Protein AF-0000000080632697 (afdb_homodimer)

Foldseek 3Di:
DQDPVLQDDQDDDDPPDDDDPVNVVNVVSNVQSVVLVVVCVVDPLPWWWPDWDWDFVVQFQFKIWTAWTFIAFPSGDTDTDHPPVDDTAIDGGNVVADAVWPWKKWKKKKFFDDPRPDDDDDPGDDQWDWDWADWDADPVGDDTDTDIDTHGDIYMDIDGDPPDDPDPRIGMATPWMWIHYPSTIDTDLFDFQDFWAACPRPLNVLLVVLLVLLVVLLVVLCVQQCLVVPPCPDPSNVVSVLQSCLSCVLNVVLCVRSVVGGHGLVSNLVSLVVSLVSLCCLDPVRGDDDQDDQDSRGNCVSSVRSSVSSVVSSVSVLLPFDWAWFDDDPQKGKDFAAPSQLVDWWKKWFAWDPPDDPVVSVVQQQQKAKAFPVCRVVCVVVSHSAWDKDWDDCPCVVSHNDPPRITMITTHRDCVGYPHRTMIIIHHPCVVPDPIDTPIMIIGRRD/DQDPVLQDDQDPDDPPDDDDPVNVVNVVSNVQSVVLVVVCVVDPPPWWWPDWDWDFVVQQQFKIWTAWTFIAFPSGDTDTDHPPVDDTAIDGGNVVADAVWPWKKWKKKKFFDDPRPDDDDDPDDDQWDWDWADWDADPVGDDTDIDIDTHGDIYMDIDGDPPDDPDPRIGMATPFMWIHYPSTIDTDLFDFQDFWAACPRPLNVLLVVLLVLLVVLLVVLCVVQCLVVPPCPDPSNVVSVLQSCLSCVLNPVLVVRSVVGGHGLVVNLVSLVVSLVSLCCLPPVRDDDDQDDQDSRGNCVSSVRSSVSSVVSSVSVLLQFPWAWFDDDPQKGKDFAAPVQLVDWKKKWFAWDPPDDPVVRVVQQVQKAKAFPVCRVVCVVVSHSAWDKDWDDCPCPVSHNDPPRITMITTHRDCVGYPHRTMIIIHHPCVVPDPIDTPIMIIGGRD

Organism: NCBI:txid1064539

Structure (mmCIF, N/CA/C/O backbone):
data_AF-0000000080632697-model_v1
#
loop_
_entity.id
_entity.type
_entity.pdbx_description
1 polymer 'Type VI secretion system baseplate subunit TssK'
#
loop_
_atom_site.group_PDB
_atom_site.id
_atom_site.type_symbol
_atom_site.label_atom_id
_atom_site.label_alt_id
_atom_site.label_comp_id
_atom_site.label_asym_id
_atom_site.label_entity_id
_atom_site.label_seq_id
_atom_site.pdbx_PDB_ins_code
_atom_site.Cartn_x
_atom_site.Cartn_y
_atom_site.Cartn_z
_atom_site.occupancy
_atom_site.B_iso_or_equiv
_atom_site.auth_seq_id
_atom_site.auth_comp_id
_atom_site.auth_asym_id
_atom_site.auth_atom_id
_atom_site.pdbx_PDB_model_num
ATOM 1 N N . MET A 1 1 ? -1.874 -20.188 1.188 1 64.38 1 MET A N 1
ATOM 2 C CA . MET A 1 1 ? -1.575 -19.359 0.027 1 64.38 1 MET A CA 1
ATOM 3 C C . MET A 1 1 ? -0.723 -20.109 -0.984 1 64.38 1 MET A C 1
ATOM 5 O O . MET A 1 1 ? 0.104 -20.953 -0.605 1 64.38 1 MET A O 1
ATOM 9 N N . THR A 1 2 ? -1.058 -20.062 -2.221 1 72.94 2 THR A N 1
ATOM 10 C CA . THR A 1 2 ? -0.385 -20.797 -3.285 1 72.94 2 THR A CA 1
ATOM 11 C C . THR A 1 2 ? 1.059 -20.328 -3.439 1 72.94 2 THR A C 1
ATOM 13 O O . THR A 1 2 ? 1.315 -19.125 -3.584 1 72.94 2 THR A O 1
ATOM 16 N N . GLU A 1 3 ? 1.978 -21.266 -3.223 1 80.19 3 GLU A N 1
ATOM 17 C CA . GLU A 1 3 ? 3.402 -21.031 -3.424 1 80.19 3 GLU A CA 1
ATOM 18 C C . GLU A 1 3 ? 3.869 -21.562 -4.773 1 80.19 3 GLU A C 1
ATOM 20 O O . GLU A 1 3 ? 3.17 -22.359 -5.41 1 80.19 3 GLU A O 1
ATOM 25 N N . ALA A 1 4 ? 4.973 -21.062 -5.215 1 82.69 4 ALA A N 1
ATOM 26 C CA . ALA A 1 4 ? 5.508 -21.5 -6.504 1 82.69 4 ALA A CA 1
ATOM 27 C C . ALA A 1 4 ? 5.684 -23.016 -6.555 1 82.69 4 ALA A C 1
ATOM 29 O O . ALA A 1 4 ? 5.508 -23.625 -7.605 1 82.69 4 ALA A O 1
ATOM 30 N N . ARG A 1 5 ? 5.992 -23.594 -5.402 1 81.56 5 ARG A N 1
ATOM 31 C CA . ARG A 1 5 ? 6.227 -25.031 -5.324 1 81.56 5 ARG A CA 1
ATOM 32 C C . ARG A 1 5 ? 4.945 -25.812 -5.598 1 81.56 5 ARG A C 1
ATOM 34 O O . ARG A 1 5 ? 4.992 -27.016 -5.906 1 81.56 5 ARG A O 1
ATOM 41 N N . ASP A 1 6 ? 3.787 -25.125 -5.457 1 81.88 6 ASP A N 1
ATOM 42 C CA . ASP A 1 6 ? 2.492 -25.766 -5.648 1 81.88 6 ASP A CA 1
ATOM 43 C C . ASP A 1 6 ? 2.117 -25.828 -7.129 1 81.88 6 ASP A C 1
ATOM 45 O O . ASP A 1 6 ? 1.123 -26.453 -7.5 1 81.88 6 ASP A O 1
ATOM 49 N N . ILE A 1 7 ? 2.947 -25.219 -8.016 1 86.5 7 ILE A N 1
ATOM 50 C CA . ILE A 1 7 ? 2.719 -25.25 -9.453 1 86.5 7 ILE A CA 1
ATOM 51 C C . ILE A 1 7 ? 3.445 -26.438 -10.07 1 86.5 7 ILE A C 1
ATOM 53 O O . ILE A 1 7 ? 4.676 -26.469 -10.109 1 86.5 7 ILE A O 1
ATOM 57 N N . PRO A 1 8 ? 2.674 -27.375 -10.539 1 86 8 PRO A N 1
ATOM 58 C CA . PRO A 1 8 ? 3.357 -28.516 -11.164 1 86 8 PRO A CA 1
ATOM 59 C C . PRO A 1 8 ? 4.188 -28.094 -12.375 1 86 8 PRO A C 1
ATOM 61 O O . PRO A 1 8 ? 3.84 -27.141 -13.07 1 86 8 PRO A O 1
ATOM 64 N N . ASP A 1 9 ? 5.195 -28.828 -12.594 1 87 9 ASP A N 1
ATOM 65 C CA . ASP A 1 9 ? 5.98 -28.609 -13.805 1 87 9 ASP A CA 1
ATOM 66 C C . ASP A 1 9 ? 5.168 -28.938 -15.055 1 87 9 ASP A C 1
ATOM 68 O O . ASP A 1 9 ? 4.219 -29.719 -15 1 87 9 ASP A O 1
ATOM 72 N N . ALA A 1 10 ? 5.594 -28.281 -16.141 1 88.5 10 ALA A N 1
ATOM 73 C CA . ALA A 1 10 ? 4.93 -28.547 -17.406 1 88.5 10 ALA A CA 1
ATOM 74 C C . ALA A 1 10 ? 5.129 -30 -17.844 1 88.5 10 ALA A C 1
ATOM 76 O O . ALA A 1 10 ? 6.164 -30.594 -17.547 1 88.5 10 ALA A O 1
ATOM 77 N N . ILE A 1 11 ? 4.105 -30.516 -18.531 1 90.06 11 ILE A N 1
ATOM 78 C CA . ILE A 1 11 ? 4.168 -31.891 -19.016 1 90.06 11 ILE A CA 1
ATOM 79 C C . ILE A 1 11 ? 5.043 -31.953 -20.266 1 90.06 11 ILE A C 1
ATOM 81 O O . ILE A 1 11 ? 4.953 -31.094 -21.141 1 90.06 11 ILE A O 1
ATOM 85 N N . ASP A 1 12 ? 5.891 -32.938 -20.344 1 89.62 12 ASP A N 1
ATOM 86 C CA . ASP A 1 12 ? 6.695 -33.188 -21.531 1 89.62 12 ASP A CA 1
ATOM 87 C C . ASP A 1 12 ? 5.93 -34.062 -22.531 1 89.62 12 ASP A C 1
ATOM 89 O O . ASP A 1 12 ? 6.148 -35.25 -22.625 1 89.62 12 ASP A O 1
ATOM 93 N N . TRP A 1 13 ? 5.086 -33.406 -23.359 1 88.25 13 TRP A N 1
ATOM 94 C CA . TRP A 1 13 ? 4.32 -34.094 -24.391 1 88.25 13 TRP A CA 1
ATOM 95 C C . TRP A 1 13 ? 5.242 -34.656 -25.469 1 88.25 13 TRP A C 1
ATOM 97 O O . TRP A 1 13 ? 6.074 -33.906 -26.016 1 88.25 13 TRP A O 1
ATOM 107 N N . HIS A 1 14 ? 5.176 -35.844 -25.734 1 84.44 14 HIS A N 1
ATOM 108 C CA . HIS A 1 14 ? 6.035 -36.438 -26.766 1 84.44 14 HIS A CA 1
ATOM 109 C C . HIS A 1 14 ? 5.285 -37.469 -27.578 1 84.44 14 HIS A C 1
ATOM 111 O O . HIS A 1 14 ? 4.234 -37.969 -27.156 1 84.44 14 HIS A O 1
ATOM 117 N N . ASP A 1 15 ? 5.859 -37.781 -28.734 1 84.25 15 ASP A N 1
ATOM 118 C CA . ASP A 1 15 ? 5.25 -38.719 -29.641 1 84.25 15 ASP A CA 1
ATOM 119 C C . ASP A 1 15 ? 5.223 -40.125 -29.031 1 84.25 15 ASP A C 1
ATOM 121 O O . ASP A 1 15 ? 6.191 -40.562 -28.406 1 84.25 15 ASP A O 1
ATOM 125 N N . GLY A 1 16 ? 4.082 -40.781 -29.156 1 82.44 16 GLY A N 1
ATOM 126 C CA . GLY A 1 16 ? 3.93 -42.125 -28.656 1 82.44 16 GLY A CA 1
ATOM 127 C C . GLY A 1 16 ? 3.426 -42.188 -27.219 1 82.44 16 GLY A C 1
ATOM 128 O O . GLY A 1 16 ? 3.184 -43.25 -26.672 1 82.44 16 GLY A O 1
ATOM 129 N N . MET A 1 17 ? 3.15 -41.094 -26.641 1 83.62 17 MET A N 1
ATOM 130 C CA . MET A 1 17 ? 2.682 -41 -25.266 1 83.62 17 MET A CA 1
ATOM 131 C C . MET A 1 17 ? 1.244 -41.5 -25.141 1 83.62 17 MET A C 1
ATOM 133 O O . MET A 1 17 ? 0.391 -41.156 -25.953 1 83.62 17 MET A O 1
ATOM 137 N N . LEU A 1 18 ? 1.023 -42.406 -24.172 1 85.31 18 LEU A N 1
ATOM 138 C CA . LEU A 1 18 ? -0.349 -42.781 -23.859 1 85.31 18 LEU A CA 1
ATOM 139 C C . LEU A 1 18 ? -1.04 -41.719 -23.031 1 85.31 18 LEU A C 1
ATOM 141 O O . LEU A 1 18 ? -0.555 -41.344 -21.953 1 85.31 18 LEU A O 1
ATOM 145 N N . LEU A 1 19 ? -2.117 -41.25 -23.562 1 86.31 19 LEU A N 1
ATOM 146 C CA . LEU A 1 19 ? -2.844 -40.219 -22.859 1 86.31 19 LEU A CA 1
ATOM 147 C C . LEU A 1 19 ? -3.715 -40.781 -21.766 1 86.31 19 LEU A C 1
ATOM 149 O O . LEU A 1 19 ? -4.469 -41.75 -21.984 1 86.31 19 LEU A O 1
ATOM 153 N N . ALA A 1 20 ? -3.441 -40.312 -20.516 1 86.62 20 ALA A N 1
ATOM 154 C CA . ALA A 1 20 ? -4.227 -40.688 -19.344 1 86.62 20 ALA A CA 1
ATOM 155 C C . ALA A 1 20 ? -4.914 -39.469 -18.719 1 86.62 20 ALA A C 1
ATOM 157 O O . ALA A 1 20 ? -4.508 -38.344 -18.969 1 86.62 20 ALA A O 1
ATOM 158 N N . PRO A 1 21 ? -6.035 -39.719 -18.016 1 85.06 21 PRO A N 1
ATOM 159 C CA . PRO A 1 21 ? -6.719 -38.625 -17.344 1 85.06 21 PRO A CA 1
ATOM 160 C C . PRO A 1 21 ? -5.777 -37.781 -16.5 1 85.06 21 PRO A C 1
ATOM 162 O O . PRO A 1 21 ? -5.961 -36.562 -16.391 1 85.06 21 PRO A O 1
ATOM 165 N N . GLN A 1 22 ? -4.785 -38.344 -15.969 1 85.5 22 GLN A N 1
ATOM 166 C CA . GLN A 1 22 ? -3.834 -37.656 -15.109 1 85.5 22 GLN A CA 1
ATOM 167 C C . GLN A 1 22 ? -3.115 -36.531 -15.867 1 85.5 22 GLN A C 1
ATOM 169 O O . GLN A 1 22 ? -2.773 -35.5 -15.281 1 85.5 22 GLN A O 1
ATOM 174 N N . HIS A 1 23 ? -2.855 -36.688 -17.109 1 89 23 HIS A N 1
ATOM 175 C CA . HIS A 1 23 ? -2.209 -35.656 -17.906 1 89 23 HIS A CA 1
ATOM 176 C C . HIS A 1 23 ? -3.07 -34.406 -18 1 89 23 HIS A C 1
ATOM 178 O O . HIS A 1 23 ? -2.572 -33.281 -17.797 1 89 23 HIS A O 1
ATOM 184 N N . PHE A 1 24 ? -4.34 -34.625 -18.188 1 87.69 24 PHE A N 1
ATOM 185 C CA . PHE A 1 24 ? -5.262 -33.5 -18.312 1 87.69 24 PHE A CA 1
ATOM 186 C C . PHE A 1 24 ? -5.504 -32.844 -16.969 1 87.69 24 PHE A C 1
ATOM 188 O O . PHE A 1 24 ? -5.609 -31.609 -16.875 1 87.69 24 PHE A O 1
ATOM 195 N N . GLN A 1 25 ? -5.539 -33.688 -15.992 1 83.75 25 GLN A N 1
ATOM 196 C CA . GLN A 1 25 ? -5.703 -33.156 -14.641 1 83.75 25 GLN A CA 1
ATOM 197 C C . GLN A 1 25 ? -4.523 -32.281 -14.242 1 83.75 25 GLN A C 1
ATOM 199 O O . GLN A 1 25 ? -4.715 -31.172 -13.734 1 83.75 25 GLN A O 1
ATOM 204 N N . GLN A 1 26 ? -3.354 -32.719 -14.508 1 86.25 26 GLN A N 1
ATOM 205 C CA . GLN A 1 26 ? -2.141 -32 -14.148 1 86.25 26 GLN A CA 1
ATOM 206 C C . GLN A 1 26 ? -1.99 -30.734 -14.977 1 86.25 26 GLN A C 1
ATOM 208 O O . GLN A 1 26 ? -1.54 -29.703 -14.469 1 86.25 26 GLN A O 1
ATOM 213 N N . GLN A 1 27 ? -2.35 -30.797 -16.172 1 88.69 27 GLN A N 1
ATOM 214 C CA . GLN A 1 27 ? -2.309 -29.609 -17.016 1 88.69 27 GLN A CA 1
ATOM 215 C C . GLN A 1 27 ? -3.277 -28.547 -16.516 1 88.69 27 GLN A C 1
ATOM 217 O O . GLN A 1 27 ? -2.926 -27.375 -16.438 1 88.69 27 GLN A O 1
ATOM 222 N N . ALA A 1 28 ? -4.441 -28.984 -16.234 1 87.81 28 ALA A N 1
ATOM 223 C CA . ALA A 1 28 ? -5.438 -28.062 -15.695 1 87.81 28 ALA A CA 1
ATOM 224 C C . ALA A 1 28 ? -4.965 -27.438 -14.383 1 87.81 28 ALA A C 1
ATOM 226 O O . ALA A 1 28 ? -5.086 -26.234 -14.18 1 87.81 28 ALA A O 1
ATOM 227 N N . LEU A 1 29 ? -4.434 -28.266 -13.57 1 86.31 29 LEU A N 1
ATOM 228 C CA . LEU A 1 29 ? -3.938 -27.812 -12.273 1 86.31 29 LEU A CA 1
ATOM 229 C C . LEU A 1 29 ? -2.828 -26.781 -12.445 1 86.31 29 LEU A C 1
ATOM 231 O O . LEU A 1 29 ? -2.814 -25.766 -11.75 1 86.31 29 LEU A O 1
ATOM 235 N N . ARG A 1 30 ? -1.898 -27.047 -13.289 1 88.75 30 ARG A N 1
ATOM 236 C CA . ARG A 1 30 ? -0.803 -26.125 -13.539 1 88.75 30 ARG A CA 1
ATOM 237 C C . ARG A 1 30 ? -1.33 -24.766 -13.977 1 88.75 30 ARG A C 1
ATOM 239 O O . ARG A 1 30 ? -0.904 -23.734 -13.453 1 88.75 30 ARG A O 1
ATOM 246 N N . HIS A 1 31 ? -2.279 -24.797 -14.891 1 90.5 31 HIS A N 1
ATOM 247 C CA . HIS A 1 31 ? -2.836 -23.547 -15.391 1 90.5 31 HIS A CA 1
ATOM 248 C C . HIS A 1 31 ? -3.516 -22.75 -14.281 1 90.5 31 HIS A C 1
ATOM 250 O O . HIS A 1 31 ? -3.299 -21.547 -14.141 1 90.5 31 HIS A O 1
ATOM 256 N N . GLU A 1 32 ? -4.262 -23.406 -13.523 1 88.81 32 GLU A N 1
ATOM 257 C CA . GLU A 1 32 ? -4.992 -22.766 -12.438 1 88.81 32 GLU A CA 1
ATOM 258 C C . GLU A 1 32 ? -4.039 -22.188 -11.398 1 88.81 32 GLU A C 1
ATOM 260 O O . GLU A 1 32 ? -4.227 -21.047 -10.938 1 88.81 32 GLU A O 1
ATOM 265 N N . ARG A 1 33 ? -3.055 -22.953 -11.07 1 89.19 33 ARG A N 1
ATOM 266 C CA . ARG A 1 33 ? -2.113 -22.516 -10.047 1 89.19 33 ARG A CA 1
ATOM 267 C C . ARG A 1 33 ? -1.261 -21.359 -10.539 1 89.19 33 ARG A C 1
ATOM 269 O O . ARG A 1 33 ? -0.938 -20.453 -9.773 1 89.19 33 ARG A O 1
ATOM 276 N N . GLN A 1 34 ? -0.893 -21.406 -11.758 1 92.12 34 GLN A N 1
ATOM 277 C CA . GLN A 1 34 ? -0.149 -20.281 -12.328 1 92.12 34 GLN A CA 1
ATOM 278 C C . GLN A 1 34 ? -0.968 -19 -12.281 1 92.12 34 GLN A C 1
ATOM 280 O O . GLN A 1 34 ? -0.458 -17.938 -11.891 1 92.12 34 GLN A O 1
ATOM 285 N N . LEU A 1 35 ? -2.182 -19.125 -12.68 1 91.06 35 LEU A N 1
ATOM 286 C CA . LEU A 1 35 ? -3.072 -17.969 -12.672 1 91.06 35 LEU A CA 1
ATOM 287 C C . LEU A 1 35 ? -3.18 -17.375 -11.273 1 91.06 35 LEU A C 1
ATOM 289 O O . LEU A 1 35 ? -2.953 -16.172 -11.078 1 91.06 35 LEU A O 1
ATOM 293 N N . THR A 1 36 ? -3.445 -18.219 -10.344 1 89.38 36 THR A N 1
ATOM 294 C CA . THR A 1 36 ? -3.631 -17.766 -8.961 1 89.38 36 THR A CA 1
ATOM 295 C C . THR A 1 36 ? -2.35 -17.156 -8.414 1 89.38 36 THR A C 1
ATOM 297 O O . THR A 1 36 ? -2.393 -16.109 -7.75 1 89.38 36 THR A O 1
ATOM 300 N N . TYR A 1 37 ? -1.26 -17.734 -8.711 1 91.25 37 TYR A N 1
ATOM 301 C CA . TYR A 1 37 ? 0.029 -17.25 -8.234 1 91.25 37 TYR A CA 1
ATOM 302 C C . TYR A 1 37 ? 0.326 -15.859 -8.781 1 91.25 37 TYR A C 1
ATOM 304 O O . TYR A 1 37 ? 0.646 -14.938 -8.023 1 91.25 37 TYR A O 1
ATOM 312 N N . HIS A 1 38 ? 0.144 -15.672 -10.047 1 91.75 38 HIS A N 1
ATOM 313 C CA . HIS A 1 38 ? 0.437 -14.391 -10.688 1 91.75 38 HIS A CA 1
ATOM 314 C C . HIS A 1 38 ? -0.5 -13.297 -10.18 1 91.75 38 HIS A C 1
ATOM 316 O O . HIS A 1 38 ? -0.061 -12.188 -9.891 1 91.75 38 HIS A O 1
ATOM 322 N N . VAL A 1 39 ? -1.722 -13.594 -10.086 1 90.19 39 VAL A N 1
ATOM 323 C CA . VAL A 1 39 ? -2.697 -12.586 -9.688 1 90.19 39 VAL A CA 1
ATOM 324 C C . VAL A 1 39 ? -2.432 -12.148 -8.25 1 90.19 39 VAL A C 1
ATOM 326 O O . VAL A 1 39 ? -2.49 -10.961 -7.93 1 90.19 39 VAL A O 1
ATOM 329 N N . ARG A 1 40 ? -2.082 -13.07 -7.449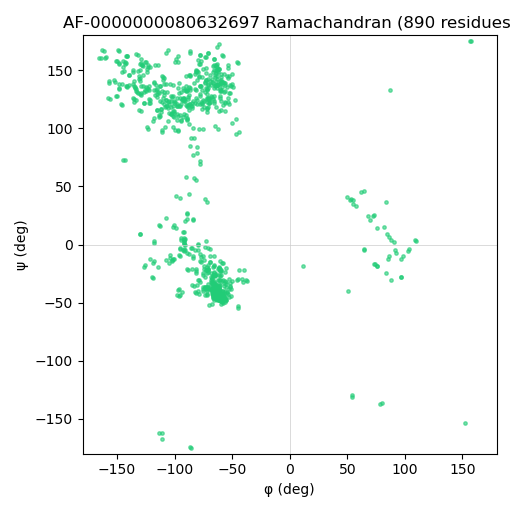 1 88.75 40 ARG A N 1
ATOM 330 C CA . ARG A 1 40 ? -1.792 -12.766 -6.051 1 88.75 40 ARG A CA 1
ATOM 331 C C . ARG A 1 40 ? -0.566 -11.867 -5.93 1 88.75 40 ARG A C 1
ATOM 333 O O . ARG A 1 40 ? -0.52 -10.984 -5.066 1 88.75 40 ARG A O 1
ATOM 340 N N . GLN A 1 41 ? 0.396 -12.156 -6.746 1 88.44 41 GLN A N 1
ATOM 341 C CA . GLN A 1 41 ? 1.608 -11.344 -6.715 1 88.44 41 GLN A CA 1
ATOM 342 C C . GLN A 1 41 ? 1.361 -9.961 -7.312 1 88.44 41 GLN A C 1
ATOM 344 O O . GLN A 1 41 ? 2.027 -8.992 -6.945 1 88.44 41 GLN A O 1
ATOM 349 N N . ALA A 1 42 ? 0.38 -9.891 -8.148 1 89.38 42 ALA A N 1
ATOM 350 C CA . ALA A 1 42 ? 0.118 -8.648 -8.875 1 89.38 42 ALA A CA 1
ATOM 351 C C . ALA A 1 42 ? -0.712 -7.688 -8.023 1 89.38 42 ALA A C 1
ATOM 353 O O . ALA A 1 42 ? -0.54 -6.469 -8.109 1 89.38 42 ALA A O 1
ATOM 354 N N . ARG A 1 43 ? -1.604 -8.234 -7.266 1 89.69 43 ARG A N 1
ATOM 355 C CA . ARG A 1 43 ? -2.51 -7.383 -6.504 1 89.69 43 ARG A CA 1
ATOM 356 C C . ARG A 1 43 ? -2.654 -7.875 -5.07 1 89.69 43 ARG A C 1
ATOM 358 O O . ARG A 1 43 ? -3.119 -8.992 -4.836 1 89.69 43 ARG A O 1
ATOM 365 N N . PRO A 1 44 ? -2.326 -6.961 -4.152 1 91.25 44 PRO A N 1
ATOM 366 C CA . PRO A 1 44 ? -2.602 -7.34 -2.766 1 91.25 44 PRO A CA 1
ATOM 367 C C . PRO A 1 44 ? -4.09 -7.535 -2.492 1 91.25 44 PRO A C 1
ATOM 369 O O . PRO A 1 44 ? -4.926 -6.832 -3.066 1 91.25 44 PRO A O 1
ATOM 372 N N . PHE A 1 45 ? -4.473 -8.531 -1.703 1 95.5 45 PHE A N 1
ATOM 373 C CA . PHE A 1 45 ? -5.828 -8.758 -1.215 1 95.5 45 PHE A CA 1
ATOM 374 C C . PHE A 1 45 ? -6.773 -9.062 -2.369 1 95.5 45 PHE A C 1
ATOM 376 O O . PHE A 1 45 ? -7.875 -8.508 -2.441 1 95.5 45 PHE A O 1
ATOM 383 N N . HIS A 1 46 ? -6.328 -9.93 -3.238 1 94.38 46 HIS A N 1
ATOM 384 C CA . HIS A 1 46 ? -7.156 -10.305 -4.379 1 94.38 46 HIS A CA 1
ATOM 385 C C . HIS A 1 46 ? -8.156 -11.391 -3.998 1 94.38 46 HIS A C 1
ATOM 387 O O . HIS A 1 46 ? -8.188 -12.453 -4.621 1 94.38 46 HIS A O 1
ATOM 393 N N . TRP A 1 47 ? -8.992 -11.172 -3.016 1 96.94 47 TRP A N 1
ATOM 394 C CA . TRP A 1 47 ? -10.109 -12.031 -2.645 1 96.94 47 TRP A CA 1
ATOM 395 C C . TRP A 1 47 ? -11.258 -11.211 -2.074 1 96.94 47 TRP A C 1
ATOM 397 O O . TRP A 1 47 ? -11.07 -10.062 -1.669 1 96.94 47 TRP A O 1
ATOM 407 N N . GLY A 1 48 ? -12.484 -11.82 -2.207 1 97.62 48 GLY A N 1
ATOM 408 C CA . GLY A 1 48 ? -13.625 -11.109 -1.649 1 97.62 48 GLY A CA 1
ATOM 409 C C . GLY A 1 48 ? -14.945 -11.523 -2.268 1 97.62 48 GLY A C 1
ATOM 410 O O . GLY A 1 48 ? -14.977 -12.328 -3.199 1 97.62 48 GLY A O 1
ATOM 411 N N . VAL A 1 49 ? -15.969 -10.969 -1.695 1 97.88 49 VAL A N 1
ATOM 412 C CA . VAL A 1 49 ? -17.344 -11.219 -2.139 1 97.88 49 VAL A CA 1
ATOM 413 C C . VAL A 1 49 ? -17.703 -10.242 -3.25 1 97.88 49 VAL A C 1
ATOM 415 O O . VAL A 1 49 ? -17.484 -9.039 -3.123 1 97.88 49 VAL A O 1
ATOM 418 N N . VAL A 1 50 ? -18.172 -10.766 -4.273 1 95.44 50 VAL A N 1
ATOM 419 C CA . VAL A 1 50 ? -18.656 -9.961 -5.387 1 95.44 50 VAL A CA 1
ATOM 420 C C . VAL A 1 50 ? -20.172 -9.758 -5.262 1 95.44 50 VAL A C 1
ATOM 422 O O . VAL A 1 50 ? -20.672 -8.648 -5.449 1 95.44 50 VAL A O 1
ATOM 425 N N . HIS A 1 51 ? -20.828 -10.867 -4.922 1 95.56 51 HIS A N 1
ATOM 426 C CA . HIS A 1 51 ? -22.281 -10.875 -4.738 1 95.56 51 HIS A CA 1
ATOM 427 C C . HIS A 1 51 ? -22.688 -11.844 -3.639 1 95.56 51 HIS A C 1
ATOM 429 O O . HIS A 1 51 ? -22.156 -12.953 -3.555 1 95.56 51 HIS A O 1
ATOM 435 N N . LEU A 1 52 ? -23.641 -11.422 -2.787 1 97 52 LEU A N 1
ATOM 436 C CA . LEU A 1 52 ? -24.094 -12.266 -1.688 1 97 52 LEU A CA 1
ATOM 437 C C . LEU A 1 52 ? -25.547 -11.977 -1.34 1 97 52 LEU A C 1
ATOM 439 O O . LEU A 1 52 ? -25.938 -10.812 -1.188 1 97 52 LEU A O 1
ATOM 443 N N . GLN A 1 53 ? -26.281 -12.977 -1.308 1 96.56 53 GLN A N 1
ATOM 444 C CA . GLN A 1 53 ? -27.656 -12.898 -0.811 1 96.56 53 GLN A CA 1
ATOM 445 C C . GLN A 1 53 ? -27.906 -13.93 0.283 1 96.56 53 GLN A C 1
ATOM 447 O O . GLN A 1 53 ? -27.719 -15.133 0.066 1 96.56 53 GLN A O 1
ATOM 452 N N . VAL A 1 54 ? -28.297 -13.492 1.424 1 96.62 54 VAL A N 1
ATOM 453 C CA . VAL A 1 54 ? -28.578 -14.359 2.566 1 96.62 54 VAL A CA 1
ATOM 454 C C . VAL A 1 54 ? -30.094 -14.367 2.838 1 96.62 54 VAL A C 1
ATOM 456 O O . VAL A 1 54 ? -30.75 -13.328 2.742 1 96.62 54 VAL A O 1
ATOM 459 N N . ASP A 1 55 ? -30.609 -15.531 3.193 1 95.19 55 ASP A N 1
ATOM 460 C CA . ASP A 1 55 ? -32.031 -15.648 3.557 1 95.19 55 ASP A CA 1
ATOM 461 C C . ASP A 1 55 ? -32.281 -15.062 4.941 1 95.19 55 ASP A C 1
ATOM 463 O O . ASP A 1 55 ? -31.875 -15.641 5.953 1 95.19 55 ASP A O 1
ATOM 467 N N . ARG A 1 56 ? -33.062 -14.086 5.059 1 93.31 56 ARG A N 1
ATOM 468 C CA . ARG A 1 56 ? -33.281 -13.375 6.316 1 93.31 56 ARG A CA 1
ATOM 469 C C . ARG A 1 56 ? -34.406 -14.008 7.113 1 93.31 56 ARG A C 1
ATOM 471 O O . ARG A 1 56 ? -34.5 -13.82 8.328 1 93.31 56 ARG A O 1
ATOM 478 N N . VAL A 1 57 ? -35.188 -14.719 6.395 1 94.12 57 VAL A N 1
ATOM 479 C CA . VAL A 1 57 ? -36.375 -15.297 7.043 1 94.12 57 VAL A CA 1
ATOM 480 C C . VAL A 1 57 ? -35.938 -16.391 8.008 1 94.12 57 VAL A C 1
ATOM 482 O O . VAL A 1 57 ? -36.312 -16.391 9.18 1 94.12 57 VAL A O 1
ATOM 485 N N . GLN A 1 58 ? -35.156 -17.297 7.5 1 94.06 58 GLN A N 1
ATOM 486 C CA . GLN A 1 58 ? -34.719 -18.422 8.32 1 94.06 58 GLN A CA 1
ATOM 487 C C . GLN A 1 58 ? -33.688 -17.984 9.359 1 94.06 58 GLN A C 1
ATOM 489 O O . GLN A 1 58 ? -33.5 -18.672 10.367 1 94.06 58 GLN A O 1
ATOM 494 N N . LEU A 1 59 ? -33.031 -16.906 9.125 1 96.19 59 LEU A N 1
ATOM 495 C CA . LEU A 1 59 ? -31.984 -16.406 10.016 1 96.19 59 LEU A CA 1
ATOM 496 C C . LEU A 1 59 ? -32.562 -16.094 11.391 1 96.19 59 LEU A C 1
ATOM 498 O O . LEU A 1 59 ? -31.891 -16.281 12.406 1 96.19 59 LEU A O 1
ATOM 502 N N . VAL A 1 60 ? -33.781 -15.594 11.461 1 95.12 60 VAL A N 1
ATOM 503 C CA . VAL A 1 60 ? -34.438 -15.18 12.695 1 95.12 60 VAL A CA 1
ATOM 504 C C . VAL A 1 60 ? -34.375 -16.312 13.719 1 95.12 60 VAL A C 1
ATOM 506 O O . VAL A 1 60 ? -34.188 -16.062 14.914 1 95.12 60 VAL A O 1
ATOM 509 N N . SER A 1 61 ? -34.5 -17.531 13.195 1 95.25 61 SER A N 1
ATOM 510 C CA . SER A 1 61 ? -34.531 -18.703 14.07 1 95.25 61 SER A CA 1
ATOM 511 C C . SER A 1 61 ? -33.125 -19.281 14.258 1 95.25 61 SER A C 1
ATOM 513 O O . SER A 1 61 ? -32.938 -20.266 14.977 1 95.25 61 SER A O 1
ATOM 515 N N . GLY A 1 62 ? -32.156 -18.703 13.547 1 96 62 GLY A N 1
ATOM 516 C CA . GLY A 1 62 ? -30.797 -19.109 13.789 1 96 62 GLY A CA 1
ATOM 517 C C . GLY A 1 62 ? -30.219 -19.922 12.641 1 96 62 GLY A C 1
ATOM 518 O O . GLY A 1 62 ? -29.078 -20.406 12.734 1 96 62 GLY A O 1
ATOM 519 N N . LEU A 1 63 ? -30.938 -20.094 11.594 1 97.31 63 LEU A N 1
ATOM 520 C CA . LEU A 1 63 ? -30.406 -20.797 10.43 1 97.31 63 LEU A CA 1
ATOM 521 C C . LEU A 1 63 ? -29.906 -19.797 9.375 1 97.31 63 LEU A C 1
ATOM 523 O O . LEU A 1 63 ? -30.703 -19.109 8.75 1 97.31 63 LEU A O 1
ATOM 527 N N . VAL A 1 64 ? -28.641 -19.781 9.195 1 97.69 64 VAL A N 1
ATOM 528 C CA . VAL A 1 64 ? -28.062 -18.953 8.141 1 97.69 64 VAL A CA 1
ATOM 529 C C . VAL A 1 64 ? -28.031 -19.734 6.828 1 97.69 64 VAL A C 1
ATOM 531 O O . VAL A 1 64 ? -27.406 -20.797 6.742 1 97.69 64 VAL A O 1
ATOM 534 N N . GLN A 1 65 ? -28.688 -19.188 5.836 1 97.38 65 GLN A N 1
ATOM 535 C CA . GLN A 1 65 ? -28.719 -19.812 4.523 1 97.38 65 GLN A CA 1
ATOM 536 C C . GLN A 1 65 ? -28.344 -18.828 3.424 1 97.38 65 GLN A C 1
ATOM 538 O O . GLN A 1 65 ? -28.922 -17.734 3.34 1 97.38 65 GLN A O 1
ATOM 543 N N . VAL A 1 66 ? -27.438 -19.234 2.576 1 97.75 66 VAL A N 1
ATOM 544 C CA . VAL A 1 66 ? -27.031 -18.422 1.431 1 97.75 66 VAL A CA 1
ATOM 545 C C . VAL A 1 66 ? -27.891 -18.781 0.218 1 97.75 66 VAL A C 1
ATOM 547 O O . VAL A 1 66 ? -28.078 -19.969 -0.083 1 97.75 66 VAL A O 1
ATOM 550 N N . ARG A 1 67 ? -28.359 -17.766 -0.422 1 96.88 67 ARG A N 1
ATOM 551 C CA . ARG A 1 67 ? -29.172 -18 -1.617 1 96.88 67 ARG A CA 1
ATOM 552 C C . ARG A 1 67 ? -28.328 -17.859 -2.881 1 96.88 67 ARG A C 1
ATOM 554 O O . ARG A 1 67 ? -28.484 -18.625 -3.832 1 96.88 67 ARG A O 1
ATOM 561 N N . GLU A 1 68 ? -27.547 -16.891 -2.908 1 96.75 68 GLU A N 1
ATOM 562 C CA . GLU A 1 68 ? -26.625 -16.609 -4.012 1 96.75 68 GLU A CA 1
ATOM 563 C C . GLU A 1 68 ? -25.266 -16.141 -3.494 1 96.75 68 GLU A C 1
ATOM 565 O O . GLU A 1 68 ? -25.203 -15.438 -2.486 1 96.75 68 GLU A O 1
ATOM 570 N N . LEU A 1 69 ? -24.281 -16.531 -4.246 1 97.06 69 LEU A N 1
ATOM 571 C CA . LEU A 1 69 ? -22.938 -16.125 -3.846 1 97.06 69 LEU A CA 1
ATOM 572 C C . LEU A 1 69 ? -21.984 -16.156 -5.039 1 97.06 69 LEU A C 1
ATOM 574 O O . LEU A 1 69 ? -21.969 -17.109 -5.809 1 97.06 69 LEU A O 1
ATOM 578 N N . GLU A 1 70 ? -21.328 -15.133 -5.301 1 97 70 GLU A N 1
ATOM 579 C CA . GLU A 1 70 ? -20.156 -15.016 -6.168 1 97 70 GLU A CA 1
ATOM 580 C C . GLU A 1 70 ? -18.969 -14.453 -5.414 1 97 70 GLU A C 1
ATOM 582 O O . GLU A 1 70 ? -19.062 -13.383 -4.801 1 97 70 GLU A O 1
ATOM 587 N N . ALA A 1 71 ? -17.844 -15.148 -5.43 1 97.56 71 ALA A N 1
ATOM 588 C CA . ALA A 1 71 ? -16.703 -14.703 -4.629 1 97.56 71 ALA A CA 1
ATOM 589 C C . ALA A 1 71 ? -15.398 -15.312 -5.133 1 97.56 71 ALA A C 1
ATOM 591 O O . ALA A 1 71 ? -15.414 -16.234 -5.949 1 97.56 71 ALA A O 1
ATOM 592 N N . ILE A 1 72 ? -14.32 -14.727 -4.781 1 97.06 72 ILE A N 1
ATOM 593 C CA . ILE A 1 72 ? -12.977 -15.289 -4.875 1 97.06 72 ILE A CA 1
ATOM 594 C C . ILE A 1 72 ? -12.43 -15.555 -3.477 1 97.06 72 ILE A C 1
ATOM 596 O O . ILE A 1 72 ? -12.375 -14.648 -2.643 1 97.06 72 ILE A O 1
ATOM 600 N N . LEU A 1 73 ? -12.07 -16.766 -3.193 1 96.06 73 LEU A N 1
ATOM 601 C CA . LEU A 1 73 ? -11.5 -17.125 -1.901 1 96.06 73 LEU A CA 1
ATOM 602 C C . LEU A 1 73 ? -10.031 -16.719 -1.825 1 96.06 73 LEU A C 1
ATOM 604 O O . LEU A 1 73 ? -9.406 -16.438 -2.852 1 96.06 73 LEU A O 1
ATOM 608 N N . PRO A 1 74 ? -9.5 -16.672 -0.588 1 94.06 74 PRO A N 1
ATOM 609 C CA . PRO A 1 74 ? -8.117 -16.203 -0.417 1 94.06 74 PRO A CA 1
ATOM 610 C C . PRO A 1 74 ? -7.109 -17.062 -1.175 1 94.06 74 PRO A C 1
ATOM 612 O O . PRO A 1 74 ? -6.02 -16.594 -1.513 1 94.06 74 PRO A O 1
ATOM 615 N N . ASP A 1 75 ? -7.445 -18.281 -1.49 1 90.88 75 ASP A N 1
ATOM 616 C CA . ASP A 1 75 ? -6.52 -19.156 -2.219 1 90.88 75 ASP A CA 1
ATOM 617 C C . ASP A 1 75 ? -6.734 -19.031 -3.725 1 90.88 75 ASP A C 1
ATOM 619 O O . ASP A 1 75 ? -6.16 -19.812 -4.496 1 90.88 75 ASP A O 1
ATOM 623 N N . GLY A 1 76 ? -7.691 -18.188 -4.113 1 91.94 76 GLY A N 1
ATOM 624 C CA . GLY A 1 76 ? -7.863 -17.891 -5.523 1 91.94 76 GLY A CA 1
ATOM 625 C C . GLY A 1 76 ? -9.039 -18.609 -6.152 1 91.94 76 GLY A C 1
ATOM 626 O O . GLY A 1 76 ? -9.383 -18.359 -7.309 1 91.94 76 GLY A O 1
ATOM 627 N N . LEU A 1 77 ? -9.688 -19.469 -5.434 1 92.94 77 LEU A N 1
ATOM 628 C CA . LEU A 1 77 ? -10.82 -20.219 -5.973 1 92.94 77 LEU A CA 1
ATOM 629 C C . LEU A 1 77 ? -12 -19.281 -6.258 1 92.94 77 LEU A C 1
ATOM 631 O O . LEU A 1 77 ? -12.43 -18.531 -5.383 1 92.94 77 LEU A O 1
ATOM 635 N N . VAL A 1 78 ? -12.461 -19.375 -7.496 1 95.12 78 VAL A N 1
ATOM 636 C CA . VAL A 1 78 ? -13.656 -18.641 -7.891 1 95.12 78 VAL A CA 1
ATOM 637 C C . VAL A 1 78 ? -14.898 -19.484 -7.637 1 95.12 78 VAL A C 1
ATOM 639 O O . VAL A 1 78 ? -14.938 -20.672 -8.008 1 95.12 78 VAL A O 1
ATOM 642 N N . VAL A 1 79 ? -15.898 -18.938 -7.02 1 95.12 79 VAL A N 1
ATOM 643 C CA . VAL A 1 79 ? -17.078 -19.734 -6.699 1 95.12 79 VAL A CA 1
ATOM 644 C C . VAL A 1 79 ? -18.328 -18.984 -7.137 1 95.12 79 VAL A C 1
ATOM 646 O O . VAL A 1 79 ? -18.391 -17.75 -7.07 1 95.12 79 VAL A O 1
ATOM 649 N N . ASP A 1 80 ? -19.234 -19.719 -7.609 1 94.38 80 ASP A N 1
ATOM 650 C CA . ASP A 1 80 ? -20.594 -19.297 -7.953 1 94.38 80 ASP A CA 1
ATOM 651 C C . ASP A 1 80 ? -21.625 -20.25 -7.363 1 94.38 80 ASP A C 1
ATOM 653 O O . ASP A 1 80 ? -21.641 -21.438 -7.688 1 94.38 80 ASP A O 1
ATOM 657 N N . TYR A 1 81 ? -22.422 -19.766 -6.48 1 95.06 81 TYR A N 1
ATOM 658 C CA . TYR A 1 81 ? -23.406 -20.594 -5.801 1 95.06 81 TYR A CA 1
ATOM 659 C C . TYR A 1 81 ? -24.812 -20.031 -5.996 1 95.06 81 TYR A C 1
ATOM 661 O O . TYR A 1 81 ? -25.031 -18.828 -5.855 1 95.06 81 TYR A O 1
ATOM 669 N N . ARG A 1 82 ? -25.672 -20.859 -6.312 1 92.56 82 ARG A N 1
ATOM 670 C CA . ARG A 1 82 ? -27.094 -20.547 -6.414 1 92.56 82 ARG A CA 1
ATOM 671 C C . ARG A 1 82 ? -27.938 -21.609 -5.707 1 92.56 82 ARG A C 1
ATOM 673 O O . ARG A 1 82 ? -27.828 -22.797 -6.023 1 92.56 82 ARG A O 1
ATOM 680 N N . ALA A 1 83 ? -28.688 -21.141 -4.836 1 92.19 83 ALA A N 1
ATOM 681 C CA . ALA A 1 83 ? -29.578 -22.047 -4.125 1 92.19 83 ALA A CA 1
ATOM 682 C C . ALA A 1 83 ? -30.484 -22.797 -5.098 1 92.19 83 ALA A C 1
ATOM 684 O O . ALA A 1 83 ? -31 -22.219 -6.055 1 92.19 83 ALA A O 1
ATOM 685 N N . GLY A 1 84 ? -30.734 -24.156 -4.871 1 86.75 84 GLY A N 1
ATOM 686 C CA . GLY A 1 84 ? -31.578 -24.969 -5.738 1 86.75 84 GLY A CA 1
ATOM 687 C C . GLY A 1 84 ? -30.797 -25.766 -6.77 1 86.75 84 GLY A C 1
ATOM 688 O O . GLY A 1 84 ? -31.25 -26.797 -7.262 1 86.75 84 GLY A O 1
ATOM 689 N N . ILE A 1 85 ? -29.641 -25.234 -7.137 1 81.5 85 ILE A N 1
ATOM 690 C CA . ILE A 1 85 ? -28.781 -25.922 -8.094 1 81.5 85 ILE A CA 1
ATOM 691 C C . ILE A 1 85 ? -27.703 -26.703 -7.34 1 81.5 85 ILE A C 1
ATOM 693 O O . ILE A 1 85 ? -27.5 -27.891 -7.602 1 81.5 85 ILE A O 1
ATOM 697 N N . ASP A 1 86 ? -27.188 -26.141 -6.309 1 82.31 86 ASP A N 1
ATOM 698 C CA . ASP A 1 86 ? -26.109 -26.703 -5.504 1 82.31 86 ASP A CA 1
ATOM 699 C C . ASP A 1 86 ? -26.641 -27.234 -4.172 1 82.31 86 ASP A C 1
ATOM 701 O O . ASP A 1 86 ? -27.812 -27.016 -3.832 1 82.31 86 ASP A O 1
ATOM 705 N N . GLU A 1 87 ? -25.734 -28 -3.523 1 87.75 87 GLU A N 1
ATOM 706 C CA . GLU A 1 87 ? -26.078 -28.391 -2.158 1 87.75 87 GLU A CA 1
ATOM 707 C C . GLU A 1 87 ? -26.25 -27.156 -1.266 1 87.75 87 GLU A C 1
ATOM 709 O O . GLU A 1 87 ? -25.5 -26.188 -1.39 1 87.75 87 GLU A O 1
ATOM 714 N N . PRO A 1 88 ? -27.25 -27.234 -0.385 1 93.56 88 PRO A N 1
ATOM 715 C CA . PRO A 1 88 ? -27.531 -26.062 0.44 1 93.56 88 PRO A CA 1
ATOM 716 C C . PRO A 1 88 ? -26.312 -25.609 1.245 1 93.56 88 PRO A C 1
ATOM 718 O O . PRO A 1 88 ? -25.609 -26.422 1.833 1 93.56 88 PRO A O 1
ATOM 721 N N . LEU A 1 89 ? -26.062 -24.375 1.171 1 96.31 89 LEU A N 1
ATOM 722 C CA . LEU A 1 89 ? -25.031 -23.703 1.962 1 96.31 89 LEU A CA 1
ATOM 723 C C . LEU A 1 89 ? -25.641 -23.047 3.201 1 96.31 89 LEU A C 1
ATOM 725 O O . LEU A 1 89 ? -26.203 -21.953 3.119 1 96.31 89 LEU A O 1
ATOM 729 N N . GLU A 1 90 ? -25.531 -23.734 4.336 1 97.19 90 GLU A N 1
ATOM 730 C CA . GLU A 1 90 ? -26.219 -23.25 5.531 1 97.19 90 GLU A CA 1
ATOM 731 C C . GLU A 1 90 ? -25.484 -23.656 6.801 1 97.19 90 GLU A C 1
ATOM 733 O O . GLU A 1 90 ? -24.672 -24.578 6.773 1 97.19 90 GLU A O 1
ATOM 738 N N . VAL A 1 91 ? -25.688 -22.984 7.844 1 97.75 91 VAL A N 1
ATOM 739 C CA . VAL A 1 91 ? -25.141 -23.281 9.156 1 97.75 91 VAL A CA 1
ATOM 740 C C . VAL A 1 91 ? -26.109 -22.844 10.25 1 97.75 91 VAL A C 1
ATOM 742 O O . VAL A 1 91 ? -26.75 -21.797 10.141 1 97.75 91 VAL A O 1
ATOM 745 N N . ASP A 1 92 ? -26.266 -23.719 11.188 1 97.81 92 ASP A N 1
ATOM 746 C CA . ASP A 1 92 ? -27.141 -23.438 12.32 1 97.81 92 ASP A CA 1
ATOM 747 C C . ASP A 1 92 ? -26.375 -22.75 13.445 1 97.81 92 ASP A C 1
ATOM 749 O O . ASP A 1 92 ? -25.438 -23.312 14.008 1 97.81 92 ASP A O 1
ATOM 753 N N . ILE A 1 93 ? -26.812 -21.5 13.789 1 96.62 93 ILE A N 1
ATOM 754 C CA . ILE A 1 93 ? -26.094 -20.75 14.82 1 96.62 93 ILE A CA 1
ATOM 755 C C . ILE A 1 93 ? -26.984 -20.578 16.047 1 96.62 93 ILE A C 1
ATOM 757 O O . ILE A 1 93 ? -26.703 -19.766 16.922 1 96.62 93 ILE A O 1
ATOM 761 N N . SER A 1 94 ? -28.047 -21.344 16.188 1 95 94 SER A N 1
ATOM 762 C CA . SER A 1 94 ? -29.016 -21.203 17.25 1 95 94 SER A CA 1
ATOM 763 C C . SER A 1 94 ? -28.391 -21.469 18.625 1 95 94 SER A C 1
ATOM 765 O O . SER A 1 94 ? -28.828 -20.906 19.625 1 95 94 SER A O 1
ATOM 767 N N . ALA A 1 95 ? -27.359 -22.234 18.609 1 93 95 ALA A N 1
ATOM 768 C CA . ALA A 1 95 ? -26.688 -22.594 19.859 1 93 95 ALA A CA 1
ATOM 769 C C . ALA A 1 95 ? -25.984 -21.375 20.469 1 93 95 ALA A C 1
ATOM 771 O O . ALA A 1 95 ? -25.625 -21.375 21.641 1 93 95 ALA A O 1
ATOM 772 N N . TYR A 1 96 ? -25.828 -20.312 19.656 1 92.31 96 TYR A N 1
ATOM 773 C CA . TYR A 1 96 ? -25.062 -19.156 20.125 1 92.31 96 TYR A CA 1
ATOM 774 C C . TYR A 1 96 ? -26 -18.047 20.578 1 92.31 96 TYR A C 1
ATOM 776 O O . TYR A 1 96 ? -25.578 -16.906 20.75 1 92.31 96 TYR A O 1
ATOM 784 N N . ALA A 1 97 ? -27.188 -18.359 20.797 1 89.75 97 ALA A N 1
ATOM 785 C CA . ALA A 1 97 ? -28.141 -17.359 21.266 1 89.75 97 ALA A CA 1
ATOM 786 C C . ALA A 1 97 ? -27.703 -16.781 22.625 1 89.75 97 ALA A C 1
ATOM 788 O O . ALA A 1 97 ? -27.453 -17.531 23.562 1 89.75 97 ALA A O 1
ATOM 789 N N . ASP A 1 98 ? -27.406 -15.492 22.562 1 83.69 98 ASP A N 1
ATOM 790 C CA . ASP A 1 98 ? -26.984 -14.75 23.75 1 83.69 98 ASP A CA 1
ATOM 791 C C . ASP A 1 98 ? -27.906 -13.539 24 1 83.69 98 ASP A C 1
ATOM 793 O O . ASP A 1 98 ? -27.688 -12.477 23.406 1 83.69 98 ASP A O 1
ATOM 797 N N . PRO A 1 99 ? -28.812 -13.68 24.875 1 76.12 99 PRO A N 1
ATOM 798 C CA . PRO A 1 99 ? -29.797 -12.625 25.094 1 76.12 99 PRO A CA 1
ATOM 799 C C . PRO A 1 99 ? -29.172 -11.312 25.562 1 76.12 99 PRO A C 1
ATOM 801 O O . PRO A 1 99 ? -29.75 -10.242 25.375 1 76.12 99 PRO A O 1
ATOM 804 N N . VAL A 1 100 ? -28.047 -11.305 26.062 1 76.12 100 VAL A N 1
ATOM 805 C CA . VAL A 1 100 ? -27.406 -10.07 26.5 1 76.12 100 VAL A CA 1
ATOM 806 C C . VAL A 1 100 ? -26.859 -9.305 25.297 1 76.12 100 VAL A C 1
ATOM 808 O O . VAL A 1 100 ? -26.734 -8.078 25.344 1 76.12 100 VAL A O 1
ATOM 811 N N . GLY A 1 101 ? -26.891 -9.93 24.125 1 64.19 101 GLY A N 1
ATOM 812 C CA . GLY A 1 101 ? -26.672 -9.305 22.844 1 64.19 101 GLY A CA 1
ATOM 813 C C . GLY A 1 101 ? -25.219 -8.922 22.594 1 64.19 101 GLY A C 1
ATOM 814 O O . GLY A 1 101 ? -24.938 -8.086 21.734 1 64.19 101 GLY A O 1
ATOM 815 N N . GLN A 1 102 ? -24.281 -9.617 23.266 1 75.56 102 GLN A N 1
ATOM 816 C CA . GLN A 1 102 ? -22.922 -9.133 23.141 1 75.56 102 GLN A CA 1
ATOM 817 C C . GLN A 1 102 ? -22.094 -10.016 22.203 1 75.56 102 GLN A C 1
ATOM 819 O O . GLN A 1 102 ? -21.062 -9.586 21.688 1 75.56 102 GLN A O 1
ATOM 824 N N . THR A 1 103 ? -22.703 -11.055 21.891 1 87.06 103 THR A N 1
ATOM 825 C CA . THR A 1 103 ? -21.859 -11.992 21.156 1 87.06 103 THR A CA 1
ATOM 826 C C . THR A 1 103 ? -21.984 -11.758 19.656 1 87.06 103 THR A C 1
ATOM 828 O O . THR A 1 103 ? -23.094 -11.711 19.109 1 87.06 103 THR A O 1
ATOM 831 N N . GLN A 1 104 ? -20.938 -11.555 18.984 1 91.69 104 GLN A N 1
ATOM 832 C CA . GLN A 1 104 ? -20.875 -11.445 17.531 1 91.69 104 GLN A CA 1
ATOM 833 C C . GLN A 1 104 ? -20.516 -12.781 16.891 1 91.69 104 GLN A C 1
ATOM 835 O O . GLN A 1 104 ? -19.469 -13.367 17.234 1 91.69 104 GLN A O 1
ATOM 840 N N . ILE A 1 105 ? -21.375 -13.258 16.094 1 95.75 105 ILE A N 1
ATOM 841 C CA . ILE A 1 105 ? -21.156 -14.531 15.422 1 95.75 105 ILE A CA 1
ATOM 842 C C . ILE A 1 105 ? -20.688 -14.289 13.984 1 95.75 105 ILE A C 1
ATOM 844 O O . ILE A 1 105 ? -21.453 -13.781 13.164 1 95.75 105 ILE A O 1
ATOM 848 N N . THR A 1 106 ? -19.5 -14.664 13.688 1 97.25 106 THR A N 1
ATOM 849 C CA . THR A 1 106 ? -18.969 -14.484 12.344 1 97.25 106 THR A CA 1
ATOM 850 C C . THR A 1 106 ? -19.188 -15.734 11.5 1 97.25 106 THR A C 1
ATOM 852 O O . THR A 1 106 ? -18.875 -16.844 11.938 1 97.25 106 THR A O 1
ATOM 855 N N . ILE A 1 107 ? -19.828 -15.586 10.383 1 97.88 107 ILE A N 1
ATOM 856 C CA . ILE A 1 107 ? -20.078 -16.672 9.438 1 97.88 107 ILE A CA 1
ATOM 857 C C . ILE A 1 107 ? -19 -16.672 8.367 1 97.88 107 ILE A C 1
ATOM 859 O O . ILE A 1 107 ? -18.766 -15.672 7.691 1 97.88 107 ILE A O 1
ATOM 863 N N . HIS A 1 108 ? -18.344 -17.828 8.195 1 98.38 108 HIS A N 1
ATOM 864 C CA . HIS A 1 108 ? -17.266 -17.969 7.223 1 98.38 108 HIS A CA 1
ATOM 865 C C . HIS A 1 108 ? -17.672 -18.906 6.082 1 98.38 108 HIS A C 1
ATOM 867 O O . HIS A 1 108 ? -18.312 -19.938 6.312 1 98.38 108 HIS A O 1
ATOM 873 N N . LEU A 1 109 ? -17.344 -18.484 4.902 1 98.25 109 LEU A N 1
ATOM 874 C CA . LEU A 1 109 ? -17.312 -19.422 3.787 1 98.25 109 LEU A CA 1
ATOM 875 C C . LEU A 1 109 ? -16.047 -20.266 3.834 1 98.25 109 LEU A C 1
ATOM 877 O O . LEU A 1 109 ? -14.938 -19.734 3.979 1 98.25 109 LEU A O 1
ATOM 881 N N . ILE A 1 110 ? -16.219 -21.562 3.768 1 97.44 110 ILE A N 1
ATOM 882 C CA . ILE A 1 110 ? -15.039 -22.406 3.869 1 97.44 110 ILE A CA 1
ATOM 883 C C . ILE A 1 110 ? -15.039 -23.422 2.727 1 97.44 110 ILE A C 1
ATO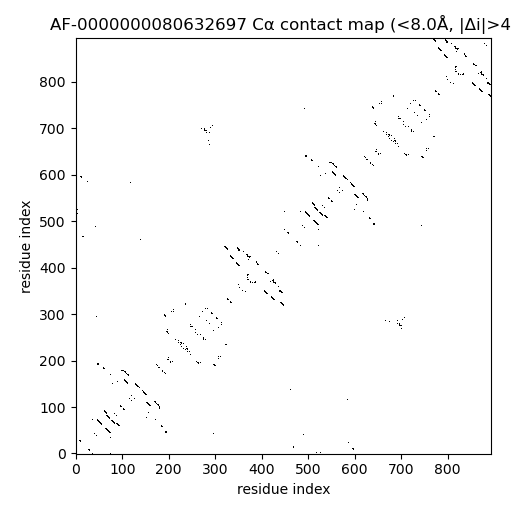M 885 O O . ILE A 1 110 ? -16.094 -23.781 2.207 1 97.44 110 ILE A O 1
ATOM 889 N N . VAL A 1 111 ? -13.922 -23.828 2.305 1 95.69 111 VAL A N 1
ATOM 890 C CA . VAL A 1 111 ? -13.672 -24.906 1.36 1 95.69 111 VAL A CA 1
ATOM 891 C C . VAL A 1 111 ? -12.43 -25.672 1.779 1 95.69 111 VAL A C 1
ATOM 893 O O . VAL A 1 111 ? -11.453 -25.094 2.248 1 95.69 111 VAL A O 1
ATOM 896 N N . PRO A 1 112 ? -12.484 -27 1.725 1 92.31 112 PRO A N 1
ATOM 897 C CA . PRO A 1 112 ? -11.258 -27.719 2.078 1 92.31 112 PRO A CA 1
ATOM 898 C C . PRO A 1 112 ? -10.031 -27.188 1.339 1 92.31 112 PRO A C 1
ATOM 900 O O . PRO A 1 112 ? -10.109 -26.875 0.149 1 92.31 112 PRO A O 1
ATOM 903 N N . ALA A 1 113 ? -8.961 -27.078 2.049 1 88.31 113 ALA A N 1
ATOM 904 C CA . ALA A 1 113 ? -7.738 -26.5 1.488 1 88.31 113 ALA A CA 1
ATOM 905 C C . ALA A 1 113 ? -7.18 -27.391 0.377 1 88.31 113 ALA A C 1
ATOM 907 O O . ALA A 1 113 ? -7.371 -28.609 0.388 1 88.31 113 ALA A O 1
ATOM 908 N N . ALA A 1 114 ? -6.5 -26.672 -0.576 1 80.38 114 ALA A N 1
ATOM 909 C CA . ALA A 1 114 ? -5.887 -27.406 -1.688 1 80.38 114 ALA A CA 1
ATOM 910 C C . ALA A 1 114 ? -4.668 -28.188 -1.221 1 80.38 114 ALA A C 1
ATOM 912 O O . ALA A 1 114 ? -3.863 -27.688 -0.43 1 80.38 114 ALA A O 1
ATOM 913 N N . ARG A 1 115 ? -4.664 -29.516 -1.301 1 69.81 115 ARG A N 1
ATOM 914 C CA . ARG A 1 115 ? -3.562 -30.359 -0.835 1 69.81 115 ARG A CA 1
ATOM 915 C C . ARG A 1 115 ? -2.613 -30.703 -1.979 1 69.81 115 ARG A C 1
ATOM 917 O O . ARG A 1 115 ? -1.874 -31.688 -1.904 1 69.81 115 ARG A O 1
ATOM 924 N N . GLY A 1 116 ? -2.348 -29.781 -2.818 1 60.66 116 GLY A N 1
ATOM 925 C CA . GLY A 1 116 ? -1.416 -30.094 -3.893 1 60.66 116 GLY A CA 1
ATOM 926 C C . GLY A 1 116 ? -1.805 -31.328 -4.688 1 60.66 116 GLY A C 1
ATOM 927 O O . GLY A 1 116 ? -2.943 -31.438 -5.145 1 60.66 116 GLY A O 1
ATOM 928 N N . ASP A 1 117 ? -0.844 -32.406 -4.941 1 57.09 117 ASP A N 1
ATOM 929 C CA . ASP A 1 117 ? -0.994 -33.562 -5.809 1 57.09 117 ASP A CA 1
ATOM 930 C C . ASP A 1 117 ? -1.533 -34.75 -5.031 1 57.09 117 ASP A C 1
ATOM 932 O O . ASP A 1 117 ? -1.601 -35.875 -5.562 1 57.09 117 ASP A O 1
ATOM 936 N N . ARG A 1 118 ? -1.998 -34.438 -3.73 1 60.06 118 ARG A N 1
ATOM 937 C CA . ARG A 1 118 ? -2.328 -35.625 -2.959 1 60.06 118 ARG A CA 1
ATOM 938 C C . ARG A 1 118 ? -3.836 -35.844 -2.902 1 60.06 118 ARG A C 1
ATOM 940 O O . ARG A 1 118 ? -4.605 -34.875 -2.83 1 60.06 118 ARG A O 1
ATOM 947 N N . ALA A 1 119 ? -4.195 -37 -3.266 1 62.97 119 ALA A N 1
ATOM 948 C CA . ALA A 1 119 ? -5.59 -37.375 -3.064 1 62.97 119 ALA A CA 1
ATOM 949 C C . ALA A 1 119 ? -5.977 -37.312 -1.591 1 62.97 119 ALA A C 1
ATOM 951 O O . ALA A 1 119 ? -5.125 -37.469 -0.71 1 62.97 119 ALA A O 1
ATOM 952 N N . PRO A 1 120 ? -7.184 -36.844 -1.404 1 64.44 120 PRO A N 1
ATOM 953 C CA . PRO A 1 120 ? -7.625 -36.812 -0.008 1 64.44 120 PRO A CA 1
ATOM 954 C C . PRO A 1 120 ? -7.473 -38.156 0.685 1 64.44 120 PRO A C 1
ATOM 956 O O . PRO A 1 120 ? -7.758 -39.188 0.084 1 64.44 120 PRO A O 1
ATOM 959 N N . GLY A 1 121 ? -6.668 -38.125 1.78 1 63.44 121 GLY A N 1
ATOM 960 C CA . GLY A 1 121 ? -6.531 -39.344 2.561 1 63.44 121 GLY A CA 1
ATOM 961 C C . GLY A 1 121 ? -7.844 -39.812 3.154 1 63.44 121 GLY A C 1
ATOM 962 O O . GLY A 1 121 ? -8.875 -39.188 2.994 1 63.44 121 GLY A O 1
ATOM 963 N N . PRO A 1 122 ? -7.703 -41.062 3.756 1 65.94 122 PRO A N 1
ATOM 964 C CA . PRO A 1 122 ? -8.898 -41.594 4.43 1 65.94 122 PRO A CA 1
ATOM 965 C C . PRO A 1 122 ? -9.422 -40.625 5.504 1 65.94 122 PRO A C 1
ATOM 967 O O . PRO A 1 122 ? -8.648 -40.156 6.332 1 65.94 122 PRO A O 1
ATOM 970 N N . GLY A 1 123 ? -10.75 -40.094 5.48 1 69.25 123 GLY A N 1
ATOM 971 C CA . GLY A 1 123 ? -11.383 -39.25 6.469 1 69.25 123 GLY A CA 1
ATOM 972 C C . GLY A 1 123 ? -11.344 -37.781 6.09 1 69.25 123 GLY A C 1
ATOM 973 O O . GLY A 1 123 ? -11.969 -36.938 6.746 1 69.25 123 GLY A O 1
ATOM 974 N N . GLU A 1 124 ? -10.531 -37.594 5.016 1 76.25 124 GLU A N 1
ATOM 975 C CA . GLU A 1 124 ? -10.445 -36.188 4.621 1 76.25 124 GLU A CA 1
ATOM 976 C C . GLU A 1 124 ? -11.57 -35.812 3.654 1 76.25 124 GLU A C 1
ATOM 978 O O . GLU A 1 124 ? -11.938 -36.625 2.789 1 76.25 124 GLU A O 1
ATOM 983 N N . THR A 1 125 ? -12.195 -34.688 3.951 1 79.62 125 THR A N 1
ATOM 984 C CA . THR A 1 125 ? -13.242 -34.188 3.072 1 79.62 125 THR A CA 1
ATOM 985 C C . THR A 1 125 ? -12.656 -33.688 1.753 1 79.62 125 THR A C 1
ATOM 987 O O . THR A 1 125 ? -11.75 -32.844 1.744 1 79.62 125 THR A O 1
ATOM 990 N N . PRO A 1 126 ? -13.133 -34.281 0.736 1 84.75 126 PRO A N 1
ATOM 991 C CA . PRO A 1 126 ? -12.633 -33.812 -0.56 1 84.75 126 PRO A CA 1
ATOM 992 C C . PRO A 1 126 ? -13 -32.375 -0.853 1 84.75 126 PRO A C 1
ATOM 994 O O . PRO A 1 126 ? -14.078 -31.922 -0.449 1 84.75 126 PRO A O 1
ATOM 997 N N . ARG A 1 127 ? -12.188 -31.719 -1.585 1 89.06 127 ARG A N 1
ATOM 998 C CA . ARG A 1 127 ? -12.383 -30.312 -1.932 1 89.06 127 ARG A CA 1
ATOM 999 C C . ARG A 1 127 ? -13.461 -30.156 -2.998 1 89.06 127 ARG A C 1
ATOM 1001 O O . ARG A 1 127 ? -14.141 -29.125 -3.055 1 89.06 127 ARG A O 1
ATOM 1008 N N . TYR A 1 128 ? -13.648 -31.188 -3.785 1 88.62 128 TYR A N 1
ATOM 1009 C CA . TYR A 1 128 ? -14.594 -31.125 -4.891 1 88.62 128 TYR A CA 1
ATOM 1010 C C . TYR A 1 128 ? -15.562 -32.312 -4.84 1 88.62 128 TYR A C 1
ATOM 1012 O O . TYR A 1 128 ? -15.242 -33.344 -4.27 1 88.62 128 TYR A O 1
ATOM 1020 N N . VAL A 1 129 ? -16.719 -32.062 -5.43 1 85.69 129 VAL A N 1
ATOM 1021 C CA . VAL A 1 129 ? -17.703 -33.125 -5.641 1 85.69 129 VAL A CA 1
ATOM 1022 C C . VAL A 1 129 ? -17.938 -33.312 -7.133 1 85.69 129 VAL A C 1
ATOM 1024 O O . VAL A 1 129 ? -18.062 -32.344 -7.879 1 85.69 129 VAL A O 1
ATOM 1027 N N . SER A 1 130 ? -17.906 -34.594 -7.555 1 87.94 130 SER A N 1
ATOM 1028 C CA . SER A 1 130 ? -18.188 -34.906 -8.953 1 87.94 130 SER A CA 1
ATOM 1029 C C . SER A 1 130 ? -19.688 -34.781 -9.242 1 87.94 130 SER A C 1
ATOM 1031 O O . SER A 1 130 ? -20.5 -35.375 -8.547 1 87.94 130 SER A O 1
ATOM 1033 N N . VAL A 1 131 ? -20.047 -33.969 -10.188 1 86.31 131 VAL A N 1
ATOM 1034 C CA . VAL A 1 131 ? -21.438 -33.781 -10.562 1 86.31 131 VAL A CA 1
ATOM 1035 C C . VAL A 1 131 ? -21.594 -33.969 -12.07 1 86.31 131 VAL A C 1
ATOM 1037 O O . VAL A 1 131 ? -20.641 -33.75 -12.828 1 86.31 131 VAL A O 1
ATOM 1040 N N . GLU A 1 132 ? -22.766 -34.344 -12.461 1 87.19 132 GLU A N 1
ATOM 1041 C CA . GLU A 1 132 ? -23.047 -34.438 -13.891 1 87.19 132 GLU A CA 1
ATOM 1042 C C . GLU A 1 132 ? -23.266 -33.062 -14.508 1 87.19 132 GLU A C 1
ATOM 1044 O O . GLU A 1 132 ? -24.094 -32.281 -14.039 1 87.19 132 GLU A O 1
ATOM 1049 N N . GLY A 1 133 ? -22.484 -32.75 -15.461 1 87.06 133 GLY A N 1
ATOM 1050 C CA . GLY A 1 133 ? -22.594 -31.438 -16.109 1 87.06 133 GLY A CA 1
ATOM 1051 C C . GLY A 1 133 ? -23.719 -31.375 -17.125 1 87.06 133 GLY A C 1
ATOM 1052 O O . GLY A 1 133 ? -24.219 -32.406 -17.562 1 87.06 133 GLY A O 1
ATOM 1053 N N . ALA A 1 134 ? -24.125 -30.125 -17.375 1 85.56 134 ALA A N 1
ATOM 1054 C CA . ALA A 1 134 ? -25.078 -29.906 -18.453 1 85.56 134 ALA A CA 1
ATOM 1055 C C . ALA A 1 134 ? -24.5 -30.328 -19.797 1 85.56 134 ALA A C 1
ATOM 1057 O O . ALA A 1 134 ? -23.281 -30.234 -20 1 85.56 134 ALA A O 1
ATOM 1058 N N . PRO A 1 135 ? -25.344 -30.797 -20.703 1 88.62 135 PRO A N 1
ATOM 1059 C CA . PRO A 1 135 ? -24.828 -31.172 -22.031 1 88.62 135 PRO A CA 1
ATOM 1060 C C . PRO A 1 135 ? -24.156 -30 -22.75 1 88.62 135 PRO A C 1
ATOM 1062 O O . PRO A 1 135 ? -24.641 -28.859 -22.672 1 88.62 135 PRO A O 1
ATOM 1065 N N . VAL A 1 136 ? -23.031 -30.297 -23.312 1 87.12 136 VAL A N 1
ATOM 1066 C CA . VAL A 1 136 ? -22.266 -29.281 -24.047 1 87.12 136 VAL A CA 1
ATOM 1067 C C . VAL A 1 136 ? -22.203 -29.656 -25.516 1 87.12 136 VAL A C 1
ATOM 1069 O O . VAL A 1 136 ? -21.922 -30.797 -25.875 1 87.12 136 VAL A O 1
ATOM 1072 N N . ALA A 1 137 ? -22.547 -28.688 -26.312 1 82.06 137 ALA A N 1
ATOM 1073 C CA . ALA A 1 137 ? -22.484 -28.922 -27.766 1 82.06 137 ALA A CA 1
ATOM 1074 C C . ALA A 1 137 ? -21.062 -28.734 -28.281 1 82.06 137 ALA A C 1
ATOM 1076 O O . ALA A 1 137 ? -20.266 -28 -27.688 1 82.06 137 ALA A O 1
ATOM 1077 N N . ASP A 1 138 ? -20.766 -29.5 -29.25 1 78.06 138 ASP A N 1
ATOM 1078 C CA . ASP A 1 138 ? -19.516 -29.219 -29.953 1 78.06 138 ASP A CA 1
ATOM 1079 C C . ASP A 1 138 ? -19.516 -27.812 -30.562 1 78.06 138 ASP A C 1
ATOM 1081 O O . ASP A 1 138 ? -20.547 -27.328 -31.016 1 78.06 138 ASP A O 1
ATOM 1085 N N . GLN A 1 139 ? -18.391 -27.094 -30.469 1 77.44 139 GLN A N 1
ATOM 1086 C CA . GLN A 1 139 ? -18.312 -25.719 -30.953 1 77.44 139 GLN A CA 1
ATOM 1087 C C . GLN A 1 139 ? -18.562 -25.641 -32.438 1 77.44 139 GLN A C 1
ATOM 1089 O O . GLN A 1 139 ? -18.844 -24.562 -33 1 77.44 139 GLN A O 1
ATOM 1094 N N . HIS A 1 140 ? -18.453 -26.625 -33.219 1 75.25 140 HIS A N 1
ATOM 1095 C CA . HIS A 1 140 ? -18.688 -26.656 -34.656 1 75.25 140 HIS A CA 1
ATOM 1096 C C . HIS A 1 140 ? -20.047 -27.266 -35 1 75.25 140 HIS A C 1
ATOM 1098 O O . HIS A 1 140 ? -20.328 -27.594 -36.156 1 75.25 140 HIS A O 1
ATOM 1104 N N . GLY A 1 141 ? -20.859 -27.375 -34.062 1 69.69 141 GLY A N 1
ATOM 1105 C CA . GLY A 1 141 ? -22.156 -27.984 -34.344 1 69.69 141 GLY A CA 1
ATOM 1106 C C . GLY A 1 141 ? -22.141 -29.5 -34.219 1 69.69 141 GLY A C 1
ATOM 1107 O O . GLY A 1 141 ? -21.078 -30.109 -34.156 1 69.69 141 GLY A O 1
ATOM 1108 N N . GLY A 1 142 ? -23.109 -30.172 -33.531 1 71.38 142 GLY A N 1
ATOM 1109 C CA . GLY A 1 142 ? -23.172 -31.609 -33.406 1 71.38 142 GLY A CA 1
ATOM 1110 C C . GLY A 1 142 ? -23.844 -32.094 -32.156 1 71.38 142 GLY A C 1
ATOM 1111 O O . GLY A 1 142 ? -24.625 -31.359 -31.531 1 71.38 142 GLY A O 1
ATOM 1112 N N . GLU A 1 143 ? -23.375 -33.344 -31.797 1 79.94 143 GLU A N 1
ATOM 1113 C CA . GLU A 1 143 ? -24.047 -34 -30.672 1 79.94 143 GLU A CA 1
ATOM 1114 C C . GLU A 1 143 ? -23.578 -33.438 -29.344 1 79.94 143 GLU A C 1
ATOM 1116 O O . GLU A 1 143 ? -22.438 -33 -29.203 1 79.94 143 GLU A O 1
ATOM 1121 N N . GLU A 1 144 ? -24.469 -33.375 -28.469 1 85.69 144 GLU A N 1
ATOM 1122 C CA . GLU A 1 144 ? -24.188 -32.906 -27.125 1 85.69 144 GLU A CA 1
ATOM 1123 C C . GLU A 1 144 ? -23.625 -34.031 -26.25 1 85.69 144 GLU A C 1
ATOM 1125 O O . GLU A 1 144 ? -23.938 -35.188 -26.453 1 85.69 144 GLU A O 1
ATOM 1130 N N . LEU A 1 145 ? -22.625 -33.656 -25.453 1 85.69 145 LEU A N 1
ATOM 1131 C CA . LEU A 1 145 ? -22.062 -34.594 -24.484 1 85.69 145 LEU A CA 1
ATOM 1132 C C . LEU A 1 145 ? -22.172 -34.031 -23.062 1 85.69 145 LEU A C 1
ATOM 1134 O O . LEU A 1 145 ? -21.922 -32.844 -22.828 1 85.69 145 LEU A O 1
ATOM 1138 N N . SER A 1 146 ? -22.656 -34.969 -22.25 1 88.12 146 SER A N 1
ATOM 1139 C CA . SER A 1 146 ? -22.625 -34.594 -20.828 1 88.12 146 SER A CA 1
ATOM 1140 C C . SER A 1 146 ? -21.266 -34.906 -20.203 1 88.12 146 SER A C 1
ATOM 1142 O O . SER A 1 146 ? -20.828 -36.062 -20.219 1 88.12 146 SER A O 1
ATOM 1144 N N . ILE A 1 147 ? -20.656 -33.875 -19.781 1 88 147 ILE A N 1
ATOM 1145 C CA . ILE A 1 147 ? -19.328 -34.031 -19.188 1 88 147 ILE A CA 1
ATOM 1146 C C . ILE A 1 147 ? -19.422 -33.938 -17.672 1 88 147 ILE A C 1
ATOM 1148 O O . ILE A 1 147 ? -19.969 -32.969 -17.141 1 88 147 ILE A O 1
ATOM 1152 N N . ALA A 1 148 ? -18.859 -34.938 -16.984 1 88.75 148 ALA A N 1
ATOM 1153 C CA . ALA A 1 148 ? -18.781 -34.875 -15.531 1 88.75 148 ALA A CA 1
ATOM 1154 C C . ALA A 1 148 ? -17.922 -33.688 -15.086 1 88.75 148 ALA A C 1
ATOM 1156 O O . ALA A 1 148 ? -16.891 -33.406 -15.688 1 88.75 148 ALA A O 1
ATOM 1157 N N . ARG A 1 149 ? -18.422 -33 -14.047 1 89.19 149 ARG A N 1
ATOM 1158 C CA . ARG A 1 149 ? -17.75 -31.781 -13.586 1 89.19 149 ARG A CA 1
ATOM 1159 C C . ARG A 1 149 ? -17.406 -31.891 -12.109 1 89.19 149 ARG A C 1
ATOM 1161 O O . ARG A 1 149 ? -18.031 -32.656 -11.367 1 89.19 149 ARG A O 1
ATOM 1168 N N . LEU A 1 150 ? -16.312 -31.172 -11.758 1 86.88 150 LEU A N 1
ATOM 1169 C CA . LEU A 1 150 ? -15.93 -31.031 -10.359 1 86.88 150 LEU A CA 1
ATOM 1170 C C . LEU A 1 150 ? -16.438 -29.703 -9.789 1 86.88 150 LEU A C 1
ATOM 1172 O O . LEU A 1 150 ? -16.062 -28.625 -10.281 1 86.88 150 LEU A O 1
ATOM 1176 N N . ARG A 1 151 ? -17.281 -29.828 -8.766 1 89.19 151 ARG A N 1
ATOM 1177 C CA . ARG A 1 151 ? -17.828 -28.656 -8.086 1 89.19 151 ARG A CA 1
ATOM 1178 C C . ARG A 1 151 ? -17.234 -28.516 -6.691 1 89.19 151 ARG A C 1
ATOM 1180 O O . ARG A 1 151 ? -17.156 -29.484 -5.941 1 89.19 151 ARG A O 1
ATOM 1187 N N . PRO A 1 152 ? -16.766 -27.281 -6.375 1 91.81 152 PRO A N 1
ATOM 1188 C CA . PRO A 1 152 ? -16.203 -27.109 -5.035 1 91.81 152 PRO A CA 1
ATOM 1189 C C . PRO A 1 152 ? -17.203 -27.422 -3.926 1 91.81 152 PRO A C 1
ATOM 1191 O O . PRO A 1 152 ? -18.391 -27.078 -4.043 1 91.81 152 PRO A O 1
ATOM 1194 N N . ARG A 1 153 ? -16.672 -28.078 -2.889 1 92.44 153 ARG A N 1
ATOM 1195 C CA . ARG A 1 153 ? -17.5 -28.375 -1.72 1 92.44 153 ARG A CA 1
ATOM 1196 C C . ARG A 1 153 ? -17.5 -27.203 -0.741 1 92.44 153 ARG A C 1
ATOM 1198 O O . ARG A 1 153 ? -16.703 -27.172 0.2 1 92.44 153 ARG A O 1
ATOM 1205 N N . LEU A 1 154 ? -18.422 -26.391 -0.93 1 96 154 LEU A N 1
ATOM 1206 C CA . LEU A 1 154 ? -18.531 -25.203 -0.092 1 96 154 LEU A CA 1
ATOM 1207 C C . LEU A 1 154 ? -19.328 -25.5 1.175 1 96 154 LEU A C 1
ATOM 1209 O O . LEU A 1 154 ? -20.234 -26.344 1.158 1 96 154 LEU A O 1
ATOM 1213 N N . ALA A 1 155 ? -18.938 -24.859 2.197 1 96.62 155 ALA A N 1
ATOM 1214 C CA . ALA A 1 155 ? -19.672 -24.953 3.457 1 96.62 155 ALA A CA 1
ATOM 1215 C C . ALA A 1 155 ? -19.562 -23.656 4.246 1 96.62 155 ALA A C 1
ATOM 1217 O O . ALA A 1 155 ? -18.812 -22.75 3.873 1 96.62 155 ALA A O 1
ATOM 1218 N N . LEU A 1 156 ? -20.375 -23.562 5.242 1 97.88 156 LEU A N 1
ATOM 1219 C CA . LEU A 1 156 ? -20.328 -22.438 6.152 1 97.88 156 LEU A CA 1
ATOM 1220 C C . LEU A 1 156 ? -19.828 -22.859 7.531 1 97.88 156 LEU A C 1
ATOM 1222 O O . LEU A 1 156 ? -20.094 -23.984 7.969 1 97.88 156 LEU A O 1
ATOM 1226 N N . PHE A 1 157 ? -19.109 -21.969 8.117 1 97.44 157 PHE A N 1
ATOM 1227 C CA . PHE A 1 157 ? -18.578 -22.172 9.461 1 97.44 157 PHE A CA 1
ATOM 1228 C C . PHE A 1 157 ? -18.781 -20.938 10.32 1 97.44 157 PHE A C 1
ATOM 1230 O O . PHE A 1 157 ? -18.531 -19.812 9.867 1 97.44 157 PHE A O 1
ATOM 1237 N N . ALA A 1 158 ? -19.234 -21.125 11.562 1 97.12 158 ALA A N 1
ATOM 1238 C CA . ALA A 1 158 ? -19.5 -20 12.445 1 97.12 158 ALA A CA 1
ATOM 1239 C C . ALA A 1 158 ? -18.469 -19.938 13.57 1 97.12 158 ALA A C 1
ATOM 1241 O O . ALA A 1 158 ? -18.062 -20.969 14.109 1 97.12 158 ALA A O 1
ATOM 1242 N N . THR A 1 159 ? -18.016 -18.703 13.867 1 96.06 159 THR A N 1
ATOM 1243 C CA . THR A 1 159 ? -17.125 -18.453 15 1 96.06 159 THR A CA 1
ATOM 1244 C C . THR A 1 159 ? -17.672 -17.312 15.859 1 96.06 159 THR A C 1
ATOM 1246 O O . THR A 1 159 ? -18.484 -16.5 15.391 1 96.06 159 THR A O 1
ATOM 1249 N N . THR A 1 160 ? -17.2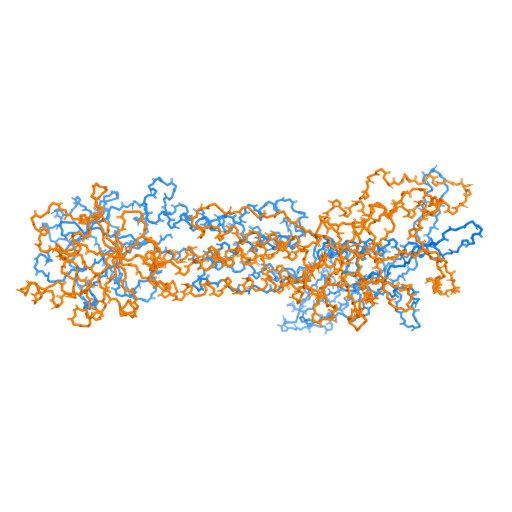81 -17.156 17.141 1 91.81 160 THR A N 1
ATOM 1250 C CA . THR A 1 160 ? -17.797 -16.125 18.031 1 91.81 160 THR A CA 1
ATOM 1251 C C . THR A 1 160 ? -16.672 -15.242 18.547 1 91.81 160 THR A C 1
ATOM 1253 O O . THR A 1 160 ? -16.906 -14.141 19.031 1 91.81 160 THR A O 1
ATOM 1256 N N . GLY A 1 161 ? -15.469 -15.586 18.391 1 81.5 161 GLY A N 1
ATOM 1257 C CA . GLY A 1 161 ? -14.367 -14.75 18.844 1 81.5 161 GLY A CA 1
ATOM 1258 C C . GLY A 1 161 ? -13.891 -13.773 17.781 1 81.5 161 GLY A C 1
ATOM 1259 O O . GLY A 1 161 ? -13.977 -14.047 16.594 1 81.5 161 GLY A O 1
ATOM 1260 N N . PRO A 1 162 ? -13.484 -12.578 18.219 1 75.06 162 PRO A N 1
ATOM 1261 C CA . PRO A 1 162 ? -13.062 -11.562 17.266 1 75.06 162 PRO A CA 1
ATOM 1262 C C . PRO A 1 162 ? -11.875 -12.016 16.406 1 75.06 162 PRO A C 1
ATOM 1264 O O . PRO A 1 162 ? -11.758 -11.609 15.25 1 75.06 162 PRO A O 1
ATOM 1267 N N . THR A 1 163 ? -11.094 -12.906 16.906 1 81.94 163 THR A N 1
ATOM 1268 C CA . THR A 1 163 ? -9.898 -13.312 16.156 1 81.94 163 THR A CA 1
ATOM 1269 C C . THR A 1 163 ? -9.977 -14.797 15.797 1 81.94 163 THR A C 1
ATOM 1271 O O . THR A 1 163 ? -9.016 -15.352 15.258 1 81.94 163 THR A O 1
ATOM 1274 N N . GLN A 1 164 ? -11.102 -15.367 16.172 1 89.31 164 GLN A N 1
ATOM 1275 C CA . GLN A 1 164 ? -11.234 -16.797 15.898 1 89.31 164 GLN A CA 1
ATOM 1276 C C . GLN A 1 164 ? -11.438 -17.062 14.406 1 89.31 164 GLN A C 1
ATOM 1278 O O . GLN A 1 164 ? -12.227 -16.375 13.75 1 89.31 164 GLN A O 1
ATOM 1283 N N . LYS A 1 165 ? -10.695 -18.062 13.891 1 92 165 LYS A N 1
ATOM 1284 C CA . LYS A 1 165 ? -10.781 -18.469 12.492 1 92 165 LYS A CA 1
ATOM 1285 C C . LYS A 1 165 ? -11.141 -19.953 12.367 1 92 165 LYS A C 1
ATOM 1287 O O . LYS A 1 165 ? -10.961 -20.719 13.312 1 92 165 LYS A O 1
ATOM 1292 N N . PRO A 1 166 ? -11.773 -20.281 11.242 1 95.62 166 PRO A N 1
ATOM 1293 C CA . PRO A 1 166 ? -11.977 -21.703 11 1 95.62 166 PRO A CA 1
ATOM 1294 C C . PRO A 1 166 ? -10.672 -22.5 10.977 1 95.62 166 PRO A C 1
ATOM 1296 O O . PRO A 1 166 ? -9.594 -21.906 10.906 1 95.62 166 PRO A O 1
ATOM 1299 N N . PRO A 1 167 ? -10.789 -23.797 11.125 1 92.62 167 PRO A N 1
ATOM 1300 C CA . PRO A 1 167 ? -9.586 -24.625 11.102 1 92.62 167 PRO A CA 1
ATOM 1301 C C . PRO A 1 167 ? -8.727 -24.391 9.859 1 92.62 167 PRO A C 1
ATOM 1303 O O . PRO A 1 167 ? -9.258 -24.109 8.781 1 92.62 167 PRO A O 1
ATOM 1306 N N . GLN A 1 168 ? -7.504 -24.656 10 1 90.44 168 GLN A N 1
ATOM 1307 C CA . GLN A 1 168 ? -6.52 -24.344 8.969 1 90.44 168 GLN A CA 1
ATOM 1308 C C . GLN A 1 168 ? -6.668 -25.281 7.773 1 90.44 168 GLN A C 1
ATOM 1310 O O . GLN A 1 168 ? -6.168 -24.984 6.684 1 90.44 168 GLN A O 1
ATOM 1315 N N . LYS A 1 169 ? -7.285 -26.375 7.93 1 90.38 169 LYS A N 1
ATOM 1316 C CA . LYS A 1 169 ? -7.469 -27.328 6.836 1 90.38 169 LYS A CA 1
ATOM 1317 C C . LYS A 1 169 ? -8.438 -26.781 5.789 1 90.38 169 LYS A C 1
ATOM 1319 O O . LYS A 1 169 ? -8.586 -27.359 4.711 1 90.38 169 LYS A O 1
ATOM 1324 N N . PHE A 1 170 ? -8.992 -25.578 6.133 1 93.38 170 PHE A N 1
ATOM 1325 C CA . PHE A 1 170 ? -9.898 -24.938 5.195 1 93.38 170 PHE A CA 1
ATOM 1326 C C . PHE A 1 170 ? -9.344 -23.594 4.734 1 93.38 170 PHE A C 1
ATOM 1328 O O . PHE A 1 170 ? -8.688 -22.891 5.504 1 93.38 170 PHE A O 1
ATOM 1335 N N . ALA A 1 171 ? -9.523 -23.344 3.486 1 94.38 171 ALA A N 1
ATOM 1336 C CA . ALA A 1 171 ? -9.5 -21.938 3.078 1 94.38 171 ALA A CA 1
ATOM 1337 C C . ALA A 1 171 ? -10.805 -21.234 3.473 1 94.38 171 ALA A C 1
ATOM 1339 O O . ALA A 1 171 ? -11.891 -21.781 3.285 1 94.38 171 ALA A O 1
ATOM 1340 N N . SER A 1 172 ? -10.633 -20.062 4.062 1 96.69 172 SER A N 1
ATOM 1341 C CA . SER A 1 172 ? -11.844 -19.453 4.586 1 96.69 172 SER A CA 1
ATOM 1342 C C . SER A 1 172 ? -11.805 -17.922 4.445 1 96.69 172 SER A C 1
ATOM 1344 O O . SER A 1 172 ? -10.734 -17.344 4.285 1 96.69 172 SER A O 1
ATOM 1346 N N . MET A 1 173 ? -12.984 -17.375 4.457 1 96.38 173 MET A N 1
ATOM 1347 C CA . MET A 1 173 ? -13.164 -15.922 4.531 1 96.38 173 MET A CA 1
ATOM 1348 C C . MET A 1 173 ? -14.492 -15.57 5.188 1 96.38 173 MET A C 1
ATOM 1350 O O . MET A 1 173 ? -15.5 -16.25 4.973 1 96.38 173 MET A O 1
ATOM 1354 N N . PRO A 1 174 ? -14.477 -14.562 5.969 1 97.88 174 PRO A N 1
ATOM 1355 C CA . PRO A 1 174 ? -15.758 -14.141 6.543 1 97.88 174 PRO A CA 1
ATOM 1356 C C . PRO A 1 174 ? -16.703 -13.547 5.5 1 97.88 174 PRO A C 1
ATOM 1358 O O . PRO A 1 174 ? -16.266 -12.812 4.609 1 97.88 174 PRO A O 1
ATOM 1361 N N . ILE A 1 175 ? -18 -13.875 5.641 1 97.69 175 ILE A N 1
ATOM 1362 C CA . ILE A 1 175 ? -18.906 -13.375 4.613 1 97.69 175 ILE A CA 1
ATOM 1363 C C . ILE A 1 175 ? -20.062 -12.625 5.27 1 97.69 175 ILE A C 1
ATOM 1365 O O . ILE A 1 175 ? -20.781 -11.867 4.605 1 97.69 175 ILE A O 1
ATOM 1369 N N . ALA A 1 176 ? -20.266 -12.883 6.539 1 96.81 176 ALA A N 1
ATOM 1370 C CA . ALA A 1 176 ? -21.328 -12.211 7.262 1 96.81 176 ALA A CA 1
ATOM 1371 C C . ALA A 1 176 ? -21.125 -12.297 8.766 1 96.81 176 ALA A C 1
ATOM 1373 O O . ALA A 1 176 ? -20.25 -13.039 9.242 1 96.81 176 ALA A O 1
ATOM 1374 N N . GLN A 1 177 ? -21.859 -11.508 9.43 1 96.19 177 GLN A N 1
ATOM 1375 C CA . GLN A 1 177 ? -21.859 -11.539 10.891 1 96.19 177 GLN A CA 1
ATOM 1376 C C . GLN A 1 177 ? -23.266 -11.375 11.453 1 96.19 177 GLN A C 1
ATOM 1378 O O . GLN A 1 177 ? -24.062 -10.57 10.945 1 96.19 177 GLN A O 1
ATOM 1383 N N . ALA A 1 178 ? -23.594 -12.133 12.438 1 95.31 178 ALA A N 1
ATOM 1384 C CA . ALA A 1 178 ? -24.922 -12.094 13.062 1 95.31 178 ALA A CA 1
ATOM 1385 C C . ALA A 1 178 ? -24.797 -11.883 14.57 1 95.31 178 ALA A C 1
ATOM 1387 O O . ALA A 1 178 ? -23.734 -12.102 15.148 1 95.31 178 ALA A O 1
ATOM 1388 N N . THR A 1 179 ? -25.812 -11.398 15.117 1 94.12 179 THR A N 1
ATOM 1389 C CA . THR A 1 179 ? -25.953 -11.242 16.562 1 94.12 179 THR A CA 1
ATOM 1390 C C . THR A 1 179 ? -27.375 -11.555 17.016 1 94.12 179 THR A C 1
ATOM 1392 O O . THR A 1 179 ? -28.281 -11.695 16.188 1 94.12 179 THR A O 1
ATOM 1395 N N . PHE A 1 180 ? -27.5 -11.805 18.328 1 93.38 180 PHE A N 1
ATOM 1396 C CA . PHE A 1 180 ? -28.812 -12.094 18.891 1 93.38 180 PHE A CA 1
ATOM 1397 C C . PHE A 1 180 ? -29.375 -10.859 19.594 1 93.38 180 PHE A C 1
ATOM 1399 O O . PHE A 1 180 ? -28.797 -10.375 20.562 1 93.38 180 PHE A O 1
ATOM 1406 N N . ARG A 1 181 ? -30.375 -10.359 18.953 1 90.12 181 ARG A N 1
ATOM 1407 C CA . ARG A 1 181 ? -31.031 -9.172 19.5 1 90.12 181 ARG A CA 1
ATOM 1408 C C . ARG A 1 181 ? -32.562 -9.305 19.453 1 90.12 181 ARG A C 1
ATOM 1410 O O . ARG A 1 181 ? -33.094 -9.789 18.453 1 90.12 181 ARG A O 1
ATOM 1417 N N . ASN A 1 182 ? -33.219 -8.844 20.5 1 88.88 182 ASN A N 1
ATOM 1418 C CA . ASN A 1 182 ? -34.656 -8.875 20.594 1 88.88 182 ASN A CA 1
ATOM 1419 C C . ASN A 1 182 ? -35.219 -10.258 20.266 1 88.88 182 ASN A C 1
ATOM 1421 O O . ASN A 1 182 ? -36.125 -10.391 19.453 1 88.88 182 ASN A O 1
ATOM 1425 N N . ASP A 1 183 ? -34.562 -11.266 20.75 1 89.5 183 ASP A N 1
ATOM 1426 C CA . ASP A 1 183 ? -35 -12.664 20.688 1 89.5 183 ASP A CA 1
ATOM 1427 C C . ASP A 1 183 ? -34.938 -13.18 19.25 1 89.5 183 ASP A C 1
ATOM 1429 O O . ASP A 1 183 ? -35.781 -14.023 18.875 1 89.5 183 ASP A O 1
ATOM 1433 N N . ALA A 1 184 ? -34.188 -12.547 18.5 1 93.38 184 ALA A N 1
ATOM 1434 C CA . ALA A 1 184 ? -34.031 -12.984 17.125 1 93.38 184 ALA A CA 1
ATOM 1435 C C . ALA A 1 184 ? -32.594 -12.766 16.641 1 93.38 184 ALA A C 1
ATOM 1437 O O . ALA A 1 184 ? -31.906 -11.859 17.125 1 93.38 184 ALA A O 1
ATOM 1438 N N . PHE A 1 185 ? -32.188 -13.609 15.773 1 95 185 PHE A N 1
ATOM 1439 C CA . PHE A 1 185 ? -30.875 -13.398 15.133 1 95 185 PHE A CA 1
ATOM 1440 C C . PHE A 1 185 ? -31 -12.398 13.984 1 95 185 PHE A C 1
ATOM 1442 O O . PHE A 1 185 ? -31.922 -12.484 13.172 1 95 185 PHE A O 1
ATOM 1449 N N . VAL A 1 186 ? -30.109 -11.484 13.953 1 94 186 VAL A N 1
ATOM 1450 C CA . VAL A 1 186 ? -30.094 -10.477 12.891 1 94 186 VAL A CA 1
ATOM 1451 C C . VAL A 1 186 ? -28.656 -10.273 12.383 1 94 186 VAL A C 1
ATOM 1453 O O . VAL A 1 186 ? -27.703 -10.523 13.117 1 94 186 VAL A O 1
ATOM 1456 N N . LEU A 1 187 ? -28.562 -9.906 11.102 1 94.69 187 LEU A N 1
ATOM 1457 C CA . LEU A 1 187 ? -27.266 -9.57 10.547 1 94.69 187 LEU A CA 1
ATOM 1458 C C . LEU A 1 187 ? -26.781 -8.219 11.078 1 94.69 187 LEU A C 1
ATOM 1460 O O . LEU A 1 187 ? -27.578 -7.289 11.227 1 94.69 187 LEU A O 1
ATOM 1464 N N . THR A 1 188 ? -25.484 -8.164 11.328 1 93.31 188 THR A N 1
ATOM 1465 C CA . THR A 1 188 ? -24.875 -6.895 11.711 1 93.31 188 THR A CA 1
ATOM 1466 C C . THR A 1 188 ? -24.484 -6.086 10.484 1 93.31 188 THR A C 1
ATOM 1468 O O . THR A 1 188 ? -24.781 -6.48 9.352 1 93.31 188 THR A O 1
ATOM 1471 N N . ASP A 1 189 ? -23.828 -4.949 10.695 1 93.06 189 ASP A N 1
ATOM 1472 C CA . ASP A 1 189 ? -23.375 -4.098 9.594 1 93.06 189 ASP A CA 1
ATOM 1473 C C . ASP A 1 189 ? -21.984 -4.504 9.133 1 93.06 189 ASP A C 1
ATOM 1475 O O . ASP A 1 189 ? -21.25 -3.693 8.547 1 93.06 189 ASP A O 1
ATOM 1479 N N . PHE A 1 190 ? -21.719 -5.68 9.328 1 95.06 190 PHE A N 1
ATOM 1480 C CA . PHE A 1 190 ? -20.422 -6.219 8.922 1 95.06 190 PHE A CA 1
ATOM 1481 C C . PHE A 1 190 ? -20.266 -6.176 7.41 1 95.06 190 PHE A C 1
ATOM 1483 O O . PHE A 1 190 ? -21.203 -6.488 6.676 1 95.06 190 PHE A O 1
ATOM 1490 N N . VAL A 1 191 ? -19.094 -5.766 6.969 1 97 191 VAL A N 1
ATOM 1491 C CA . VAL A 1 191 ? -18.781 -5.75 5.543 1 97 191 VAL A CA 1
ATOM 1492 C C . VAL A 1 191 ? -17.703 -6.797 5.242 1 97 191 VAL A C 1
ATOM 1494 O O . VAL A 1 191 ? -16.594 -6.711 5.75 1 97 191 VAL A O 1
ATOM 1497 N N . PRO A 1 192 ? -18.016 -7.754 4.484 1 97.5 192 PRO A N 1
ATOM 1498 C CA . PRO A 1 192 ? -17.016 -8.773 4.133 1 97.5 192 PRO A CA 1
ATOM 1499 C C . PRO A 1 192 ? -15.938 -8.242 3.199 1 97.5 192 PRO A C 1
ATOM 1501 O O . PRO A 1 192 ? -16.062 -7.141 2.66 1 97.5 192 PRO A O 1
ATOM 1504 N N . PRO A 1 193 ? -14.789 -9.039 3.092 1 97.69 193 PRO A N 1
ATOM 1505 C CA . PRO A 1 193 ? -13.812 -8.648 2.074 1 97.69 193 PRO A CA 1
ATOM 1506 C C . PRO A 1 193 ? -14.438 -8.469 0.693 1 97.69 193 PRO A C 1
ATOM 1508 O O . PRO A 1 193 ? -15.328 -9.227 0.308 1 97.69 193 PRO A O 1
ATOM 1511 N N . ALA A 1 194 ? -14.047 -7.441 0 1 97.19 194 ALA A N 1
ATOM 1512 C CA . ALA A 1 194 ? -14.602 -7.113 -1.311 1 97.19 194 ALA A CA 1
ATOM 1513 C C . ALA A 1 194 ? -13.492 -6.789 -2.309 1 97.19 194 ALA A C 1
ATOM 1515 O O . ALA A 1 194 ? -12.352 -6.543 -1.919 1 97.19 194 ALA A O 1
ATOM 1516 N N . LEU A 1 195 ? -13.852 -6.805 -3.584 1 95.56 195 LEU A N 1
ATOM 1517 C CA . LEU A 1 195 ? -12.875 -6.531 -4.633 1 95.56 195 LEU A CA 1
ATOM 1518 C C . LEU A 1 195 ? -13.109 -5.152 -5.246 1 95.56 195 LEU A C 1
ATOM 1520 O O . LEU A 1 195 ? -12.234 -4.625 -5.945 1 95.56 195 LEU A O 1
ATOM 1524 N N . THR A 1 196 ? -14.281 -4.609 -4.93 1 96.12 196 THR A N 1
ATOM 1525 C CA . THR A 1 196 ? -14.609 -3.287 -5.449 1 96.12 196 THR A CA 1
ATOM 1526 C C . THR A 1 196 ? -15.391 -2.482 -4.414 1 96.12 196 THR A C 1
ATOM 1528 O O . THR A 1 196 ? -16 -3.053 -3.504 1 96.12 196 THR A O 1
ATOM 1531 N N . VAL A 1 197 ? -15.297 -1.25 -4.555 1 96.62 197 VAL A N 1
ATOM 1532 C CA . VAL A 1 197 ? -16.094 -0.34 -3.74 1 96.62 197 VAL A CA 1
ATOM 1533 C C . VAL A 1 197 ? -17.141 0.35 -4.609 1 96.62 197 VAL A C 1
ATOM 1535 O O . VAL A 1 197 ? -16.859 1.376 -5.234 1 96.62 197 VAL A O 1
ATOM 1538 N N . ALA A 1 198 ? -18.281 -0.194 -4.566 1 94.38 198 ALA A N 1
ATOM 1539 C CA . ALA A 1 198 ? -19.391 0.418 -5.309 1 94.38 198 ALA A CA 1
ATOM 1540 C C . ALA A 1 198 ? -19.938 1.631 -4.566 1 94.38 198 ALA A C 1
ATOM 1542 O O . ALA A 1 198 ? -19.875 1.698 -3.338 1 94.38 198 ALA A O 1
ATOM 1543 N N . ALA A 1 199 ? -20.547 2.529 -5.27 1 90.31 199 ALA A N 1
ATOM 1544 C CA . ALA A 1 199 ? -21.016 3.791 -4.707 1 90.31 199 ALA A CA 1
ATOM 1545 C C . ALA A 1 199 ? -22.078 3.551 -3.623 1 90.31 199 ALA A C 1
ATOM 1547 O O . ALA A 1 199 ? -22.047 4.203 -2.576 1 90.31 199 ALA A O 1
ATOM 1548 N N . ASN A 1 200 ? -22.906 2.578 -3.873 1 91.5 200 ASN A N 1
ATOM 1549 C CA . ASN A 1 200 ? -24.016 2.371 -2.959 1 91.5 200 ASN A CA 1
ATOM 1550 C C . ASN A 1 200 ? -23.703 1.312 -1.909 1 91.5 200 ASN A C 1
ATOM 1552 O O . ASN A 1 200 ? -24.516 1.039 -1.026 1 91.5 200 ASN A O 1
ATOM 1556 N N . ALA A 1 201 ? -22.594 0.731 -2.016 1 94.94 201 ALA A N 1
ATOM 1557 C CA . ALA A 1 201 ? -22.156 -0.219 -0.996 1 94.94 201 ALA A CA 1
ATOM 1558 C C . ALA A 1 201 ? -21.75 0.5 0.289 1 94.94 201 ALA A C 1
ATOM 1560 O O . ALA A 1 201 ? -21.484 1.705 0.277 1 94.94 201 ALA A O 1
ATOM 1561 N N . PRO A 1 202 ? -21.703 -0.2 1.377 1 96.19 202 PRO A N 1
ATOM 1562 C CA . PRO A 1 202 ? -21.406 0.43 2.666 1 96.19 202 PRO A CA 1
ATOM 1563 C C . PRO A 1 202 ? -20.094 1.194 2.662 1 96.19 202 PRO A C 1
ATOM 1565 O O . PRO A 1 202 ? -20.016 2.322 3.156 1 96.19 202 PRO A O 1
ATOM 1568 N N . LEU A 1 203 ? -19.047 0.615 2.109 1 97.56 203 LEU A N 1
ATOM 1569 C CA . LEU A 1 203 ? -17.75 1.289 2.062 1 97.56 203 LEU A CA 1
ATOM 1570 C C . LEU A 1 203 ? -17.828 2.545 1.201 1 97.56 203 LEU A C 1
ATOM 1572 O O . LEU A 1 203 ? -17.203 3.562 1.526 1 97.56 203 LEU A O 1
ATOM 1576 N N . GLY A 1 204 ? -18.562 2.391 0.101 1 97.25 204 GLY A N 1
ATOM 1577 C CA . GLY A 1 204 ? -18.75 3.549 -0.756 1 97.25 204 GLY A CA 1
ATOM 1578 C C . GLY A 1 204 ? -19.5 4.68 -0.068 1 97.25 204 GLY A C 1
ATOM 1579 O O . GLY A 1 204 ? -19.109 5.848 -0.195 1 97.25 204 GLY A O 1
ATOM 1580 N N . ARG A 1 205 ? -20.469 4.371 0.652 1 96.75 205 ARG A N 1
ATOM 1581 C CA . ARG A 1 205 ? -21.266 5.359 1.384 1 96.75 205 ARG A CA 1
ATOM 1582 C C . ARG A 1 205 ? -20.422 6.051 2.449 1 96.75 205 ARG A C 1
ATOM 1584 O O . ARG A 1 205 ? -20.531 7.258 2.664 1 96.75 205 ARG A O 1
ATOM 1591 N N . LEU A 1 206 ? -19.641 5.254 3.088 1 97.44 206 LEU A N 1
ATOM 1592 C CA . LEU A 1 206 ? -18.75 5.836 4.078 1 97.44 206 LEU A CA 1
ATOM 1593 C C . LEU A 1 206 ? -17.812 6.855 3.432 1 97.44 206 LEU A C 1
ATOM 1595 O O . LEU A 1 206 ? -17.625 7.953 3.955 1 97.44 206 LEU A O 1
ATOM 1599 N N . GLY A 1 207 ? -17.219 6.43 2.344 1 97.25 207 GLY A N 1
ATOM 1600 C CA . GLY A 1 207 ? -16.359 7.359 1.624 1 97.25 207 GLY A CA 1
ATOM 1601 C C . GLY A 1 207 ? -17.094 8.625 1.199 1 97.25 207 GLY A C 1
ATOM 1602 O O . GLY A 1 207 ? -16.547 9.727 1.338 1 97.25 207 GLY A O 1
ATOM 1603 N N . ALA A 1 208 ? -18.25 8.5 0.711 1 95.5 208 ALA A N 1
ATOM 1604 C CA . ALA A 1 208 ? -19.062 9.633 0.269 1 95.5 208 ALA A CA 1
ATOM 1605 C C . ALA A 1 208 ? -19.391 10.562 1.437 1 95.5 208 ALA A C 1
ATOM 1607 O O . ALA A 1 208 ? -19.406 11.781 1.281 1 95.5 208 ALA A O 1
ATOM 1608 N N . GLU A 1 209 ? -19.672 9.961 2.52 1 96.25 209 GLU A N 1
ATOM 1609 C CA . GLU A 1 209 ? -19.938 10.742 3.723 1 96.25 209 GLU A CA 1
ATOM 1610 C C . GLU A 1 209 ? -18.734 11.609 4.09 1 96.25 209 GLU A C 1
ATOM 1612 O O . GLU A 1 209 ? -18.875 12.789 4.395 1 96.25 209 GLU A O 1
ATOM 1617 N N . VAL A 1 210 ? -17.578 10.992 4.059 1 97 210 VAL A N 1
ATOM 1618 C CA . VAL A 1 210 ? -16.359 11.711 4.371 1 97 210 VAL A CA 1
ATOM 1619 C C . VAL A 1 210 ? -16.188 12.891 3.412 1 97 210 VAL A C 1
ATOM 1621 O O . VAL A 1 210 ? -15.93 14.016 3.842 1 97 210 VAL A O 1
ATOM 1624 N N . VAL A 1 211 ? -16.344 12.594 2.139 1 96.25 211 VAL A N 1
ATOM 1625 C CA . VAL A 1 211 ? -16.203 13.617 1.108 1 96.25 211 VAL A CA 1
ATOM 1626 C C . VAL A 1 211 ? -17.188 14.75 1.365 1 96.25 211 VAL A C 1
ATOM 1628 O O . VAL A 1 211 ? -16.812 15.93 1.339 1 96.25 211 VAL A O 1
ATOM 1631 N N . ARG A 1 212 ? -18.391 14.391 1.606 1 96.06 212 ARG A N 1
ATOM 1632 C CA . ARG A 1 212 ? -19.438 15.375 1.838 1 96.06 212 ARG A CA 1
ATOM 1633 C C . ARG A 1 212 ? -19.109 16.25 3.045 1 96.06 212 ARG A C 1
ATOM 1635 O O . ARG A 1 212 ? -19.203 17.484 2.971 1 96.06 212 ARG A O 1
ATOM 1642 N N . ARG A 1 213 ? -18.734 15.664 4.109 1 94.75 213 ARG A N 1
ATOM 1643 C CA . ARG A 1 213 ? -18.453 16.391 5.344 1 94.75 213 ARG A CA 1
ATOM 1644 C C . ARG A 1 213 ? -17.25 17.312 5.164 1 94.75 213 ARG A C 1
ATOM 1646 O O . ARG A 1 213 ? -17.266 18.453 5.648 1 94.75 213 ARG A O 1
ATOM 1653 N N . VAL A 1 214 ? -16.25 16.828 4.508 1 94.88 214 VAL A N 1
ATOM 1654 C CA . VAL A 1 214 ? -15.062 17.625 4.281 1 94.88 214 VAL A CA 1
ATOM 1655 C C . VAL A 1 214 ? -15.398 18.828 3.391 1 94.88 214 VAL A C 1
ATOM 1657 O O . VAL A 1 214 ? -14.984 19.953 3.666 1 94.88 214 VAL A O 1
ATOM 1660 N N . ARG A 1 215 ? -16.172 18.625 2.352 1 92.06 215 ARG A N 1
ATOM 1661 C CA . ARG A 1 215 ? -16.578 19.703 1.45 1 92.06 215 ARG A CA 1
ATOM 1662 C C . ARG A 1 215 ? -17.438 20.734 2.176 1 92.06 215 ARG A C 1
ATOM 1664 O O . ARG A 1 215 ? -17.281 21.938 1.978 1 92.06 215 ARG A O 1
ATOM 1671 N N . GLU A 1 216 ? -18.344 20.25 2.953 1 90.88 216 GLU A N 1
ATOM 1672 C CA . GLU A 1 216 ? -19.188 21.141 3.729 1 90.88 216 GLU A CA 1
ATOM 1673 C C . GLU A 1 216 ? -18.359 22.031 4.645 1 90.88 216 GLU A C 1
ATOM 1675 O O . GLU A 1 216 ? -18.625 23.234 4.738 1 90.88 216 GLU A O 1
ATOM 1680 N N . LYS A 1 217 ? -17.453 21.422 5.262 1 88.94 217 LYS A N 1
ATOM 1681 C CA . LYS A 1 217 ? -16.594 22.188 6.164 1 88.94 217 LYS A CA 1
ATOM 1682 C C . LYS A 1 217 ? -15.773 23.219 5.402 1 88.94 217 LYS A C 1
ATOM 1684 O O . LYS A 1 217 ? -15.602 24.344 5.859 1 88.94 217 LYS A O 1
ATOM 1689 N N . ALA A 1 218 ? -15.25 22.828 4.281 1 88.88 218 ALA A N 1
ATOM 1690 C CA . ALA A 1 218 ? -14.477 23.75 3.451 1 88.88 218 ALA A CA 1
ATOM 1691 C C . ALA A 1 218 ? -15.328 24.922 2.998 1 88.88 218 ALA A C 1
ATOM 1693 O O . ALA A 1 218 ? -14.883 26.078 3.043 1 88.88 218 ALA A O 1
ATOM 1694 N N . LEU A 1 219 ? -16.516 24.688 2.617 1 83.06 219 LEU A N 1
ATOM 1695 C CA . LEU A 1 219 ? -17.438 25.719 2.178 1 83.06 219 LEU A CA 1
ATOM 1696 C C . LEU A 1 219 ? -17.812 26.641 3.33 1 83.06 219 LEU A C 1
ATOM 1698 O O . LEU A 1 219 ? -17.875 27.859 3.152 1 83.06 219 LEU A O 1
ATOM 1702 N N . PHE A 1 220 ? -18.016 26.047 4.453 1 81 220 PHE A N 1
ATOM 1703 C CA . PHE A 1 220 ? -18.312 26.812 5.652 1 81 220 PHE A CA 1
ATOM 1704 C C . PHE A 1 220 ? -17.188 27.781 5.973 1 81 220 PHE A C 1
ATOM 1706 O O . PHE A 1 220 ? -17.422 28.969 6.215 1 81 220 PHE A O 1
ATOM 1713 N N . LEU A 1 221 ? -15.961 27.281 5.891 1 78.44 221 LEU A N 1
ATOM 1714 C CA . LEU A 1 221 ? -14.789 28.094 6.184 1 78.44 221 LEU A CA 1
ATOM 1715 C C . LEU A 1 221 ? -14.617 29.203 5.141 1 78.44 221 LEU A C 1
ATOM 1717 O O . LEU A 1 221 ? -14.219 30.312 5.469 1 78.44 221 LEU A O 1
ATOM 1721 N N . ALA A 1 222 ? -14.883 28.859 3.916 1 78.25 222 ALA A N 1
ATOM 1722 C CA . ALA A 1 222 ? -14.758 29.844 2.836 1 78.25 222 ALA A CA 1
ATOM 1723 C C . ALA A 1 222 ? -15.758 30.984 3.012 1 78.25 222 ALA A C 1
ATOM 1725 O O . ALA A 1 222 ? -15.422 32.156 2.781 1 78.25 222 ALA A O 1
ATOM 1726 N N . GLU A 1 223 ? -16.906 30.703 3.406 1 72.88 223 GLU A N 1
ATOM 1727 C CA . GLU A 1 223 ? -17.953 31.688 3.602 1 72.88 223 GLU A CA 1
ATOM 1728 C C . GLU A 1 223 ? -17.672 32.562 4.816 1 72.88 223 GLU A C 1
ATOM 1730 O O . GLU A 1 223 ? -17.875 33.781 4.777 1 72.88 223 GLU A O 1
ATOM 1735 N N . ARG A 1 224 ? -17.109 32 5.73 1 67.25 224 ARG A N 1
ATOM 1736 C CA . ARG A 1 224 ? -16.891 32.688 6.996 1 67.25 224 ARG A CA 1
ATOM 1737 C C . ARG A 1 224 ? -15.664 33.594 6.922 1 67.25 224 ARG A C 1
ATOM 1739 O O . ARG A 1 224 ? -15.617 34.656 7.555 1 67.25 224 ARG A O 1
ATOM 1746 N N . SER A 1 225 ? -14.641 33.156 6.344 1 64 225 SER A N 1
ATOM 1747 C CA . SER A 1 225 ? -13.367 33.875 6.344 1 64 225 SER A CA 1
ATOM 1748 C C . SER A 1 225 ? -13.367 35 5.297 1 64 225 SER A C 1
ATOM 1750 O O . SER A 1 225 ? -12.484 35.844 5.301 1 64 225 SER A O 1
ATOM 1752 N N . GLY A 1 226 ? -14.391 35.188 4.562 1 56.03 226 GLY A N 1
ATOM 1753 C CA . GLY A 1 226 ? -14.398 36.188 3.5 1 56.03 226 GLY A CA 1
ATOM 1754 C C . GLY A 1 226 ? -13.398 35.875 2.398 1 56.03 226 GLY A C 1
ATOM 1755 O O . GLY A 1 226 ? -13.094 36.75 1.573 1 56.03 226 GLY A O 1
ATOM 1756 N N . VAL A 1 227 ? -12.562 34.812 2.52 1 52.78 227 VAL A N 1
ATOM 1757 C CA . VAL A 1 227 ? -11.609 34.406 1.483 1 52.78 227 VAL A CA 1
ATOM 1758 C C . VAL A 1 227 ? -12.242 34.625 0.105 1 52.78 227 VAL A C 1
ATOM 1760 O O . VAL A 1 227 ? -11.562 35 -0.845 1 52.78 227 VAL A O 1
ATOM 1763 N N . GLY A 1 228 ? -13.531 34.5 -0.067 1 48.69 228 GLY A N 1
ATOM 1764 C CA . GLY A 1 228 ? -14.172 34.75 -1.343 1 48.69 228 GLY A CA 1
ATOM 1765 C C . GLY A 1 228 ? -14.492 36.219 -1.555 1 48.69 228 GLY A C 1
ATOM 1766 O O . GLY A 1 228 ? -14.789 36.656 -2.674 1 48.69 228 GLY A O 1
ATOM 1767 N N . ASN A 1 229 ? -14.562 36.938 -0.48 1 46.25 229 ASN A N 1
ATOM 1768 C CA . ASN A 1 229 ? -15.07 38.281 -0.64 1 46.25 229 ASN A CA 1
ATOM 1769 C C . ASN A 1 229 ? -13.945 39.281 -0.906 1 46.25 229 ASN A C 1
ATOM 1771 O O . ASN A 1 229 ? -14.148 40.5 -0.848 1 46.25 229 ASN A O 1
ATOM 1775 N N . GLY A 1 230 ? -12.758 38.875 -1.365 1 43.91 230 GLY A N 1
ATOM 1776 C CA . GLY A 1 230 ? -11.789 39.781 -1.956 1 43.91 230 GLY A CA 1
ATOM 1777 C C . GLY A 1 230 ? -10.867 40.406 -0.932 1 43.91 230 GLY A C 1
ATOM 1778 O O . GLY A 1 230 ? -9.969 41.188 -1.288 1 43.91 230 GLY A O 1
ATOM 1779 N N . ASN A 1 231 ? -11.305 40.625 0.319 1 39.91 231 ASN A N 1
ATOM 1780 C CA . ASN A 1 231 ? -10.312 41.312 1.129 1 39.91 231 ASN A CA 1
ATOM 1781 C C . ASN A 1 231 ? -9.219 40.375 1.604 1 39.91 231 ASN A C 1
ATOM 1783 O O . ASN A 1 231 ? -9.359 39.719 2.641 1 39.91 231 ASN A O 1
ATOM 1787 N N . PRO A 1 232 ? -8.344 39.906 0.822 1 47.69 232 PRO A N 1
ATOM 1788 C CA . PRO A 1 232 ? -7.332 38.844 0.848 1 47.69 232 PRO A CA 1
ATOM 1789 C C . PRO A 1 232 ? -6.32 39.031 1.979 1 47.69 232 PRO A C 1
ATOM 1791 O O . PRO A 1 232 ? -5.617 38.062 2.34 1 47.69 232 PRO A O 1
ATOM 1794 N N . ALA A 1 233 ? -6.293 40.281 2.559 1 51.94 233 ALA A N 1
ATOM 1795 C CA . ALA A 1 233 ? -5.082 40.75 3.229 1 51.94 233 ALA A CA 1
ATOM 1796 C C . ALA A 1 233 ? -5.145 40.469 4.727 1 51.94 233 ALA A C 1
ATOM 1798 O O . ALA A 1 233 ? -4.254 40.875 5.477 1 51.94 233 ALA A O 1
ATOM 1799 N N . THR A 1 234 ? -6.273 39.719 5.066 1 54.88 234 THR A N 1
ATOM 1800 C CA . THR A 1 234 ? -6.234 39.625 6.523 1 54.88 234 THR A CA 1
ATOM 1801 C C . THR A 1 234 ? -5.582 38.312 6.957 1 54.88 234 THR A C 1
ATOM 1803 O O . THR A 1 234 ? -5.602 37.344 6.211 1 54.88 234 THR A O 1
ATOM 1806 N N . GLU A 1 235 ? -4.781 38.312 7.934 1 56.41 235 GLU A N 1
ATOM 1807 C CA . GLU A 1 235 ? -4.164 37.156 8.57 1 56.41 235 GLU A CA 1
ATOM 1808 C C . GLU A 1 235 ? -5.168 36.031 8.727 1 56.41 235 GLU A C 1
ATOM 1810 O O . GLU A 1 235 ? -4.816 34.844 8.539 1 56.41 235 GLU A O 1
ATOM 1815 N N . LEU A 1 236 ? -6.379 36.5 8.867 1 57.12 236 LEU A N 1
ATOM 1816 C CA . LEU A 1 236 ? -7.438 35.531 9.039 1 57.12 236 LEU A CA 1
ATOM 1817 C C . LEU A 1 236 ? -7.746 34.812 7.715 1 57.12 236 LEU A C 1
ATOM 1819 O O . LEU A 1 236 ? -7.949 33.625 7.688 1 57.12 236 LEU A O 1
ATOM 1823 N N . ALA A 1 237 ? -7.781 35.562 6.762 1 63.28 237 ALA A N 1
ATOM 1824 C CA . ALA A 1 237 ? -8.062 35.031 5.441 1 63.28 237 ALA A CA 1
ATOM 1825 C C . ALA A 1 237 ? -6.957 34.062 4.996 1 63.28 237 ALA A C 1
ATOM 1827 O O . ALA A 1 237 ? -7.227 33.031 4.387 1 63.28 237 ALA A O 1
ATOM 1828 N N . GLU A 1 238 ? -5.797 34.375 5.395 1 69.19 238 GLU A N 1
ATOM 1829 C CA . GLU A 1 238 ? -4.668 33.531 5.027 1 69.19 238 GLU A CA 1
ATOM 1830 C C . GLU A 1 238 ? -4.703 32.219 5.785 1 69.19 238 GLU A C 1
ATOM 1832 O O . GLU A 1 238 ? -4.453 31.141 5.207 1 69.19 238 GLU A O 1
ATOM 1837 N N . ALA A 1 239 ? -5.02 32.344 7.051 1 68.69 239 ALA A N 1
ATOM 1838 C CA . ALA A 1 239 ? -5.137 31.141 7.855 1 68.69 239 ALA A CA 1
ATOM 1839 C C . ALA A 1 239 ? -6.262 30.25 7.344 1 68.69 239 ALA A C 1
ATOM 1841 O O . ALA A 1 239 ? -6.102 29.031 7.25 1 68.69 239 ALA A O 1
ATOM 1842 N N . ALA A 1 240 ? -7.281 30.906 7.004 1 73.31 240 ALA A N 1
ATOM 1843 C CA . ALA A 1 240 ? -8.43 30.156 6.488 1 73.31 240 ALA A CA 1
ATOM 1844 C C . ALA A 1 240 ? -8.086 29.469 5.164 1 73.31 240 ALA A C 1
ATOM 1846 O O . ALA A 1 240 ? -8.492 28.328 4.926 1 73.31 240 ALA A O 1
ATOM 1847 N N . ARG A 1 241 ? -7.379 30.141 4.367 1 78.06 241 ARG A N 1
ATOM 1848 C CA . ARG A 1 241 ? -6.973 29.578 3.088 1 78.06 241 ARG A CA 1
ATOM 1849 C C . ARG A 1 241 ? -6.113 28.328 3.291 1 78.06 241 ARG A C 1
ATOM 1851 O O . ARG A 1 241 ? -6.262 27.344 2.57 1 78.06 241 ARG A O 1
ATOM 1858 N N . ALA A 1 242 ? -5.293 28.422 4.273 1 77.69 242 ALA A N 1
ATOM 1859 C CA . ALA A 1 242 ? -4.438 27.266 4.566 1 77.69 242 ALA A CA 1
ATOM 1860 C C . ALA A 1 242 ? -5.258 26.078 5.043 1 77.69 242 ALA A C 1
ATOM 1862 O O . ALA A 1 242 ? -5 24.938 4.645 1 77.69 242 ALA A O 1
ATOM 1863 N N . GLU A 1 243 ? -6.184 26.422 5.816 1 82.25 243 GLU A N 1
ATOM 1864 C CA . GLU A 1 243 ? -7.047 25.375 6.336 1 82.25 243 GLU A CA 1
ATOM 1865 C C . GLU A 1 243 ? -7.887 24.75 5.227 1 82.25 243 GLU A C 1
ATOM 1867 O O . GLU A 1 243 ? -8.023 23.531 5.152 1 82.25 243 GLU A O 1
ATOM 1872 N N . ILE A 1 244 ? -8.398 25.578 4.383 1 85.56 244 ILE A N 1
ATOM 1873 C CA . ILE A 1 244 ? -9.203 25.109 3.264 1 85.56 244 ILE A CA 1
ATOM 1874 C C . ILE A 1 244 ? -8.344 24.234 2.344 1 85.56 244 ILE A C 1
ATOM 1876 O O . ILE A 1 244 ? -8.797 23.188 1.879 1 85.56 244 ILE A O 1
ATOM 1880 N N . ARG A 1 245 ? -7.172 24.625 2.164 1 85.31 245 ARG A N 1
ATOM 1881 C CA . ARG A 1 245 ? -6.258 23.859 1.332 1 85.31 245 ARG A CA 1
ATOM 1882 C C . ARG A 1 245 ? -6.047 22.453 1.908 1 85.31 245 ARG A C 1
ATOM 1884 O O . ARG A 1 245 ? -6.066 21.469 1.173 1 85.31 245 ARG A O 1
ATOM 1891 N N . SER A 1 246 ? -5.852 22.391 3.158 1 87.81 246 SER A N 1
ATOM 1892 C CA . SER A 1 246 ? -5.652 21.109 3.816 1 87.81 246 SER A CA 1
ATOM 1893 C C . SER A 1 246 ? -6.879 20.203 3.666 1 87.81 246 SER A C 1
ATOM 1895 O O . SER A 1 246 ? -6.75 19 3.498 1 87.81 246 SER A O 1
ATOM 1897 N N . LEU A 1 247 ? -7.98 20.828 3.695 1 89.25 247 LEU A N 1
ATOM 1898 C CA . LEU A 1 247 ? -9.234 20.078 3.609 1 89.25 247 LEU A CA 1
ATOM 1899 C C . LEU A 1 247 ? -9.438 19.516 2.207 1 89.25 247 LEU A C 1
ATOM 1901 O O . LEU A 1 247 ? -9.797 18.344 2.053 1 89.25 247 LEU A O 1
ATOM 1905 N N . VAL A 1 248 ? -9.07 20.281 1.17 1 91.06 248 VAL A N 1
ATOM 1906 C CA . VAL A 1 248 ? -9.602 19.938 -0.145 1 91.06 248 VAL A CA 1
ATOM 1907 C C . VAL A 1 248 ? -8.539 19.219 -0.968 1 91.06 248 VAL A C 1
ATOM 1909 O O . VAL A 1 248 ? -8.852 18.578 -1.978 1 91.06 248 VAL A O 1
ATOM 1912 N N . THR A 1 249 ? -7.328 19.25 -0.552 1 89.81 249 THR A N 1
ATOM 1913 C CA . THR A 1 249 ? -6.227 18.75 -1.37 1 89.81 249 THR A CA 1
ATOM 1914 C C . THR A 1 249 ? -6.367 17.25 -1.613 1 89.81 249 THR A C 1
ATOM 1916 O O . THR A 1 249 ? -6.078 16.766 -2.709 1 89.81 249 THR A O 1
ATOM 1919 N N . GLY A 1 250 ? -6.812 16.562 -0.681 1 93 250 GLY A N 1
ATOM 1920 C CA . GLY A 1 250 ? -6.883 15.117 -0.805 1 93 250 GLY A CA 1
ATOM 1921 C C . GLY A 1 250 ? -8.211 14.633 -1.364 1 93 250 GLY A C 1
ATOM 1922 O O . GLY A 1 250 ? -8.406 13.43 -1.557 1 93 250 GLY A O 1
ATOM 1923 N N . LEU A 1 251 ? -9.109 15.523 -1.766 1 93.5 251 LEU A N 1
ATOM 1924 C CA . LEU A 1 251 ? -10.461 15.148 -2.152 1 93.5 251 LEU A CA 1
ATOM 1925 C C . LEU A 1 251 ? -10.492 14.602 -3.574 1 93.5 251 LEU A C 1
ATOM 1927 O O . LEU A 1 251 ? -11.125 13.578 -3.836 1 93.5 251 LEU A O 1
ATOM 1931 N N . PRO A 1 252 ? -9.734 15.188 -4.527 1 93.25 252 PRO A N 1
ATOM 1932 C CA . PRO A 1 252 ? -9.93 14.797 -5.926 1 93.25 252 PRO A CA 1
ATOM 1933 C C . PRO A 1 252 ? -9.609 13.32 -6.172 1 93.25 252 PRO A C 1
ATOM 1935 O O . PRO A 1 252 ? -10.398 12.617 -6.805 1 93.25 252 PRO A O 1
ATOM 1938 N N . PRO A 1 253 ? -8.469 12.812 -5.641 1 93.81 253 PRO A N 1
ATOM 1939 C CA . PRO A 1 253 ? -8.227 11.383 -5.883 1 93.81 253 PRO A CA 1
ATOM 1940 C C . PRO A 1 253 ? -9.297 10.492 -5.258 1 93.81 253 PRO A C 1
ATOM 1942 O O . PRO A 1 253 ? -9.711 9.5 -5.867 1 93.81 253 PRO A O 1
ATOM 1945 N N . LEU A 1 254 ? -9.703 10.797 -4.082 1 95.94 254 LEU A N 1
ATOM 1946 C CA . LEU A 1 254 ? -10.734 10.016 -3.4 1 95.94 254 LEU A CA 1
ATOM 1947 C C . LEU A 1 254 ? -12.047 10.07 -4.168 1 95.94 254 LEU A C 1
ATOM 1949 O O . LEU A 1 254 ? -12.68 9.031 -4.395 1 95.94 254 LEU A O 1
ATOM 1953 N N . GLU A 1 255 ? -12.414 11.211 -4.645 1 95.44 255 GLU A N 1
ATOM 1954 C CA . GLU A 1 255 ? -13.648 11.391 -5.402 1 95.44 255 GLU A CA 1
ATOM 1955 C C . GLU A 1 255 ? -13.594 10.648 -6.734 1 95.44 255 GLU A C 1
ATOM 1957 O O . GLU A 1 255 ? -14.586 10.062 -7.168 1 95.44 255 GLU A O 1
ATOM 1962 N N . ALA A 1 256 ? -12.508 10.719 -7.402 1 93.81 256 ALA A N 1
ATOM 1963 C CA . ALA A 1 256 ? -12.336 10.016 -8.664 1 93.81 256 ALA A CA 1
ATOM 1964 C C . ALA A 1 256 ? -12.547 8.516 -8.492 1 93.81 256 ALA A C 1
ATOM 1966 O O . ALA A 1 256 ? -13.25 7.879 -9.281 1 93.81 256 ALA A O 1
ATOM 1967 N N . GLN A 1 257 ? -11.969 7.926 -7.453 1 95.38 257 GLN A N 1
ATOM 1968 C CA . GLN A 1 257 ? -12.086 6.492 -7.195 1 95.38 257 GLN A CA 1
ATOM 1969 C C . GLN A 1 257 ? -13.516 6.109 -6.848 1 95.38 257 GLN A C 1
ATOM 1971 O O . GLN A 1 257 ? -14.039 5.113 -7.355 1 95.38 257 GLN A O 1
ATOM 1976 N N . LEU A 1 258 ? -14.102 6.863 -5.996 1 95 258 LEU A N 1
ATOM 1977 C CA . LEU A 1 258 ? -15.477 6.586 -5.605 1 95 258 LEU A CA 1
ATOM 1978 C C . LEU A 1 258 ? -16.422 6.758 -6.785 1 95 258 LEU A C 1
ATOM 1980 O O . LEU A 1 258 ? -17.422 6.047 -6.895 1 95 258 LEU A O 1
ATOM 1984 N N . GLY A 1 259 ? -16.141 7.695 -7.695 1 94.19 259 GLY A N 1
ATOM 1985 C CA . GLY A 1 259 ? -16.984 8.008 -8.836 1 94.19 259 GLY A CA 1
ATOM 1986 C C . GLY A 1 259 ? -17.078 6.867 -9.828 1 94.19 259 GLY A C 1
ATOM 1987 O O . GLY A 1 259 ? -18.141 6.629 -10.406 1 94.19 259 GLY A O 1
ATOM 1988 N N . VAL A 1 260 ? -15.992 6.133 -10.039 1 94.06 260 VAL A N 1
ATOM 1989 C CA . VAL A 1 260 ? -16 5.062 -11.023 1 94.06 260 VAL A CA 1
ATOM 1990 C C . VAL A 1 260 ? -16.656 3.812 -10.43 1 94.06 260 VAL A C 1
ATOM 1992 O O . VAL A 1 260 ? -17.219 2.998 -11.156 1 94.06 260 VAL A O 1
ATOM 1995 N N . GLY A 1 261 ? -16.453 3.582 -9.141 1 92.81 261 GLY A N 1
ATOM 1996 C CA . GLY A 1 261 ? -17.203 2.541 -8.445 1 92.81 261 GLY A CA 1
ATOM 1997 C C . GLY A 1 261 ? -16.625 1.155 -8.656 1 92.81 261 GLY A C 1
ATOM 1998 O O . GLY A 1 261 ? -17.281 0.151 -8.406 1 92.81 261 GLY A O 1
ATOM 1999 N N . VAL A 1 262 ? -15.359 1.083 -9.164 1 94.19 262 VAL A N 1
ATOM 2000 C CA . VAL A 1 262 ? -14.828 -0.241 -9.469 1 94.19 262 VAL A CA 1
ATOM 2001 C C . VAL A 1 262 ? -13.445 -0.403 -8.852 1 94.19 262 VAL A C 1
ATOM 2003 O O . VAL A 1 262 ? -12.758 -1.398 -9.094 1 94.19 262 VAL A O 1
ATOM 2006 N N . CYS A 1 263 ? -13.047 0.547 -8.023 1 95.19 263 CYS A N 1
ATOM 2007 C CA . CYS A 1 263 ? -11.719 0.466 -7.426 1 95.19 263 CYS A CA 1
ATOM 2008 C C . CYS A 1 263 ? -11.703 -0.504 -6.25 1 95.19 263 CYS A C 1
ATOM 2010 O O . CYS A 1 263 ? -12.719 -0.672 -5.57 1 95.19 263 CYS A O 1
ATOM 2012 N N . HIS A 1 264 ? -10.555 -1.129 -6.07 1 96.62 264 HIS A N 1
ATOM 2013 C CA . HIS A 1 264 ? -10.359 -2.027 -4.938 1 96.62 264 HIS A CA 1
ATOM 2014 C C . HIS A 1 264 ? -10.43 -1.27 -3.617 1 96.62 264 HIS A C 1
ATOM 2016 O O . HIS A 1 264 ? -9.953 -0.136 -3.52 1 96.62 264 HIS A O 1
ATOM 2022 N N . PRO A 1 265 ? -10.977 -1.86 -2.549 1 97.5 265 PRO A N 1
ATOM 2023 C CA . PRO A 1 265 ? -11.094 -1.183 -1.255 1 97.5 265 PRO A CA 1
ATOM 2024 C C . PRO A 1 265 ? -9.758 -0.667 -0.735 1 97.5 265 PRO A C 1
ATOM 2026 O O . PRO A 1 265 ? -9.695 0.399 -0.117 1 97.5 265 PRO A O 1
ATOM 2029 N N . PHE A 1 266 ? -8.68 -1.361 -0.947 1 97.31 266 PHE A N 1
ATOM 2030 C CA . PHE A 1 266 ? -7.375 -0.931 -0.454 1 97.31 266 PHE A CA 1
ATOM 2031 C C . PHE A 1 266 ? -6.945 0.371 -1.122 1 97.31 266 PHE A C 1
ATOM 2033 O O . PHE A 1 266 ? -6.34 1.233 -0.482 1 97.31 266 PHE A O 1
ATOM 2040 N N . ASP A 1 267 ? -7.203 0.547 -2.371 1 96.19 267 ASP A N 1
ATOM 2041 C CA . ASP A 1 267 ? -6.887 1.781 -3.084 1 96.19 267 ASP A CA 1
ATOM 2042 C C . ASP A 1 267 ? -7.66 2.963 -2.506 1 96.19 267 ASP A C 1
ATOM 2044 O O . ASP A 1 267 ? -7.102 4.047 -2.314 1 96.19 267 ASP A O 1
ATOM 2048 N N . VAL A 1 268 ? -8.938 2.721 -2.275 1 97.44 268 VAL A N 1
ATOM 2049 C CA . VAL A 1 268 ? -9.773 3.77 -1.699 1 97.44 268 VAL A CA 1
ATOM 2050 C C . VAL A 1 268 ? -9.289 4.098 -0.288 1 97.44 268 VAL A C 1
ATOM 2052 O O . VAL A 1 268 ? -9.219 5.266 0.096 1 97.44 268 VAL A O 1
ATOM 2055 N N . TYR A 1 269 ? -9.031 3.041 0.44 1 97.94 269 TYR A N 1
ATOM 2056 C CA . TYR A 1 269 ? -8.469 3.203 1.776 1 97.94 269 TYR A CA 1
ATOM 2057 C C . TYR A 1 269 ? -7.211 4.07 1.738 1 97.94 269 TYR A C 1
ATOM 2059 O O . TYR A 1 269 ? -7.035 4.957 2.574 1 97.94 269 TYR A O 1
ATOM 2067 N N . MET A 1 270 ? -6.301 3.846 0.81 1 96.56 270 MET A N 1
ATOM 2068 C CA . MET A 1 270 ? -5.078 4.625 0.66 1 96.56 270 MET A CA 1
ATOM 2069 C C . MET A 1 270 ? -5.395 6.098 0.428 1 96.56 270 MET A C 1
ATOM 2071 O O . MET A 1 270 ? -4.715 6.977 0.968 1 96.56 270 MET A O 1
ATOM 2075 N N . SER A 1 271 ? -6.367 6.379 -0.387 1 96.94 271 SER A N 1
ATOM 2076 C CA . SER A 1 271 ? -6.773 7.762 -0.625 1 96.94 271 SER A CA 1
ATOM 2077 C C . SER A 1 271 ? -7.34 8.398 0.641 1 96.94 271 SER A C 1
ATOM 2079 O O . SER A 1 271 ? -7.125 9.586 0.894 1 96.94 271 SER A O 1
ATOM 2081 N N . LEU A 1 272 ? -8.117 7.629 1.397 1 97.25 272 LEU A N 1
ATOM 2082 C CA . LEU A 1 272 ? -8.586 8.109 2.689 1 97.25 272 LEU A CA 1
ATOM 2083 C C . LEU A 1 272 ? -7.422 8.453 3.605 1 97.25 272 LEU A C 1
ATOM 2085 O O . LEU A 1 272 ? -7.445 9.484 4.289 1 97.25 272 LEU A O 1
ATOM 2089 N N . CYS A 1 273 ? -6.434 7.605 3.596 1 95.94 273 CYS A N 1
ATOM 2090 C CA . CYS A 1 273 ? -5.238 7.859 4.395 1 95.94 273 CYS A CA 1
ATOM 2091 C C . CYS A 1 273 ? -4.543 9.133 3.945 1 95.94 273 CYS A C 1
ATOM 2093 O O . CYS A 1 273 ? -4.051 9.906 4.773 1 95.94 273 CYS A O 1
ATOM 2095 N N . THR A 1 274 ? -4.453 9.32 2.652 1 94.62 274 THR A N 1
ATOM 2096 C CA . THR A 1 274 ? -3.865 10.539 2.105 1 94.62 274 THR A CA 1
ATOM 2097 C C . THR A 1 274 ? -4.613 11.766 2.607 1 94.62 274 THR A C 1
ATOM 2099 O O . THR A 1 274 ? -3.994 12.75 3.029 1 94.62 274 THR A O 1
ATOM 2102 N N . LEU A 1 275 ? -5.926 11.688 2.543 1 95.19 275 LEU A N 1
ATOM 2103 C CA . LEU A 1 275 ? -6.746 12.781 3.055 1 95.19 275 LEU A CA 1
ATOM 2104 C C . LEU A 1 275 ? -6.484 13 4.539 1 95.19 275 LEU A C 1
ATOM 2106 O O . LEU A 1 275 ? -6.34 14.141 4.984 1 95.19 275 LEU A O 1
ATOM 2110 N N . ALA A 1 276 ? -6.469 11.914 5.289 1 94.06 276 ALA A N 1
ATOM 2111 C CA . ALA A 1 276 ? -6.156 12 6.711 1 94.06 276 ALA A CA 1
ATOM 2112 C C . ALA A 1 276 ? -4.816 12.703 6.938 1 94.06 276 ALA A C 1
ATOM 2114 O O . ALA A 1 276 ? -4.664 13.469 7.891 1 94.06 276 ALA A O 1
ATOM 2115 N N . GLY A 1 277 ? -3.842 12.422 6.137 1 91.75 277 GLY A N 1
ATOM 2116 C CA . GLY A 1 277 ? -2.549 13.086 6.223 1 91.75 277 GLY A CA 1
ATOM 2117 C C . GLY A 1 277 ? -2.641 14.594 6.086 1 91.75 277 GLY A C 1
ATOM 2118 O O . GLY A 1 277 ? -2.027 15.328 6.859 1 91.75 277 GLY A O 1
ATOM 2119 N N . HIS A 1 278 ? -3.416 15.047 5.148 1 90.62 278 HIS A N 1
ATOM 2120 C CA . HIS A 1 278 ? -3.602 16.484 4.93 1 90.62 278 HIS A CA 1
ATOM 2121 C C . HIS A 1 278 ? -4.293 17.141 6.121 1 90.62 278 HIS A C 1
ATOM 2123 O O . HIS A 1 278 ? -4.066 18.312 6.398 1 90.62 278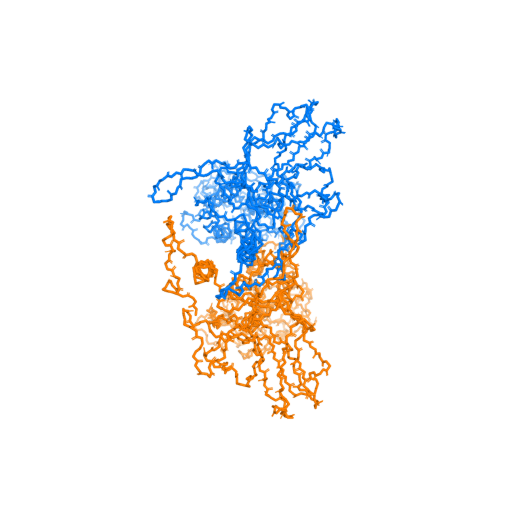 HIS A O 1
ATOM 2129 N N . LEU A 1 279 ? -5.055 16.375 6.832 1 90.06 279 LEU A N 1
ATOM 2130 C CA . LEU A 1 279 ? -5.844 16.938 7.922 1 90.06 279 LEU A CA 1
ATOM 2131 C C . LEU A 1 279 ? -5.117 16.781 9.258 1 90.06 279 LEU A C 1
ATOM 2133 O O . LEU A 1 279 ? -5.559 17.328 10.273 1 90.06 279 LEU A O 1
ATOM 2137 N N . SER A 1 280 ? -4.078 16.047 9.234 1 85.62 280 SER A N 1
ATOM 2138 C CA . SER A 1 280 ? -3.346 15.766 10.461 1 85.62 280 SER A CA 1
ATOM 2139 C C . SER A 1 280 ? -2.834 17.047 11.109 1 85.62 280 SER A C 1
ATOM 2141 O O . SER A 1 280 ? -2.592 17.094 12.32 1 85.62 280 SER A O 1
ATOM 2143 N N . ALA A 1 281 ? -2.686 18.062 10.383 1 72.12 281 ALA A N 1
ATOM 2144 C CA . ALA A 1 281 ? -2.162 19.328 10.867 1 72.12 281 ALA A CA 1
ATOM 2145 C C . ALA A 1 281 ? -3.115 19.969 11.875 1 72.12 281 ALA A C 1
ATOM 2147 O O . ALA A 1 281 ? -2.719 20.828 12.656 1 72.12 281 ALA A O 1
ATOM 2148 N N . PHE A 1 282 ? -4.359 19.547 11.875 1 74.06 282 PHE A N 1
ATOM 2149 C CA . PHE A 1 282 ? -5.355 20.125 12.773 1 74.06 282 PHE A CA 1
ATOM 2150 C C . PHE A 1 282 ? -5.293 19.453 14.141 1 74.06 282 PHE A C 1
ATOM 2152 O O . PHE A 1 282 ? -5.949 19.906 15.086 1 74.06 282 PHE A O 1
ATOM 2159 N N . ALA A 1 283 ? -4.543 18.406 14.164 1 68.19 283 ALA A N 1
ATOM 2160 C CA . ALA A 1 283 ? -4.438 17.703 15.438 1 68.19 283 ALA A CA 1
ATOM 2161 C C . ALA A 1 283 ? -3.674 18.531 16.469 1 68.19 283 ALA A C 1
ATOM 2163 O O . ALA A 1 283 ? -2.758 19.281 16.109 1 68.19 283 ALA A O 1
ATOM 2164 N N . SER A 1 284 ? -4.25 18.734 17.688 1 58.12 284 SER A N 1
ATOM 2165 C CA . SER A 1 284 ? -3.631 19.5 18.766 1 58.12 284 SER A CA 1
ATOM 2166 C C . SER A 1 284 ? -2.164 19.125 18.938 1 58.12 284 SER A C 1
ATOM 2168 O O . SER A 1 284 ? -1.313 19.984 19.141 1 58.12 284 SER A O 1
ATOM 2170 N N . GLY A 1 285 ? -1.857 17.844 19.094 1 54.97 285 GLY A N 1
ATOM 2171 C CA . GLY A 1 285 ? -0.512 17.328 19.281 1 54.97 285 GLY A CA 1
ATOM 2172 C C . GLY A 1 285 ? 0.181 16.969 17.984 1 54.97 285 GLY A C 1
ATOM 2173 O O . GLY A 1 285 ? 1.229 16.312 17.984 1 54.97 285 GLY A O 1
ATOM 2174 N N . ALA A 1 286 ? 0.37 17.938 16.953 1 57.12 286 ALA A N 1
ATOM 2175 C CA . ALA A 1 286 ? 0.879 18.172 15.609 1 57.12 286 ALA A CA 1
ATOM 2176 C C . ALA A 1 286 ? 1.188 16.859 14.898 1 57.12 286 ALA A C 1
ATOM 2178 O O . ALA A 1 286 ? 1.256 16.812 13.672 1 57.12 286 ALA A O 1
ATOM 2179 N N . VAL A 1 287 ? 1.334 15.734 15.703 1 64.81 287 VAL A N 1
ATOM 2180 C CA . VAL A 1 287 ? 1.694 14.523 14.969 1 64.81 287 VAL A CA 1
ATOM 2181 C C . VAL A 1 287 ? 0.515 13.555 14.953 1 64.81 287 VAL A C 1
ATOM 2183 O O . VAL A 1 287 ? -0.038 13.227 16 1 64.81 287 VAL A O 1
ATOM 2186 N N . PRO A 1 288 ? 0.026 13.188 13.836 1 70.75 288 PRO A N 1
ATOM 2187 C CA . PRO A 1 288 ? -1.119 12.273 13.734 1 70.75 288 PRO A CA 1
ATOM 2188 C C . PRO A 1 288 ? -0.848 10.906 14.359 1 70.75 288 PRO A C 1
ATOM 2190 O O . PRO A 1 288 ? 0.29 10.43 14.336 1 70.75 288 PRO A O 1
ATOM 2193 N N . ALA A 1 289 ? -1.865 10.406 15.078 1 74.69 289 ALA A N 1
ATOM 2194 C CA . ALA A 1 289 ? -1.792 9.039 15.594 1 74.69 289 ALA A CA 1
ATOM 2195 C C . ALA A 1 289 ? -1.571 8.039 14.461 1 74.69 289 ALA A C 1
ATOM 2197 O O . ALA A 1 289 ? -2.016 8.258 13.336 1 74.69 289 ALA A O 1
ATOM 2198 N N . LYS A 1 290 ? -0.852 7.02 14.82 1 85.69 290 LYS A N 1
ATOM 2199 C CA . LYS A 1 290 ? -0.655 5.93 13.867 1 85.69 290 LYS A CA 1
ATOM 2200 C C . LYS A 1 290 ? -1.936 5.117 13.688 1 85.69 290 LYS A C 1
ATOM 2202 O O . LYS A 1 290 ? -2.57 4.727 14.672 1 85.69 290 LYS A O 1
ATOM 2207 N N . LEU A 1 291 ? -2.357 4.984 12.5 1 90.25 291 LEU A N 1
ATOM 2208 C CA . LEU A 1 291 ? -3.531 4.184 12.172 1 90.25 291 LEU A CA 1
ATOM 2209 C C . LEU A 1 291 ? -3.225 2.695 12.297 1 90.25 291 LEU A C 1
ATOM 2211 O O . LEU A 1 291 ? -2.076 2.277 12.125 1 90.25 291 LEU A O 1
ATOM 2215 N N . SER A 1 292 ? -4.242 1.908 12.602 1 93.06 292 SER A N 1
ATOM 2216 C CA . SER A 1 292 ? -4.105 0.456 12.648 1 93.06 292 SER A CA 1
ATOM 2217 C C . SER A 1 292 ? -3.814 -0.113 11.266 1 93.06 292 SER A C 1
ATOM 2219 O O . SER A 1 292 ? -4.086 0.536 10.25 1 93.06 292 SER A O 1
ATOM 2221 N N . ARG A 1 293 ? -3.279 -1.307 11.344 1 94.88 293 ARG A N 1
ATOM 2222 C CA . ARG A 1 293 ? -3.008 -2.016 10.102 1 94.88 293 ARG A CA 1
ATOM 2223 C C . ARG A 1 293 ? -4.301 -2.328 9.359 1 94.88 293 ARG A C 1
ATOM 2225 O O . ARG A 1 293 ? -5.305 -2.695 9.969 1 94.88 293 ARG A O 1
ATOM 2232 N N . TYR A 1 294 ? -4.285 -2.131 8.047 1 96.94 294 TYR A N 1
ATOM 2233 C CA . TYR A 1 294 ? -5.441 -2.463 7.223 1 96.94 294 TYR A CA 1
ATOM 2234 C C . TYR A 1 294 ? -5.781 -3.943 7.332 1 96.94 294 TYR A C 1
ATOM 2236 O O . TYR A 1 294 ? -4.902 -4.801 7.211 1 96.94 294 TYR A O 1
ATOM 2244 N N . ASP A 1 295 ? -7.055 -4.242 7.543 1 96.38 295 ASP A N 1
ATOM 2245 C CA . ASP A 1 295 ? -7.559 -5.609 7.586 1 96.38 295 ASP A CA 1
ATOM 2246 C C . ASP A 1 295 ? -8.578 -5.855 6.477 1 96.38 295 ASP A C 1
ATOM 2248 O O . ASP A 1 295 ? -9.719 -5.379 6.555 1 96.38 295 ASP A O 1
ATOM 2252 N N . HIS A 1 296 ? -8.188 -6.641 5.477 1 97.06 296 HIS A N 1
ATOM 2253 C CA . HIS A 1 296 ? -9.047 -6.871 4.316 1 97.06 296 HIS A CA 1
ATOM 2254 C C . HIS A 1 296 ? -10.242 -7.742 4.684 1 97.06 296 HIS A C 1
ATOM 2256 O O . HIS A 1 296 ? -11.273 -7.707 4.004 1 97.06 296 HIS A O 1
ATOM 2262 N N . ASP A 1 297 ? -10.125 -8.531 5.734 1 96.38 297 ASP A N 1
ATOM 2263 C CA . ASP A 1 297 ? -11.211 -9.398 6.168 1 96.38 297 ASP A CA 1
ATOM 2264 C C . ASP A 1 297 ? -12.281 -8.609 6.918 1 96.38 297 ASP A C 1
ATOM 2266 O O . ASP A 1 297 ? -13.367 -9.125 7.184 1 96.38 297 ASP A O 1
ATOM 2270 N N . ASP A 1 298 ? -11.953 -7.422 7.289 1 95.44 298 ASP A N 1
ATOM 2271 C CA . ASP A 1 298 ? -12.883 -6.48 7.906 1 95.44 298 ASP A CA 1
ATOM 2272 C C . ASP A 1 298 ? -12.578 -5.047 7.473 1 95.44 298 ASP A C 1
ATOM 2274 O O . ASP A 1 298 ? -12.188 -4.215 8.297 1 95.44 298 ASP A O 1
ATOM 2278 N N . PRO A 1 299 ? -12.898 -4.754 6.242 1 97.38 299 PRO A N 1
ATOM 2279 C CA . PRO A 1 299 ? -12.508 -3.447 5.703 1 97.38 299 PRO A CA 1
ATOM 2280 C C . PRO A 1 299 ? -13.25 -2.289 6.367 1 97.38 299 PRO A C 1
ATOM 2282 O O . PRO A 1 299 ? -12.719 -1.18 6.453 1 97.38 299 PRO A O 1
ATOM 2285 N N . MET A 1 300 ? -14.422 -2.562 6.82 1 96.94 300 MET A N 1
ATOM 2286 C CA . MET A 1 300 ? -15.203 -1.491 7.434 1 96.94 300 MET A CA 1
ATOM 2287 C C . MET A 1 300 ? -14.516 -0.968 8.688 1 96.94 300 MET A C 1
ATOM 2289 O O . MET A 1 300 ? -14.516 0.238 8.945 1 96.94 300 MET A O 1
ATOM 2293 N N . ALA A 1 301 ? -14.031 -1.832 9.461 1 95.25 301 ALA A N 1
ATOM 2294 C CA . ALA A 1 301 ? -13.312 -1.415 10.664 1 95.25 301 ALA A CA 1
ATOM 2295 C C . ALA A 1 301 ? -12.133 -0.512 10.312 1 95.25 301 ALA A C 1
ATOM 2297 O O . ALA A 1 301 ? -11.906 0.505 10.969 1 95.25 301 ALA A O 1
ATOM 2298 N N . SER A 1 302 ? -11.383 -0.827 9.32 1 97 302 SER A N 1
ATOM 2299 C CA . SER A 1 302 ? -10.242 -0.035 8.875 1 97 302 SER A CA 1
ATOM 2300 C C . SER A 1 302 ? -10.688 1.318 8.328 1 97 302 SER A C 1
ATOM 2302 O O . SER A 1 302 ? -10.117 2.354 8.68 1 97 302 SER A O 1
ATOM 2304 N N . PHE A 1 303 ? -11.703 1.281 7.465 1 97.81 303 PHE A N 1
ATOM 2305 C CA . PHE A 1 303 ? -12.266 2.516 6.93 1 97.81 303 PHE A CA 1
ATOM 2306 C C . PHE A 1 303 ? -12.789 3.406 8.047 1 97.81 303 PHE A C 1
ATOM 2308 O O . PHE A 1 303 ? -12.562 4.617 8.039 1 97.81 303 PHE A O 1
ATOM 2315 N N . GLY A 1 304 ? -13.5 2.74 8.938 1 97.56 304 GLY A N 1
ATOM 2316 C CA . GLY A 1 304 ? -14.109 3.469 10.039 1 97.56 304 GLY A CA 1
ATOM 2317 C C . GLY A 1 304 ? -13.109 4.223 10.891 1 97.56 304 GLY A C 1
ATOM 2318 O O . GLY A 1 304 ? -13.352 5.363 11.281 1 97.56 304 GLY A O 1
ATOM 2319 N N . GLU A 1 305 ? -12.023 3.619 11.172 1 96.75 305 GLU A N 1
ATOM 2320 C CA . GLU A 1 305 ? -10.977 4.258 11.961 1 96.75 305 GLU A CA 1
ATOM 2321 C C . GLU A 1 305 ? -10.484 5.539 11.297 1 96.75 305 GLU A C 1
ATOM 2323 O O . GLU A 1 305 ? -10.336 6.57 11.953 1 96.75 305 GLU A O 1
ATOM 2328 N N . VAL A 1 306 ? -10.211 5.477 10.016 1 96.69 306 VAL A N 1
ATOM 2329 C CA . VAL A 1 306 ? -9.711 6.633 9.273 1 96.69 306 VAL A CA 1
ATOM 2330 C C . VAL A 1 306 ? -10.797 7.707 9.211 1 96.69 306 VAL A C 1
ATOM 2332 O O . VAL A 1 306 ? -10.523 8.891 9.414 1 96.69 306 VAL A O 1
ATOM 2335 N N . ARG A 1 307 ? -12.039 7.246 8.906 1 96.81 307 ARG A N 1
ATOM 2336 C CA . ARG A 1 307 ? -13.172 8.164 8.875 1 96.81 307 ARG A CA 1
ATOM 2337 C C . ARG A 1 307 ? -13.305 8.914 10.195 1 96.81 307 ARG A C 1
ATOM 2339 O O . ARG A 1 307 ? -13.445 10.141 10.211 1 96.81 307 ARG A O 1
ATOM 2346 N N . ASP A 1 308 ? -13.242 8.211 11.266 1 95.69 308 ASP A N 1
ATOM 2347 C CA . ASP A 1 308 ? -13.383 8.828 12.578 1 95.69 308 ASP A CA 1
ATOM 2348 C C . ASP A 1 308 ? -12.273 9.844 12.828 1 95.69 308 ASP A C 1
ATOM 2350 O O . ASP A 1 308 ? -12.516 10.914 13.391 1 95.69 308 ASP A O 1
ATOM 2354 N N . PHE A 1 309 ? -11.094 9.5 12.453 1 93.75 309 PHE A N 1
ATOM 2355 C CA . PHE A 1 309 ? -9.977 10.438 12.578 1 93.75 309 PHE A CA 1
ATOM 2356 C C . PHE A 1 309 ? -10.258 11.711 11.781 1 93.75 309 PHE A C 1
ATOM 2358 O O . PHE A 1 309 ? -10.109 12.82 12.305 1 93.75 309 PHE A O 1
ATOM 2365 N N . ILE A 1 310 ? -10.656 11.531 10.539 1 94.31 310 ILE A N 1
ATOM 2366 C CA . ILE A 1 310 ? -10.914 12.656 9.641 1 94.31 310 ILE A CA 1
ATOM 2367 C C . ILE A 1 310 ? -12.008 13.547 10.234 1 94.31 310 ILE A C 1
ATOM 2369 O O . ILE A 1 310 ? -11.852 14.773 10.289 1 94.31 310 ILE A O 1
ATOM 2373 N N . LEU A 1 311 ? -13.062 12.961 10.711 1 92.88 311 LEU A N 1
ATOM 2374 C CA . LEU A 1 311 ? -14.172 13.734 11.266 1 92.88 311 LEU A CA 1
ATOM 2375 C C . LEU A 1 311 ? -13.75 14.469 12.531 1 92.88 311 LEU A C 1
ATOM 2377 O O . LEU A 1 311 ? -14.148 15.617 12.75 1 92.88 311 LEU A O 1
ATOM 2381 N N . ARG A 1 312 ? -12.969 13.844 13.305 1 89.81 312 ARG A N 1
ATOM 2382 C CA . ARG A 1 312 ? -12.445 14.508 14.492 1 89.81 312 ARG A CA 1
ATOM 2383 C C . ARG A 1 312 ? -11.602 15.719 14.109 1 89.81 312 ARG A C 1
ATOM 2385 O O . ARG A 1 312 ? -11.672 16.766 14.766 1 89.81 312 ARG A O 1
ATOM 2392 N N . MET A 1 313 ? -10.82 15.57 13.094 1 87.88 313 MET A N 1
ATOM 2393 C CA . MET A 1 313 ? -9.977 16.672 12.641 1 87.88 313 MET A CA 1
ATOM 2394 C C . MET A 1 313 ? -10.82 17.828 12.117 1 87.88 313 MET A C 1
ATOM 2396 O O . MET A 1 313 ? -10.539 18.984 12.406 1 87.88 313 MET A O 1
ATOM 2400 N N . ILE A 1 314 ? -11.82 17.531 11.352 1 87.44 314 ILE A N 1
ATOM 2401 C CA . ILE A 1 314 ? -12.641 18.578 10.758 1 87.44 314 ILE A CA 1
ATOM 2402 C C . ILE A 1 314 ? -13.406 19.312 11.852 1 87.44 314 ILE A C 1
ATOM 2404 O O . ILE A 1 314 ? -13.617 20.516 11.758 1 87.44 314 ILE A O 1
ATOM 2408 N N . ASP A 1 315 ? -13.773 18.625 12.844 1 83.56 315 ASP A N 1
ATOM 2409 C CA . ASP A 1 315 ? -14.484 19.25 13.961 1 83.56 315 ASP A CA 1
ATOM 2410 C C . ASP A 1 315 ? -13.594 20.234 14.703 1 83.56 315 ASP A C 1
ATOM 2412 O O . ASP A 1 315 ? -14.086 21.188 15.32 1 83.56 315 ASP A O 1
ATOM 2416 N N . ARG A 1 316 ? -12.328 20.078 14.641 1 76.5 316 ARG A N 1
ATOM 2417 C CA . ARG A 1 316 ? -11.375 20.953 15.312 1 76.5 316 ARG A CA 1
ATOM 2418 C C . ARG A 1 316 ? -11.18 22.266 14.547 1 76.5 316 ARG A C 1
ATOM 2420 O O . ARG A 1 316 ? -10.742 23.266 15.109 1 76.5 316 ARG A O 1
ATOM 2427 N N . VAL A 1 317 ? -11.281 22.281 13.227 1 69.75 317 VAL A N 1
ATOM 2428 C CA . VAL A 1 317 ? -11.125 23.484 12.406 1 69.75 317 VAL A CA 1
ATOM 2429 C C . VAL A 1 317 ? -12.016 24.594 12.945 1 69.75 317 VAL A C 1
ATOM 2431 O O . VAL A 1 317 ? -11.641 25.781 12.891 1 69.75 317 VAL A O 1
ATOM 2434 N N . LYS A 1 318 ? -13.336 24.547 13.367 1 57.56 318 LYS A N 1
ATOM 2435 C CA . LYS A 1 318 ? -14.234 25.594 13.844 1 57.56 318 LYS A CA 1
ATOM 2436 C C . LYS A 1 318 ? -13.633 26.328 15.039 1 57.56 318 LYS A C 1
ATOM 2438 O O . LYS A 1 318 ? -13.984 27.469 15.312 1 57.56 318 LYS A O 1
ATOM 2443 N N . GLU A 1 319 ? -12.906 25.625 15.758 1 50.72 319 GLU A N 1
ATOM 2444 C CA . GLU A 1 319 ? -12.492 26.188 17.047 1 50.72 319 GLU A CA 1
ATOM 2445 C C . GLU A 1 319 ? -11.438 27.266 16.859 1 50.72 319 GLU A C 1
ATOM 2447 O O . GLU A 1 319 ? -11.062 27.938 17.828 1 50.72 319 GLU A O 1
ATOM 2452 N N . GLY A 1 320 ? -11.078 27.438 15.609 1 49.44 320 GLY A N 1
ATOM 2453 C CA . GLY A 1 320 ? -10.023 28.438 15.492 1 49.44 320 GLY A CA 1
ATOM 2454 C C . GLY A 1 320 ? -10.539 29.859 15.453 1 49.44 320 GLY A C 1
ATOM 2455 O O . GLY A 1 320 ? -11.398 30.188 14.633 1 49.44 320 GLY A O 1
ATOM 2456 N N . VAL A 1 321 ? -10.945 30.484 16.516 1 49.41 321 VAL A N 1
ATOM 2457 C CA . VAL A 1 321 ? -11.266 31.875 16.766 1 49.41 321 VAL A CA 1
ATOM 2458 C C . VAL A 1 321 ? -10.203 32.781 16.125 1 49.41 321 VAL A C 1
ATOM 2460 O O . VAL A 1 321 ? -9.016 32.656 16.422 1 49.41 321 VAL A O 1
ATOM 2463 N N . ALA A 1 322 ? -10.656 33.219 14.883 1 55.25 322 ALA A N 1
ATOM 2464 C CA . ALA A 1 322 ? -9.758 34.219 14.344 1 55.25 322 ALA A CA 1
ATOM 2465 C C . ALA A 1 322 ? -9.539 35.344 15.344 1 55.25 322 ALA A C 1
ATOM 2467 O O . ALA A 1 322 ? -10.477 35.781 16.031 1 55.25 322 ALA A O 1
ATOM 2468 N N . ARG A 1 323 ? -8.289 35.656 15.664 1 60.88 323 ARG A N 1
ATOM 2469 C CA . ARG A 1 323 ? -7.949 36.781 16.516 1 60.88 323 ARG A CA 1
ATOM 2470 C C . ARG A 1 323 ? -7.555 38 15.688 1 60.88 323 ARG A C 1
ATOM 2472 O O . ARG A 1 323 ? -6.551 37.969 14.977 1 60.88 323 ARG A O 1
ATOM 2479 N N . ILE A 1 324 ? -8.477 39 15.656 1 70.38 324 ILE A N 1
ATOM 2480 C CA . ILE A 1 324 ? -8.203 40.219 14.945 1 70.38 324 ILE A CA 1
ATOM 2481 C C . ILE A 1 324 ? -7.84 41.344 15.938 1 70.38 324 ILE A C 1
ATOM 2483 O O . ILE A 1 324 ? -8.68 41.75 16.734 1 70.38 324 ILE A O 1
ATOM 2487 N N . PRO A 1 325 ? -6.562 41.75 15.867 1 76 325 PRO A N 1
ATOM 2488 C CA . PRO A 1 325 ? -6.164 42.781 16.844 1 76 325 PRO A CA 1
ATOM 2489 C C . PRO A 1 325 ? -6.727 44.156 16.5 1 76 325 PRO A C 1
ATOM 2491 O O . PRO A 1 325 ? -6.816 44.531 15.32 1 76 325 PRO A O 1
ATOM 2494 N N . PHE A 1 326 ? -7.188 44.875 17.531 1 84.38 326 PHE A N 1
ATOM 2495 C CA . PHE A 1 326 ? -7.5 46.312 17.422 1 84.38 326 PHE A CA 1
ATOM 2496 C C . PHE A 1 326 ? -6.23 47.125 17.25 1 84.38 326 PHE A C 1
ATOM 2498 O O . PHE A 1 326 ? -5.172 46.75 17.766 1 84.38 326 PHE A O 1
ATOM 2505 N N . THR A 1 327 ? -6.352 48.188 16.484 1 81.12 327 THR A N 1
ATOM 2506 C CA . THR A 1 327 ? -5.246 49.125 16.375 1 81.12 327 THR A CA 1
ATOM 2507 C C . THR A 1 327 ? -5.406 50.281 17.359 1 81.12 327 THR A C 1
ATOM 2509 O O . THR A 1 327 ? -6.504 50.812 17.516 1 81.12 327 THR A O 1
ATOM 2512 N N . PHE A 1 328 ? -4.242 50.531 18.094 1 81.56 328 PHE A N 1
ATOM 2513 C CA . PHE A 1 328 ? -4.277 51.656 19.016 1 81.56 328 PHE A CA 1
ATOM 2514 C C . PHE A 1 328 ? -3.834 52.938 18.328 1 81.56 328 PHE A C 1
ATOM 2516 O O . PHE A 1 328 ? -2.686 53.062 17.891 1 81.56 328 PHE A O 1
ATOM 2523 N N . GLU A 1 329 ? -4.762 53.781 18.078 1 80.06 329 GLU A N 1
ATOM 2524 C CA . GLU A 1 329 ? -4.504 55.094 17.469 1 80.06 329 GLU A CA 1
ATOM 2525 C C . GLU A 1 329 ? -5.254 56.188 18.203 1 80.06 329 GLU A C 1
ATOM 2527 O O . GLU A 1 329 ? -6.434 56.031 18.531 1 80.06 329 GLU A O 1
ATOM 2532 N N . ASP A 1 330 ? -4.562 57.344 18.5 1 78.06 330 ASP A N 1
ATOM 2533 C CA . ASP A 1 330 ? -5.145 58.562 19.094 1 78.06 330 ASP A CA 1
ATOM 2534 C C . ASP A 1 330 ? -5.816 58.25 20.422 1 78.06 330 ASP A C 1
ATOM 2536 O O . ASP A 1 330 ? -6.918 58.719 20.703 1 78.06 330 ASP A O 1
ATOM 2540 N N . GLY A 1 331 ? -5.219 57.281 21.094 1 79.44 331 GLY A N 1
ATOM 2541 C CA . GLY A 1 331 ? -5.695 57 22.438 1 79.44 331 GLY A CA 1
ATOM 2542 C C . GLY A 1 331 ? -6.863 56.031 22.453 1 79.44 331 GLY A C 1
ATOM 2543 O O . GLY A 1 331 ? -7.48 55.781 23.5 1 79.44 331 GLY A O 1
ATOM 2544 N N . MET A 1 332 ? -7.234 55.469 21.359 1 86.69 332 MET A N 1
ATOM 2545 C CA . MET A 1 332 ? -8.367 54.562 21.25 1 86.69 332 MET A CA 1
ATOM 2546 C C . MET A 1 332 ? -7.965 53.281 20.516 1 86.69 332 MET A C 1
ATOM 2548 O O . MET A 1 332 ? -7.074 53.312 19.672 1 86.69 332 MET A O 1
ATOM 2552 N N . PHE A 1 333 ? -8.57 52.188 21.016 1 90.56 333 PHE A N 1
ATOM 2553 C CA . PHE A 1 333 ? -8.469 50.938 20.25 1 90.56 333 PHE A CA 1
ATOM 2554 C C . PHE A 1 333 ? -9.57 50.875 19.203 1 90.56 333 PHE A C 1
ATOM 2556 O O . PHE A 1 333 ? -10.758 50.906 19.531 1 90.56 333 PHE A O 1
ATOM 2563 N N . GLY A 1 334 ? -9.164 50.812 18 1 90.38 334 GLY A N 1
ATOM 2564 C CA . GLY A 1 334 ? -10.148 50.812 16.938 1 90.38 334 GLY A CA 1
ATOM 2565 C C . GLY A 1 334 ? -9.961 49.656 15.969 1 90.38 334 GLY A C 1
ATOM 2566 O O . GLY A 1 334 ? -8.844 49.188 15.773 1 90.38 334 GLY A O 1
ATOM 2567 N N . LEU A 1 335 ? -11.07 49.125 15.422 1 87.5 335 LEU A N 1
ATOM 2568 C CA . LEU A 1 335 ? -11.086 48.062 14.438 1 87.5 335 LEU A CA 1
ATOM 2569 C C . LEU A 1 335 ? -12.242 48.25 13.453 1 87.5 335 LEU A C 1
ATOM 2571 O O . LEU A 1 335 ? -13.398 48.375 13.859 1 87.5 335 LEU A O 1
ATOM 2575 N N . PRO A 1 336 ? -11.844 48.375 12.211 1 83.75 336 PRO A N 1
ATOM 2576 C CA . PRO A 1 336 ? -12.945 48.375 11.242 1 83.75 336 PRO A CA 1
ATOM 2577 C C . PRO A 1 336 ? -13.797 47.125 11.297 1 83.75 336 PRO A C 1
ATOM 2579 O O . PRO A 1 336 ? -13.273 46 11.18 1 83.75 336 PRO A O 1
ATOM 2582 N N . MET A 1 337 ? -15.031 47.281 11.555 1 82.31 337 MET A N 1
ATOM 2583 C CA . MET A 1 337 ? -15.922 46.156 11.773 1 82.31 337 MET A CA 1
ATOM 2584 C C . MET A 1 337 ? -16.578 45.719 10.469 1 82.31 337 MET A C 1
ATOM 2586 O O . MET A 1 337 ? -17.219 46.531 9.797 1 82.31 337 MET A O 1
ATOM 2590 N N . ASP A 1 338 ? -16.344 44.469 10.211 1 77.25 338 ASP A N 1
ATOM 2591 C CA . ASP A 1 338 ? -17.047 43.844 9.102 1 77.25 338 ASP A CA 1
ATOM 2592 C C . ASP A 1 338 ? -18.469 43.469 9.5 1 77.25 338 ASP A C 1
ATOM 2594 O O . ASP A 1 338 ? -18.719 43.031 10.641 1 77.25 338 ASP A O 1
ATOM 2598 N N . GLU A 1 339 ? -19.344 43.594 8.555 1 77.19 339 GLU A N 1
ATOM 2599 C CA . GLU A 1 339 ? -20.75 43.312 8.812 1 77.19 339 GLU A CA 1
ATOM 2600 C C . GLU A 1 339 ? -20.938 41.844 9.219 1 77.19 339 GLU A C 1
ATOM 2602 O O . GLU A 1 339 ? -21.781 41.531 10.062 1 77.19 339 GLU A O 1
ATOM 2607 N N . ALA A 1 340 ? -20.109 41.062 8.711 1 72.88 340 ALA A N 1
ATOM 2608 C CA . ALA A 1 340 ? -20.234 39.625 8.969 1 72.88 340 ALA A CA 1
ATOM 2609 C C . ALA A 1 340 ? -19.938 39.312 10.43 1 72.88 340 ALA A C 1
ATOM 2611 O O . ALA A 1 340 ? -20.5 38.375 10.992 1 72.88 340 ALA A O 1
ATOM 2612 N N . TRP A 1 341 ? -19.078 40.125 10.977 1 75.56 341 TRP A N 1
ATOM 2613 C CA . TRP A 1 341 ? -18.688 39.875 12.359 1 75.56 341 TRP A CA 1
ATOM 2614 C C . TRP A 1 341 ? -19.812 40.281 13.32 1 75.56 341 TRP A C 1
ATOM 2616 O O . TRP A 1 341 ? -19.859 39.812 14.453 1 75.56 341 TRP A O 1
ATOM 2626 N N . LEU A 1 342 ? -20.719 41.125 12.766 1 80.06 342 LEU A N 1
ATOM 2627 C CA . LEU A 1 342 ? -21.734 41.719 13.641 1 80.06 342 LEU A CA 1
ATOM 2628 C C . LEU A 1 342 ? -22.969 40.844 13.719 1 80.06 342 LEU A C 1
ATOM 2630 O O . LEU A 1 342 ? -23.875 41.094 14.508 1 80.06 342 LEU A O 1
ATOM 2634 N N . LYS A 1 343 ? -22.938 39.844 12.883 1 73 343 LYS A N 1
ATOM 2635 C CA . LYS A 1 343 ? -24.109 38.938 12.836 1 73 343 LYS A CA 1
ATOM 2636 C C . LYS A 1 343 ? -24.047 37.906 13.961 1 73 343 LYS A C 1
ATOM 2638 O O . LYS A 1 343 ? -25.078 37.344 14.344 1 73 343 LYS A O 1
ATOM 2643 N N . GLY A 1 344 ? -22.938 37.625 14.484 1 69.81 344 GLY A N 1
ATOM 2644 C CA . GLY A 1 344 ? -22.797 36.656 15.578 1 69.81 344 GLY A CA 1
ATOM 2645 C C . GLY A 1 344 ? -22.406 37.312 16.891 1 69.81 344 GLY A C 1
ATOM 2646 O O . GLY A 1 344 ? -22.641 38.5 17.094 1 69.81 344 GLY A O 1
ATOM 2647 N N . ARG A 1 345 ? -21.906 36.438 17.812 1 74.56 345 ARG A N 1
ATOM 2648 C CA . ARG A 1 345 ? -21.406 36.906 19.109 1 74.56 345 ARG A CA 1
ATOM 2649 C C . ARG A 1 345 ? -20.078 37.656 18.938 1 74.56 345 ARG A C 1
ATOM 2651 O O . ARG A 1 345 ? -19.141 37.125 18.359 1 74.56 345 ARG A O 1
ATOM 2658 N N . LEU A 1 346 ? -20.188 38.938 19.25 1 83.69 346 LEU A N 1
ATOM 2659 C CA . LEU A 1 346 ? -18.969 39.75 19.188 1 83.69 346 LEU A CA 1
ATOM 2660 C C . LEU A 1 346 ? -18.156 39.625 20.484 1 83.69 346 LEU A C 1
ATOM 2662 O O . LEU A 1 346 ? -18.531 40.188 21.516 1 83.69 346 LEU A O 1
ATOM 2666 N N . VAL A 1 347 ? -17.125 38.781 20.406 1 83.31 347 VAL A N 1
ATOM 2667 C CA . VAL A 1 347 ? -16.297 38.562 21.578 1 83.31 347 VAL A CA 1
ATOM 2668 C C . VAL A 1 347 ? -14.938 39.25 21.391 1 83.31 347 VAL A C 1
ATOM 2670 O O . VAL A 1 347 ? -14.273 39.031 20.375 1 83.31 347 VAL A O 1
ATOM 2673 N N . VAL A 1 348 ? -14.578 40.125 22.344 1 87.31 348 VAL A N 1
ATOM 2674 C CA . VAL A 1 348 ? -13.273 40.781 22.312 1 87.31 348 VAL A CA 1
ATOM 2675 C C . VAL A 1 348 ? -12.453 40.344 23.531 1 87.31 348 VAL A C 1
ATOM 2677 O O . VAL A 1 348 ? -13 40.156 24.625 1 87.31 348 VAL A O 1
ATOM 2680 N N . GLY A 1 349 ? -11.227 40 23.297 1 83.81 349 GLY A N 1
ATOM 2681 C CA . GLY A 1 349 ? -10.289 39.75 24.375 1 83.81 349 GLY A CA 1
ATOM 2682 C C . GLY A 1 349 ? -9.398 40.906 24.703 1 83.81 349 GLY A C 1
ATOM 2683 O O . GLY A 1 349 ? -8.828 41.531 23.812 1 83.81 349 GLY A O 1
ATOM 2684 N N . VAL A 1 350 ? -9.359 41.344 26.016 1 86.31 350 VAL A N 1
ATOM 2685 C CA . VAL A 1 350 ? -8.508 42.438 26.484 1 86.31 350 VAL A CA 1
ATOM 2686 C C . VAL A 1 350 ? -7.344 41.875 27.281 1 86.31 350 VAL A C 1
ATOM 2688 O O . VAL A 1 350 ? -7.547 41.156 28.266 1 86.31 350 VAL A O 1
ATOM 2691 N N . ARG A 1 351 ? -6.219 42.125 26.75 1 81.38 351 ARG A N 1
ATOM 2692 C CA . ARG A 1 351 ? -5.012 41.688 27.438 1 81.38 351 ARG A CA 1
ATOM 2693 C C . ARG A 1 351 ? -4.352 42.875 28.172 1 81.38 351 ARG A C 1
ATOM 2695 O O . ARG A 1 351 ? -4.012 43.875 27.562 1 81.38 351 ARG A O 1
ATOM 2702 N N . GLY A 1 352 ? -4.242 42.781 29.453 1 77.88 352 GLY A N 1
ATOM 2703 C CA . GLY A 1 352 ? -3.529 43.75 30.25 1 77.88 352 GLY A CA 1
ATOM 2704 C C . GLY A 1 352 ? -2.045 43.469 30.359 1 77.88 352 GLY A C 1
ATOM 2705 O O . GLY A 1 352 ? -1.571 42.438 29.906 1 77.88 352 GLY A O 1
ATOM 2706 N N . PRO A 1 353 ? -1.301 44.5 30.844 1 72.81 353 PRO A N 1
ATOM 2707 C CA . PRO A 1 353 ? 0.099 44.219 31.172 1 72.81 353 PRO A CA 1
ATOM 2708 C C . PRO A 1 353 ? 0.257 43.031 32.156 1 72.81 353 PRO A C 1
ATOM 2710 O O . PRO A 1 353 ? -0.685 42.688 32.875 1 72.81 353 PRO A O 1
ATOM 2713 N N . ALA A 1 354 ? 1.313 42.25 32 1 65.56 354 ALA A N 1
ATOM 2714 C CA . ALA A 1 354 ? 1.57 41.031 32.781 1 65.56 354 ALA A CA 1
ATOM 2715 C C . ALA A 1 354 ? 1.315 41.281 34.281 1 65.56 354 ALA A C 1
ATOM 2717 O O . ALA A 1 354 ? 0.87 40.375 35 1 65.56 354 ALA A O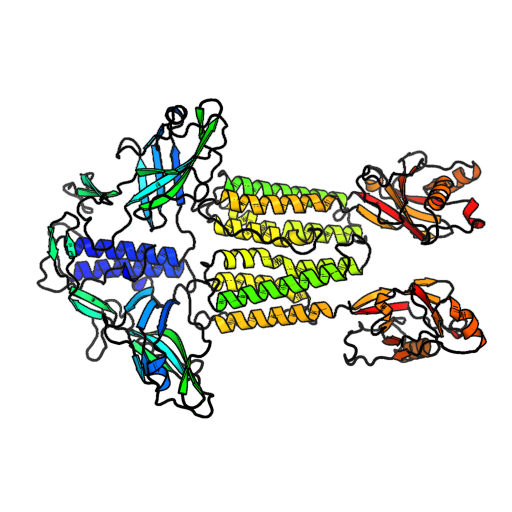 1
ATOM 2718 N N . SER A 1 355 ? 1.497 42.438 34.75 1 68.5 355 SER A N 1
ATOM 2719 C CA . SER A 1 355 ? 1.399 42.75 36.188 1 68.5 355 SER A CA 1
ATOM 2720 C C . SER A 1 355 ? -0.013 43.188 36.562 1 68.5 355 SER A C 1
ATOM 2722 O O . SER A 1 355 ? -0.355 43.25 37.75 1 68.5 355 SER A O 1
ATOM 2724 N N . ALA A 1 356 ? -0.907 43.312 35.688 1 75.44 356 ALA A N 1
ATOM 2725 C CA . ALA A 1 356 ? -2.227 43.844 36 1 75.44 356 ALA A CA 1
ATOM 2726 C C . ALA A 1 356 ? -3.211 42.75 36.344 1 75.44 356 ALA A C 1
ATOM 2728 O O . ALA A 1 356 ? -3.301 41.75 35.656 1 75.44 356 ALA A O 1
ATOM 2729 N N . PRO A 1 357 ? -3.811 42.875 37.438 1 78.88 357 PRO A N 1
ATOM 2730 C CA . PRO A 1 357 ? -4.848 41.906 37.781 1 78.88 357 PRO A CA 1
ATOM 2731 C C . PRO A 1 357 ? -6.035 41.938 36.844 1 78.88 357 PRO A C 1
ATOM 2733 O O . PRO A 1 357 ? -6.301 42.969 36.219 1 78.88 357 PRO A O 1
ATOM 2736 N N . VAL A 1 358 ? -6.676 40.875 36.75 1 81.12 358 VAL A N 1
ATOM 2737 C CA . VAL A 1 358 ? -7.836 40.688 35.906 1 81.12 358 VAL A CA 1
ATOM 2738 C C . VAL A 1 358 ? -8.898 41.719 36.219 1 81.12 358 VAL A C 1
ATOM 2740 O O . VAL A 1 358 ? -9.578 42.25 35.344 1 81.12 358 VAL A O 1
ATOM 2743 N N . SER A 1 359 ? -8.953 42.062 37.469 1 85.25 359 SER A N 1
ATOM 2744 C CA . SER A 1 359 ? -9.969 43.031 37.938 1 85.25 359 SER A CA 1
ATOM 2745 C C . SER A 1 359 ? -9.734 44.406 37.344 1 85.25 359 SER A C 1
ATOM 2747 O O . SER A 1 359 ? -10.688 45.125 37.031 1 85.25 359 SER A O 1
ATOM 2749 N N . GLU A 1 360 ? -8.531 44.75 37.156 1 86.12 360 GLU A N 1
ATOM 2750 C CA . GLU A 1 360 ? -8.211 46.062 36.625 1 86.12 360 GLU A CA 1
ATOM 2751 C C . GLU A 1 360 ? -8.539 46.125 35.125 1 86.12 360 GLU A C 1
ATOM 2753 O O . GLU A 1 360 ? -9.023 47.156 34.625 1 86.12 360 GLU A O 1
ATOM 2758 N N . VAL A 1 361 ? -8.281 45.031 34.531 1 87.31 361 VAL A N 1
ATOM 2759 C CA . VAL A 1 361 ? -8.602 44.938 33.094 1 87.31 361 VAL A CA 1
ATOM 2760 C C . VAL A 1 361 ? -10.117 45.031 32.906 1 87.31 361 VAL A C 1
ATOM 2762 O O . VAL A 1 361 ? -10.594 45.719 32.031 1 87.31 361 VAL A O 1
ATOM 2765 N N . ALA A 1 362 ? -10.773 44.344 33.719 1 87.19 362 ALA A N 1
ATOM 2766 C CA . ALA A 1 362 ? -12.227 44.375 33.656 1 87.19 362 ALA A CA 1
ATOM 2767 C C . ALA A 1 362 ? -12.781 45.75 33.938 1 87.19 362 ALA A C 1
ATOM 2769 O O . ALA A 1 362 ? -13.695 46.219 33.25 1 87.19 362 ALA A O 1
ATOM 2770 N N . ALA A 1 363 ? -12.227 46.406 34.969 1 87.06 363 ALA A N 1
ATOM 2771 C CA . ALA A 1 363 ? -12.664 47.781 35.312 1 87.06 363 ALA A CA 1
ATOM 2772 C C . ALA A 1 363 ? -12.398 48.75 34.156 1 87.06 363 ALA A C 1
ATOM 2774 O O . ALA A 1 363 ? -13.219 49.625 33.875 1 87.06 363 ALA A O 1
ATOM 2775 N N . TRP A 1 364 ? -11.328 48.562 33.594 1 90.12 364 TRP A N 1
ATOM 2776 C CA . TRP A 1 364 ? -10.969 49.438 32.438 1 90.12 364 TRP A CA 1
ATOM 2777 C C . TRP A 1 364 ? -11.992 49.312 31.328 1 90.12 364 TRP A C 1
ATOM 2779 O O . TRP A 1 364 ? -12.484 50.312 30.797 1 90.12 364 TRP A O 1
ATOM 2789 N N . MET A 1 365 ? -12.305 48.125 30.984 1 91.38 365 MET A N 1
ATOM 2790 C CA . MET A 1 365 ? -13.242 47.875 29.891 1 91.38 365 MET A CA 1
ATOM 2791 C C . MET A 1 365 ? -14.641 48.344 30.266 1 91.38 365 MET A C 1
ATOM 2793 O O . MET A 1 365 ? -15.367 48.875 29.406 1 91.38 365 MET A O 1
ATOM 2797 N N . GLU A 1 366 ? -14.977 48.094 31.453 1 88.62 366 GLU A N 1
ATOM 2798 C CA . GLU A 1 366 ? -16.297 48.531 31.906 1 88.62 366 GLU A CA 1
ATOM 2799 C C . GLU A 1 366 ? -16.453 50.031 31.781 1 88.62 366 GLU A C 1
ATOM 2801 O O . GLU A 1 366 ? -17.562 50.531 31.547 1 88.62 366 GLU A O 1
ATOM 2806 N N . ASN A 1 367 ? -15.352 50.75 31.938 1 89.12 367 ASN A N 1
ATOM 2807 C CA . ASN A 1 367 ? -15.406 52.219 31.922 1 89.12 367 ASN A CA 1
ATOM 2808 C C . ASN A 1 367 ? -15.164 52.75 30.516 1 89.12 367 ASN A C 1
ATOM 2810 O O . ASN A 1 367 ? -15.141 53.969 30.312 1 89.12 367 ASN A O 1
ATOM 2814 N N . CYS A 1 368 ? -15.039 51.844 29.609 1 92.31 368 CYS A N 1
ATOM 2815 C CA . CYS A 1 368 ? -14.789 52.281 28.234 1 92.31 368 CYS A CA 1
ATOM 2816 C C . CYS A 1 368 ? -16.094 52.688 27.531 1 92.31 368 CYS A C 1
ATOM 2818 O O . CYS A 1 368 ? -17.156 52.188 27.891 1 92.31 368 CYS A O 1
ATOM 2820 N N . ILE A 1 369 ? -15.938 53.594 26.672 1 92.81 369 ILE A N 1
ATOM 2821 C CA . ILE A 1 369 ? -16.984 53.875 25.672 1 92.81 369 ILE A CA 1
ATOM 2822 C C . ILE A 1 369 ? -16.766 53 24.453 1 92.81 369 ILE A C 1
ATOM 2824 O O . ILE A 1 369 ? -15.68 53 23.859 1 92.81 369 ILE A O 1
ATOM 2828 N N . VAL A 1 370 ? -17.75 52.156 24.109 1 94.31 370 VAL A N 1
ATOM 2829 C CA . VAL A 1 370 ? -17.672 51.25 22.969 1 94.31 370 VAL A CA 1
ATOM 2830 C C . VAL A 1 370 ? -18.703 51.688 21.922 1 94.31 370 VAL A C 1
ATOM 2832 O O . VAL A 1 370 ? -19.906 51.562 22.141 1 94.31 370 VAL A O 1
ATOM 2835 N N . ALA A 1 371 ? -18.203 52.188 20.859 1 94.5 371 ALA A N 1
ATOM 2836 C CA . ALA A 1 371 ? -19.094 52.656 19.797 1 94.5 371 ALA A CA 1
ATOM 2837 C C . ALA A 1 371 ? -18.328 52.875 18.5 1 94.5 371 ALA A C 1
ATOM 2839 O O . ALA A 1 371 ? -17.094 52.875 18.484 1 94.5 371 ALA A O 1
ATOM 2840 N N . SER A 1 372 ? -19.109 52.906 17.406 1 93.5 372 SER A N 1
ATOM 2841 C CA . SER A 1 372 ? -18.516 53.281 16.125 1 93.5 372 SER A CA 1
ATOM 2842 C C . SER A 1 372 ? -18 54.719 16.156 1 93.5 372 SER A C 1
ATOM 2844 O O . SER A 1 372 ? -18.469 55.531 16.938 1 93.5 372 SER A O 1
ATOM 2846 N N . ARG A 1 373 ? -17.078 54.938 15.328 1 90.38 373 ARG A N 1
ATOM 2847 C CA . ARG A 1 373 ? -16.391 56.219 15.297 1 90.38 373 ARG A CA 1
ATOM 2848 C C . ARG A 1 373 ? -17.375 57.375 15.18 1 90.38 373 ARG A C 1
ATOM 2850 O O . ARG A 1 373 ? -17.234 58.406 15.852 1 90.38 373 ARG A O 1
ATOM 2857 N N . SER A 1 374 ? -18.406 57.25 14.43 1 90.56 374 SER A N 1
ATOM 2858 C CA . SER A 1 374 ? -19.375 58.312 14.164 1 90.56 374 SER A CA 1
ATOM 2859 C C . SER A 1 374 ? -20.219 58.594 15.406 1 90.56 374 SER A C 1
ATOM 2861 O O . SER A 1 374 ? -20.797 59.688 15.523 1 90.56 374 SER A O 1
ATOM 2863 N N . ARG A 1 375 ? -20.266 57.688 16.234 1 90.56 375 ARG A N 1
ATOM 2864 C CA . ARG A 1 375 ? -21.141 57.844 17.406 1 90.56 375 ARG A CA 1
ATOM 2865 C C . ARG A 1 375 ? -20.344 58.25 18.641 1 90.56 375 ARG A C 1
ATOM 2867 O O . ARG A 1 375 ? -20.922 58.656 19.656 1 90.56 375 ARG A O 1
ATOM 2874 N N . LEU A 1 376 ? -19.078 58.156 18.547 1 88.88 376 LEU A N 1
ATOM 2875 C CA . LEU A 1 376 ? -18.203 58.312 19.719 1 88.88 376 LEU A CA 1
ATOM 2876 C C . LEU A 1 376 ? -18.328 59.719 20.297 1 88.88 376 LEU A C 1
ATOM 2878 O O . LEU A 1 376 ? -18.375 59.875 21.516 1 88.88 376 LEU A O 1
ATOM 2882 N N . GLU A 1 377 ? -18.281 60.781 19.469 1 83.44 377 GLU A N 1
ATOM 2883 C CA . GLU A 1 377 ? -18.328 62.156 19.938 1 83.44 377 GLU A CA 1
ATOM 2884 C C . GLU A 1 377 ? -19.625 62.438 20.703 1 83.44 377 GLU A C 1
ATOM 2886 O O . GLU A 1 377 ? -19.609 63.062 21.766 1 83.44 377 GLU A O 1
ATOM 2891 N N . THR A 1 378 ? -20.656 62 20.141 1 87.06 378 THR A N 1
ATOM 2892 C CA . THR A 1 378 ? -21.969 62.219 20.75 1 87.06 378 THR A CA 1
ATOM 2893 C C . THR A 1 378 ? -22.062 61.5 22.094 1 87.06 378 THR A C 1
ATOM 2895 O O . THR A 1 378 ? -22.547 62.094 23.078 1 87.06 378 THR A O 1
ATOM 2898 N N . LEU A 1 379 ? -21.547 60.375 22.125 1 88.75 379 LEU A N 1
ATOM 2899 C CA . LEU A 1 379 ? -21.672 59.562 23.344 1 88.75 379 LEU A CA 1
ATOM 2900 C C . LEU A 1 379 ? -20.734 60.094 24.438 1 88.75 379 LEU A C 1
ATOM 2902 O O . LEU A 1 379 ? -21.094 60.062 25.609 1 88.75 379 LEU A O 1
ATOM 2906 N N . SER A 1 380 ? -19.625 60.469 24.078 1 85.31 380 SER A N 1
ATOM 2907 C CA . SER A 1 380 ? -18.672 61.031 25.031 1 85.31 380 SER A CA 1
ATOM 2908 C C . SER A 1 380 ? -19.25 62.25 25.75 1 85.31 380 SER A C 1
ATOM 2910 O O . SER A 1 380 ? -19.062 62.406 26.953 1 85.31 380 SER A O 1
ATOM 2912 N N . GLY A 1 381 ? -19.922 63.031 25.078 1 80.12 381 GLY A N 1
ATOM 2913 C CA . GLY A 1 381 ? -20.562 64.25 25.656 1 80.12 381 GLY A CA 1
ATOM 2914 C C . GLY A 1 381 ? -21.672 63.875 26.625 1 80.12 381 GLY A C 1
ATOM 2915 O O . GLY A 1 381 ? -21.906 64.625 27.594 1 80.12 381 GLY A O 1
ATOM 2916 N N . LEU A 1 382 ? -22.328 62.781 26.312 1 81.81 382 LEU A N 1
ATOM 2917 C CA . LEU A 1 382 ? -23.484 62.406 27.109 1 81.81 382 LEU A CA 1
ATOM 2918 C C . LEU A 1 382 ? -23.078 61.469 28.266 1 81.81 382 LEU A C 1
ATOM 2920 O O . LEU A 1 382 ? -23.922 61.125 29.094 1 81.81 382 LEU A O 1
ATOM 2924 N N . ARG A 1 383 ? -21.875 61.188 28.375 1 81.44 383 ARG A N 1
ATOM 2925 C CA . ARG A 1 383 ? -21.344 60.281 29.391 1 81.44 383 ARG A CA 1
ATOM 2926 C C . ARG A 1 383 ? -22.047 58.938 29.328 1 81.44 383 ARG A C 1
ATOM 2928 O O . ARG A 1 383 ? -22.438 58.406 30.359 1 81.44 383 ARG A O 1
ATOM 2935 N N . VAL A 1 384 ? -22.344 58.469 28.062 1 88.5 384 VAL A N 1
ATOM 2936 C CA . VAL A 1 384 ? -22.938 57.156 27.797 1 88.5 384 VAL A CA 1
ATOM 2937 C C . VAL A 1 384 ? -21.844 56.219 27.328 1 88.5 384 VAL A C 1
ATOM 2939 O O . VAL A 1 384 ? -21 56.562 26.5 1 88.5 384 VAL A O 1
ATOM 2942 N N . LYS A 1 385 ? -21.812 54.969 27.812 1 91.75 385 LYS A N 1
ATOM 2943 C CA . LYS A 1 385 ? -20.734 54.031 27.594 1 91.75 385 LYS A CA 1
ATOM 2944 C C . LYS A 1 385 ? -20.922 53.281 26.266 1 91.75 385 LYS A C 1
ATOM 2946 O O . LYS A 1 385 ? -20.047 52.562 25.828 1 91.75 385 LYS A O 1
ATOM 2951 N N . GLY A 1 386 ? -22.016 53.531 25.562 1 93.25 386 GLY A N 1
ATOM 2952 C CA . GLY A 1 386 ? -22.234 52.906 24.266 1 93.25 386 GLY A CA 1
ATOM 2953 C C . GLY A 1 386 ? -22.75 51.5 24.359 1 93.25 386 GLY A C 1
ATOM 2954 O O . GLY A 1 386 ? -23.609 51.188 25.188 1 93.25 386 GLY A O 1
ATOM 2955 N N . ALA A 1 387 ? -22.156 50.562 23.5 1 93.38 387 ALA A N 1
ATOM 2956 C CA . ALA A 1 387 ? -22.609 49.188 23.438 1 93.38 387 ALA A CA 1
ATOM 2957 C C . ALA A 1 387 ? -22.328 48.438 24.766 1 93.38 387 ALA A C 1
ATOM 2959 O O . ALA A 1 387 ? -21.266 48.625 25.359 1 93.38 387 ALA A O 1
ATOM 2960 N N . GLU A 1 388 ? -23.312 47.656 25.125 1 93.19 388 GLU A N 1
ATOM 2961 C CA . GLU A 1 388 ? -23.172 46.906 26.359 1 93.19 388 GLU A CA 1
ATOM 2962 C C . GLU A 1 388 ? -22.125 45.781 26.188 1 93.19 388 GLU A C 1
ATOM 2964 O O . GLU A 1 388 ? -21.969 45.219 25.109 1 93.19 388 GLU A O 1
ATOM 2969 N N . ARG A 1 389 ? -21.297 45.594 27.188 1 91.25 389 ARG A N 1
ATOM 2970 C CA . ARG A 1 389 ? -20.297 44.531 27.203 1 91.25 389 ARG A CA 1
ATOM 2971 C C . ARG A 1 389 ? -20.375 43.75 28.484 1 91.25 389 ARG A C 1
ATOM 2973 O O . ARG A 1 389 ? -20.641 44.281 29.562 1 91.25 389 ARG A O 1
ATOM 2980 N N . VAL A 1 390 ? -20.297 42.438 28.359 1 87.56 390 VAL A N 1
ATOM 2981 C CA . VAL A 1 390 ? -20.344 41.531 29.516 1 87.56 390 VAL A CA 1
ATOM 2982 C C . VAL A 1 390 ? -19.078 40.688 29.562 1 87.56 390 VAL A C 1
ATOM 2984 O O . VAL A 1 390 ? -18.656 40.125 28.547 1 87.56 390 VAL A O 1
ATOM 2987 N N . ALA A 1 391 ? -18.359 40.812 30.719 1 85.56 391 ALA A N 1
ATOM 2988 C CA . ALA A 1 391 ? -17.203 39.938 30.906 1 85.56 391 ALA A CA 1
ATOM 2989 C C . ALA A 1 391 ? -17.609 38.469 30.906 1 85.56 391 ALA A C 1
ATOM 2991 O O . ALA A 1 391 ? -18.594 38.094 31.531 1 85.56 391 ALA A O 1
ATOM 2992 N N . LEU A 1 392 ? -16.906 37.719 30.047 1 76.69 392 LEU A N 1
ATOM 2993 C CA . LEU A 1 392 ? -17.203 36.312 29.969 1 76.69 392 LEU A CA 1
ATOM 2994 C C . LEU A 1 392 ? -16.344 35.531 30.969 1 76.69 392 LEU A C 1
ATOM 2996 O O . LEU A 1 392 ? -15.211 35.906 31.266 1 76.69 392 LEU A O 1
ATOM 3000 N N . ASP A 1 393 ? -16.938 34.531 31.719 1 61.62 393 ASP A N 1
ATOM 3001 C CA . ASP A 1 393 ? -16.203 33.688 32.656 1 61.62 393 ASP A CA 1
ATOM 3002 C C . ASP A 1 393 ? -15.32 32.688 31.906 1 61.62 393 ASP A C 1
ATOM 3004 O O . ASP A 1 393 ? -15.594 32.344 30.75 1 61.62 393 ASP A O 1
ATOM 3008 N N . ASP A 1 394 ? -14.039 32.406 32.438 1 49.19 394 ASP A N 1
ATOM 3009 C CA . ASP A 1 394 ? -13.078 31.438 31.906 1 49.19 394 ASP A CA 1
ATOM 3010 C C . ASP A 1 394 ? -13.766 30.141 31.531 1 49.19 394 ASP A C 1
ATOM 3012 O O . ASP A 1 394 ? -13.125 29.219 31.016 1 49.19 394 ASP A O 1
ATOM 3016 N N . SER A 1 395 ? -14.828 29.859 32.031 1 43.03 395 SER A N 1
ATOM 3017 C CA . SER A 1 395 ? -15.406 28.531 32.094 1 43.03 395 SER A CA 1
ATOM 3018 C C . SER A 1 395 ? -15.891 28.062 30.734 1 43.03 395 SER A C 1
ATOM 3020 O O . SER A 1 395 ? -16.422 26.953 30.594 1 43.03 395 SER A O 1
ATOM 3022 N N . GLY A 1 396 ? -15.312 28.312 29.562 1 42.09 396 GLY A N 1
ATOM 3023 C CA . GLY A 1 396 ? -15.594 27.625 28.312 1 42.09 396 GLY A CA 1
ATOM 3024 C C . GLY A 1 396 ? -16.906 28.047 27.672 1 42.09 396 GLY A C 1
ATOM 3025 O O . GLY A 1 396 ? -17.328 27.469 26.656 1 42.09 396 GLY A O 1
ATOM 3026 N N . GLU A 1 397 ? -17.641 28.547 28.312 1 39.75 397 GLU A N 1
ATOM 3027 C CA . GLU A 1 397 ? -19.016 28.656 27.828 1 39.75 397 GLU A CA 1
ATOM 3028 C C . GLU A 1 397 ? -19.062 29.359 26.469 1 39.75 397 GLU A C 1
ATOM 3030 O O . GLU A 1 397 ? -19.984 29.141 25.688 1 39.75 397 GLU A O 1
ATOM 3035 N N . GLY A 1 398 ? -18.406 30.422 26.297 1 44.75 398 GLY A N 1
ATOM 3036 C CA . GLY A 1 398 ? -18.656 31.062 25 1 44.75 398 GLY A CA 1
ATOM 3037 C C . GLY A 1 398 ? -17.812 30.484 23.891 1 44.75 398 GLY A C 1
ATOM 3038 O O . GLY A 1 398 ? -17.766 31.031 22.781 1 44.75 398 GLY A O 1
ATOM 3039 N N . GLY A 1 399 ? -17.344 29.328 24.047 1 45.28 399 GLY A N 1
ATOM 3040 C CA . GLY A 1 399 ? -16.656 28.562 23.031 1 45.28 399 GLY A CA 1
ATOM 3041 C C . GLY A 1 399 ? -15.25 29.062 22.75 1 45.28 399 GLY A C 1
ATOM 3042 O O . GLY A 1 399 ? -14.555 28.516 21.891 1 45.28 399 GLY A O 1
ATOM 3043 N N . VAL A 1 400 ? -14.969 30.234 23.156 1 46.16 400 VAL A N 1
ATOM 3044 C CA . VAL A 1 400 ? -13.648 30.734 22.812 1 46.16 400 VAL A CA 1
ATOM 3045 C C . VAL A 1 400 ? -12.703 30.594 24 1 46.16 400 VAL A C 1
ATOM 3047 O O . VAL A 1 400 ? -12.961 31.156 25.078 1 46.16 400 VAL A O 1
ATOM 3050 N N . ALA A 1 401 ? -11.922 29.656 24.078 1 48.66 401 ALA A N 1
ATOM 3051 C CA . ALA A 1 401 ? -10.875 29.562 25.094 1 48.66 401 ALA A CA 1
ATOM 3052 C C . ALA A 1 401 ? -9.883 30.719 24.953 1 48.66 401 ALA A C 1
ATOM 3054 O O . ALA A 1 401 ? -9.117 30.781 23.984 1 48.66 401 ALA A O 1
ATOM 3055 N N . ALA A 1 402 ? -10.062 31.844 25.844 1 54.88 402 ALA A N 1
ATOM 3056 C CA . ALA A 1 402 ? -9.133 32.969 25.828 1 54.88 402 ALA A CA 1
ATOM 3057 C C . ALA A 1 402 ? -7.773 32.594 26.391 1 54.88 402 ALA A C 1
ATOM 3059 O O . ALA A 1 402 ? -7.691 31.797 27.344 1 54.88 402 ALA A O 1
ATOM 3060 N N . PRO A 1 403 ? -6.746 32.812 25.625 1 52.88 403 PRO A N 1
ATOM 3061 C CA . PRO A 1 403 ? -5.402 32.562 26.156 1 52.88 403 PRO A CA 1
ATOM 3062 C C . PRO A 1 403 ? -5.211 33.125 27.562 1 52.88 403 PRO A C 1
ATOM 3064 O O . PRO A 1 403 ? -5.988 33.969 28.016 1 52.88 403 PRO A O 1
ATOM 3067 N N . ARG A 1 404 ? -4.336 32.625 28.297 1 55.16 404 ARG A N 1
ATOM 3068 C CA . ARG A 1 404 ? -4.023 33.094 29.625 1 55.16 404 ARG A CA 1
ATOM 3069 C C . ARG A 1 404 ? -3.746 34.594 29.609 1 55.16 404 ARG A C 1
ATOM 3071 O O . ARG A 1 404 ? -3.051 35.094 28.719 1 55.16 404 ARG A O 1
ATOM 3078 N N . GLY A 1 405 ? -4.422 35.438 30.562 1 63.75 405 GLY A N 1
ATOM 3079 C CA . GLY A 1 405 ? -4.219 36.875 30.703 1 63.75 405 GLY A CA 1
ATOM 3080 C C . GLY A 1 405 ? -5.184 37.719 29.875 1 63.75 405 GLY A C 1
ATOM 3081 O O . GLY A 1 405 ? -5.188 38.938 29.953 1 63.75 405 GLY A O 1
ATOM 3082 N N . VAL A 1 406 ? -5.895 37.031 29.109 1 75.19 406 VAL A N 1
ATOM 3083 C CA . VAL A 1 406 ? -6.875 37.719 28.297 1 75.19 406 VAL A CA 1
ATOM 3084 C C . VAL A 1 406 ? -8.258 37.594 28.922 1 75.19 406 VAL A C 1
ATOM 3086 O O . VAL A 1 406 ? -8.695 36.5 29.281 1 75.19 406 VAL A O 1
ATOM 3089 N N . VAL A 1 407 ? -8.852 38.781 29.172 1 81.56 407 VAL A N 1
ATOM 3090 C CA . VAL A 1 407 ? -10.211 38.781 29.703 1 81.56 407 VAL A CA 1
ATOM 3091 C C . VAL A 1 407 ? -11.203 38.938 28.547 1 81.56 407 VAL A C 1
ATOM 3093 O O . VAL A 1 407 ? -11.242 39.969 27.875 1 81.56 407 VAL A O 1
ATOM 3096 N N . PRO A 1 408 ? -11.938 37.906 28.281 1 84.12 408 PRO A N 1
ATOM 3097 C CA . PRO A 1 408 ? -12.906 37.969 27.188 1 84.12 408 PRO A CA 1
ATOM 3098 C C . PRO A 1 408 ? -14.172 38.75 27.562 1 84.12 408 PRO A C 1
ATOM 3100 O O . PRO A 1 408 ? -14.656 38.625 28.688 1 84.12 408 PRO A O 1
ATOM 3103 N N . PHE A 1 409 ? -14.68 39.625 26.688 1 88.69 409 PHE A N 1
ATOM 3104 C CA . PHE A 1 409 ? -15.922 40.375 26.812 1 88.69 409 PHE A CA 1
ATOM 3105 C C . PHE A 1 409 ? -16.828 40.125 25.609 1 88.69 409 PHE A C 1
ATOM 3107 O O . PHE A 1 409 ? -16.344 40.062 24.484 1 88.69 409 PHE A O 1
ATOM 3114 N N . GLU A 1 410 ? -18.016 39.906 25.875 1 88.81 410 GLU A N 1
ATOM 3115 C CA . GLU A 1 410 ? -19 39.938 24.797 1 88.81 410 GLU A CA 1
ATOM 3116 C C . GLU A 1 410 ? -19.625 41.312 24.641 1 88.81 410 GLU A C 1
ATOM 3118 O O . GLU A 1 410 ? -20.125 41.906 25.609 1 88.81 410 GLU A O 1
ATOM 3123 N N . ILE A 1 411 ? -19.531 41.812 23.438 1 91.44 411 ILE A N 1
ATOM 3124 C CA . ILE A 1 411 ? -20.125 43.094 23.125 1 91.44 411 ILE A CA 1
ATOM 3125 C C . ILE A 1 411 ? -21.484 42.875 22.453 1 91.44 411 ILE A C 1
ATOM 3127 O O . ILE A 1 411 ? -21.594 42.156 21.453 1 91.44 411 ILE A O 1
ATOM 3131 N N . LYS A 1 412 ? -22.5 43.375 23.016 1 90.94 412 LYS A N 1
ATOM 3132 C CA . LYS A 1 412 ? -23.828 43.344 22.406 1 90.94 412 LYS A CA 1
ATOM 3133 C C . LYS A 1 412 ? -23.922 44.25 21.203 1 90.94 412 LYS A C 1
ATOM 3135 O O . LYS A 1 412 ? -23.688 45.469 21.312 1 90.94 412 LYS A O 1
ATOM 3140 N N . VAL A 1 413 ? -24.25 43.594 20.156 1 89.38 413 VAL A N 1
ATOM 3141 C CA . VAL A 1 413 ? -24.375 44.375 18.922 1 89.38 413 VAL A CA 1
ATOM 3142 C C . VAL A 1 413 ? -25.672 45.188 18.922 1 89.38 413 VAL A C 1
ATOM 3144 O O . VAL A 1 413 ? -26.75 44.625 18.688 1 89.38 413 VAL A O 1
ATOM 3147 N N . ASP A 1 414 ? -25.641 46.438 19.234 1 89.69 414 ASP A N 1
ATOM 3148 C CA . ASP A 1 414 ? -26.734 47.406 19.25 1 89.69 414 ASP A CA 1
ATOM 3149 C C . ASP A 1 414 ? -26.594 48.406 18.109 1 89.69 414 ASP A C 1
ATOM 3151 O O . ASP A 1 414 ? -25.609 49.156 18.062 1 89.69 414 ASP A O 1
ATOM 3155 N N . PRO A 1 415 ? -27.562 48.438 17.203 1 88.38 415 PRO A N 1
ATOM 3156 C CA . PRO A 1 415 ? -27.469 49.344 16.062 1 88.38 415 PRO A CA 1
ATOM 3157 C C . PRO A 1 415 ? -27.422 50.812 16.469 1 88.38 415 PRO A C 1
ATOM 3159 O O . PRO A 1 415 ? -27.016 51.656 15.672 1 88.38 415 PRO A O 1
ATOM 3162 N N . ARG A 1 416 ? -27.844 51.125 17.625 1 91.38 416 ARG A N 1
ATOM 3163 C CA . ARG A 1 416 ? -27.781 52.5 18.109 1 91.38 416 ARG A CA 1
ATOM 3164 C C . ARG A 1 416 ? -26.344 52.969 18.297 1 91.38 416 ARG A C 1
ATOM 3166 O O . ARG A 1 416 ? -26.047 54.156 18.219 1 91.38 416 ARG A O 1
ATOM 3173 N N . TYR A 1 417 ? -25.422 52 18.562 1 93.12 417 TYR A N 1
ATOM 3174 C CA . TYR A 1 417 ? -24.047 52.344 18.922 1 93.12 417 TYR A CA 1
ATOM 3175 C C . TYR A 1 417 ? -23.062 51.781 17.906 1 93.12 417 TYR A C 1
ATOM 3177 O O . TYR A 1 417 ? -21.938 52.312 17.781 1 93.12 417 TYR A O 1
ATOM 3185 N N . ILE A 1 418 ? -23.438 50.688 17.297 1 93 418 ILE A N 1
ATOM 3186 C CA . ILE A 1 418 ? -22.531 50.031 16.359 1 93 418 ILE A CA 1
ATOM 3187 C C . ILE A 1 418 ? -23.109 50.062 14.945 1 93 418 ILE A C 1
ATOM 3189 O O . ILE A 1 418 ? -24.172 49.5 14.68 1 93 418 ILE A O 1
ATOM 3193 N N . VAL A 1 419 ? -22.359 50.781 14.141 1 89.38 419 VAL A N 1
ATOM 3194 C CA . VAL A 1 419 ? -22.75 50.906 12.742 1 89.38 419 VAL A CA 1
ATOM 3195 C C . VAL A 1 419 ? -21.938 49.938 11.875 1 89.38 419 VAL A C 1
ATOM 3197 O O . VAL A 1 419 ? -20.703 50 11.875 1 89.38 419 VAL A O 1
ATOM 3200 N N . PRO A 1 420 ? -22.672 49.062 11.156 1 84.12 420 PRO A N 1
ATOM 3201 C CA . PRO A 1 420 ? -21.953 48.125 10.289 1 84.12 420 PRO A CA 1
ATOM 3202 C C . PRO A 1 420 ? -21.047 48.844 9.289 1 84.12 420 PRO A C 1
ATOM 3204 O O . PRO A 1 420 ? -21.406 49.875 8.734 1 84.12 420 PRO A O 1
ATOM 3207 N N . GLY A 1 421 ? -19.875 48.25 9.133 1 81.38 421 GLY A N 1
ATOM 3208 C CA . GLY A 1 421 ? -18.922 48.812 8.172 1 81.38 421 GLY A CA 1
ATOM 3209 C C . GLY A 1 421 ? -18.062 49.906 8.734 1 81.38 421 GLY A C 1
ATOM 3210 O O . GLY A 1 421 ? -17.109 50.344 8.086 1 81.38 421 GLY A O 1
ATOM 3211 N N . GLU A 1 422 ? -18.391 50.438 9.906 1 87.5 422 GLU A N 1
ATOM 3212 C CA . GLU A 1 422 ? -17.625 51.531 10.523 1 87.5 422 GLU A CA 1
ATOM 3213 C C . GLU A 1 422 ? -16.641 50.969 11.555 1 87.5 422 GLU A C 1
ATOM 3215 O O . GLU A 1 422 ? -16.844 49.875 12.086 1 87.5 422 GLU A O 1
ATOM 3220 N N . ARG A 1 423 ? -15.641 51.781 11.766 1 91.31 423 ARG A N 1
ATOM 3221 C CA . ARG A 1 423 ? -14.641 51.438 12.766 1 91.31 423 ARG A CA 1
ATOM 3222 C C . ARG A 1 423 ? -15.242 51.438 14.172 1 91.31 423 ARG A C 1
ATOM 3224 O O . ARG A 1 423 ? -15.891 52.406 14.57 1 91.31 423 ARG A O 1
ATOM 3231 N N . LEU A 1 424 ? -15.141 50.281 14.852 1 92.69 424 LEU A N 1
ATOM 3232 C CA . LEU A 1 424 ? -15.508 50.188 16.266 1 92.69 424 LEU A CA 1
ATOM 3233 C C . LEU A 1 424 ? -14.383 50.719 17.141 1 92.69 424 LEU A C 1
ATOM 3235 O O . LEU A 1 424 ? -13.227 50.312 16.984 1 92.69 424 LEU A O 1
ATOM 3239 N N . GLU A 1 425 ? -14.727 51.656 17.953 1 93.69 425 GLU A N 1
ATOM 3240 C CA . GLU A 1 425 ? -13.734 52.281 18.828 1 93.69 425 GLU A CA 1
ATOM 3241 C C . GLU A 1 425 ? -14 51.906 20.281 1 93.69 425 GLU A C 1
ATOM 3243 O O . GLU A 1 425 ? -15.156 51.906 20.734 1 93.69 425 GLU A O 1
ATOM 3248 N N . ILE A 1 426 ? -12.945 51.5 20.953 1 92.75 426 ILE A N 1
ATOM 3249 C CA . ILE A 1 426 ? -12.961 51.281 22.391 1 92.75 426 ILE A CA 1
ATOM 3250 C C . ILE A 1 426 ? -12.062 52.312 23.062 1 92.75 426 ILE A C 1
ATOM 3252 O O . ILE A 1 426 ? -10.844 52.312 22.875 1 92.75 426 ILE A O 1
ATOM 3256 N N . TRP A 1 427 ? -12.742 53.219 23.797 1 89.38 427 TRP A N 1
ATOM 3257 C CA . TRP A 1 427 ? -12.031 54.344 24.375 1 89.38 427 TRP A CA 1
ATOM 3258 C C . TRP A 1 427 ? -12.344 54.5 25.859 1 89.38 427 TRP A C 1
ATOM 3260 O O . TRP A 1 427 ? -13.508 54.438 26.266 1 89.38 427 TRP A O 1
ATOM 3270 N N . ASN A 1 428 ? -11.32 54.594 26.578 1 87.56 428 ASN A N 1
ATOM 3271 C CA . ASN A 1 428 ? -11.492 54.906 28 1 87.56 428 ASN A CA 1
ATOM 3272 C C . ASN A 1 428 ? -11.18 56.375 28.281 1 87.56 428 ASN A C 1
ATOM 3274 O O . ASN A 1 428 ? -10.023 56.812 28.188 1 87.56 428 ASN A O 1
ATOM 3278 N N . PRO A 1 429 ? -12.195 57.188 28.672 1 80.12 429 PRO A N 1
ATOM 3279 C CA . PRO A 1 429 ? -11.984 58.625 28.906 1 80.12 429 PRO A CA 1
ATOM 3280 C C . PRO A 1 429 ? -11.062 58.906 30.109 1 80.12 429 PRO A C 1
ATOM 3282 O O . PRO A 1 429 ? -10.453 59.969 30.188 1 80.12 429 PRO A O 1
ATOM 3285 N N . ASP A 1 430 ? -11.172 58 31.047 1 74.38 430 ASP A N 1
ATOM 3286 C CA . ASP A 1 430 ? -10.352 58.219 32.219 1 74.38 430 ASP A CA 1
ATOM 3287 C C . ASP A 1 430 ? -8.891 57.844 31.969 1 74.38 430 ASP A C 1
ATOM 3289 O O . ASP A 1 430 ? -8.047 57.969 32.844 1 74.38 430 ASP A O 1
ATOM 3293 N N . SER A 1 431 ? -8.617 57.188 30.859 1 63.22 431 SER A N 1
ATOM 3294 C CA . SER A 1 431 ? -7.277 56.688 30.547 1 63.22 431 SER A CA 1
ATOM 3295 C C . SER A 1 431 ? -6.301 57.844 30.359 1 63.22 431 SER A C 1
ATOM 3297 O O . SER A 1 431 ? -5.086 57.656 30.344 1 63.22 431 SER A O 1
ATOM 3299 N N . LEU A 1 432 ? -6.645 59.062 29.953 1 56.81 432 LEU A N 1
ATOM 3300 C CA . LEU A 1 432 ? -5.727 60.219 29.828 1 56.81 432 LEU A CA 1
ATOM 3301 C C . LEU A 1 432 ? -5.004 60.469 31.156 1 56.81 432 LEU A C 1
ATOM 3303 O O . LEU A 1 432 ? -3.883 60.969 31.156 1 56.81 432 LEU A O 1
ATOM 3307 N N . GLY A 1 433 ? -5.555 59.969 32.25 1 52.44 433 GLY A N 1
ATOM 3308 C CA . GLY A 1 433 ? -4.953 60.125 33.562 1 52.44 433 GLY A CA 1
ATOM 3309 C C . GLY A 1 433 ? -4.598 58.812 34.219 1 52.44 433 GLY A C 1
ATOM 3310 O O . GLY A 1 433 ? -3.93 58.781 35.25 1 52.44 433 GLY A O 1
ATOM 3311 N N . SER A 1 434 ? -5.117 57.75 33.75 1 57 434 SER A N 1
ATOM 3312 C CA . SER A 1 434 ? -4.973 56.469 34.438 1 57 434 SER A CA 1
ATOM 3313 C C . SER A 1 434 ? -3.758 55.688 33.906 1 57 434 SER A C 1
ATOM 3315 O O . SER A 1 434 ? -3.365 55.844 32.75 1 57 434 SER A O 1
ATOM 3317 N N . ARG A 1 435 ? -3.041 55.188 34.781 1 64.88 435 ARG A N 1
ATOM 3318 C CA . ARG A 1 435 ? -1.787 54.469 34.562 1 64.88 435 ARG A CA 1
ATOM 3319 C C . ARG A 1 435 ? -2.027 53.125 33.875 1 64.88 435 ARG A C 1
ATOM 3321 O O . ARG A 1 435 ? -1.093 52.531 33.344 1 64.88 435 ARG A O 1
ATOM 3328 N N . PHE A 1 436 ? -3.35 52.75 33.781 1 77.5 436 PHE A N 1
ATOM 3329 C CA . PHE A 1 436 ? -3.52 51.406 33.25 1 77.5 436 PHE A CA 1
ATOM 3330 C C . PHE A 1 436 ? -4.031 51.438 31.797 1 77.5 436 PHE A C 1
ATOM 3332 O O . PHE A 1 436 ? -4.988 52.156 31.5 1 77.5 436 PHE A O 1
ATOM 3339 N N . ARG A 1 437 ? -3.32 50.844 30.859 1 80.06 437 ARG A N 1
ATOM 3340 C CA . ARG A 1 437 ? -3.787 50.625 29.5 1 80.06 437 ARG A CA 1
ATOM 3341 C C . ARG A 1 437 ? -3.535 49.188 29.062 1 80.06 437 ARG A C 1
ATOM 3343 O O . ARG A 1 437 ? -2.432 48.656 29.25 1 80.06 437 ARG A O 1
ATOM 3350 N N . PRO A 1 438 ? -4.629 48.594 28.516 1 85.5 438 PRO A N 1
ATOM 3351 C CA . PRO A 1 438 ? -4.398 47.25 28 1 85.5 438 PRO A CA 1
ATOM 3352 C C . PRO A 1 438 ? -3.338 47.219 26.906 1 85.5 438 PRO A C 1
ATOM 3354 O O . PRO A 1 438 ? -3.176 48.188 26.156 1 85.5 438 PRO A O 1
ATOM 3357 N N . VAL A 1 439 ? -2.629 46.094 26.922 1 78.94 439 VAL A N 1
ATOM 3358 C CA . VAL A 1 439 ? -1.565 45.906 25.938 1 78.94 439 VAL A CA 1
ATOM 3359 C C . VAL A 1 439 ? -2.172 45.625 24.562 1 78.94 439 VAL A C 1
ATOM 3361 O O . VAL A 1 439 ? -1.645 46.062 23.547 1 78.94 439 VAL A O 1
ATOM 3364 N N . GLU A 1 440 ? -3.262 44.906 24.578 1 82.5 440 GLU A N 1
ATOM 3365 C CA . GLU A 1 440 ? -3.873 44.5 23.328 1 82.5 440 GLU A CA 1
ATOM 3366 C C . GLU A 1 440 ? -5.359 44.188 23.5 1 82.5 440 GLU A C 1
ATOM 3368 O O . GLU A 1 440 ? -5.781 43.75 24.562 1 82.5 440 GLU A O 1
ATOM 3373 N N . ILE A 1 441 ? -6.145 44.625 22.531 1 87 441 ILE A N 1
ATOM 3374 C CA . ILE A 1 441 ? -7.531 44.188 22.391 1 87 441 ILE A CA 1
ATOM 3375 C C . ILE A 1 441 ? -7.707 43.406 21.094 1 87 441 ILE A C 1
ATOM 3377 O O . ILE A 1 441 ? -7.223 43.812 20.047 1 87 441 ILE A O 1
ATOM 3381 N N . THR A 1 442 ? -8.266 42.188 21.25 1 82.81 442 THR A N 1
ATOM 3382 C CA . THR A 1 442 ? -8.414 41.312 20.109 1 82.81 442 THR A CA 1
ATOM 3383 C C . THR A 1 442 ? -9.875 40.875 19.938 1 82.81 442 THR A C 1
ATOM 3385 O O . THR A 1 442 ? -10.562 40.594 20.922 1 82.81 442 THR A O 1
ATOM 3388 N N . LEU A 1 443 ? -10.367 40.969 18.734 1 84.25 443 LEU A N 1
ATOM 3389 C CA . LEU A 1 443 ? -11.688 40.438 18.406 1 84.25 443 LEU A CA 1
ATOM 3390 C C . LEU A 1 443 ? -11.609 38.969 18.078 1 84.25 443 LEU A C 1
ATOM 3392 O O . LEU A 1 443 ? -10.75 38.531 17.297 1 84.25 443 LEU A O 1
ATOM 3396 N N . PHE A 1 444 ? -12.305 38.219 18.859 1 72.62 444 PHE A N 1
ATOM 3397 C CA . PHE A 1 444 ? -12.422 36.781 18.578 1 72.62 444 PHE A CA 1
ATOM 3398 C C . PHE A 1 444 ? -13.617 36.5 17.672 1 72.62 444 PHE A C 1
ATOM 3400 O O . PHE A 1 444 ? -14.758 36.844 18.016 1 72.62 444 PHE A O 1
ATOM 3407 N N . VAL A 1 445 ? -13.312 36.219 16.641 1 63.91 445 VAL A N 1
ATOM 3408 C CA . VAL A 1 445 ? -14.398 35.906 15.711 1 63.91 445 VAL A CA 1
ATOM 3409 C C . VAL A 1 445 ? -14.445 34.406 15.422 1 63.91 445 VAL A C 1
ATOM 3411 O O . VAL A 1 445 ? -13.414 33.812 15.156 1 63.91 445 VAL A O 1
ATOM 3414 N N . SER A 1 446 ? -15.375 33.781 16.094 1 57.12 446 SER A N 1
ATOM 3415 C CA . SER A 1 446 ? -15.562 32.375 15.719 1 57.12 446 SER A CA 1
ATOM 3416 C C . SER A 1 446 ? -15.617 32.219 14.203 1 57.12 446 SER A C 1
ATOM 3418 O O . SER A 1 446 ? -16.297 33 13.516 1 57.12 446 SER A O 1
ATOM 3420 N N . ALA A 1 447 ? -14.531 31.672 13.82 1 49.62 447 ALA A N 1
ATOM 3421 C CA . ALA A 1 447 ? -14.594 31.391 12.391 1 49.62 447 ALA A CA 1
ATOM 3422 C C . ALA A 1 447 ? -15.812 30.547 12.047 1 49.62 447 ALA A C 1
ATOM 3424 O O . ALA A 1 447 ? -16.234 29.688 12.836 1 49.62 447 ALA A O 1
ATOM 3425 N N . MET B 1 1 ? 10.359 -9.727 -23.719 1 64.69 1 MET B N 1
ATOM 3426 C CA . MET B 1 1 ? 9.047 -9.523 -23.125 1 64.69 1 MET B CA 1
ATOM 3427 C C . MET B 1 1 ? 7.949 -10.102 -24 1 64.69 1 MET B C 1
ATOM 3429 O O . MET B 1 1 ? 8.062 -10.102 -25.219 1 64.69 1 MET B O 1
ATOM 3433 N N . THR B 1 2 ? 7.125 -10.898 -23.438 1 71.94 2 THR B N 1
ATOM 3434 C CA . THR B 1 2 ? 6.062 -11.555 -24.188 1 71.94 2 THR B CA 1
ATOM 3435 C C . THR B 1 2 ? 5.191 -10.531 -24.906 1 71.94 2 THR B C 1
ATOM 3437 O O . THR B 1 2 ? 4.676 -9.602 -24.281 1 71.94 2 THR B O 1
ATOM 3440 N N . GLU B 1 3 ? 5.176 -10.523 -26.297 1 75.06 3 GLU B N 1
ATOM 3441 C CA . GLU B 1 3 ? 4.328 -9.68 -27.125 1 75.06 3 GLU B CA 1
ATOM 3442 C C . GLU B 1 3 ? 3.074 -10.43 -27.578 1 75.06 3 GLU B C 1
ATOM 3444 O O . GLU B 1 3 ? 3.016 -11.656 -27.5 1 75.06 3 GLU B O 1
ATOM 3449 N N . ALA B 1 4 ? 2.025 -9.672 -28.031 1 81.5 4 ALA B N 1
ATOM 3450 C CA . ALA B 1 4 ? 0.764 -10.273 -28.453 1 81.5 4 ALA B CA 1
ATOM 3451 C C . ALA B 1 4 ? 0.984 -11.273 -29.578 1 81.5 4 ALA B C 1
ATOM 3453 O O . ALA B 1 4 ? 0.299 -12.297 -29.656 1 81.5 4 ALA B O 1
ATOM 3454 N N . ARG B 1 5 ? 1.974 -11.039 -30.375 1 79.94 5 ARG B N 1
ATOM 3455 C CA . ARG B 1 5 ? 2.262 -11.898 -31.516 1 79.94 5 ARG B CA 1
ATOM 3456 C C . ARG B 1 5 ? 2.82 -13.242 -31.062 1 79.94 5 ARG B C 1
ATOM 3458 O O . ARG B 1 5 ? 2.82 -14.211 -31.828 1 79.94 5 ARG B O 1
ATOM 3465 N N . ASP B 1 6 ? 3.369 -13.289 -29.812 1 81.38 6 ASP B N 1
ATOM 3466 C CA . ASP B 1 6 ? 3.951 -14.516 -29.281 1 81.38 6 ASP B CA 1
ATOM 3467 C C . ASP B 1 6 ? 2.867 -15.461 -28.766 1 81.38 6 ASP B C 1
ATOM 3469 O O . ASP B 1 6 ? 3.156 -16.594 -28.391 1 81.38 6 ASP B O 1
ATOM 3473 N N . ILE B 1 7 ? 1.542 -15.047 -28.766 1 85.62 7 ILE B N 1
ATOM 3474 C CA . ILE B 1 7 ? 0.423 -15.875 -28.328 1 85.62 7 ILE B CA 1
ATOM 3475 C C . ILE B 1 7 ? -0.131 -16.656 -29.516 1 85.62 7 ILE B C 1
ATOM 3477 O O . ILE B 1 7 ? -0.705 -16.078 -30.438 1 85.62 7 ILE B O 1
ATOM 3481 N N . PRO B 1 8 ? 0.055 -17.922 -29.484 1 87.81 8 PRO B N 1
ATOM 3482 C CA . PRO B 1 8 ? -0.503 -18.688 -30.609 1 87.81 8 PRO B CA 1
ATOM 3483 C C . PRO B 1 8 ? -2.02 -18.562 -30.719 1 87.81 8 PRO B C 1
ATOM 3485 O O . PRO B 1 8 ? -2.701 -18.391 -29.703 1 87.81 8 PRO B O 1
ATOM 3488 N N . ASP B 1 9 ? -2.52 -18.672 -31.906 1 85.69 9 ASP B N 1
ATOM 3489 C CA . ASP B 1 9 ? -3.967 -18.703 -32.094 1 85.69 9 ASP B CA 1
ATOM 3490 C C . ASP B 1 9 ? -4.574 -19.969 -31.484 1 85.69 9 ASP B C 1
ATOM 3492 O O . ASP B 1 9 ? -3.883 -20.969 -31.312 1 85.69 9 ASP B O 1
ATOM 3496 N N . ALA B 1 10 ? -5.848 -19.875 -31.109 1 89.25 10 ALA B N 1
ATOM 3497 C CA . ALA B 1 10 ? -6.535 -21.016 -30.531 1 89.25 10 ALA B CA 1
ATOM 3498 C C . ALA B 1 10 ? -6.629 -22.172 -31.516 1 89.25 10 ALA B C 1
ATOM 3500 O O . ALA B 1 10 ? -6.75 -21.938 -32.719 1 89.25 10 ALA B O 1
ATOM 3501 N N . ILE B 1 11 ? -6.484 -23.422 -31 1 89.06 11 ILE B N 1
ATOM 3502 C CA . ILE B 1 11 ? -6.594 -24.609 -31.844 1 89.06 11 ILE B CA 1
ATOM 3503 C C . ILE B 1 11 ? -8.047 -24.828 -32.25 1 89.06 11 ILE B C 1
ATOM 3505 O O . ILE B 1 11 ? -8.961 -24.688 -31.438 1 89.06 11 ILE B O 1
ATOM 3509 N N . ASP B 1 12 ? -8.242 -25.078 -33.531 1 86.62 12 ASP B N 1
ATOM 3510 C CA . ASP B 1 12 ? -9.57 -25.422 -34.062 1 86.62 12 ASP B CA 1
ATOM 3511 C C . ASP B 1 12 ? -9.875 -26.906 -33.812 1 86.62 12 ASP B C 1
ATOM 3513 O O . ASP B 1 12 ? -9.75 -27.719 -34.719 1 86.62 12 ASP B O 1
ATOM 3517 N N . TRP B 1 13 ? -10.297 -27.234 -32.5 1 85.44 13 TRP B N 1
ATOM 3518 C CA . TRP B 1 13 ? -10.664 -28.609 -32.156 1 85.44 13 TRP B CA 1
ATOM 3519 C C . TRP B 1 13 ? -11.922 -29.047 -32.906 1 85.44 13 TRP B C 1
ATOM 3521 O O . TRP B 1 13 ? -12.938 -28.344 -32.875 1 85.44 13 TRP B O 1
ATOM 3531 N N . HIS B 1 14 ? -11.852 -30.141 -33.562 1 81.88 14 HIS B N 1
ATOM 3532 C CA . HIS B 1 14 ? -13.031 -30.609 -34.281 1 81.88 14 HIS B CA 1
ATOM 3533 C C . HIS B 1 14 ? -13.133 -32.125 -34.25 1 81.88 14 HIS B C 1
ATOM 3535 O O . HIS B 1 14 ? -12.141 -32.812 -33.969 1 81.88 14 HIS B O 1
ATOM 3541 N N . ASP B 1 15 ? -14.312 -32.594 -34.344 1 81.62 15 ASP B N 1
ATOM 3542 C CA . ASP B 1 15 ? -14.586 -34.031 -34.312 1 81.62 15 ASP B CA 1
ATOM 3543 C C . ASP B 1 15 ? -13.773 -34.781 -35.375 1 81.62 15 ASP B C 1
ATOM 3545 O O . ASP B 1 15 ? -13.641 -34.312 -36.5 1 81.62 15 ASP B O 1
ATOM 3549 N N . GLY B 1 16 ? -13.203 -35.906 -34.938 1 79.5 16 GLY B N 1
ATOM 3550 C CA . GLY B 1 16 ? -12.438 -36.75 -35.844 1 79.5 16 GLY B CA 1
ATOM 3551 C C . GLY B 1 16 ? -10.977 -36.344 -35.938 1 79.5 16 GLY B C 1
ATOM 3552 O O . GLY B 1 16 ? -10.188 -37 -36.625 1 79.5 16 GLY B O 1
ATOM 3553 N N . MET B 1 17 ? -10.664 -35.469 -35.219 1 82.06 17 MET B N 1
ATOM 3554 C CA . MET B 1 17 ? -9.289 -34.969 -35.219 1 82.06 17 MET B CA 1
ATOM 3555 C C . MET B 1 17 ? -8.344 -35.969 -34.594 1 82.06 17 MET B C 1
ATOM 3557 O O . MET B 1 17 ? -8.672 -36.562 -33.531 1 82.06 17 MET B O 1
ATOM 3561 N N . LEU B 1 18 ? -7.156 -36.25 -35.25 1 86.75 18 LEU B N 1
ATOM 3562 C CA . LEU B 1 18 ? -6.094 -37.031 -34.594 1 86.75 18 LEU B CA 1
ATOM 3563 C C . LEU B 1 18 ? -5.316 -36.188 -33.625 1 86.75 18 LEU B C 1
ATOM 3565 O O . LEU B 1 18 ? -4.762 -35.125 -34 1 86.75 18 LEU B O 1
ATOM 3569 N N . LEU B 1 19 ? -5.332 -36.625 -32.375 1 87.06 19 LEU B N 1
ATOM 3570 C CA . LEU B 1 19 ? -4.645 -35.844 -31.344 1 87.06 19 LEU B CA 1
ATOM 3571 C C . LEU B 1 19 ? -3.148 -36.156 -31.344 1 87.06 19 LEU B C 1
ATOM 3573 O O . LEU B 1 19 ? -2.748 -37.344 -31.375 1 87.06 19 LEU B O 1
ATOM 3577 N N . ALA B 1 20 ? -2.336 -35.062 -31.547 1 86.69 20 ALA B N 1
ATOM 3578 C CA . ALA B 1 20 ? -0.877 -35.125 -31.484 1 86.69 20 ALA B CA 1
ATOM 3579 C C . ALA B 1 20 ? -0.345 -34.312 -30.312 1 86.69 20 ALA B C 1
ATOM 3581 O O . ALA B 1 20 ? -1.035 -33.438 -29.797 1 86.69 20 ALA B O 1
ATOM 3582 N N . PRO B 1 21 ? 0.861 -34.719 -29.844 1 86.56 21 PRO B N 1
ATOM 3583 C CA . PRO B 1 21 ? 1.454 -33.969 -28.734 1 86.56 21 PRO B CA 1
ATOM 3584 C C . PRO B 1 21 ? 1.533 -32.469 -29.016 1 86.56 21 PRO B C 1
ATOM 3586 O O . PRO B 1 21 ? 1.405 -31.656 -28.094 1 86.56 21 PRO B O 1
ATOM 3589 N N . GLN B 1 22 ? 1.663 -32.125 -30.188 1 85.94 22 GLN B N 1
ATOM 3590 C CA . GLN B 1 22 ? 1.773 -30.719 -30.578 1 85.94 22 GLN B CA 1
ATOM 3591 C C . GLN B 1 22 ? 0.514 -29.938 -30.203 1 85.94 22 GLN B C 1
ATOM 3593 O O . GLN B 1 22 ? 0.582 -28.75 -29.891 1 85.94 22 GLN B O 1
ATOM 3598 N N . HIS B 1 23 ? -0.622 -30.531 -30.281 1 89.38 23 HIS B N 1
ATOM 3599 C CA . HIS B 1 23 ? -1.868 -29.859 -29.906 1 89.38 23 HIS B CA 1
ATOM 3600 C C . HIS B 1 23 ? -1.851 -29.453 -28.438 1 89.38 23 HIS B C 1
ATOM 3602 O O . HIS B 1 23 ? -2.201 -28.312 -28.109 1 89.38 23 HIS B O 1
ATOM 3608 N N . PHE B 1 24 ? -1.361 -30.328 -27.609 1 89.62 24 PHE B N 1
ATOM 3609 C CA . PHE B 1 24 ? -1.333 -30.078 -26.172 1 89.62 24 PHE B CA 1
ATOM 3610 C C . PHE B 1 24 ? -0.234 -29.078 -25.828 1 89.62 24 PHE B C 1
ATOM 3612 O O . PHE B 1 24 ? -0.412 -28.234 -24.953 1 89.62 24 PHE B O 1
ATOM 3619 N N . GLN B 1 25 ? 0.859 -29.219 -26.562 1 86 25 GLN B N 1
ATOM 3620 C CA . GLN B 1 25 ? 1.947 -28.266 -26.375 1 86 25 GLN B CA 1
ATOM 3621 C C . GLN B 1 25 ? 1.507 -26.844 -26.734 1 86 25 GLN B C 1
ATOM 3623 O O . GLN B 1 25 ? 1.74 -25.906 -25.969 1 86 25 GLN B O 1
ATOM 3628 N N . GLN B 1 26 ? 0.843 -26.734 -27.844 1 86.44 26 GLN B N 1
ATOM 3629 C CA . GLN B 1 26 ? 0.396 -25.422 -28.312 1 86.44 26 GLN B CA 1
ATOM 3630 C C . GLN B 1 26 ? -0.684 -24.844 -27.391 1 86.44 26 GLN B C 1
ATOM 3632 O O . GLN B 1 26 ? -0.709 -23.641 -27.141 1 86.44 26 GLN B O 1
ATOM 3637 N N . GLN B 1 27 ? -1.54 -25.656 -26.922 1 88.94 27 GLN B N 1
ATOM 3638 C CA . GLN B 1 27 ? -2.574 -25.219 -26 1 88.94 27 GLN B CA 1
ATOM 3639 C C . GLN B 1 27 ? -1.962 -24.688 -24.703 1 88.94 27 GLN B C 1
ATOM 3641 O O . GLN B 1 27 ? -2.355 -23.641 -24.203 1 88.94 27 GLN B O 1
ATOM 3646 N N . ALA B 1 28 ? -1.026 -25.484 -24.203 1 89 28 ALA B N 1
ATOM 3647 C CA . ALA B 1 28 ? -0.347 -25.078 -22.984 1 89 28 ALA B CA 1
ATOM 3648 C C . ALA B 1 28 ? 0.393 -23.75 -23.172 1 89 28 ALA B C 1
ATOM 3650 O O . ALA B 1 28 ? 0.312 -22.859 -22.328 1 89 28 ALA B O 1
ATOM 3651 N N . LEU B 1 29 ? 1.052 -23.672 -24.266 1 86.19 29 LEU B N 1
ATOM 3652 C CA . LEU B 1 29 ? 1.811 -22.469 -24.594 1 86.19 29 LEU B CA 1
ATOM 3653 C C . LEU B 1 29 ? 0.891 -21.25 -24.688 1 86.19 29 LEU B C 1
ATOM 3655 O O . LEU B 1 29 ? 1.212 -20.188 -24.172 1 86.19 29 LEU B O 1
ATOM 3659 N N . ARG B 1 30 ? -0.223 -21.406 -25.375 1 88.12 30 ARG B N 1
ATOM 3660 C CA . ARG B 1 30 ? -1.178 -20.312 -25.516 1 88.12 30 ARG B CA 1
ATOM 3661 C C . ARG B 1 30 ? -1.642 -19.828 -24.141 1 88.12 30 ARG B C 1
ATOM 3663 O O . ARG B 1 30 ? -1.668 -18.609 -23.891 1 88.12 30 ARG B O 1
ATOM 3670 N N . HIS B 1 31 ? -1.983 -20.719 -23.25 1 91.06 31 HIS B N 1
ATOM 3671 C CA . HIS B 1 31 ? -2.453 -20.344 -21.922 1 91.06 31 HIS B CA 1
ATOM 3672 C C . HIS B 1 31 ? -1.384 -19.578 -21.141 1 91.06 31 HIS B C 1
ATOM 3674 O O . HIS B 1 31 ? -1.669 -18.547 -20.547 1 91.06 31 HIS B O 1
ATOM 3680 N N . GLU B 1 32 ? -0.25 -20.078 -21.188 1 89.5 32 GLU B N 1
ATOM 3681 C CA . GLU B 1 32 ? 0.842 -19.469 -20.438 1 89.5 32 GLU B CA 1
ATOM 3682 C C . GLU B 1 32 ? 1.166 -18.062 -20.969 1 89.5 32 GLU B C 1
ATOM 3684 O O . GLU B 1 32 ? 1.36 -17.141 -20.188 1 89.5 32 GLU B O 1
ATOM 3689 N N . ARG B 1 33 ? 1.212 -17.969 -22.25 1 87.88 33 ARG B N 1
ATOM 3690 C CA . ARG B 1 33 ? 1.538 -16.688 -22.859 1 87.88 33 ARG B CA 1
ATOM 3691 C C . ARG B 1 33 ? 0.426 -15.664 -22.625 1 87.88 33 ARG B C 1
ATOM 3693 O O . ARG B 1 33 ? 0.695 -14.484 -22.422 1 87.88 33 ARG B O 1
ATOM 3700 N N . GLN B 1 34 ? -0.808 -16.109 -22.719 1 90.75 34 GLN B N 1
ATOM 3701 C CA . GLN B 1 34 ? -1.926 -15.211 -22.422 1 90.75 34 GLN B CA 1
ATOM 3702 C C . GLN B 1 34 ? -1.833 -14.664 -21 1 90.75 34 GLN B C 1
ATOM 3704 O O . GLN B 1 34 ? -2.008 -13.469 -20.781 1 90.75 34 GLN B O 1
ATOM 3709 N N . LEU B 1 35 ? -1.579 -15.523 -20.094 1 92 35 LEU B N 1
ATOM 3710 C CA . LEU B 1 35 ? -1.477 -15.133 -18.688 1 92 35 LEU B CA 1
ATOM 3711 C C . LEU B 1 35 ? -0.367 -14.109 -18.5 1 92 35 LEU B C 1
ATOM 3713 O O . LEU B 1 35 ? -0.596 -13.047 -17.906 1 92 35 LEU B O 1
ATOM 3717 N N . THR B 1 36 ? 0.764 -14.422 -19 1 88.19 36 THR B N 1
ATOM 3718 C CA . THR B 1 36 ? 1.917 -13.547 -18.812 1 88.19 36 THR B CA 1
ATOM 3719 C C . THR B 1 36 ? 1.682 -12.195 -19.484 1 88.19 36 THR B C 1
ATOM 3721 O O . THR B 1 36 ? 2.025 -11.148 -18.906 1 88.19 36 THR B O 1
ATOM 3724 N N . TYR B 1 37 ? 1.082 -12.188 -20.641 1 87.88 37 TYR B N 1
ATOM 3725 C CA . TYR B 1 37 ? 0.776 -10.945 -21.359 1 87.88 37 TYR B CA 1
ATOM 3726 C C . TYR B 1 37 ? -0.151 -10.062 -20.531 1 87.88 37 TYR B C 1
ATOM 3728 O O . TYR B 1 37 ? 0.125 -8.875 -20.328 1 87.88 37 TYR B O 1
ATOM 3736 N N . HIS B 1 38 ? -1.184 -10.609 -20.016 1 88.81 38 HIS B N 1
ATOM 3737 C CA . HIS B 1 38 ? -2.166 -9.852 -19.25 1 88.81 38 HIS B CA 1
ATOM 3738 C C . HIS B 1 38 ? -1.554 -9.297 -17.969 1 88.81 38 HIS B C 1
ATOM 3740 O O . HIS B 1 38 ? -1.769 -8.125 -17.625 1 88.81 38 HIS B O 1
ATOM 3746 N N . VAL B 1 39 ? -0.855 -10.078 -17.266 1 90.62 39 VAL B N 1
ATOM 3747 C CA . VAL B 1 39 ? -0.308 -9.656 -15.984 1 90.62 39 VAL B CA 1
ATOM 3748 C C . VAL B 1 39 ? 0.698 -8.523 -16.203 1 90.62 39 VAL B C 1
ATOM 3750 O O . VAL B 1 39 ? 0.719 -7.555 -15.438 1 90.62 39 VAL B O 1
ATOM 3753 N N . ARG B 1 40 ? 1.479 -8.68 -17.219 1 85.94 40 ARG B N 1
ATOM 3754 C CA . ARG B 1 40 ? 2.463 -7.648 -17.531 1 85.94 40 ARG B CA 1
ATOM 3755 C C . ARG B 1 40 ? 1.781 -6.324 -17.859 1 85.94 40 ARG B C 1
ATOM 3757 O O . ARG B 1 40 ? 2.301 -5.254 -17.531 1 85.94 40 ARG B O 1
ATOM 3764 N N . GLN B 1 41 ? 0.669 -6.422 -18.516 1 83.88 41 GLN B N 1
ATOM 3765 C CA . GLN B 1 41 ? -0.067 -5.207 -18.859 1 83.88 41 GLN B CA 1
ATOM 3766 C C . GLN B 1 41 ? -0.775 -4.633 -17.641 1 83.88 41 GLN B C 1
ATOM 3768 O O . GLN B 1 41 ? -0.992 -3.422 -17.547 1 83.88 41 GLN B O 1
ATOM 3773 N N . ALA B 1 42 ? -1.042 -5.461 -16.719 1 87.44 42 ALA B N 1
ATOM 3774 C CA . ALA B 1 42 ? -1.844 -5.055 -15.57 1 87.44 42 ALA B CA 1
ATOM 3775 C C . ALA B 1 42 ? -0.973 -4.406 -14.5 1 87.44 42 ALA B C 1
ATOM 3777 O O . ALA B 1 42 ? -1.423 -3.51 -13.781 1 87.44 42 ALA B O 1
ATOM 3778 N N . ARG B 1 43 ? 0.25 -4.855 -14.336 1 90.38 43 ARG B N 1
ATOM 3779 C CA . ARG B 1 43 ? 1.112 -4.383 -13.25 1 90.38 43 ARG B CA 1
ATOM 3780 C C . ARG B 1 43 ? 2.523 -4.105 -13.766 1 90.38 43 ARG B C 1
ATOM 3782 O O . ARG B 1 43 ? 3.178 -4.996 -14.312 1 90.38 43 ARG B O 1
ATOM 3789 N N . PRO B 1 44 ? 3.01 -2.9 -13.508 1 90.56 44 PRO B N 1
ATOM 3790 C CA . PRO B 1 44 ? 4.406 -2.643 -13.859 1 90.56 44 PRO B CA 1
ATOM 3791 C C . PRO B 1 44 ? 5.387 -3.443 -13.008 1 90.56 44 PRO B C 1
ATOM 3793 O O . PRO B 1 44 ? 5.129 -3.682 -11.82 1 90.56 44 PRO B O 1
ATOM 3796 N N . PHE B 1 45 ? 6.477 -3.932 -13.57 1 95.31 45 PHE B N 1
ATOM 3797 C CA . PHE B 1 45 ? 7.586 -4.574 -12.867 1 95.31 45 PHE B CA 1
ATOM 3798 C C . PHE B 1 45 ? 7.117 -5.832 -12.156 1 95.31 45 PHE B C 1
ATOM 3800 O O . PHE B 1 45 ? 7.438 -6.043 -10.977 1 95.31 45 PHE B O 1
ATOM 3807 N N . HIS B 1 46 ? 6.352 -6.613 -12.867 1 94.94 46 HIS B N 1
ATOM 3808 C CA . HIS B 1 46 ? 5.82 -7.84 -12.281 1 94.94 46 HIS B CA 1
ATOM 3809 C C . HIS B 1 46 ? 6.848 -8.961 -12.32 1 94.94 46 HIS B C 1
ATOM 3811 O O . HIS B 1 46 ? 6.57 -10.047 -12.844 1 94.94 46 HIS B O 1
ATOM 3817 N N . TRP B 1 47 ? 8.039 -8.781 -11.766 1 96.5 47 TRP B N 1
ATOM 3818 C CA . TRP B 1 47 ? 9.062 -9.805 -11.578 1 96.5 47 TRP B CA 1
ATOM 3819 C C . TRP B 1 47 ? 9.883 -9.523 -10.32 1 96.5 47 TRP B C 1
ATOM 3821 O O . TRP B 1 47 ? 9.891 -8.406 -9.812 1 96.5 47 TRP B O 1
ATOM 3831 N N . GLY B 1 48 ? 10.477 -10.664 -9.797 1 97.44 48 GLY B N 1
ATOM 3832 C CA . GLY B 1 48 ? 11.305 -10.477 -8.609 1 97.44 48 GLY B CA 1
ATOM 3833 C C . GLY B 1 48 ? 11.461 -11.734 -7.785 1 97.44 48 GLY B C 1
ATOM 3834 O O . GLY B 1 48 ? 10.883 -12.773 -8.109 1 97.44 48 GLY B O 1
ATOM 3835 N N . VAL B 1 49 ? 12.273 -11.57 -6.801 1 97.75 49 VAL B N 1
ATOM 3836 C CA . VAL B 1 49 ? 12.57 -12.664 -5.879 1 97.75 49 VAL B CA 1
ATOM 3837 C C . VAL B 1 49 ? 11.555 -12.664 -4.742 1 97.75 49 VAL B C 1
ATOM 3839 O O . VAL B 1 49 ? 11.281 -11.625 -4.137 1 97.75 49 VAL B O 1
ATOM 3842 N N . VAL B 1 50 ? 10.969 -13.773 -4.555 1 95.31 50 VAL B N 1
ATOM 3843 C CA . VAL B 1 50 ? 10.039 -13.945 -3.445 1 95.31 50 VAL B CA 1
ATOM 3844 C C . VAL B 1 50 ? 10.773 -14.516 -2.234 1 95.31 50 VAL B C 1
ATOM 3846 O O . VAL B 1 50 ? 10.555 -14.078 -1.104 1 95.31 50 VAL B O 1
ATOM 3849 N N . HIS B 1 51 ? 11.672 -15.477 -2.496 1 95.31 51 HIS B N 1
ATOM 3850 C CA . HIS B 1 51 ? 12.484 -16.141 -1.477 1 95.31 51 HIS B CA 1
ATOM 3851 C C . HIS B 1 51 ? 13.844 -16.547 -2.029 1 95.31 51 HIS B C 1
ATOM 3853 O O . HIS B 1 51 ? 13.938 -17.047 -3.156 1 95.31 51 HIS B O 1
ATOM 3859 N N . LEU B 1 52 ? 14.906 -16.344 -1.238 1 97.06 52 LEU B N 1
ATOM 3860 C CA . LEU B 1 52 ? 16.266 -16.672 -1.68 1 97.06 52 LEU B CA 1
ATOM 3861 C C . LEU B 1 52 ? 17.141 -17.047 -0.494 1 97.06 52 LEU B C 1
ATOM 3863 O O . LEU B 1 52 ? 17.172 -16.328 0.51 1 97.06 52 LEU B O 1
ATOM 3867 N N . GLN B 1 53 ? 17.75 -18.156 -0.621 1 96.62 53 GLN B N 1
ATOM 3868 C CA . GLN B 1 53 ? 18.781 -18.578 0.337 1 96.62 53 GLN B CA 1
ATOM 3869 C C . GLN B 1 53 ? 20.078 -18.938 -0.367 1 96.62 53 GLN B C 1
ATOM 3871 O O . GLN B 1 53 ? 20.094 -19.812 -1.237 1 96.62 53 GLN B O 1
ATOM 3876 N N . VAL B 1 54 ? 21.109 -18.281 -0.022 1 96.62 54 VAL B N 1
ATOM 3877 C CA . VAL B 1 54 ? 22.438 -18.531 -0.595 1 96.62 54 VAL B CA 1
ATOM 3878 C C . VAL B 1 54 ? 23.328 -19.188 0.443 1 96.62 54 VAL B C 1
ATOM 3880 O O . VAL B 1 54 ? 23.297 -18.828 1.624 1 96.62 54 VAL B O 1
ATOM 3883 N N . ASP B 1 55 ? 24.172 -20.109 0.022 1 95.31 55 ASP B N 1
ATOM 3884 C CA . ASP B 1 55 ? 25.141 -20.75 0.899 1 95.31 55 ASP B CA 1
ATOM 3885 C C . ASP B 1 55 ? 26.312 -19.828 1.194 1 95.31 55 ASP B C 1
ATOM 3887 O O . ASP B 1 55 ? 27.156 -19.578 0.324 1 95.31 55 ASP B O 1
ATOM 3891 N N . ARG B 1 56 ? 26.5 -19.469 2.354 1 93.06 56 ARG B N 1
ATOM 3892 C CA . ARG B 1 56 ? 27.5 -18.469 2.719 1 93.06 56 ARG B CA 1
ATOM 3893 C C . ARG B 1 56 ? 28.844 -19.141 2.984 1 93.06 56 ARG B C 1
ATOM 3895 O O . ARG B 1 56 ? 29.891 -18.5 2.924 1 93.06 56 ARG B O 1
ATOM 3902 N N . VAL B 1 57 ? 28.75 -20.375 3.279 1 94.19 57 VAL B N 1
ATOM 3903 C CA . VAL B 1 57 ? 29.969 -21.094 3.633 1 94.19 57 VAL B CA 1
ATOM 3904 C C . VAL B 1 57 ? 30.875 -21.219 2.406 1 94.19 57 VAL B C 1
ATOM 3906 O O . VAL B 1 57 ? 32.062 -20.875 2.461 1 94.19 57 VAL B O 1
ATOM 3909 N N . GLN B 1 58 ? 30.281 -21.703 1.336 1 94.06 58 GLN B N 1
ATOM 3910 C CA . GLN B 1 58 ? 31.062 -21.922 0.124 1 94.06 58 GLN B CA 1
ATOM 3911 C C . GLN B 1 58 ? 31.406 -20.594 -0.552 1 94.06 58 GLN B C 1
ATOM 3913 O O . GLN B 1 58 ? 32.344 -20.516 -1.346 1 94.06 58 GLN B O 1
ATOM 3918 N N . LEU B 1 59 ? 30.656 -19.578 -0.284 1 96.06 59 LEU B N 1
ATOM 3919 C CA . LEU B 1 59 ? 30.844 -18.281 -0.899 1 96.06 59 LEU B CA 1
ATOM 3920 C C . LEU B 1 59 ? 32.219 -17.703 -0.55 1 96.06 59 LEU B C 1
ATOM 3922 O O . LEU B 1 59 ? 32.844 -17.031 -1.374 1 96.06 59 LEU B O 1
ATOM 3926 N N . VAL B 1 60 ? 32.688 -17.938 0.652 1 95 60 VAL B N 1
ATOM 3927 C CA . VAL B 1 60 ? 33.938 -17.406 1.163 1 95 60 VAL B CA 1
ATOM 3928 C C . VAL B 1 60 ? 35.062 -17.719 0.184 1 95 60 VAL B C 1
ATOM 3930 O O . VAL B 1 60 ? 35.969 -16.906 -0.033 1 95 60 VAL B O 1
ATOM 3933 N N . SER B 1 61 ? 34.969 -18.891 -0.429 1 95.31 61 SER B N 1
ATOM 3934 C CA . SER B 1 61 ? 36 -19.344 -1.348 1 95.31 61 SER B CA 1
ATOM 3935 C C . SER B 1 61 ? 35.688 -18.953 -2.787 1 95.31 61 SER B C 1
ATOM 3937 O O . SER B 1 61 ? 36.438 -19.25 -3.703 1 95.31 61 SER B O 1
ATOM 3939 N N . GLY B 1 62 ? 34.5 -18.391 -2.941 1 95.94 62 GLY B N 1
ATOM 3940 C CA . GLY B 1 62 ? 34.188 -17.875 -4.266 1 95.94 62 GLY B CA 1
ATOM 3941 C C . GLY B 1 62 ? 33.125 -18.688 -4.988 1 95.94 62 GLY B C 1
ATOM 3942 O O . GLY B 1 62 ? 32.812 -18.406 -6.145 1 95.94 62 GLY B O 1
ATOM 3943 N N . LEU B 1 63 ? 32.594 -19.656 -4.379 1 97.38 63 LEU B N 1
ATOM 3944 C CA . LEU B 1 63 ? 31.516 -20.438 -4.992 1 97.38 63 LEU B CA 1
ATOM 3945 C C . LEU B 1 63 ? 30.156 -19.953 -4.504 1 97.38 63 LEU B C 1
ATOM 3947 O O . LEU B 1 63 ? 29.797 -20.156 -3.338 1 97.38 63 LEU B O 1
ATOM 3951 N N . VAL B 1 64 ? 29.438 -19.344 -5.41 1 97.56 64 VAL B N 1
ATOM 3952 C CA . VAL B 1 64 ? 28.062 -18.938 -5.086 1 97.56 64 VAL B CA 1
ATOM 3953 C C . VAL B 1 64 ? 27.109 -20.094 -5.355 1 97.56 64 VAL B C 1
ATOM 3955 O O . VAL B 1 64 ? 27 -20.562 -6.484 1 97.56 64 VAL B O 1
ATOM 3958 N N . GLN B 1 65 ? 26.422 -20.5 -4.324 1 97.5 65 GLN B N 1
ATOM 3959 C CA . GLN B 1 65 ? 25.469 -21.594 -4.449 1 97.5 65 GLN B CA 1
ATOM 3960 C C . GLN B 1 65 ? 24.109 -21.203 -3.855 1 97.5 65 GLN B C 1
ATOM 3962 O O . GLN B 1 65 ? 24.047 -20.75 -2.711 1 97.5 65 GLN B O 1
ATOM 3967 N N . VAL B 1 66 ? 23.078 -21.406 -4.637 1 97.69 66 VAL B N 1
ATOM 3968 C CA . VAL B 1 66 ? 21.719 -21.156 -4.168 1 97.69 66 VAL B CA 1
ATOM 3969 C C . VAL B 1 66 ? 21.141 -22.422 -3.537 1 97.69 66 VAL B C 1
ATOM 3971 O O . VAL B 1 66 ? 21.25 -23.5 -4.109 1 97.69 66 VAL B O 1
ATOM 3974 N N . ARG B 1 67 ? 20.578 -22.25 -2.391 1 96.81 67 ARG B N 1
ATOM 3975 C CA . ARG B 1 67 ? 19.969 -23.375 -1.711 1 96.81 67 ARG B CA 1
ATOM 3976 C C . ARG B 1 67 ? 18.469 -23.438 -1.979 1 96.81 67 ARG B C 1
ATOM 3978 O O . ARG B 1 67 ? 17.906 -24.516 -2.162 1 96.81 67 ARG B O 1
ATOM 3985 N N . GLU B 1 68 ? 17.844 -22.344 -1.916 1 96.44 68 GLU B N 1
ATOM 3986 C CA . GLU B 1 68 ? 16.422 -22.188 -2.195 1 96.44 68 GLU B CA 1
ATOM 3987 C C . GLU B 1 68 ? 16.141 -20.922 -2.984 1 96.44 68 GLU B C 1
ATOM 3989 O O . GLU B 1 68 ? 16.812 -19.891 -2.787 1 96.44 68 GLU B O 1
ATOM 3994 N N . LEU B 1 69 ? 15.133 -21.047 -3.84 1 96.75 69 LEU B N 1
ATOM 3995 C CA . LEU B 1 69 ? 14.781 -19.875 -4.641 1 96.75 69 LEU B CA 1
ATOM 3996 C C . LEU B 1 69 ? 13.328 -19.953 -5.105 1 96.75 69 LEU B C 1
ATOM 3998 O O . LEU B 1 69 ? 12.883 -20.984 -5.598 1 96.75 69 LEU B O 1
ATOM 4002 N N . GLU B 1 70 ? 12.586 -18.984 -4.824 1 96.56 70 GLU B N 1
ATOM 4003 C CA . GLU B 1 70 ? 11.281 -18.703 -5.418 1 96.56 70 GLU B CA 1
ATOM 4004 C C . GLU B 1 70 ? 11.25 -17.328 -6.078 1 96.56 70 GLU B C 1
ATOM 4006 O O . GLU B 1 70 ? 11.562 -16.328 -5.438 1 96.56 70 GLU B O 1
ATOM 4011 N N . ALA B 1 71 ? 10.883 -17.328 -7.371 1 97.44 71 ALA B N 1
ATOM 4012 C CA . ALA B 1 71 ? 10.953 -16.047 -8.07 1 97.44 71 ALA B CA 1
ATOM 4013 C C . ALA B 1 71 ? 10.078 -16.062 -9.32 1 97.44 71 ALA B C 1
ATOM 4015 O O . ALA B 1 71 ? 9.641 -17.125 -9.766 1 97.44 71 ALA B O 1
ATOM 4016 N N . ILE B 1 72 ? 9.773 -14.914 -9.797 1 96.44 72 ILE B N 1
ATOM 4017 C CA . ILE B 1 72 ? 9.219 -14.68 -11.125 1 96.44 72 ILE B CA 1
ATOM 4018 C C . ILE B 1 72 ? 10.242 -13.938 -11.984 1 96.44 72 ILE B C 1
ATOM 4020 O O . ILE B 1 72 ? 10.719 -12.867 -11.609 1 96.44 72 ILE B O 1
ATOM 4024 N N . LEU B 1 73 ? 10.594 -14.5 -13.102 1 95.88 73 LEU B N 1
ATOM 4025 C CA . LEU B 1 73 ? 11.523 -13.859 -14.016 1 95.88 73 LEU B CA 1
ATOM 4026 C C . LEU B 1 73 ? 10.828 -12.773 -14.828 1 95.88 73 LEU B C 1
ATOM 4028 O O . LEU B 1 73 ? 9.602 -12.734 -14.898 1 95.88 73 LEU B O 1
ATOM 4032 N N . PRO B 1 74 ? 11.625 -11.891 -15.445 1 93.81 74 PRO B N 1
ATOM 4033 C CA . PRO B 1 74 ? 11.039 -10.773 -16.188 1 93.81 74 PRO B CA 1
ATOM 4034 C C . PRO B 1 74 ? 10.141 -11.234 -17.328 1 93.81 74 PRO B C 1
ATOM 4036 O O . PRO B 1 74 ? 9.242 -10.492 -17.75 1 93.81 74 PRO B O 1
ATOM 4039 N N . ASP B 1 75 ? 10.297 -12.383 -17.812 1 90.31 75 ASP B N 1
ATOM 4040 C CA . ASP B 1 75 ? 9.461 -12.875 -18.906 1 90.31 75 ASP B CA 1
ATOM 4041 C C . ASP B 1 75 ? 8.234 -13.617 -18.359 1 90.31 75 ASP B C 1
ATOM 4043 O O . ASP B 1 75 ? 7.496 -14.234 -19.125 1 90.31 75 ASP B O 1
ATOM 4047 N N . GLY B 1 76 ? 8.141 -13.68 -17.062 1 91.31 76 GLY B N 1
ATOM 4048 C CA . GLY B 1 76 ? 6.926 -14.219 -16.469 1 91.31 76 GLY B CA 1
ATOM 4049 C C . GLY B 1 76 ? 7.094 -15.633 -15.945 1 91.31 76 GLY B C 1
ATOM 4050 O O . GLY B 1 76 ? 6.199 -16.172 -15.289 1 91.31 76 GLY B O 1
ATOM 4051 N N . LEU B 1 77 ? 8.219 -16.25 -16.125 1 92.75 77 LEU B N 1
ATOM 4052 C CA . LEU B 1 77 ? 8.453 -17.625 -15.68 1 92.75 77 LEU B CA 1
ATOM 4053 C C . LEU B 1 77 ? 8.523 -17.688 -14.156 1 92.75 77 LEU B C 1
ATOM 4055 O O . LEU B 1 77 ? 9.32 -16.984 -13.539 1 92.75 77 LEU B O 1
ATOM 4059 N N . VAL B 1 78 ? 7.688 -18.562 -13.641 1 94.56 78 VAL B N 1
ATOM 4060 C CA . VAL B 1 78 ? 7.734 -18.828 -12.203 1 94.56 78 VAL B CA 1
ATOM 4061 C C . VAL B 1 78 ? 8.719 -19.953 -11.922 1 94.56 78 VAL B C 1
ATOM 4063 O O . VAL B 1 78 ? 8.688 -21 -12.586 1 94.56 78 VAL B O 1
ATOM 4066 N N . VAL B 1 79 ? 9.57 -19.75 -10.953 1 94.56 79 VAL B N 1
ATOM 4067 C CA . VAL B 1 79 ? 10.57 -20.781 -10.672 1 94.56 79 VAL B CA 1
ATO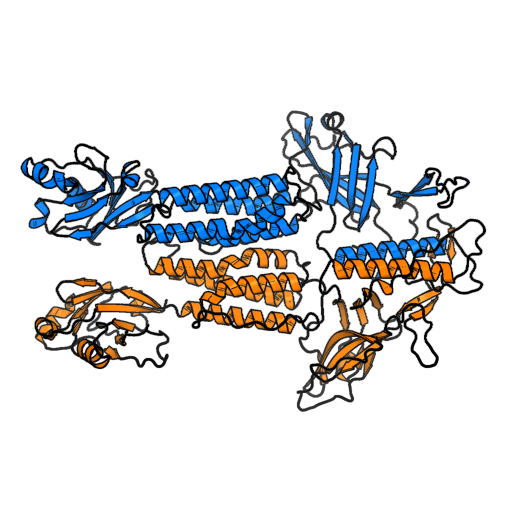M 4068 C C . VAL B 1 79 ? 10.578 -21.109 -9.188 1 94.56 79 VAL B C 1
ATOM 4070 O O . VAL B 1 79 ? 10.383 -20.234 -8.344 1 94.56 79 VAL B O 1
ATOM 4073 N N . ASP B 1 80 ? 10.727 -22.312 -8.898 1 93.38 80 ASP B N 1
ATOM 4074 C CA . ASP B 1 80 ? 10.938 -22.875 -7.562 1 93.38 80 ASP B CA 1
ATOM 4075 C C . ASP B 1 80 ? 12.141 -23.812 -7.547 1 93.38 80 ASP B C 1
ATOM 4077 O O . ASP B 1 80 ? 12.141 -24.828 -8.242 1 93.38 80 ASP B O 1
ATOM 4081 N N . TYR B 1 81 ? 13.148 -23.453 -6.84 1 94.5 81 TYR B N 1
ATOM 4082 C CA . TYR B 1 81 ? 14.375 -24.25 -6.793 1 94.5 81 TYR B CA 1
ATOM 4083 C C . TYR B 1 81 ? 14.695 -24.656 -5.363 1 94.5 81 TYR B C 1
ATOM 4085 O O . TYR B 1 81 ? 14.617 -23.844 -4.441 1 94.5 81 TYR B O 1
ATOM 4093 N N . ARG B 1 82 ? 15.047 -25.828 -5.203 1 92.19 82 ARG B N 1
ATOM 4094 C CA . ARG B 1 82 ? 15.531 -26.391 -3.939 1 92.19 82 ARG B CA 1
ATOM 4095 C C . ARG B 1 82 ? 16.766 -27.25 -4.156 1 92.19 82 ARG B C 1
ATOM 4097 O O . ARG B 1 82 ? 16.734 -28.188 -4.953 1 92.19 82 ARG B O 1
ATOM 4104 N N . ALA B 1 83 ? 17.719 -26.922 -3.465 1 92.19 83 ALA B N 1
ATOM 4105 C CA . ALA B 1 83 ? 18.953 -27.719 -3.545 1 92.19 83 ALA B CA 1
ATOM 4106 C C . ALA B 1 83 ? 18.688 -29.172 -3.176 1 92.19 83 ALA B C 1
ATOM 4108 O O . ALA B 1 83 ? 17.953 -29.453 -2.223 1 92.19 83 ALA B O 1
ATOM 4109 N N . GLY B 1 84 ? 19.312 -30.156 -3.916 1 86.06 84 GLY B N 1
ATOM 4110 C CA . GLY B 1 84 ? 19.141 -31.578 -3.66 1 86.06 84 GLY B CA 1
ATOM 4111 C C . GLY B 1 84 ? 18.094 -32.219 -4.551 1 86.06 84 GLY B C 1
ATOM 4112 O O . GLY B 1 84 ? 18.125 -33.438 -4.801 1 86.06 84 GLY B O 1
ATOM 4113 N N . ILE B 1 85 ? 17.094 -31.406 -4.992 1 80.25 85 ILE B N 1
ATOM 4114 C CA . ILE B 1 85 ? 16.062 -31.906 -5.891 1 80.25 85 ILE B CA 1
ATOM 4115 C C . ILE B 1 85 ? 16.422 -31.562 -7.336 1 80.25 85 ILE B C 1
ATOM 4117 O O . ILE B 1 85 ? 16.391 -32.438 -8.211 1 80.25 85 ILE B O 1
ATOM 4121 N N . ASP B 1 86 ? 16.969 -30.406 -7.52 1 81.75 86 ASP B N 1
ATOM 4122 C CA . ASP B 1 86 ? 17.312 -29.875 -8.836 1 81.75 86 ASP B CA 1
ATOM 4123 C C . ASP B 1 86 ? 18.812 -29.891 -9.062 1 81.75 86 ASP B C 1
ATOM 4125 O O . ASP B 1 86 ? 19.578 -30.203 -8.141 1 81.75 86 ASP B O 1
ATOM 4129 N N . GLU B 1 87 ? 19.156 -29.719 -10.352 1 87.81 87 GLU B N 1
ATOM 4130 C CA . GLU B 1 87 ? 20.578 -29.516 -10.617 1 87.81 87 GLU B CA 1
ATOM 4131 C C . GLU B 1 87 ? 21.109 -28.297 -9.867 1 87.81 87 GLU B C 1
ATOM 4133 O O . GLU B 1 87 ? 20.422 -27.281 -9.758 1 87.81 87 GLU B O 1
ATOM 4138 N N . PRO B 1 88 ? 22.312 -28.469 -9.359 1 93.38 88 PRO B N 1
ATOM 4139 C CA . PRO B 1 88 ? 22.859 -27.375 -8.547 1 93.38 88 PRO B CA 1
ATOM 4140 C C . PRO B 1 88 ? 22.906 -26.047 -9.289 1 93.38 88 PRO B C 1
ATOM 4142 O O . PRO B 1 88 ? 23.281 -26.016 -10.461 1 93.38 88 PRO B O 1
ATOM 4145 N N . LEU B 1 89 ? 22.469 -25.078 -8.695 1 96.25 89 LEU B N 1
ATOM 4146 C CA . LEU B 1 89 ? 22.531 -23.703 -9.164 1 96.25 89 LEU B CA 1
ATOM 4147 C C . LEU B 1 89 ? 23.703 -22.969 -8.547 1 96.25 89 LEU B C 1
ATOM 4149 O O . LEU B 1 89 ? 23.641 -22.5 -7.406 1 96.25 89 LEU B O 1
ATOM 4153 N N . GLU B 1 90 ? 24.797 -22.875 -9.25 1 97.25 90 GLU B N 1
ATOM 4154 C CA . GLU B 1 90 ? 26.016 -22.328 -8.68 1 97.25 90 GLU B CA 1
ATOM 4155 C C . GLU B 1 90 ? 26.875 -21.641 -9.742 1 97.25 90 GLU B C 1
ATOM 4157 O O . GLU B 1 90 ? 26.703 -21.906 -10.938 1 97.25 90 GLU B O 1
ATOM 4162 N N . VAL B 1 91 ? 27.719 -20.781 -9.359 1 97.62 91 VAL B N 1
ATOM 4163 C CA . VAL B 1 91 ? 28.672 -20.094 -10.219 1 97.62 91 VAL B CA 1
ATOM 4164 C C . VAL B 1 91 ? 29.953 -19.797 -9.438 1 97.62 91 VAL B C 1
ATOM 4166 O O . VAL B 1 91 ? 29.891 -19.406 -8.266 1 97.62 91 VAL B O 1
ATOM 4169 N N . ASP B 1 92 ? 31.031 -20.078 -10.055 1 97.75 92 ASP B N 1
ATOM 4170 C CA . ASP B 1 92 ? 32.344 -19.797 -9.453 1 97.75 92 ASP B CA 1
ATOM 4171 C C . ASP B 1 92 ? 32.812 -18.375 -9.789 1 97.75 92 ASP B C 1
ATOM 4173 O O . ASP B 1 92 ? 33 -18.047 -10.961 1 97.75 92 ASP B O 1
ATOM 4177 N N . ILE B 1 93 ? 33 -17.547 -8.742 1 96.56 93 ILE B N 1
ATOM 4178 C CA . ILE B 1 93 ? 33.406 -16.172 -8.992 1 96.56 93 ILE B CA 1
ATOM 4179 C C . ILE B 1 93 ? 34.812 -15.938 -8.477 1 96.56 93 ILE B C 1
ATOM 4181 O O . ILE B 1 93 ? 35.25 -14.789 -8.328 1 96.56 93 ILE B O 1
ATOM 4185 N N . SER B 1 94 ? 35.562 -16.969 -8.195 1 95.06 94 SER B N 1
ATOM 4186 C CA . SER B 1 94 ? 36.906 -16.875 -7.602 1 95.06 94 SER B CA 1
ATOM 4187 C C . SER B 1 94 ? 37.844 -16.094 -8.5 1 95.06 94 SER B C 1
ATOM 4189 O O . SER B 1 94 ? 38.781 -15.461 -8.016 1 95.06 94 SER B O 1
ATOM 4191 N N . ALA B 1 95 ? 37.562 -16.125 -9.75 1 93.06 95 ALA B N 1
ATOM 4192 C CA . ALA B 1 95 ? 38.438 -15.453 -10.719 1 93.06 95 ALA B CA 1
ATOM 4193 C C . ALA B 1 95 ? 38.344 -13.938 -10.562 1 93.06 95 ALA B C 1
ATOM 4195 O O . ALA B 1 95 ? 39.219 -13.211 -11.078 1 93.06 95 ALA B O 1
ATOM 4196 N N . TYR B 1 96 ? 37.344 -13.453 -9.875 1 92.38 96 TYR B N 1
ATOM 4197 C CA . TYR B 1 96 ? 37.125 -12.016 -9.773 1 92.38 96 TYR B CA 1
ATOM 4198 C C . TYR B 1 96 ? 37.688 -11.477 -8.453 1 92.38 96 TYR B C 1
ATOM 4200 O O . TYR B 1 96 ? 37.375 -10.359 -8.055 1 92.38 96 TYR B O 1
ATOM 4208 N N . ALA B 1 97 ? 38.469 -12.219 -7.805 1 90.19 97 ALA B N 1
ATOM 4209 C CA . ALA B 1 97 ? 39.062 -11.766 -6.555 1 90.19 97 ALA B CA 1
ATOM 4210 C C . ALA B 1 97 ? 39.906 -10.508 -6.77 1 90.19 97 ALA B C 1
ATOM 4212 O O . ALA B 1 97 ? 40.781 -10.477 -7.637 1 90.19 97 ALA B O 1
ATOM 4213 N N . ASP B 1 98 ? 39.438 -9.461 -6.137 1 83.81 98 ASP B N 1
ATOM 4214 C CA . ASP B 1 98 ? 40.094 -8.156 -6.188 1 83.81 98 ASP B CA 1
ATOM 4215 C C . ASP B 1 98 ? 40.406 -7.652 -4.785 1 83.81 98 ASP B C 1
ATOM 4217 O O . ASP B 1 98 ? 39.562 -7.055 -4.121 1 83.81 98 ASP B O 1
ATOM 4221 N N . PRO B 1 99 ? 41.656 -7.797 -4.395 1 76.81 99 PRO B N 1
ATOM 4222 C CA . PRO B 1 99 ? 42.031 -7.445 -3.023 1 76.81 99 PRO B CA 1
ATOM 4223 C C . PRO B 1 99 ? 41.812 -5.961 -2.721 1 76.81 99 PRO B C 1
ATOM 4225 O O . PRO B 1 99 ? 41.688 -5.582 -1.556 1 76.81 99 PRO B O 1
ATOM 4228 N N . VAL B 1 100 ? 41.75 -5.133 -3.654 1 76.44 100 VAL B N 1
ATOM 4229 C CA . VAL B 1 100 ? 41.531 -3.709 -3.398 1 76.44 100 VAL B CA 1
ATOM 4230 C C . VAL B 1 100 ? 40.094 -3.459 -3.037 1 76.44 100 VAL B C 1
ATOM 4232 O O . VAL B 1 100 ? 39.75 -2.496 -2.334 1 76.44 100 VAL B O 1
ATOM 4235 N N . GLY B 1 101 ? 39.219 -4.48 -3.195 1 64.25 101 GLY B N 1
ATOM 4236 C CA . GLY B 1 101 ? 37.875 -4.543 -2.678 1 64.25 101 GLY B CA 1
ATOM 4237 C C . GLY B 1 101 ? 36.906 -3.631 -3.414 1 64.25 101 GLY B C 1
ATOM 4238 O O . GLY B 1 101 ? 35.844 -3.309 -2.9 1 64.25 101 GLY B O 1
ATOM 4239 N N . GLN B 1 102 ? 37.219 -3.314 -4.68 1 75.81 102 GLN B N 1
ATOM 4240 C CA . GLN B 1 102 ? 36.375 -2.316 -5.336 1 75.81 102 GLN B CA 1
ATOM 4241 C C . GLN B 1 102 ? 35.406 -2.967 -6.328 1 75.81 102 GLN B C 1
ATOM 4243 O O . GLN B 1 102 ? 34.375 -2.379 -6.688 1 75.81 102 GLN B O 1
ATOM 4248 N N . THR B 1 103 ? 35.656 -4.121 -6.559 1 87.19 103 THR B N 1
ATOM 4249 C CA . THR B 1 103 ? 34.875 -4.723 -7.629 1 87.19 103 THR B CA 1
ATOM 4250 C C . THR B 1 103 ? 33.594 -5.312 -7.082 1 87.19 103 THR B C 1
ATOM 4252 O O . THR B 1 103 ? 33.625 -6.098 -6.129 1 87.19 103 THR B O 1
ATOM 4255 N N . GLN B 1 104 ? 32.469 -4.926 -7.609 1 91.62 104 GLN B N 1
ATOM 4256 C CA . GLN B 1 104 ? 31.172 -5.5 -7.289 1 91.62 104 GLN B CA 1
ATOM 4257 C C . GLN B 1 104 ? 30.766 -6.566 -8.305 1 91.62 104 GLN B C 1
ATOM 4259 O O . GLN B 1 104 ? 30.719 -6.297 -9.508 1 91.62 104 GLN B O 1
ATOM 4264 N N . ILE B 1 105 ? 30.594 -7.711 -7.836 1 95.69 105 ILE B N 1
ATOM 4265 C CA . ILE B 1 105 ? 30.234 -8.836 -8.688 1 95.69 105 ILE B CA 1
ATOM 4266 C C . ILE B 1 105 ? 28.719 -9.094 -8.578 1 95.69 105 ILE B C 1
ATOM 4268 O O . ILE B 1 105 ? 28.234 -9.508 -7.523 1 95.69 105 ILE B O 1
ATOM 4272 N N . THR B 1 106 ? 28.016 -8.859 -9.664 1 97.06 106 THR B N 1
ATOM 4273 C CA . THR B 1 106 ? 26.578 -9.086 -9.656 1 97.06 106 THR B CA 1
ATOM 4274 C C . THR B 1 106 ? 26.25 -10.5 -10.133 1 97.06 106 THR B C 1
ATOM 4276 O O . THR B 1 106 ? 26.734 -10.938 -11.18 1 97.06 106 THR B O 1
ATOM 4279 N N . ILE B 1 107 ? 25.562 -11.242 -9.344 1 97.88 107 ILE B N 1
ATOM 4280 C CA . ILE B 1 107 ? 25.109 -12.594 -9.68 1 97.88 107 ILE B CA 1
ATOM 4281 C C . ILE B 1 107 ? 23.703 -12.539 -10.266 1 97.88 107 ILE B C 1
ATOM 4283 O O . ILE B 1 107 ? 22.781 -12.008 -9.641 1 97.88 107 ILE B O 1
ATOM 4287 N N . HIS B 1 108 ? 23.516 -13.109 -11.461 1 98.19 108 HIS B N 1
ATOM 4288 C CA . HIS B 1 108 ? 22.234 -13.109 -12.148 1 98.19 108 HIS B CA 1
ATOM 4289 C C . HIS B 1 108 ? 21.656 -14.516 -12.234 1 98.19 108 HIS B C 1
ATOM 4291 O O . HIS B 1 108 ? 22.391 -15.477 -12.469 1 98.19 108 HIS B O 1
ATOM 4297 N N . LEU B 1 109 ? 20.375 -14.602 -11.969 1 98.19 109 LEU B N 1
ATOM 4298 C CA . LEU B 1 109 ? 19.625 -15.781 -12.391 1 98.19 109 LEU B CA 1
ATOM 4299 C C . LEU B 1 109 ? 19.297 -15.719 -13.875 1 98.19 109 LEU B C 1
ATOM 4301 O O . LEU B 1 109 ? 18.797 -14.703 -14.367 1 98.19 109 LEU B O 1
ATOM 4305 N N . ILE B 1 110 ? 19.609 -16.781 -14.578 1 97.06 110 ILE B N 1
ATOM 4306 C CA . ILE B 1 110 ? 19.375 -16.75 -16.016 1 97.06 110 ILE B CA 1
ATOM 4307 C C . ILE B 1 110 ? 18.641 -18.016 -16.453 1 97.06 110 ILE B C 1
ATOM 4309 O O . ILE B 1 110 ? 18.75 -19.062 -15.805 1 97.06 110 ILE B O 1
ATOM 4313 N N . VAL B 1 111 ? 17.859 -17.922 -17.453 1 95.75 111 VAL B N 1
ATOM 4314 C CA . VAL B 1 111 ? 17.188 -19.016 -18.156 1 95.75 111 VAL B CA 1
ATOM 4315 C C . VAL B 1 111 ? 17.172 -18.734 -19.656 1 95.75 111 VAL B C 1
ATOM 4317 O O . VAL B 1 111 ? 16.984 -17.578 -20.078 1 95.75 111 VAL B O 1
ATOM 4320 N N . PRO B 1 112 ? 17.484 -19.719 -20.469 1 93 112 PRO B N 1
ATOM 4321 C CA . PRO B 1 112 ? 17.406 -19.438 -21.906 1 93 112 PRO B CA 1
ATOM 4322 C C . PRO B 1 112 ? 16.094 -18.781 -22.312 1 93 112 PRO B C 1
ATOM 4324 O O . PRO B 1 112 ? 15.031 -19.156 -21.812 1 93 112 PRO B O 1
ATOM 4327 N N . ALA B 1 113 ? 16.188 -17.797 -23.125 1 88.62 113 ALA B N 1
ATOM 4328 C CA . ALA B 1 113 ? 15.023 -17.031 -23.531 1 88.62 113 ALA B CA 1
ATOM 4329 C C . ALA B 1 113 ? 14.031 -17.891 -24.297 1 88.62 113 ALA B C 1
ATOM 4331 O O . ALA B 1 113 ? 14.422 -18.859 -24.969 1 88.62 113 ALA B O 1
ATOM 4332 N N . ALA B 1 114 ? 12.75 -17.516 -24.141 1 81.75 114 ALA B N 1
ATOM 4333 C CA . ALA B 1 114 ? 11.695 -18.25 -24.844 1 81.75 114 ALA B CA 1
ATOM 4334 C C . ALA B 1 114 ? 11.734 -17.969 -26.344 1 81.75 114 ALA B C 1
ATOM 4336 O O . ALA B 1 114 ? 11.914 -16.828 -26.766 1 81.75 114 ALA B O 1
ATOM 4337 N N . ARG B 1 115 ? 11.953 -18.953 -27.219 1 72 115 ARG B N 1
ATOM 4338 C CA . ARG B 1 115 ? 12.07 -18.766 -28.656 1 72 115 ARG B CA 1
ATOM 4339 C C . ARG B 1 115 ? 10.758 -19.094 -29.359 1 72 115 ARG B C 1
ATOM 4341 O O . ARG B 1 115 ? 10.742 -19.391 -30.562 1 72 115 ARG B O 1
ATOM 4348 N N . GLY B 1 116 ? 9.695 -18.641 -28.734 1 60.66 116 GLY B N 1
ATOM 4349 C CA . GLY B 1 116 ? 8.43 -18.891 -29.406 1 60.66 116 GLY B CA 1
ATOM 4350 C C . GLY B 1 116 ? 8.227 -20.359 -29.734 1 60.66 116 GLY B C 1
ATOM 4351 O O . GLY B 1 116 ? 8.375 -21.234 -28.875 1 60.66 116 GLY B O 1
ATOM 4352 N N . ASP B 1 117 ? 7.812 -20.781 -31.047 1 57.06 117 ASP B N 1
ATOM 4353 C CA . ASP B 1 117 ? 7.398 -22.094 -31.516 1 57.06 117 ASP B CA 1
ATOM 4354 C C . ASP B 1 117 ? 8.586 -22.891 -32.062 1 57.06 117 ASP B C 1
ATOM 4356 O O . ASP B 1 117 ? 8.422 -23.984 -32.594 1 57.06 117 ASP B O 1
ATOM 4360 N N . ARG B 1 118 ? 9.805 -22.344 -31.797 1 60.75 118 ARG B N 1
ATOM 4361 C CA . ARG B 1 118 ? 10.898 -23 -32.5 1 60.75 118 ARG B CA 1
ATOM 4362 C C . ARG B 1 118 ? 11.711 -23.875 -31.547 1 60.75 118 ARG B C 1
ATOM 4364 O O . ARG B 1 118 ? 11.93 -23.5 -30.391 1 60.75 118 ARG B O 1
ATOM 4371 N N . ALA B 1 119 ? 11.852 -25.141 -31.828 1 66.44 119 ALA B N 1
ATOM 4372 C CA . ALA B 1 119 ? 12.773 -26.016 -31.109 1 66.44 119 ALA B CA 1
ATOM 4373 C C . ALA B 1 119 ? 14.188 -25.438 -31.109 1 66.44 119 ALA B C 1
ATOM 4375 O O . ALA B 1 119 ? 14.562 -24.719 -32.031 1 66.44 119 ALA B O 1
ATOM 4376 N N . PRO B 1 120 ? 14.805 -25.656 -29.984 1 68.56 120 PRO B N 1
ATOM 4377 C CA . PRO B 1 120 ? 16.188 -25.172 -29.953 1 68.56 120 PRO B CA 1
ATOM 4378 C C . PRO B 1 120 ? 17.031 -25.75 -31.078 1 68.56 120 PRO B C 1
ATOM 4380 O O . PRO B 1 120 ? 16.922 -26.938 -31.406 1 68.56 120 PRO B O 1
ATOM 4383 N N . GLY B 1 121 ? 17.609 -24.812 -31.891 1 64.75 121 GLY B N 1
ATOM 4384 C CA . GLY B 1 121 ? 18.5 -25.234 -32.938 1 64.75 121 GLY B CA 1
ATOM 4385 C C . GLY B 1 121 ? 19.75 -25.922 -32.438 1 64.75 121 GLY B C 1
ATOM 4386 O O . GLY B 1 121 ? 19.953 -26.047 -31.219 1 64.75 121 GLY B O 1
ATOM 4387 N N . PRO B 1 122 ? 20.516 -26.531 -33.438 1 69.62 122 PRO B N 1
ATOM 4388 C CA . PRO B 1 122 ? 21.781 -27.141 -33.062 1 69.62 122 PRO B CA 1
ATOM 4389 C C . PRO B 1 122 ? 22.688 -26.188 -32.312 1 69.62 122 PRO B C 1
ATOM 4391 O O . PRO B 1 122 ? 22.875 -25.047 -32.719 1 69.62 122 PRO B O 1
ATOM 4394 N N . GLY B 1 123 ? 23.188 -26.484 -31 1 71 123 GLY B N 1
ATOM 4395 C CA . GLY B 1 123 ? 24.109 -25.688 -30.188 1 71 123 GLY B CA 1
ATOM 4396 C C . GLY B 1 123 ? 23.391 -24.812 -29.188 1 71 123 GLY B C 1
ATOM 4397 O O . GLY B 1 123 ? 24.031 -24.203 -28.312 1 71 123 GLY B O 1
ATOM 4398 N N . GLU B 1 124 ? 22.062 -24.75 -29.438 1 78.81 124 GLU B N 1
ATOM 4399 C CA . GLU B 1 124 ? 21.344 -23.875 -28.5 1 78.81 124 GLU B CA 1
ATOM 4400 C C . GLU B 1 124 ? 20.922 -24.641 -27.25 1 78.81 124 GLU B C 1
ATOM 4402 O O . GLU B 1 124 ? 20.547 -25.812 -27.328 1 78.81 124 GLU B O 1
ATOM 4407 N N . THR B 1 125 ? 21.141 -24.016 -26.156 1 82.56 125 THR B N 1
ATOM 4408 C CA . THR B 1 125 ? 20.734 -24.594 -24.891 1 82.56 125 THR B CA 1
ATOM 4409 C C . THR B 1 125 ? 19.219 -24.562 -24.734 1 82.56 125 THR B C 1
ATOM 4411 O O . THR B 1 125 ? 18.609 -23.516 -24.828 1 82.56 125 THR B O 1
ATOM 4414 N N . PRO B 1 126 ? 18.703 -25.734 -24.531 1 87.62 126 PRO B N 1
ATOM 4415 C CA . PRO B 1 126 ? 17.25 -25.766 -24.344 1 87.62 126 PRO B CA 1
ATOM 4416 C C . PRO B 1 126 ? 16.812 -25.062 -23.047 1 87.62 126 PRO B C 1
ATOM 4418 O O . PRO B 1 126 ? 17.531 -25.094 -22.062 1 87.62 126 PRO B O 1
ATOM 4421 N N . ARG B 1 127 ? 15.688 -24.5 -23.078 1 90.75 127 ARG B N 1
ATOM 4422 C CA . ARG B 1 127 ? 15.133 -23.75 -21.953 1 90.75 127 ARG B CA 1
ATOM 4423 C C . ARG B 1 127 ? 14.672 -24.703 -20.844 1 90.75 127 ARG B C 1
ATOM 4425 O O . ARG B 1 127 ? 14.68 -24.359 -19.672 1 90.75 127 ARG B O 1
ATOM 4432 N N . TYR B 1 128 ? 14.32 -25.875 -21.281 1 90.19 128 TYR B N 1
ATOM 4433 C CA . TYR B 1 128 ? 13.789 -26.844 -20.328 1 90.19 128 TYR B CA 1
ATOM 4434 C C . TYR B 1 128 ? 14.555 -28.172 -20.422 1 90.19 128 TYR B C 1
ATOM 4436 O O . TYR B 1 128 ? 15.148 -28.484 -21.453 1 90.19 128 TYR B O 1
ATOM 4444 N N . VAL B 1 129 ? 14.539 -28.859 -19.312 1 87.75 129 VAL B N 1
ATOM 4445 C CA . VAL B 1 129 ? 15.055 -30.219 -19.25 1 87.75 129 VAL B CA 1
ATOM 4446 C C . VAL B 1 129 ? 13.922 -31.188 -18.922 1 87.75 129 VAL B C 1
ATOM 4448 O O . VAL B 1 129 ? 13.094 -30.906 -18.062 1 87.75 129 VAL B O 1
ATOM 4451 N N . SER B 1 130 ? 13.852 -32.281 -19.672 1 89.31 130 SER B N 1
ATOM 4452 C CA . SER B 1 130 ? 12.859 -33.312 -19.375 1 89.31 130 SER B CA 1
ATOM 4453 C C . SER B 1 130 ? 13.266 -34.125 -18.172 1 89.31 130 SER B C 1
ATOM 4455 O O . SER B 1 130 ? 14.391 -34.656 -18.109 1 89.31 130 SER B O 1
ATOM 4457 N N . VAL B 1 131 ? 12.398 -34.188 -17.172 1 87.25 131 VAL B N 1
ATOM 4458 C CA . VAL B 1 131 ? 12.672 -34.969 -15.977 1 87.25 131 VAL B CA 1
ATOM 4459 C C . VAL B 1 131 ? 11.484 -35.875 -15.672 1 87.25 131 VAL B C 1
ATOM 4461 O O . VAL B 1 131 ? 10.359 -35.594 -16.094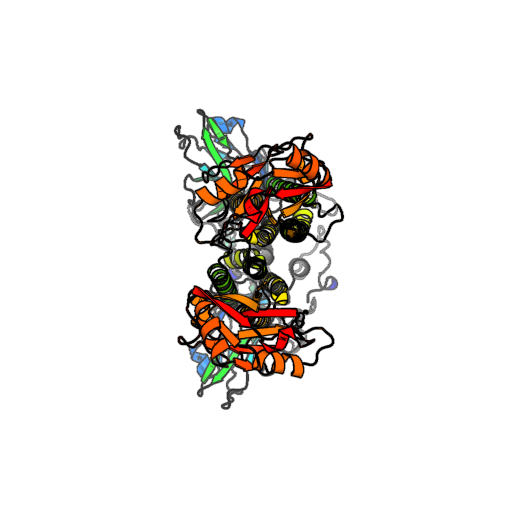 1 87.25 131 VAL B O 1
ATOM 4464 N N . GLU B 1 132 ? 11.812 -36.938 -14.977 1 85.94 132 GLU B N 1
ATOM 4465 C CA . GLU B 1 132 ? 10.727 -37.812 -14.539 1 85.94 132 GLU B CA 1
ATOM 4466 C C . GLU B 1 132 ? 9.984 -37.219 -13.352 1 85.94 132 GLU B C 1
ATOM 4468 O O . GLU B 1 132 ? 10.602 -36.906 -12.328 1 85.94 132 GLU B O 1
ATOM 4473 N N . GLY B 1 133 ? 8.773 -37.031 -13.531 1 83.75 133 GLY B N 1
ATOM 4474 C CA . GLY B 1 133 ? 7.98 -36.469 -12.453 1 83.75 133 GLY B CA 1
ATOM 4475 C C . GLY B 1 133 ? 7.633 -37.469 -11.367 1 83.75 133 GLY B C 1
ATOM 4476 O O . GLY B 1 133 ? 7.73 -38.688 -11.57 1 83.75 133 GLY B O 1
ATOM 4477 N N . ALA B 1 134 ? 7.324 -36.969 -10.188 1 81.44 134 ALA B N 1
ATOM 4478 C CA . ALA B 1 134 ? 6.812 -37.812 -9.117 1 81.44 134 ALA B CA 1
ATOM 4479 C C . ALA B 1 134 ? 5.48 -38.438 -9.508 1 81.44 134 ALA B C 1
ATOM 4481 O O . ALA B 1 134 ? 4.73 -37.875 -10.312 1 81.44 134 ALA B O 1
ATOM 4482 N N . PRO B 1 135 ? 5.207 -39.594 -8.977 1 83.38 135 PRO B N 1
ATOM 4483 C CA . PRO B 1 135 ? 3.918 -40.219 -9.266 1 83.38 135 PRO B CA 1
ATOM 4484 C C . PRO B 1 135 ? 2.73 -39.375 -8.812 1 83.38 135 PRO B C 1
ATOM 4486 O O . PRO B 1 135 ? 2.764 -38.812 -7.727 1 83.38 135 PRO B O 1
ATOM 4489 N N . VAL B 1 136 ? 1.818 -39.25 -9.727 1 82.19 136 VAL B N 1
ATOM 4490 C CA . VAL B 1 136 ? 0.618 -38.469 -9.43 1 82.19 136 VAL B CA 1
ATOM 4491 C C . VAL B 1 136 ? -0.599 -39.406 -9.406 1 82.19 136 VAL B C 1
ATOM 4493 O O . VAL B 1 136 ? -0.756 -40.25 -10.281 1 82.19 136 VAL B O 1
ATOM 4496 N N . ALA B 1 137 ? -1.403 -39.281 -8.305 1 76.69 137 ALA B N 1
ATOM 4497 C CA . ALA B 1 137 ? -2.619 -40.094 -8.195 1 76.69 137 ALA B CA 1
ATOM 4498 C C . ALA B 1 137 ? -3.758 -39.469 -9 1 76.69 137 ALA B C 1
ATOM 4500 O O . ALA B 1 137 ? -3.781 -38.25 -9.227 1 76.69 137 ALA B O 1
ATOM 4501 N N . ASP B 1 138 ? -4.559 -40.375 -9.461 1 74.19 138 ASP B N 1
ATOM 4502 C CA . ASP B 1 138 ? -5.797 -39.875 -10.055 1 74.19 138 ASP B CA 1
ATOM 4503 C C . ASP B 1 138 ? -6.664 -39.188 -9.008 1 74.19 138 ASP B C 1
ATOM 4505 O O . ASP B 1 138 ? -6.746 -39.625 -7.867 1 74.19 138 ASP B O 1
ATOM 4509 N N . GLN B 1 139 ? -7.234 -38.062 -9.367 1 69 139 GLN B N 1
ATOM 4510 C CA . GLN B 1 139 ? -8.047 -37.281 -8.445 1 69 139 GLN B CA 1
ATOM 4511 C C . GLN B 1 139 ? -9.25 -38.094 -7.957 1 69 139 GLN B C 1
ATOM 4513 O O . GLN B 1 139 ? -9.875 -37.719 -6.949 1 69 139 GLN B O 1
ATOM 4518 N N . HIS B 1 140 ? -9.617 -39.219 -8.555 1 67.56 140 HIS B N 1
ATOM 4519 C CA . HIS B 1 140 ? -10.742 -40.062 -8.18 1 67.56 140 HIS B CA 1
ATOM 4520 C C . HIS B 1 140 ? -10.273 -41.375 -7.523 1 67.56 140 HIS B C 1
ATOM 4522 O O . HIS B 1 140 ? -11.062 -42.281 -7.324 1 67.56 140 HIS B O 1
ATOM 4528 N N . GLY B 1 141 ? -9.023 -41.438 -6.934 1 65.56 141 GLY B N 1
ATOM 4529 C CA . GLY B 1 141 ? -8.562 -42.594 -6.156 1 65.56 141 GLY B CA 1
ATOM 4530 C C . GLY B 1 141 ? -8.008 -43.688 -7.012 1 65.56 141 GLY B C 1
ATOM 4531 O O . GLY B 1 141 ? -7.922 -44.844 -6.559 1 65.56 141 GLY B O 1
ATOM 4532 N N . GLY B 1 142 ? -7.316 -43.469 -8.078 1 66.31 142 GLY B N 1
ATOM 4533 C CA . GLY B 1 142 ? -6.859 -44.531 -8.969 1 66.31 142 GLY B CA 1
ATOM 4534 C C . GLY B 1 142 ? -5.355 -44.719 -8.93 1 66.31 142 GLY B C 1
ATOM 4535 O O . GLY B 1 142 ? -4.695 -44.312 -7.969 1 66.31 142 GLY B O 1
ATOM 4536 N N . GLU B 1 143 ? -4.816 -45.438 -9.836 1 76.88 143 GLU B N 1
ATOM 4537 C CA . GLU B 1 143 ? -3.402 -45.781 -9.961 1 76.88 143 GLU B CA 1
ATOM 4538 C C . GLU B 1 143 ? -2.557 -44.531 -10.195 1 76.88 143 GLU B C 1
ATOM 4540 O O . GLU B 1 143 ? -3.037 -43.562 -10.766 1 76.88 143 GLU B O 1
ATOM 4545 N N . GLU B 1 144 ? -1.434 -44.594 -9.648 1 82.12 144 GLU B N 1
ATOM 4546 C CA . GLU B 1 144 ? -0.49 -43.5 -9.82 1 82.12 144 GLU B CA 1
ATOM 4547 C C . GLU B 1 144 ? 0.247 -43.594 -11.156 1 82.12 144 GLU B C 1
ATOM 4549 O O . GLU B 1 144 ? 0.459 -44.719 -11.664 1 82.12 144 GLU B O 1
ATOM 4554 N N . LEU B 1 145 ? 0.458 -42.469 -11.742 1 83.25 145 LEU B N 1
ATOM 4555 C CA . LEU B 1 145 ? 1.184 -42.375 -13.008 1 83.25 145 LEU B CA 1
ATOM 4556 C C . LEU B 1 145 ? 2.344 -41.375 -12.906 1 83.25 145 LEU B C 1
ATOM 4558 O O . LEU B 1 145 ? 2.199 -40.312 -12.328 1 83.25 145 LEU B O 1
ATOM 4562 N N . SER B 1 146 ? 3.473 -41.875 -13.367 1 85.69 146 SER B N 1
ATOM 4563 C CA . SER B 1 146 ? 4.598 -40.969 -13.492 1 85.69 146 SER B CA 1
ATOM 4564 C C . SER B 1 146 ? 4.551 -40.219 -14.812 1 85.69 146 SER B C 1
ATOM 4566 O O . SER B 1 146 ? 4.488 -40.812 -15.883 1 85.69 146 SER B O 1
ATOM 4568 N N . ILE B 1 147 ? 4.512 -38.906 -14.727 1 86.5 147 ILE B N 1
ATOM 4569 C CA . ILE B 1 147 ? 4.422 -38.062 -15.914 1 86.5 147 ILE B CA 1
ATOM 4570 C C . ILE B 1 147 ? 5.746 -37.344 -16.125 1 86.5 147 ILE B C 1
ATOM 4572 O O . ILE B 1 147 ? 6.258 -36.688 -15.211 1 86.5 147 ILE B O 1
ATOM 4576 N N . ALA B 1 148 ? 6.293 -37.438 -17.328 1 88.44 148 ALA B N 1
ATOM 4577 C CA . ALA B 1 148 ? 7.488 -36.688 -17.672 1 88.44 148 ALA B CA 1
ATOM 4578 C C . ALA B 1 148 ? 7.223 -35.188 -17.609 1 88.44 148 ALA B C 1
ATOM 4580 O O . ALA B 1 148 ? 6.176 -34.719 -18.062 1 88.44 148 ALA B O 1
ATOM 4581 N N . ARG B 1 149 ? 8.18 -34.5 -16.984 1 90.19 149 ARG B N 1
ATOM 4582 C CA . ARG B 1 149 ? 7.988 -33.062 -16.719 1 90.19 149 ARG B CA 1
ATOM 4583 C C . ARG B 1 149 ? 9.086 -32.25 -17.375 1 90.19 149 ARG B C 1
ATOM 4585 O O . ARG B 1 149 ? 10.188 -32.75 -17.625 1 90.19 149 ARG B O 1
ATOM 4592 N N . LEU B 1 150 ? 8.727 -30.984 -17.703 1 88.81 150 LEU B N 1
ATOM 4593 C CA . LEU B 1 150 ? 9.688 -30 -18.188 1 88.81 150 LEU B CA 1
ATOM 4594 C C . LEU B 1 150 ? 10.094 -29.031 -17.062 1 88.81 150 LEU B C 1
ATOM 4596 O O . LEU B 1 150 ? 9.266 -28.281 -16.562 1 88.81 150 LEU B O 1
ATOM 4600 N N . ARG B 1 151 ? 11.344 -29.109 -16.719 1 90.88 151 ARG B N 1
ATOM 4601 C CA . ARG B 1 151 ? 11.891 -28.234 -15.695 1 90.88 151 ARG B CA 1
ATOM 4602 C C . ARG B 1 151 ? 12.781 -27.156 -16.312 1 90.88 151 ARG B C 1
ATOM 4604 O O . ARG B 1 151 ? 13.617 -27.469 -17.172 1 90.88 151 ARG B O 1
ATOM 4611 N N . PRO B 1 152 ? 12.539 -25.922 -15.914 1 92.44 152 PRO B N 1
ATOM 4612 C CA . PRO B 1 152 ? 13.391 -24.875 -16.484 1 92.44 152 PRO B CA 1
ATOM 4613 C C . PRO B 1 152 ? 14.867 -25.078 -16.172 1 92.44 152 PRO B C 1
ATOM 4615 O O . PRO B 1 152 ? 15.227 -25.5 -15.07 1 92.44 152 PRO B O 1
ATOM 4618 N N . ARG B 1 153 ? 15.68 -24.828 -17.188 1 92.81 153 ARG B N 1
ATOM 4619 C CA . ARG B 1 153 ? 17.125 -24.906 -17.016 1 92.81 153 ARG B CA 1
ATOM 4620 C C . ARG B 1 153 ? 17.672 -23.609 -16.438 1 92.81 153 ARG B C 1
ATOM 4622 O O . ARG B 1 153 ? 18.109 -22.719 -17.188 1 92.81 153 ARG B O 1
ATOM 4629 N N . LEU B 1 154 ? 17.734 -23.594 -15.18 1 96 154 LEU B N 1
ATOM 4630 C CA . LEU B 1 154 ? 18.219 -22.406 -14.477 1 96 154 LEU B CA 1
ATOM 4631 C C . LEU B 1 154 ? 19.734 -22.438 -14.352 1 96 154 LEU B C 1
ATOM 4633 O O . LEU B 1 154 ? 20.344 -23.5 -14.242 1 96 154 LEU B O 1
ATOM 4637 N N . ALA B 1 155 ? 20.297 -21.281 -14.43 1 96.62 155 ALA B N 1
ATOM 4638 C CA . ALA B 1 155 ? 21.734 -21.141 -14.203 1 96.62 155 ALA B CA 1
ATOM 4639 C C . ALA B 1 155 ? 22.062 -19.781 -13.586 1 96.62 155 ALA B C 1
ATOM 4641 O O . ALA B 1 155 ? 21.172 -18.922 -13.477 1 96.62 155 ALA B O 1
ATOM 4642 N N . LEU B 1 156 ? 23.25 -19.688 -13.102 1 97.88 156 LEU B N 1
ATOM 4643 C CA . LEU B 1 156 ? 23.734 -18.406 -12.578 1 97.88 156 LEU B CA 1
ATOM 4644 C C . LEU B 1 156 ? 24.812 -17.828 -13.492 1 97.88 156 LEU B C 1
ATOM 4646 O O . LEU B 1 156 ? 25.578 -18.562 -14.117 1 97.88 156 LEU B O 1
ATOM 4650 N N . PHE B 1 157 ? 24.766 -16.531 -13.57 1 97.12 157 PHE B N 1
ATOM 4651 C CA . PHE B 1 157 ? 25.734 -15.781 -14.359 1 97.12 157 PHE B CA 1
ATOM 4652 C C . PHE B 1 157 ? 26.281 -14.586 -13.578 1 97.12 157 PHE B C 1
ATOM 4654 O O . PHE B 1 157 ? 25.516 -13.875 -12.922 1 97.12 157 PHE B O 1
ATOM 4661 N N . ALA B 1 158 ? 27.594 -14.398 -13.602 1 97.06 158 ALA B N 1
ATOM 4662 C CA . ALA B 1 158 ? 28.219 -13.305 -12.859 1 97.06 158 ALA B CA 1
ATOM 4663 C C . ALA B 1 158 ? 28.703 -12.203 -13.797 1 97.06 158 ALA B C 1
ATOM 4665 O O . ALA B 1 158 ? 29.234 -12.484 -14.875 1 97.06 158 ALA B O 1
ATOM 4666 N N . THR B 1 159 ? 28.469 -10.953 -13.383 1 95.81 159 THR B N 1
ATOM 4667 C CA . THR B 1 159 ? 29 -9.781 -14.086 1 95.81 159 THR B CA 1
ATOM 4668 C C . THR B 1 159 ? 29.703 -8.852 -13.109 1 95.81 159 THR B C 1
ATOM 4670 O O . THR B 1 159 ? 29.469 -8.906 -11.906 1 95.81 159 THR B O 1
ATOM 4673 N N . THR B 1 160 ? 30.641 -7.992 -13.523 1 91.94 160 THR B N 1
ATOM 4674 C CA . THR B 1 160 ? 31.391 -7.102 -12.656 1 91.94 160 THR B CA 1
ATOM 4675 C C . THR B 1 160 ? 31.125 -5.641 -13 1 91.94 160 THR B C 1
ATOM 4677 O O . THR B 1 160 ? 31.391 -4.746 -12.203 1 91.94 160 THR B O 1
ATOM 4680 N N . GLY B 1 161 ? 30.547 -5.336 -14.094 1 81.44 161 GLY B N 1
ATOM 4681 C CA . GLY B 1 161 ? 30.234 -3.957 -14.445 1 81.44 161 GLY B CA 1
ATOM 4682 C C . GLY B 1 161 ? 28.891 -3.5 -13.922 1 81.44 161 GLY B C 1
ATOM 4683 O O . GLY B 1 161 ? 27.953 -4.301 -13.797 1 81.44 161 GLY B O 1
ATOM 4684 N N . PRO B 1 162 ? 28.781 -2.23 -13.547 1 74.56 162 PRO B N 1
ATOM 4685 C CA . PRO B 1 162 ? 27.531 -1.723 -12.984 1 74.56 162 PRO B CA 1
ATOM 4686 C C . PRO B 1 162 ? 26.359 -1.83 -13.961 1 74.56 162 PRO B C 1
ATOM 4688 O O . PRO B 1 162 ? 25.203 -2.006 -13.531 1 74.56 162 PRO B O 1
ATOM 4691 N N . THR B 1 163 ? 26.641 -1.832 -15.25 1 82.31 163 THR B N 1
ATOM 4692 C CA . THR B 1 163 ? 25.562 -1.853 -16.219 1 82.31 163 THR B CA 1
ATOM 4693 C C . THR B 1 163 ? 25.609 -3.121 -17.078 1 82.31 163 THR B C 1
ATOM 4695 O O . THR B 1 163 ? 24.844 -3.281 -18.016 1 82.31 163 THR B O 1
ATOM 4698 N N . GLN B 1 164 ? 26.594 -3.912 -16.719 1 89.19 164 GLN B N 1
ATOM 4699 C CA . GLN B 1 164 ? 26.75 -5.133 -17.5 1 89.19 164 GLN B CA 1
ATOM 4700 C C . GLN B 1 164 ? 25.625 -6.121 -17.219 1 89.19 164 GLN B C 1
ATOM 4702 O O . GLN B 1 164 ? 25.266 -6.34 -16.062 1 89.19 164 GLN B O 1
ATOM 4707 N N . LYS B 1 165 ? 25.094 -6.684 -18.328 1 91.62 165 LYS B N 1
ATOM 4708 C CA . LYS B 1 165 ? 24.016 -7.676 -18.234 1 91.62 165 LYS B CA 1
ATOM 4709 C C . LYS B 1 165 ? 24.422 -8.984 -18.922 1 91.62 165 LYS B C 1
ATOM 4711 O O . LYS B 1 165 ? 25.328 -9 -19.75 1 91.62 165 LYS B O 1
ATOM 4716 N N . PRO B 1 166 ? 23.812 -10.07 -18.484 1 95.44 166 PRO B N 1
ATOM 4717 C CA . PRO B 1 166 ? 24.031 -11.32 -19.219 1 95.44 166 PRO B CA 1
ATOM 4718 C C . PRO B 1 166 ? 23.609 -11.234 -20.688 1 95.44 166 PRO B C 1
ATOM 4720 O O . PRO B 1 166 ? 22.922 -10.289 -21.078 1 95.44 166 PRO B O 1
ATOM 4723 N N . PRO B 1 167 ? 24.078 -12.172 -21.484 1 92.56 167 PRO B N 1
ATOM 4724 C CA . PRO B 1 167 ? 23.719 -12.172 -22.906 1 92.56 167 PRO B CA 1
ATOM 4725 C C . PRO B 1 167 ? 22.203 -12.141 -23.125 1 92.56 167 PRO B C 1
ATOM 4727 O O . PRO B 1 167 ? 21.453 -12.711 -22.328 1 92.56 167 PRO B O 1
ATOM 4730 N N . GLN B 1 168 ? 21.812 -11.609 -24.203 1 90.31 168 GLN B N 1
ATOM 4731 C CA . GLN B 1 168 ? 20.406 -11.367 -24.5 1 90.31 168 GLN B CA 1
ATOM 4732 C C . GLN B 1 168 ? 19.672 -12.672 -24.766 1 90.31 168 GLN B C 1
ATOM 4734 O O . GLN B 1 168 ? 18.438 -12.719 -24.719 1 90.31 168 GLN B O 1
ATOM 4739 N N . LYS B 1 169 ? 20.375 -13.711 -25.047 1 90.44 169 LYS B N 1
ATOM 4740 C CA . LYS B 1 169 ? 19.734 -15 -25.328 1 90.44 169 LYS B CA 1
ATOM 4741 C C . LYS B 1 169 ? 19.141 -15.594 -24.047 1 90.44 169 LYS B C 1
ATOM 4743 O O . LYS B 1 169 ? 18.438 -16.609 -24.109 1 90.44 169 LYS B O 1
ATOM 4748 N N . PHE B 1 170 ? 19.391 -14.859 -22.969 1 93.44 170 PHE B N 1
ATOM 4749 C CA . PHE B 1 170 ? 18.844 -15.312 -21.688 1 93.44 170 PHE B CA 1
ATOM 4750 C C . PHE B 1 170 ? 17.875 -14.273 -21.125 1 93.44 170 PHE B C 1
ATOM 4752 O O . PHE B 1 170 ? 18.078 -13.07 -21.297 1 93.44 170 PHE B O 1
ATOM 4759 N N . ALA B 1 171 ? 16.781 -14.727 -20.578 1 94.12 171 ALA B N 1
ATOM 4760 C CA . ALA B 1 171 ? 16.094 -13.906 -19.594 1 94.12 171 ALA B CA 1
ATOM 4761 C C . ALA B 1 171 ? 16.844 -13.891 -18.266 1 94.12 171 ALA B C 1
ATOM 4763 O O . ALA B 1 171 ? 17.312 -14.93 -17.797 1 94.12 171 ALA B O 1
ATOM 4764 N N . SER B 1 172 ? 17.031 -12.68 -17.75 1 96.5 172 SER B N 1
ATOM 4765 C CA . SER B 1 172 ? 17.891 -12.625 -16.562 1 96.5 172 SER B CA 1
ATOM 4766 C C . SER B 1 172 ? 17.391 -11.578 -15.57 1 96.5 172 SER B C 1
ATOM 4768 O O . SER B 1 172 ? 16.625 -10.688 -15.93 1 96.5 172 SER B O 1
ATOM 4770 N N . MET B 1 173 ? 17.781 -11.766 -14.32 1 96.06 173 MET B N 1
ATOM 4771 C CA . MET B 1 173 ? 17.578 -10.789 -13.258 1 96.06 173 MET B CA 1
ATOM 4772 C C . MET B 1 173 ? 18.656 -10.914 -12.188 1 96.06 173 MET B C 1
ATOM 4774 O O . MET B 1 173 ? 19.094 -12.016 -11.859 1 96.06 173 MET B O 1
ATOM 4778 N N . PRO B 1 174 ? 19.094 -9.805 -11.719 1 97.88 174 PRO B N 1
ATOM 4779 C CA . PRO B 1 174 ? 20.062 -9.891 -10.625 1 97.88 174 PRO B CA 1
ATOM 4780 C C . PRO B 1 174 ? 19.453 -10.438 -9.336 1 97.88 174 PRO B C 1
ATOM 4782 O O . PRO B 1 174 ? 18.312 -10.094 -8.992 1 97.88 174 PRO B O 1
ATOM 4785 N N . ILE B 1 175 ? 20.219 -11.297 -8.641 1 97.75 175 ILE B N 1
ATOM 4786 C CA . ILE B 1 175 ? 19.625 -11.875 -7.441 1 97.75 175 ILE B CA 1
ATOM 4787 C C . ILE B 1 175 ? 20.531 -11.625 -6.238 1 97.75 175 ILE B C 1
ATOM 4789 O O . ILE B 1 175 ? 20.094 -11.758 -5.09 1 97.75 175 ILE B O 1
ATOM 4793 N N . ALA B 1 176 ? 21.781 -11.289 -6.512 1 96.88 176 ALA B N 1
ATOM 4794 C CA . ALA B 1 176 ? 22.719 -11.023 -5.43 1 96.88 176 ALA B CA 1
ATOM 4795 C C . ALA B 1 176 ? 23.938 -10.266 -5.941 1 96.88 176 ALA B C 1
ATOM 4797 O O . ALA B 1 176 ? 24.141 -10.133 -7.152 1 96.88 176 ALA B O 1
ATOM 4798 N N . GLN B 1 177 ? 24.688 -9.781 -5.016 1 96.06 177 GLN B N 1
ATOM 4799 C CA . GLN B 1 177 ? 25.938 -9.117 -5.328 1 96.06 177 GLN B CA 1
ATOM 4800 C C . GLN B 1 177 ? 27.016 -9.469 -4.305 1 96.06 177 GLN B C 1
ATOM 4802 O O . GLN B 1 177 ? 26.75 -9.523 -3.102 1 96.06 177 GLN B O 1
ATOM 4807 N N . ALA B 1 178 ? 28.172 -9.742 -4.746 1 95.38 178 ALA B N 1
ATOM 4808 C CA . ALA B 1 178 ? 29.297 -10.102 -3.883 1 95.38 178 ALA B CA 1
ATOM 4809 C C . ALA B 1 178 ? 30.5 -9.195 -4.129 1 95.38 178 ALA B C 1
ATOM 4811 O O . ALA B 1 178 ? 30.578 -8.523 -5.164 1 95.38 178 ALA B O 1
ATOM 4812 N N . THR B 1 179 ? 31.312 -9.125 -3.162 1 93.94 179 THR B N 1
ATOM 4813 C CA . THR B 1 179 ? 32.594 -8.406 -3.256 1 93.94 179 THR B CA 1
ATOM 4814 C C . THR B 1 179 ? 33.688 -9.156 -2.504 1 93.94 179 THR B C 1
ATOM 4816 O O . THR B 1 179 ? 33.406 -10.086 -1.752 1 93.94 179 THR B O 1
ATOM 4819 N N . PHE B 1 180 ? 34.938 -8.805 -2.824 1 93.44 180 PHE B N 1
ATOM 4820 C CA . PHE B 1 180 ? 36.094 -9.422 -2.16 1 93.44 180 PHE B CA 1
ATOM 4821 C C . PHE B 1 180 ? 36.656 -8.5 -1.087 1 93.44 180 PHE B C 1
ATOM 4823 O O . PHE B 1 180 ? 37.125 -7.395 -1.39 1 93.44 180 PHE B O 1
ATOM 4830 N N . ARG B 1 181 ? 36.438 -8.938 0.12 1 89.88 181 ARG B N 1
ATOM 4831 C CA . ARG B 1 181 ? 36.906 -8.164 1.261 1 89.88 181 ARG B CA 1
ATOM 4832 C C . ARG B 1 181 ? 37.562 -9.062 2.299 1 89.88 181 ARG B C 1
ATOM 4834 O O . ARG B 1 181 ? 37.062 -10.148 2.596 1 89.88 181 ARG B O 1
ATOM 4841 N N . ASN B 1 182 ? 38.688 -8.594 2.852 1 88.94 182 ASN B N 1
ATOM 4842 C CA . ASN B 1 182 ? 39.406 -9.32 3.881 1 88.94 182 ASN B CA 1
ATOM 4843 C C . ASN B 1 182 ? 39.719 -10.758 3.453 1 88.94 182 ASN B C 1
ATOM 4845 O O . ASN B 1 182 ? 39.438 -11.695 4.203 1 88.94 182 ASN B O 1
ATOM 4849 N N . ASP B 1 183 ? 40.062 -10.922 2.217 1 89.38 183 ASP B N 1
ATOM 4850 C CA . ASP B 1 183 ? 40.5 -12.18 1.63 1 89.38 183 ASP B CA 1
ATOM 4851 C C . ASP B 1 183 ? 39.375 -13.195 1.558 1 89.38 183 ASP B C 1
ATOM 4853 O O . ASP B 1 183 ? 39.594 -14.406 1.677 1 89.38 183 ASP B O 1
ATOM 4857 N N . ALA B 1 184 ? 38.25 -12.703 1.54 1 93.38 184 ALA B N 1
ATOM 4858 C CA . ALA B 1 184 ? 37.062 -13.578 1.418 1 93.38 184 ALA B CA 1
ATOM 4859 C C . ALA B 1 184 ? 35.969 -12.898 0.608 1 93.38 184 ALA B C 1
ATOM 4861 O O . ALA B 1 184 ? 35.875 -11.672 0.597 1 93.38 184 ALA B O 1
ATOM 4862 N N . PHE B 1 185 ? 35.219 -13.656 -0.077 1 94.94 185 PHE B N 1
ATOM 4863 C CA . PHE B 1 185 ? 34.062 -13.148 -0.762 1 94.94 185 PHE B CA 1
ATOM 4864 C C . PHE B 1 185 ? 32.875 -13.023 0.202 1 94.94 185 PHE B C 1
ATOM 4866 O O . PHE B 1 185 ? 32.625 -13.938 0.983 1 94.94 185 PHE B O 1
ATOM 4873 N N . VAL B 1 186 ? 32.219 -11.922 0.165 1 94.06 186 VAL B N 1
ATOM 4874 C CA . VAL B 1 186 ? 31.062 -11.688 1.021 1 94.06 186 VAL B CA 1
ATOM 4875 C C . VAL B 1 186 ? 29.938 -11.047 0.208 1 94.06 186 VAL B C 1
ATOM 4877 O O . VAL B 1 186 ? 30.203 -10.383 -0.802 1 94.06 186 VAL B O 1
ATOM 4880 N N . LEU B 1 187 ? 28.734 -11.336 0.578 1 94.69 187 LEU B N 1
ATOM 4881 C CA . LEU B 1 187 ? 27.594 -10.672 -0.043 1 94.69 187 LEU B CA 1
ATOM 4882 C C . LEU B 1 187 ? 27.516 -9.211 0.384 1 94.69 187 LEU B C 1
ATOM 4884 O O . LEU B 1 187 ? 27.781 -8.883 1.543 1 94.69 187 LEU B O 1
ATOM 4888 N N . THR B 1 188 ? 27.125 -8.352 -0.554 1 93.38 188 THR B N 1
ATOM 4889 C CA . THR B 1 188 ? 26.875 -6.953 -0.232 1 93.38 188 THR B CA 1
ATOM 4890 C C . THR B 1 188 ? 25.453 -6.746 0.254 1 93.38 188 THR B C 1
ATOM 4892 O O . THR B 1 188 ? 24.703 -7.711 0.436 1 93.38 188 THR B O 1
ATOM 4895 N N . ASP B 1 189 ? 25.047 -5.516 0.475 1 93 189 ASP B N 1
ATOM 4896 C CA . ASP B 1 189 ? 23.688 -5.188 0.915 1 93 189 ASP B CA 1
ATOM 4897 C C . ASP B 1 189 ? 22.766 -4.969 -0.278 1 93 189 ASP B C 1
ATOM 4899 O O . ASP B 1 189 ? 21.75 -4.293 -0.16 1 93 189 ASP B O 1
ATOM 4903 N N . PHE B 1 190 ? 23.109 -5.562 -1.303 1 95 190 PHE B N 1
ATOM 4904 C CA . PHE B 1 190 ? 22.312 -5.473 -2.521 1 95 190 PHE B CA 1
ATOM 4905 C C . PHE B 1 190 ? 20.938 -6.07 -2.309 1 95 190 PHE B C 1
ATOM 4907 O O . PHE B 1 190 ? 20.797 -7.117 -1.678 1 95 190 PHE B O 1
ATOM 4914 N N . VAL B 1 191 ? 19.922 -5.391 -2.818 1 97.06 191 VAL B N 1
ATOM 4915 C CA . VAL B 1 191 ? 18.547 -5.887 -2.758 1 97.06 191 VAL B CA 1
ATOM 4916 C C . VAL B 1 191 ? 18.062 -6.234 -4.164 1 97.06 191 VAL B C 1
ATOM 4918 O O . VAL B 1 191 ? 17.984 -5.359 -5.031 1 97.06 191 VAL B O 1
ATOM 4921 N N . PRO B 1 192 ? 17.766 -7.422 -4.43 1 97.62 192 PRO B N 1
ATOM 4922 C CA . PRO B 1 192 ? 17.266 -7.809 -5.75 1 97.62 192 PRO B CA 1
ATOM 4923 C C . PRO B 1 192 ? 15.844 -7.301 -6.008 1 97.62 192 PRO B C 1
ATOM 4925 O O . PRO B 1 192 ? 15.18 -6.812 -5.09 1 97.62 192 PRO B O 1
ATOM 4928 N N . PRO B 1 193 ? 15.445 -7.336 -7.324 1 97.62 193 PRO B N 1
ATOM 4929 C CA . PRO B 1 193 ? 14.031 -7.035 -7.582 1 97.62 193 PRO B CA 1
ATOM 4930 C C . PRO B 1 193 ? 13.086 -7.867 -6.719 1 97.62 193 PRO B C 1
ATOM 4932 O O . PRO B 1 193 ? 13.344 -9.047 -6.477 1 97.62 193 PRO B O 1
ATOM 4935 N N . ALA B 1 194 ? 12.086 -7.273 -6.184 1 97 194 ALA B N 1
ATOM 4936 C CA . ALA B 1 194 ? 11.133 -7.934 -5.301 1 97 194 ALA B CA 1
ATOM 4937 C C . ALA B 1 194 ? 9.695 -7.613 -5.711 1 97 194 ALA B C 1
ATOM 4939 O O . ALA B 1 194 ? 9.461 -6.676 -6.477 1 97 194 ALA B O 1
ATOM 4940 N N . LEU B 1 195 ? 8.812 -8.414 -5.223 1 95.44 195 LEU B N 1
ATOM 4941 C CA . LEU B 1 195 ? 7.406 -8.219 -5.559 1 95.44 195 LEU B CA 1
ATOM 4942 C C . LEU B 1 195 ? 6.648 -7.617 -4.379 1 95.44 195 LEU B C 1
ATOM 4944 O O . LEU B 1 195 ? 5.535 -7.109 -4.547 1 95.44 195 LEU B O 1
ATOM 4948 N N . THR B 1 196 ? 7.223 -7.672 -3.236 1 95.69 196 THR B N 1
ATOM 4949 C CA . THR B 1 196 ? 6.605 -7.117 -2.035 1 95.69 196 THR B CA 1
ATOM 4950 C C . THR B 1 196 ? 7.656 -6.465 -1.142 1 95.69 196 THR B C 1
ATOM 4952 O O . THR B 1 196 ? 8.844 -6.766 -1.247 1 95.69 196 THR B O 1
ATOM 4955 N N . VAL B 1 197 ? 7.199 -5.586 -0.364 1 96.75 197 VAL B N 1
ATOM 4956 C CA . VAL B 1 197 ? 8.047 -4.961 0.65 1 96.75 197 VAL B CA 1
ATOM 4957 C C . VAL B 1 197 ? 7.602 -5.41 2.039 1 96.75 197 VAL B C 1
ATOM 4959 O O . VAL B 1 197 ? 6.699 -4.812 2.635 1 96.75 197 VAL B O 1
ATOM 4962 N N . ALA B 1 198 ? 8.297 -6.371 2.535 1 94.75 198 ALA B N 1
ATOM 4963 C CA . ALA B 1 198 ? 8.008 -6.844 3.887 1 94.75 198 ALA B CA 1
ATOM 4964 C C . ALA B 1 198 ? 8.609 -5.91 4.934 1 94.75 198 ALA B C 1
ATOM 4966 O O . ALA B 1 198 ? 9.617 -5.242 4.672 1 94.75 198 ALA B O 1
ATOM 4967 N N . ALA B 1 199 ? 8.016 -5.934 6.121 1 90.75 199 ALA B N 1
ATOM 4968 C CA . ALA B 1 199 ? 8.422 -5.008 7.176 1 90.75 199 ALA B CA 1
ATOM 4969 C C . ALA B 1 199 ? 9.891 -5.219 7.555 1 90.75 199 ALA B C 1
ATOM 4971 O O . ALA B 1 199 ? 10.625 -4.254 7.766 1 90.75 199 ALA B O 1
ATOM 4972 N N . ASN B 1 200 ? 10.266 -6.453 7.574 1 91.88 200 ASN B N 1
ATOM 4973 C CA . ASN B 1 200 ? 11.609 -6.762 8.07 1 91.88 200 ASN B CA 1
ATOM 4974 C C . ASN B 1 200 ? 12.617 -6.863 6.93 1 91.88 200 ASN B C 1
ATOM 4976 O O . ASN B 1 200 ? 13.805 -7.082 7.168 1 91.88 200 ASN B O 1
ATOM 4980 N N . ALA B 1 201 ? 12.203 -6.738 5.742 1 95.38 201 ALA B N 1
ATOM 4981 C CA . ALA B 1 201 ? 13.109 -6.719 4.594 1 95.38 201 ALA B CA 1
ATOM 4982 C C . ALA B 1 201 ? 13.875 -5.398 4.523 1 95.38 201 ALA B C 1
ATOM 4984 O O . ALA B 1 201 ? 13.461 -4.402 5.125 1 95.38 201 ALA B O 1
ATOM 4985 N N . PRO B 1 202 ? 14.93 -5.355 3.836 1 96.5 202 PRO B N 1
ATOM 4986 C CA . PRO B 1 202 ? 15.758 -4.148 3.781 1 96.5 202 PRO B CA 1
ATOM 4987 C C . PRO B 1 202 ? 14.977 -2.918 3.316 1 96.5 202 PRO B C 1
ATOM 4989 O O . PRO B 1 202 ? 15.102 -1.843 3.908 1 96.5 202 PRO B O 1
ATOM 4992 N N . LEU B 1 203 ? 14.219 -3.055 2.273 1 97.81 203 LEU B N 1
ATOM 4993 C CA . LEU B 1 203 ? 13.438 -1.927 1.785 1 97.81 203 LEU B CA 1
ATOM 4994 C C . LEU B 1 203 ? 12.43 -1.473 2.834 1 97.81 203 LEU B C 1
ATOM 4996 O O . LEU B 1 203 ? 12.188 -0.274 2.988 1 97.81 203 LEU B O 1
ATOM 5000 N N . GLY B 1 204 ? 11.797 -2.473 3.488 1 97.69 204 GLY B N 1
ATOM 5001 C CA . GLY B 1 204 ? 10.875 -2.148 4.566 1 97.69 204 GLY B CA 1
ATOM 5002 C C . GLY B 1 204 ? 11.539 -1.398 5.707 1 97.69 204 GLY B C 1
ATOM 5003 O O . GLY B 1 204 ? 10.977 -0.43 6.227 1 97.69 204 GLY B O 1
ATOM 5004 N N . ARG B 1 205 ? 12.672 -1.769 6.066 1 96.75 205 ARG B N 1
ATOM 5005 C CA . ARG B 1 205 ? 13.422 -1.122 7.141 1 96.75 205 ARG B CA 1
ATOM 5006 C C . ARG B 1 205 ? 13.789 0.308 6.766 1 96.75 205 ARG B C 1
ATOM 5008 O O . ARG B 1 205 ? 13.742 1.209 7.605 1 96.75 205 ARG B O 1
ATOM 5015 N N . LEU B 1 206 ? 14.203 0.465 5.559 1 97.56 206 LEU B N 1
ATOM 5016 C CA . LEU B 1 206 ? 14.508 1.812 5.086 1 97.56 206 LEU B CA 1
ATOM 5017 C C . LEU B 1 206 ? 13.289 2.715 5.195 1 97.56 206 LEU B C 1
ATOM 5019 O O . LEU B 1 206 ? 13.391 3.848 5.676 1 97.56 206 LEU B O 1
ATOM 5023 N N . GLY B 1 207 ? 12.172 2.203 4.707 1 97.31 207 GLY B N 1
ATOM 5024 C CA . GLY B 1 207 ? 10.945 2.973 4.84 1 97.31 207 GLY B CA 1
ATOM 5025 C C . GLY B 1 207 ? 10.602 3.305 6.277 1 97.31 207 GLY B C 1
ATOM 5026 O O . GLY B 1 207 ? 10.211 4.434 6.586 1 97.31 207 GLY B O 1
ATOM 5027 N N . ALA B 1 208 ? 10.703 2.361 7.121 1 95.88 208 ALA B N 1
ATOM 5028 C CA . ALA B 1 208 ? 10.414 2.549 8.539 1 95.88 208 ALA B CA 1
ATOM 5029 C C . ALA B 1 208 ? 11.344 3.588 9.156 1 95.88 208 ALA B C 1
ATOM 5031 O O . ALA B 1 208 ? 10.922 4.371 10.016 1 95.88 208 ALA B O 1
ATOM 5032 N N . GLU B 1 209 ? 12.523 3.551 8.75 1 95.81 209 GLU B N 1
ATOM 5033 C CA . GLU B 1 209 ? 13.477 4.547 9.227 1 95.81 209 GLU B CA 1
ATOM 5034 C C . GLU B 1 209 ? 13.047 5.957 8.836 1 95.81 209 GLU B C 1
ATOM 5036 O O . GLU B 1 209 ? 13.086 6.871 9.664 1 95.81 209 GLU B O 1
ATOM 5041 N N . VAL B 1 210 ? 12.703 6.086 7.617 1 96.75 210 VAL B N 1
ATOM 5042 C CA . VAL B 1 210 ? 12.242 7.383 7.125 1 96.75 210 VAL B CA 1
ATOM 5043 C C . VAL B 1 210 ? 11.055 7.863 7.957 1 96.75 210 VAL B C 1
ATOM 5045 O O . VAL B 1 210 ? 11.039 9 8.43 1 96.75 210 VAL B O 1
ATOM 5048 N N . VAL B 1 211 ? 10.07 6.988 8.141 1 95.94 211 VAL B N 1
ATOM 5049 C CA . VAL B 1 211 ? 8.867 7.316 8.906 1 95.94 211 VAL B CA 1
ATOM 5050 C C . VAL B 1 211 ? 9.25 7.746 10.32 1 95.94 211 VAL B C 1
ATOM 5052 O O . VAL B 1 211 ? 8.773 8.766 10.812 1 95.94 211 VAL B O 1
ATOM 5055 N N . ARG B 1 212 ? 10.109 6.98 10.875 1 95.12 212 ARG B N 1
ATOM 5056 C CA . ARG B 1 212 ? 10.539 7.258 12.242 1 95.12 212 ARG B CA 1
ATOM 5057 C C . ARG B 1 212 ? 11.211 8.617 12.336 1 95.12 212 ARG B C 1
ATOM 5059 O O . ARG B 1 212 ? 10.898 9.414 13.227 1 95.12 212 ARG B O 1
ATOM 5066 N N . ARG B 1 213 ? 12.094 8.914 11.477 1 93.75 213 ARG B N 1
ATOM 5067 C CA . ARG B 1 213 ? 12.844 10.164 11.492 1 93.75 213 ARG B CA 1
ATOM 5068 C C . ARG B 1 213 ? 11.922 11.359 11.266 1 93.75 213 ARG B C 1
ATOM 5070 O O . ARG B 1 213 ? 12.062 12.391 11.922 1 93.75 213 ARG B O 1
ATOM 5077 N N . VAL B 1 214 ? 11.039 11.227 10.359 1 93.38 214 VAL B N 1
ATOM 5078 C CA . VAL B 1 214 ? 10.102 12.305 10.055 1 93.38 214 VAL B CA 1
ATOM 5079 C C . VAL B 1 214 ? 9.195 12.562 11.258 1 93.38 214 VAL B C 1
ATOM 5081 O O . VAL B 1 214 ? 8.969 13.711 11.641 1 93.38 214 VAL B O 1
ATOM 5084 N N . ARG B 1 215 ? 8.695 11.531 11.867 1 90 215 ARG B N 1
ATOM 5085 C CA . ARG B 1 215 ? 7.836 11.672 13.047 1 90 215 ARG B CA 1
ATOM 5086 C C . ARG B 1 215 ? 8.594 12.312 14.203 1 90 215 ARG B C 1
ATOM 5088 O O . ARG B 1 215 ? 8.055 13.156 14.914 1 90 215 ARG B O 1
ATOM 5095 N N . GLU B 1 216 ? 9.773 11.867 14.391 1 87.94 216 GLU B N 1
ATOM 5096 C CA . GLU B 1 216 ? 10.602 12.438 15.445 1 87.94 216 GLU B CA 1
ATOM 5097 C C . GLU B 1 216 ? 10.797 13.938 15.242 1 87.94 216 GLU B C 1
ATOM 5099 O O . GLU B 1 216 ? 10.695 14.711 16.203 1 87.94 216 GLU B O 1
ATOM 5104 N N . LYS B 1 217 ? 11.078 14.273 14.062 1 87.88 217 LYS B N 1
ATOM 5105 C CA . LYS B 1 217 ? 11.273 15.688 13.758 1 87.88 217 LYS B CA 1
ATOM 5106 C C . LYS B 1 217 ? 9.992 16.484 13.984 1 87.88 217 LYS B C 1
ATOM 5108 O O . LYS B 1 217 ? 10.023 17.594 14.508 1 87.88 217 LYS B O 1
ATOM 5113 N N . ALA B 1 218 ? 8.891 15.953 13.555 1 86.94 218 ALA B N 1
ATOM 5114 C CA . ALA B 1 218 ? 7.602 16.609 13.75 1 86.94 218 ALA B CA 1
ATOM 5115 C C . ALA B 1 218 ? 7.305 16.812 15.234 1 86.94 218 ALA B C 1
ATOM 5117 O O . ALA B 1 218 ? 6.855 17.875 15.641 1 86.94 218 ALA B O 1
ATOM 5118 N N . LEU B 1 219 ? 7.582 15.828 16.016 1 81.31 219 LEU B N 1
ATOM 5119 C CA . LEU B 1 219 ? 7.363 15.891 17.453 1 81.31 219 LEU B CA 1
ATOM 5120 C C . LEU B 1 219 ? 8.273 16.938 18.094 1 81.31 219 LEU B C 1
ATOM 5122 O O . LEU B 1 219 ? 7.848 17.688 18.984 1 81.31 219 LEU B O 1
ATOM 5126 N N . PHE B 1 220 ? 9.461 16.969 17.656 1 79.38 220 PHE B N 1
ATOM 5127 C CA . PHE B 1 220 ? 10.438 17.953 18.141 1 79.38 220 PHE B CA 1
ATOM 5128 C C . PHE B 1 220 ? 9.945 19.375 17.875 1 79.38 220 PHE B C 1
ATOM 5130 O O . PHE B 1 220 ? 9.969 20.219 18.781 1 79.38 220 PHE B O 1
ATOM 5137 N N . LEU B 1 221 ? 9.484 19.562 16.688 1 77.56 221 LEU B N 1
ATOM 5138 C CA . LEU B 1 221 ? 9.008 20.875 16.297 1 77.56 221 LEU B CA 1
ATOM 5139 C C . LEU B 1 221 ? 7.758 21.25 17.094 1 77.56 221 LEU B C 1
ATOM 5141 O O . LEU B 1 221 ? 7.582 22.422 17.469 1 77.56 221 LEU B O 1
ATOM 5145 N N . ALA B 1 222 ? 6.895 20.297 17.281 1 74.88 222 ALA B N 1
ATOM 5146 C CA . ALA B 1 222 ? 5.668 20.547 18.047 1 74.88 222 ALA B CA 1
ATOM 5147 C C . ALA B 1 222 ? 5.98 20.953 19.484 1 74.88 222 ALA B C 1
ATOM 5149 O O . ALA B 1 222 ? 5.344 21.859 20.031 1 74.88 222 ALA B O 1
ATOM 5150 N N . GLU B 1 223 ? 6.875 20.344 20.047 1 69.81 223 GLU B N 1
ATOM 5151 C CA . GLU B 1 223 ? 7.266 20.625 21.438 1 69.81 223 GLU B CA 1
ATOM 5152 C C . GLU B 1 223 ? 7.949 21.984 21.547 1 69.81 223 GLU B C 1
ATOM 5154 O O . GLU B 1 223 ? 7.703 22.734 22.5 1 69.81 223 GLU B O 1
ATOM 5159 N N . ARG B 1 224 ? 8.688 22.312 20.609 1 66.19 224 ARG B N 1
ATOM 5160 C CA . ARG B 1 224 ? 9.492 23.531 20.656 1 66.19 224 ARG B CA 1
ATOM 5161 C C . ARG B 1 224 ? 8.648 24.75 20.359 1 66.19 224 ARG B C 1
ATOM 5163 O O . ARG B 1 224 ? 8.891 25.828 20.906 1 66.19 224 ARG B O 1
ATOM 5170 N N . SER B 1 225 ? 7.828 24.656 19.438 1 63 225 SER B N 1
ATOM 5171 C CA . SER B 1 225 ? 7.074 25.828 18.969 1 63 225 SER B CA 1
ATOM 5172 C C . SER B 1 225 ? 5.906 26.125 19.891 1 63 225 SER B C 1
ATOM 5174 O O . SER B 1 225 ? 5.297 27.203 19.797 1 63 225 SER B O 1
ATOM 5176 N N . GLY B 1 226 ? 5.727 25.391 20.906 1 53.94 226 GLY B N 1
ATOM 5177 C CA . GLY B 1 226 ? 4.578 25.625 21.766 1 53.94 226 GLY B CA 1
ATOM 5178 C C . GLY B 1 226 ? 3.252 25.375 21.078 1 53.94 226 GLY B C 1
ATOM 5179 O O . GLY B 1 226 ? 2.197 25.734 21.609 1 53.94 226 GLY B O 1
ATOM 5180 N N . VAL B 1 227 ? 3.279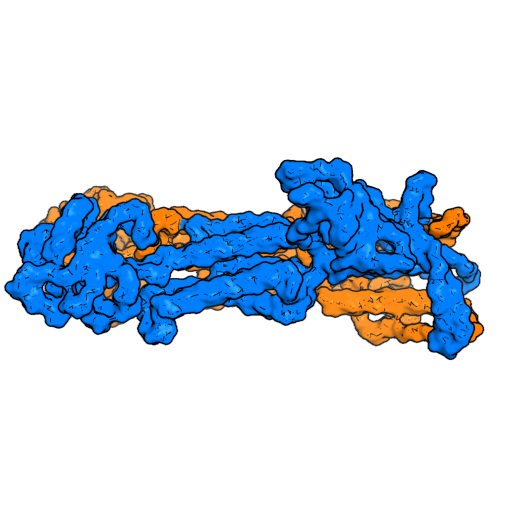 25.062 19.781 1 50.66 227 VAL B N 1
ATOM 5181 C CA . VAL B 1 227 ? 2.061 24.781 19.031 1 50.66 227 VAL B CA 1
ATOM 5182 C C . VAL B 1 227 ? 1.106 23.953 19.875 1 50.66 227 VAL B C 1
ATOM 5184 O O . VAL B 1 227 ? -0.111 24.141 19.828 1 50.66 227 VAL B O 1
ATOM 5187 N N . GLY B 1 228 ? 1.637 23.109 20.734 1 46.94 228 GLY B N 1
ATOM 5188 C CA . GLY B 1 228 ? 0.764 22.344 21.625 1 46.94 228 GLY B CA 1
ATOM 5189 C C . GLY B 1 228 ? 0.331 23.125 22.844 1 46.94 228 GLY B C 1
ATOM 5190 O O . GLY B 1 228 ? -0.607 22.734 23.547 1 46.94 228 GLY B O 1
ATOM 5191 N N . ASN B 1 229 ? 1.109 24.078 23.188 1 42.25 229 ASN B N 1
ATOM 5192 C CA . ASN B 1 229 ? 0.853 24.734 24.453 1 42.25 229 ASN B CA 1
ATOM 5193 C C . ASN B 1 229 ? -0.111 25.906 24.297 1 42.25 229 ASN B C 1
ATOM 5195 O O . ASN B 1 229 ? -0.291 26.703 25.219 1 42.25 229 ASN B O 1
ATOM 5199 N N . GLY B 1 230 ? -0.915 25.938 23.25 1 41.38 230 GLY B N 1
ATOM 5200 C CA . GLY B 1 230 ? -2.074 26.812 23.234 1 41.38 230 GLY B CA 1
ATOM 5201 C C . GLY B 1 230 ? -1.741 28.234 22.812 1 41.38 230 GLY B C 1
ATOM 5202 O O . GLY B 1 230 ? -2.621 29.094 22.766 1 41.38 230 GLY B O 1
ATOM 5203 N N . ASN B 1 231 ? -0.441 28.703 23 1 37.75 231 ASN B N 1
ATOM 5204 C CA . ASN B 1 231 ? -0.295 30.109 22.625 1 37.75 231 ASN B CA 1
ATOM 5205 C C . ASN B 1 231 ? -0.195 30.281 21.125 1 37.75 231 ASN B C 1
ATOM 5207 O O . ASN B 1 231 ? 0.894 30.188 20.547 1 37.75 231 ASN B O 1
ATOM 5211 N N . PRO B 1 232 ? -1.233 30.062 20.359 1 45.56 232 PRO B N 1
ATOM 5212 C CA . PRO B 1 232 ? -1.438 29.891 18.922 1 45.56 232 PRO B CA 1
ATOM 5213 C C . PRO B 1 232 ? -0.945 31.094 18.109 1 45.56 232 PRO B C 1
ATOM 5215 O O . PRO B 1 232 ? -0.77 31 16.906 1 45.56 232 PRO B O 1
ATOM 5218 N N . ALA B 1 233 ? -0.71 32.281 18.844 1 49.78 233 ALA B N 1
ATOM 5219 C CA . ALA B 1 233 ? -0.75 33.594 18.203 1 49.78 233 ALA B CA 1
ATOM 5220 C C . ALA B 1 233 ? 0.645 34.031 17.766 1 49.78 233 ALA B C 1
ATOM 5222 O O . ALA B 1 233 ? 0.824 35.156 17.266 1 49.78 233 ALA B O 1
ATOM 5223 N N . THR B 1 234 ? 1.631 33.062 17.984 1 50.31 234 THR B N 1
ATOM 5224 C CA . THR B 1 234 ? 2.891 33.656 17.578 1 50.31 234 THR B CA 1
ATOM 5225 C C . THR B 1 234 ? 3.254 33.25 16.156 1 50.31 234 THR B C 1
ATOM 5227 O O . THR B 1 234 ? 2.836 32.188 15.672 1 50.31 234 THR B O 1
ATOM 5230 N N . GLU B 1 235 ? 3.662 34.125 15.391 1 54.31 235 GLU B N 1
ATOM 5231 C CA . GLU B 1 235 ? 4.207 33.875 14.055 1 54.31 235 GLU B CA 1
ATOM 5232 C C . GLU B 1 235 ? 5.043 32.625 14.039 1 54.31 235 GLU B C 1
ATOM 5234 O O . GLU B 1 235 ? 5.008 31.859 13.062 1 54.31 235 GLU B O 1
ATOM 5239 N N . LEU B 1 236 ? 5.609 32.438 15.188 1 55.69 236 LEU B N 1
ATOM 5240 C CA . LEU B 1 236 ? 6.453 31.25 15.305 1 55.69 236 LEU B CA 1
ATOM 5241 C C . LEU B 1 236 ? 5.613 29.984 15.336 1 55.69 236 LEU B C 1
ATOM 5243 O O . LEU B 1 236 ? 5.969 28.984 14.711 1 55.69 236 LEU B O 1
ATOM 5247 N N . ALA B 1 237 ? 4.609 30.094 15.992 1 61.5 237 ALA B N 1
ATOM 5248 C CA . ALA B 1 237 ? 3.73 28.922 16.109 1 61.5 237 ALA B CA 1
ATOM 5249 C C . ALA B 1 237 ? 3.084 28.594 14.766 1 61.5 237 ALA B C 1
ATOM 5251 O O . ALA B 1 237 ? 2.938 27.422 14.414 1 61.5 237 ALA B O 1
ATOM 5252 N N . GLU B 1 238 ? 2.867 29.625 14.039 1 66.56 238 GLU B N 1
ATOM 5253 C CA . GLU B 1 238 ? 2.258 29.422 12.727 1 66.56 238 GLU B CA 1
ATOM 5254 C C . GLU B 1 238 ? 3.246 28.781 11.75 1 66.56 238 GLU B C 1
ATOM 5256 O O . GLU B 1 238 ? 2.881 27.875 11 1 66.56 238 GLU B O 1
ATOM 5261 N N . ALA B 1 239 ? 4.414 29.312 11.82 1 68.25 239 ALA B N 1
ATOM 5262 C CA . ALA B 1 239 ? 5.449 28.75 10.961 1 68.25 239 ALA B CA 1
ATOM 5263 C C . ALA B 1 239 ? 5.719 27.297 11.312 1 68.25 239 ALA B C 1
ATOM 5265 O O . ALA B 1 239 ? 5.863 26.453 10.422 1 68.25 239 ALA B O 1
ATOM 5266 N N . ALA B 1 240 ? 5.738 27.047 12.539 1 73.62 240 ALA B N 1
ATOM 5267 C CA . ALA B 1 240 ? 5.977 25.688 13 1 73.62 240 ALA B CA 1
ATOM 5268 C C . ALA B 1 240 ? 4.848 24.75 12.562 1 73.62 240 ALA B C 1
ATOM 5270 O O . ALA B 1 240 ? 5.098 23.609 12.172 1 73.62 240 ALA B O 1
ATOM 5271 N N . ARG B 1 241 ? 3.686 25.25 12.578 1 76.25 241 ARG B N 1
ATOM 5272 C CA . ARG B 1 241 ? 2.539 24.438 12.164 1 76.25 241 ARG B CA 1
ATOM 5273 C C . ARG B 1 241 ? 2.637 24.062 10.688 1 76.25 241 ARG B C 1
ATOM 5275 O O . ARG B 1 241 ? 2.332 22.938 10.312 1 76.25 241 ARG B O 1
ATOM 5282 N N . ALA B 1 242 ? 3.102 25 9.969 1 77.5 242 ALA B N 1
ATOM 5283 C CA . ALA B 1 242 ? 3.25 24.75 8.539 1 77.5 242 ALA B CA 1
ATOM 5284 C C . ALA B 1 242 ? 4.32 23.688 8.281 1 77.5 242 ALA B C 1
ATOM 5286 O O . ALA B 1 242 ? 4.145 22.828 7.418 1 77.5 242 ALA B O 1
ATOM 5287 N N . GLU B 1 243 ? 5.328 23.828 9.016 1 81.88 243 GLU B N 1
ATOM 5288 C CA . GLU B 1 243 ? 6.418 22.859 8.859 1 81.88 243 GLU B CA 1
ATOM 5289 C C . GLU B 1 243 ? 5.984 21.469 9.289 1 81.88 243 GLU B C 1
ATOM 5291 O O . GLU B 1 243 ? 6.281 20.484 8.609 1 81.88 243 GLU B O 1
ATOM 5296 N N . ILE B 1 244 ? 5.312 21.422 10.375 1 84.06 244 ILE B N 1
ATOM 5297 C CA . ILE B 1 244 ? 4.824 20.141 10.875 1 84.06 244 ILE B CA 1
ATOM 5298 C C . ILE B 1 244 ? 3.859 19.531 9.859 1 84.06 244 ILE B C 1
ATOM 5300 O O . ILE B 1 244 ? 3.916 18.328 9.594 1 84.06 244 ILE B O 1
ATOM 5304 N N . ARG B 1 245 ? 3.104 20.312 9.289 1 84.06 245 ARG B N 1
ATOM 5305 C CA . ARG B 1 245 ? 2.168 19.844 8.273 1 84.06 245 ARG B CA 1
ATOM 5306 C C . ARG B 1 245 ? 2.904 19.203 7.105 1 84.06 245 ARG B C 1
ATOM 5308 O O . ARG B 1 245 ? 2.52 18.141 6.625 1 84.06 245 ARG B O 1
ATOM 5315 N N . SER B 1 246 ? 3.883 19.859 6.672 1 87.69 246 SER B N 1
ATOM 5316 C CA . SER B 1 246 ? 4.664 19.344 5.559 1 87.69 246 SER B CA 1
ATOM 5317 C C . SER B 1 246 ? 5.289 18 5.906 1 87.69 246 SER B C 1
ATOM 5319 O O . SER B 1 246 ? 5.387 17.109 5.051 1 87.69 246 SER B O 1
ATOM 5321 N N . LEU B 1 247 ? 5.645 17.859 7.125 1 89.25 247 LEU B N 1
ATOM 5322 C CA . LEU B 1 247 ? 6.301 16.641 7.582 1 89.25 247 LEU B CA 1
ATOM 5323 C C . LEU B 1 247 ? 5.312 15.484 7.648 1 89.25 247 LEU B C 1
ATOM 5325 O O . LEU B 1 247 ? 5.617 14.383 7.203 1 89.25 247 LEU B O 1
ATOM 5329 N N . VAL B 1 248 ? 4.102 15.742 8.07 1 89.5 248 VAL B N 1
ATOM 5330 C CA . VAL B 1 248 ? 3.273 14.625 8.508 1 89.5 248 VAL B CA 1
ATOM 5331 C C . VAL B 1 248 ? 2.27 14.273 7.41 1 89.5 248 VAL B C 1
ATOM 5333 O O . VAL B 1 248 ? 1.687 13.188 7.418 1 89.5 248 VAL B O 1
ATOM 5336 N N . THR B 1 249 ? 2.092 15.133 6.445 1 89.88 249 THR B N 1
ATOM 5337 C CA . THR B 1 249 ? 1.042 14.977 5.445 1 89.88 249 THR B CA 1
ATOM 5338 C C . THR B 1 249 ? 1.231 13.68 4.66 1 89.88 249 THR B C 1
ATOM 5340 O O . THR B 1 249 ? 0.263 12.969 4.379 1 89.88 249 THR B O 1
ATOM 5343 N N . GLY B 1 250 ? 2.408 13.344 4.363 1 92.69 250 GLY B N 1
ATOM 5344 C CA . GLY B 1 250 ? 2.664 12.195 3.508 1 92.69 250 GLY B CA 1
ATOM 5345 C C . GLY B 1 250 ? 2.865 10.906 4.281 1 92.69 250 GLY B C 1
ATOM 5346 O O . GLY B 1 250 ? 3.096 9.852 3.689 1 92.69 250 GLY B O 1
ATOM 5347 N N . LEU B 1 251 ? 2.686 10.898 5.605 1 93.5 251 LEU B N 1
ATOM 5348 C CA . LEU B 1 251 ? 3.064 9.758 6.434 1 93.5 251 LEU B CA 1
ATOM 5349 C C . LEU B 1 251 ? 1.985 8.688 6.406 1 93.5 251 LEU B C 1
ATOM 5351 O O . LEU B 1 251 ? 2.289 7.496 6.27 1 93.5 251 LEU B O 1
ATOM 5355 N N . PRO B 1 252 ? 0.7 9.031 6.453 1 93.19 252 PRO B N 1
ATOM 5356 C CA . PRO B 1 252 ? -0.314 7.996 6.652 1 93.19 252 PRO B CA 1
ATOM 5357 C C . PRO B 1 252 ? -0.34 6.969 5.523 1 93.19 252 PRO B C 1
ATOM 5359 O O . PRO B 1 252 ? -0.331 5.762 5.777 1 93.19 252 PRO B O 1
ATOM 5362 N N . PRO B 1 253 ? -0.32 7.43 4.234 1 94.62 253 PRO B N 1
ATOM 5363 C CA . PRO B 1 253 ? -0.307 6.41 3.182 1 94.62 253 PRO B CA 1
ATOM 5364 C C . PRO B 1 253 ? 0.943 5.535 3.223 1 94.62 253 PRO B C 1
ATOM 5366 O O . PRO B 1 253 ? 0.86 4.324 3.008 1 94.62 253 PRO B O 1
ATOM 5369 N N . LEU B 1 254 ? 2.104 6.148 3.451 1 96.31 254 LEU B N 1
ATOM 5370 C CA . LEU B 1 254 ? 3.35 5.395 3.533 1 96.31 254 LEU B CA 1
ATOM 5371 C C . LEU B 1 254 ? 3.305 4.391 4.684 1 96.31 254 LEU B C 1
ATOM 5373 O O . LEU B 1 254 ? 3.668 3.227 4.512 1 96.31 254 LEU B O 1
ATOM 5377 N N . GLU B 1 255 ? 2.805 4.82 5.777 1 95.81 255 GLU B N 1
ATOM 5378 C CA . GLU B 1 255 ? 2.691 3.953 6.945 1 95.81 255 GLU B CA 1
ATOM 5379 C C . GLU B 1 255 ? 1.707 2.816 6.695 1 95.81 255 GLU B C 1
ATOM 5381 O O . GLU B 1 255 ? 1.929 1.687 7.141 1 95.81 255 GLU B O 1
ATOM 5386 N N . ALA B 1 256 ? 0.635 3.105 6.047 1 94.94 256 ALA B N 1
ATOM 5387 C CA . ALA B 1 256 ? -0.354 2.082 5.719 1 94.94 256 ALA B CA 1
ATOM 5388 C C . ALA B 1 256 ? 0.257 0.989 4.848 1 94.94 256 ALA B C 1
ATOM 5390 O O . ALA B 1 256 ? 0.061 -0.201 5.105 1 94.94 256 ALA B O 1
ATOM 5391 N N . GLN B 1 257 ? 1 1.351 3.83 1 96.06 257 GLN B N 1
ATOM 5392 C CA . GLN B 1 257 ? 1.623 0.395 2.92 1 96.06 257 GLN B CA 1
ATOM 5393 C C . GLN B 1 257 ? 2.666 -0.453 3.643 1 96.06 257 GLN B C 1
ATOM 5395 O O . GLN B 1 257 ? 2.707 -1.673 3.477 1 96.06 257 GLN B O 1
ATOM 5400 N N . LEU B 1 258 ? 3.49 0.203 4.434 1 95.81 258 LEU B N 1
ATOM 5401 C CA . LEU B 1 258 ? 4.516 -0.519 5.176 1 95.81 258 LEU B CA 1
ATOM 5402 C C . LEU B 1 258 ? 3.885 -1.442 6.215 1 95.81 258 LEU B C 1
ATOM 5404 O O . LEU B 1 258 ? 4.422 -2.512 6.508 1 95.81 258 LEU B O 1
ATOM 5408 N N . GLY B 1 259 ? 2.785 -1.014 6.695 1 94.88 259 GLY B N 1
ATOM 5409 C CA . GLY B 1 259 ? 2.102 -1.775 7.73 1 94.88 259 GLY B CA 1
ATOM 5410 C C . GLY B 1 259 ? 1.569 -3.107 7.234 1 94.88 259 GLY B C 1
ATOM 5411 O O . GLY B 1 259 ? 1.636 -4.113 7.949 1 94.88 259 GLY B O 1
ATOM 5412 N N . VAL B 1 260 ? 1.06 -3.152 6.047 1 94.75 260 VAL B N 1
ATOM 5413 C CA . VAL B 1 260 ? 0.477 -4.387 5.527 1 94.75 260 VAL B CA 1
ATOM 5414 C C . VAL B 1 260 ? 1.586 -5.32 5.051 1 94.75 260 VAL B C 1
ATOM 5416 O O . VAL B 1 260 ? 1.414 -6.543 5.039 1 94.75 260 VAL B O 1
ATOM 5419 N N . GLY B 1 261 ? 2.697 -4.805 4.582 1 94.44 261 GLY B N 1
ATOM 5420 C CA . GLY B 1 261 ? 3.881 -5.598 4.289 1 94.44 261 GLY B CA 1
ATOM 5421 C C . GLY B 1 261 ? 3.762 -6.395 3.006 1 94.44 261 GLY B C 1
ATOM 5422 O O . GLY B 1 261 ? 4.516 -7.344 2.785 1 94.44 261 GLY B O 1
ATOM 5423 N N . VAL B 1 262 ? 2.764 -6.102 2.113 1 94.31 262 VAL B N 1
ATOM 5424 C CA . VAL B 1 262 ? 2.559 -6.934 0.932 1 94.31 262 VAL B CA 1
ATOM 5425 C C . VAL B 1 262 ? 2.479 -6.055 -0.313 1 94.31 262 VAL B C 1
ATOM 5427 O O . VAL B 1 262 ? 2.125 -6.531 -1.396 1 94.31 262 VAL B O 1
ATOM 5430 N N . CYS B 1 263 ? 2.795 -4.777 -0.146 1 95.5 263 CYS B N 1
ATOM 5431 C CA . CYS B 1 263 ? 2.717 -3.873 -1.288 1 95.5 263 CYS B CA 1
ATOM 5432 C C . CYS B 1 263 ? 3.955 -3.998 -2.168 1 95.5 263 CYS B C 1
ATOM 5434 O O . CYS B 1 263 ? 5.039 -4.324 -1.679 1 95.5 263 CYS B O 1
ATOM 5436 N N . HIS B 1 264 ? 3.775 -3.779 -3.43 1 96.5 264 HIS B N 1
ATOM 5437 C CA . HIS B 1 264 ? 4.871 -3.787 -4.391 1 96.5 264 HIS B CA 1
ATOM 5438 C C . HIS B 1 264 ? 5.859 -2.658 -4.113 1 96.5 264 HIS B C 1
ATOM 5440 O O . HIS B 1 264 ? 5.453 -1.552 -3.748 1 96.5 264 HIS B O 1
ATOM 5446 N N . PRO B 1 265 ? 7.145 -2.844 -4.34 1 97.5 265 PRO B N 1
ATOM 5447 C CA . PRO B 1 265 ? 8.148 -1.814 -4.07 1 97.5 265 PRO B CA 1
ATOM 5448 C C . PRO B 1 265 ? 7.875 -0.511 -4.816 1 97.5 265 PRO B C 1
ATOM 5450 O O . PRO B 1 265 ? 8.109 0.574 -4.281 1 97.5 265 PRO B O 1
ATOM 5453 N N . PHE B 1 266 ? 7.371 -0.594 -5.988 1 97.12 266 PHE B N 1
ATOM 5454 C CA . PHE B 1 266 ? 7.109 0.621 -6.754 1 97.12 266 PHE B CA 1
ATOM 5455 C C . PHE B 1 266 ? 6.035 1.466 -6.078 1 97.12 266 PHE B C 1
ATOM 5457 O O . PHE B 1 266 ? 6.113 2.695 -6.086 1 97.12 266 PHE B O 1
ATOM 5464 N N . ASP B 1 267 ? 5.016 0.873 -5.504 1 96.56 267 ASP B N 1
ATOM 5465 C CA . ASP B 1 267 ? 3.965 1.594 -4.789 1 96.56 267 ASP B CA 1
ATOM 5466 C C . ASP B 1 267 ? 4.527 2.299 -3.555 1 96.56 267 ASP B C 1
ATOM 5468 O O . ASP B 1 267 ? 4.188 3.453 -3.287 1 96.56 267 ASP B O 1
ATOM 5472 N N . VAL B 1 268 ? 5.328 1.606 -2.844 1 97.56 268 VAL B N 1
ATOM 5473 C CA . VAL B 1 268 ? 5.949 2.195 -1.662 1 97.56 268 VAL B CA 1
ATOM 5474 C C . VAL B 1 268 ? 6.879 3.332 -2.08 1 97.56 268 VAL B C 1
ATOM 5476 O O . VAL B 1 268 ? 6.914 4.383 -1.436 1 97.56 268 VAL B O 1
ATOM 5479 N N . TYR B 1 269 ? 7.645 3.104 -3.137 1 98 269 TYR B N 1
ATOM 5480 C CA . TYR B 1 269 ? 8.5 4.137 -3.709 1 98 269 TYR B CA 1
ATOM 5481 C C . TYR B 1 269 ? 7.699 5.387 -4.047 1 98 269 TYR B C 1
ATOM 5483 O O . TYR B 1 269 ? 8.133 6.504 -3.758 1 98 269 TYR B O 1
ATOM 5491 N N . MET B 1 270 ? 6.516 5.188 -4.602 1 96.31 270 MET B N 1
ATOM 5492 C CA . MET B 1 270 ? 5.66 6.316 -4.969 1 96.31 270 MET B CA 1
ATOM 5493 C C . MET B 1 270 ? 5.238 7.102 -3.734 1 96.31 270 MET B C 1
ATOM 5495 O O . MET B 1 270 ? 5.18 8.328 -3.766 1 96.31 270 MET B O 1
ATOM 5499 N N . SER B 1 271 ? 4.934 6.438 -2.658 1 97 271 SER B N 1
ATOM 5500 C CA . SER B 1 271 ? 4.578 7.113 -1.414 1 97 271 SER B CA 1
ATOM 5501 C C . SER B 1 271 ? 5.77 7.871 -0.838 1 97 271 SER B C 1
ATOM 5503 O O . SER B 1 271 ? 5.609 8.953 -0.279 1 97 271 SER B O 1
ATOM 5505 N N . LEU B 1 272 ? 6.965 7.293 -0.96 1 96.88 272 LEU B N 1
ATOM 5506 C CA . LEU B 1 272 ? 8.172 7.996 -0.549 1 96.88 272 LEU B CA 1
ATOM 5507 C C . LEU B 1 272 ? 8.367 9.273 -1.361 1 96.88 272 LEU B C 1
ATOM 5509 O O . LEU B 1 272 ? 8.703 10.32 -0.807 1 96.88 272 LEU B O 1
ATOM 5513 N N . CYS B 1 273 ? 8.117 9.125 -2.656 1 95.38 273 CYS B N 1
ATOM 5514 C CA . CYS B 1 273 ? 8.234 10.289 -3.529 1 95.38 273 CYS B CA 1
ATOM 5515 C C . CYS B 1 273 ? 7.23 11.367 -3.133 1 95.38 273 CYS B C 1
ATOM 5517 O O . CYS B 1 273 ? 7.551 12.555 -3.162 1 95.38 273 CYS B O 1
ATOM 5519 N N . THR B 1 274 ? 6.008 10.945 -2.783 1 93.69 274 THR B N 1
ATOM 5520 C CA . THR B 1 274 ? 4.988 11.883 -2.338 1 93.69 274 THR B CA 1
ATOM 5521 C C . THR B 1 274 ? 5.445 12.625 -1.082 1 93.69 274 THR B C 1
ATOM 5523 O O . THR B 1 274 ? 5.309 13.844 -0.99 1 93.69 274 THR B O 1
ATOM 5526 N N . LEU B 1 275 ? 5.977 11.883 -0.168 1 94.25 275 LEU B N 1
ATOM 5527 C CA . LEU B 1 275 ? 6.512 12.484 1.049 1 94.25 275 LEU B CA 1
ATOM 5528 C C . LEU B 1 275 ? 7.625 13.477 0.721 1 94.25 275 LEU B C 1
ATOM 5530 O O . LEU B 1 275 ? 7.66 14.578 1.267 1 94.25 275 LEU B O 1
ATOM 5534 N N . ALA B 1 276 ? 8.531 13.062 -0.182 1 93.38 276 ALA B N 1
ATOM 5535 C CA . ALA B 1 276 ? 9.602 13.953 -0.625 1 93.38 276 ALA B CA 1
ATOM 5536 C C . ALA B 1 276 ? 9.039 15.25 -1.202 1 93.38 276 ALA B C 1
ATOM 5538 O O . ALA B 1 276 ? 9.602 16.328 -0.993 1 93.38 276 ALA B O 1
ATOM 5539 N N . GLY B 1 277 ? 7.984 15.117 -1.929 1 90.62 277 GLY B N 1
ATOM 5540 C CA . GLY B 1 277 ? 7.336 16.297 -2.479 1 90.62 277 GLY B CA 1
ATOM 5541 C C . GLY B 1 277 ? 6.879 17.281 -1.415 1 90.62 277 GLY B C 1
ATOM 5542 O O . GLY B 1 277 ? 7.07 18.484 -1.559 1 90.62 277 GLY B O 1
ATOM 5543 N N . HIS B 1 278 ? 6.301 16.828 -0.356 1 89.56 278 HIS B N 1
ATOM 5544 C CA . HIS B 1 278 ? 5.832 17.672 0.739 1 89.56 278 HIS B CA 1
ATOM 5545 C C . HIS B 1 278 ? 6.996 18.344 1.454 1 89.56 278 HIS B C 1
ATOM 5547 O O . HIS B 1 278 ? 6.852 19.453 1.98 1 89.56 278 HIS B O 1
ATOM 5553 N N . LEU B 1 279 ? 8.133 17.719 1.395 1 89.62 279 LEU B N 1
ATOM 5554 C CA . LEU B 1 279 ? 9.273 18.219 2.15 1 89.62 279 LEU B CA 1
ATOM 5555 C C . LEU B 1 279 ? 10.156 19.109 1.276 1 89.62 279 LEU B C 1
ATOM 5557 O O . LEU B 1 279 ? 11.086 19.75 1.773 1 89.62 279 LEU B O 1
ATOM 5561 N N . SER B 1 280 ? 9.859 19.094 0.017 1 86.44 280 SER B N 1
ATOM 5562 C CA . SER B 1 280 ? 10.672 19.844 -0.928 1 86.44 280 SER B CA 1
ATOM 5563 C C . SER B 1 280 ? 10.664 21.344 -0.6 1 86.44 280 SER B C 1
ATOM 5565 O O . SER B 1 280 ? 11.586 22.062 -0.97 1 86.44 280 SER B O 1
ATOM 5567 N N . ALA B 1 281 ? 9.617 21.781 0.147 1 75 281 ALA B N 1
ATOM 5568 C CA . ALA B 1 281 ? 9.477 23.188 0.495 1 75 281 ALA B CA 1
ATOM 5569 C C . ALA B 1 281 ? 10.609 23.641 1.41 1 75 281 ALA B C 1
ATOM 5571 O O . ALA B 1 281 ? 10.891 24.844 1.52 1 75 281 ALA B O 1
ATOM 5572 N N . PHE B 1 282 ? 11.281 22.75 2.012 1 77.19 282 PHE B N 1
ATOM 5573 C CA . PHE B 1 282 ? 12.359 23.078 2.938 1 77.19 282 PHE B CA 1
ATOM 5574 C C . PHE B 1 282 ? 13.664 23.312 2.189 1 77.19 282 PHE B C 1
ATOM 5576 O O . PHE B 1 282 ? 14.656 23.766 2.773 1 77.19 282 PHE B O 1
ATOM 5583 N N . ALA B 1 283 ? 13.609 22.953 0.964 1 68.5 283 ALA B N 1
ATOM 5584 C CA . ALA B 1 283 ? 14.812 23.125 0.16 1 68.5 283 ALA B CA 1
ATOM 5585 C C . ALA B 1 283 ? 15.07 24.609 -0.112 1 68.5 283 ALA B C 1
ATOM 5587 O O . ALA B 1 283 ? 14.133 25.391 -0.242 1 68.5 283 ALA B O 1
ATOM 5588 N N . SER B 1 284 ? 16.219 25.172 0.172 1 60.28 284 SER B N 1
ATOM 5589 C CA . SER B 1 284 ? 16.594 26.562 -0.059 1 60.28 284 SER B CA 1
ATOM 5590 C C . SER B 1 284 ? 16.172 27.031 -1.449 1 60.28 284 SER B C 1
ATOM 5592 O O . SER B 1 284 ? 15.695 28.156 -1.616 1 60.28 284 SER B O 1
ATOM 5594 N N . GLY B 1 285 ? 16.547 26.359 -2.514 1 54.38 285 GLY B N 1
ATOM 5595 C CA . GLY B 1 285 ? 16.328 26.781 -3.889 1 54.38 285 GLY B CA 1
ATOM 5596 C C . GLY B 1 285 ? 14.992 26.328 -4.445 1 54.38 285 GLY B C 1
ATOM 5597 O O . GLY B 1 285 ? 14.734 26.469 -5.645 1 54.38 285 GLY B O 1
ATOM 5598 N N . ALA B 1 286 ? 13.766 26.375 -3.779 1 55.31 286 ALA B N 1
ATOM 5599 C CA . ALA B 1 286 ? 12.328 26.219 -3.986 1 55.31 286 ALA B CA 1
ATOM 5600 C C . ALA B 1 286 ? 12.023 24.906 -4.703 1 55.31 286 ALA B C 1
ATOM 5602 O O . ALA B 1 286 ? 10.984 24.281 -4.465 1 55.31 286 ALA B O 1
ATOM 5603 N N . VAL B 1 287 ? 12.953 24.531 -5.793 1 64.62 287 VAL B N 1
ATOM 5604 C CA . VAL B 1 287 ? 12.5 23.422 -6.617 1 64.62 287 VAL B CA 1
ATOM 5605 C C . VAL B 1 287 ? 13.289 22.156 -6.273 1 64.62 287 VAL B C 1
ATOM 5607 O O . VAL B 1 287 ? 14.523 22.172 -6.285 1 64.62 287 VAL B O 1
ATOM 5610 N N . PRO B 1 288 ? 12.633 21.141 -5.875 1 66.88 288 PRO B N 1
ATOM 5611 C CA . PRO B 1 288 ? 13.312 19.891 -5.547 1 66.88 288 PRO B CA 1
ATOM 5612 C C . PRO B 1 288 ? 14.07 19.297 -6.738 1 66.88 288 PRO B C 1
ATOM 5614 O O . PRO B 1 288 ? 13.656 19.484 -7.887 1 66.88 288 PRO B O 1
ATOM 5617 N N . ALA B 1 289 ? 15.344 18.875 -6.453 1 72.88 289 ALA B N 1
ATOM 5618 C CA . ALA B 1 289 ? 16.109 18.156 -7.473 1 72.88 289 ALA B CA 1
ATOM 5619 C C . ALA B 1 289 ? 15.312 17.016 -8.062 1 72.88 289 ALA B C 1
ATOM 5621 O O . ALA B 1 289 ? 14.5 16.391 -7.367 1 72.88 289 ALA B O 1
ATOM 5622 N N . LYS B 1 290 ? 15.57 16.797 -9.336 1 87.31 290 LYS B N 1
ATOM 5623 C CA . LYS B 1 290 ? 14.938 15.672 -10.023 1 87.31 290 LYS B CA 1
ATOM 5624 C C . LYS B 1 290 ? 15.531 14.344 -9.555 1 87.31 290 LYS B C 1
ATOM 5626 O O . LYS B 1 290 ? 16.75 14.18 -9.508 1 87.31 290 LYS B O 1
ATOM 5631 N N . LEU B 1 291 ? 14.703 13.469 -9.133 1 90.19 291 LEU B N 1
ATOM 5632 C CA . LEU B 1 291 ? 15.117 12.133 -8.719 1 90.19 291 LEU B CA 1
ATOM 5633 C C . LEU B 1 291 ? 15.438 11.258 -9.93 1 90.19 291 LEU B C 1
ATOM 5635 O O . LEU B 1 291 ? 14.883 11.469 -11.016 1 90.19 291 LEU B O 1
ATOM 5639 N N . SER B 1 292 ? 16.344 10.305 -9.758 1 93.06 292 SER B N 1
ATOM 5640 C CA . SER B 1 292 ? 16.656 9.352 -10.812 1 93.06 292 SER B CA 1
ATOM 5641 C C . SER B 1 292 ? 15.469 8.445 -11.125 1 93.06 292 SER B C 1
ATOM 5643 O O . SER B 1 292 ? 14.531 8.352 -10.328 1 93.06 292 SER B O 1
ATOM 5645 N N . ARG B 1 293 ? 15.578 7.898 -12.312 1 94.31 293 ARG B N 1
ATOM 5646 C CA . ARG B 1 293 ? 14.555 6.945 -12.719 1 94.31 293 ARG B CA 1
ATOM 5647 C C . ARG B 1 293 ? 14.547 5.727 -11.797 1 94.31 293 ARG B C 1
ATOM 5649 O O . ARG B 1 293 ? 15.602 5.242 -11.391 1 94.31 293 ARG B O 1
ATOM 5656 N N . TYR B 1 294 ? 13.375 5.301 -11.469 1 96.81 294 TYR B N 1
ATOM 5657 C CA . TYR B 1 294 ? 13.242 4.086 -10.672 1 96.81 294 TYR B CA 1
ATOM 5658 C C . TYR B 1 294 ? 13.867 2.895 -11.391 1 96.81 294 TYR B C 1
ATOM 5660 O O . TYR B 1 294 ? 13.617 2.678 -12.578 1 96.81 294 TYR B O 1
ATOM 5668 N N . ASP B 1 295 ? 14.664 2.119 -10.703 1 95.94 295 ASP B N 1
ATOM 5669 C CA . ASP B 1 295 ? 15.258 0.896 -11.234 1 95.94 295 ASP B CA 1
ATOM 5670 C C . ASP B 1 295 ? 14.805 -0.323 -10.43 1 95.94 295 ASP B C 1
ATOM 5672 O O . ASP B 1 295 ? 15.273 -0.542 -9.312 1 95.94 295 ASP B O 1
ATOM 5676 N N . HIS B 1 296 ? 13.93 -1.113 -11.031 1 96.94 296 HIS B N 1
ATOM 5677 C CA . HIS B 1 296 ? 13.359 -2.262 -10.336 1 96.94 296 HIS B CA 1
ATOM 5678 C C . HIS B 1 296 ? 14.414 -3.338 -10.094 1 96.94 296 HIS B C 1
ATOM 5680 O O . HIS B 1 296 ? 14.273 -4.16 -9.188 1 96.94 296 HIS B O 1
ATOM 5686 N N . ASP B 1 297 ? 15.477 -3.387 -10.906 1 96.12 297 ASP B N 1
ATOM 5687 C CA . ASP B 1 297 ? 16.547 -4.375 -10.758 1 96.12 297 ASP B CA 1
ATOM 5688 C C . ASP B 1 297 ? 17.469 -4 -9.602 1 96.12 297 ASP B C 1
ATOM 5690 O O . ASP B 1 297 ? 18.312 -4.809 -9.188 1 96.12 297 ASP B O 1
ATOM 5694 N N . ASP B 1 298 ? 17.375 -2.791 -9.156 1 95.31 298 ASP B N 1
ATOM 5695 C CA . ASP B 1 298 ? 18.109 -2.307 -7.984 1 95.31 298 ASP B CA 1
ATOM 5696 C C . ASP B 1 298 ? 17.25 -1.329 -7.18 1 95.31 298 ASP B C 1
ATOM 5698 O O . ASP B 1 298 ? 17.578 -0.145 -7.082 1 95.31 298 ASP B O 1
ATOM 5702 N N . PRO B 1 299 ? 16.297 -1.842 -6.516 1 97.44 299 PRO B N 1
ATOM 5703 C CA . PRO B 1 299 ? 15.352 -0.955 -5.84 1 97.44 299 PRO B CA 1
ATOM 5704 C C . PRO B 1 299 ? 15.977 -0.196 -4.672 1 97.44 299 PRO B C 1
ATOM 5706 O O . PRO B 1 299 ? 15.547 0.917 -4.355 1 97.44 299 PRO B O 1
ATOM 5709 N N . MET B 1 300 ? 16.953 -0.772 -4.086 1 97 300 MET B N 1
ATOM 5710 C CA . MET B 1 300 ? 17.578 -0.121 -2.932 1 97 300 MET B CA 1
ATOM 5711 C C . MET B 1 300 ? 18.219 1.199 -3.336 1 97 300 MET B C 1
ATOM 5713 O O . MET B 1 300 ? 18.141 2.184 -2.602 1 97 300 MET B O 1
ATOM 5717 N N . ALA B 1 301 ? 18.891 1.189 -4.402 1 95.44 301 ALA B N 1
ATOM 5718 C CA . ALA B 1 301 ? 19.5 2.426 -4.887 1 95.44 301 ALA B CA 1
ATOM 5719 C C . ALA B 1 301 ? 18.438 3.512 -5.094 1 95.44 301 ALA B C 1
ATOM 5721 O O . ALA B 1 301 ? 18.656 4.668 -4.723 1 95.44 301 ALA B O 1
ATOM 5722 N N . SER B 1 302 ? 17.328 3.189 -5.676 1 96.88 302 SER B N 1
ATOM 5723 C CA . SER B 1 302 ? 16.25 4.133 -5.91 1 96.88 302 SER B CA 1
ATOM 5724 C C . SER B 1 302 ? 15.641 4.621 -4.598 1 96.88 302 SER B C 1
ATOM 5726 O O . SER B 1 302 ? 15.43 5.824 -4.414 1 96.88 302 SER B O 1
ATOM 5728 N N . PHE B 1 303 ? 15.367 3.705 -3.699 1 97.88 303 PHE B N 1
ATOM 5729 C CA . PHE B 1 303 ? 14.859 4.059 -2.381 1 97.88 303 PHE B CA 1
ATOM 5730 C C . PHE B 1 303 ? 15.836 4.957 -1.64 1 97.88 303 PHE B C 1
ATOM 5732 O O . PHE B 1 303 ? 15.438 5.938 -1.014 1 97.88 303 PHE B O 1
ATOM 5739 N N . GLY B 1 304 ? 17.094 4.516 -1.715 1 97.56 304 GLY B N 1
ATOM 5740 C CA . GLY B 1 304 ? 18.141 5.238 -1.009 1 97.56 304 GLY B CA 1
ATOM 5741 C C . GLY B 1 304 ? 18.234 6.695 -1.422 1 97.56 304 GLY B C 1
ATOM 5742 O O . GLY B 1 304 ? 18.406 7.578 -0.575 1 97.56 304 GLY B O 1
ATOM 5743 N N . GLU B 1 305 ? 18.125 6.938 -2.646 1 96.56 305 GLU B N 1
ATOM 5744 C CA . GLU B 1 305 ? 18.172 8.305 -3.152 1 96.56 305 GLU B CA 1
ATOM 5745 C C . GLU B 1 305 ? 17.062 9.164 -2.551 1 96.56 305 GLU B C 1
ATOM 5747 O O . GLU B 1 305 ? 17.312 10.289 -2.115 1 96.56 305 GLU B O 1
ATOM 5752 N N . VAL B 1 306 ? 15.875 8.68 -2.525 1 96.5 306 VAL B N 1
ATOM 5753 C CA . VAL B 1 306 ? 14.742 9.414 -1.986 1 96.5 306 VAL B CA 1
ATOM 5754 C C . VAL B 1 306 ? 14.906 9.594 -0.48 1 96.5 306 VAL B C 1
ATOM 5756 O O . VAL B 1 306 ? 14.664 10.68 0.051 1 96.5 306 VAL B O 1
ATOM 5759 N N . ARG B 1 307 ? 15.32 8.5 0.184 1 96.81 307 ARG B N 1
ATOM 5760 C CA . ARG B 1 307 ? 15.578 8.562 1.619 1 96.81 307 ARG B CA 1
ATOM 5761 C C . ARG B 1 307 ? 16.594 9.656 1.945 1 96.81 307 ARG B C 1
ATOM 5763 O O . ARG B 1 307 ? 16.359 10.469 2.848 1 96.81 307 ARG B O 1
ATOM 5770 N N . ASP B 1 308 ? 17.609 9.672 1.248 1 95.31 308 ASP B N 1
ATOM 5771 C CA . ASP B 1 308 ? 18.656 10.664 1.495 1 95.31 308 ASP B CA 1
ATOM 5772 C C . ASP B 1 308 ? 18.125 12.086 1.295 1 95.31 308 ASP B C 1
ATOM 5774 O O . ASP B 1 308 ? 18.453 12.984 2.066 1 95.31 308 ASP B O 1
ATOM 5778 N N . PHE B 1 309 ? 17.375 12.266 0.218 1 93.31 309 PHE B N 1
ATOM 5779 C CA . PHE B 1 309 ? 16.75 13.562 -0.016 1 93.31 309 PHE B CA 1
ATOM 5780 C C . PHE B 1 309 ? 15.875 13.961 1.163 1 93.31 309 PHE B C 1
ATOM 5782 O O . PHE B 1 309 ? 15.984 15.078 1.677 1 93.31 309 PHE B O 1
ATOM 5789 N N . ILE B 1 310 ? 15.023 13.062 1.636 1 94.44 310 ILE B N 1
ATOM 5790 C CA . ILE B 1 310 ? 14.094 13.328 2.727 1 94.44 310 ILE B CA 1
ATOM 5791 C C . ILE B 1 310 ? 14.867 13.688 3.992 1 94.44 310 ILE B C 1
ATOM 5793 O O . ILE B 1 310 ? 14.547 14.672 4.664 1 94.44 310 ILE B O 1
ATOM 5797 N N . LEU B 1 311 ? 15.891 12.953 4.281 1 92.81 311 LEU B N 1
ATOM 5798 C CA . LEU B 1 311 ? 16.672 13.195 5.492 1 92.81 311 LEU B CA 1
ATOM 5799 C C . LEU B 1 311 ? 17.391 14.539 5.414 1 92.81 311 LEU B C 1
ATOM 5801 O O . LEU B 1 311 ? 17.469 15.258 6.414 1 92.81 311 LEU B O 1
ATOM 5805 N N . ARG B 1 312 ? 17.844 14.875 4.281 1 89.94 312 ARG B N 1
ATOM 5806 C CA . ARG B 1 312 ? 18.469 16.172 4.098 1 89.94 312 ARG B CA 1
ATOM 5807 C C . ARG B 1 312 ? 17.469 17.297 4.344 1 89.94 312 ARG B C 1
ATOM 5809 O O . ARG B 1 312 ? 17.797 18.312 4.949 1 89.94 312 ARG B O 1
ATOM 5816 N N . MET B 1 313 ? 16.312 17.109 3.873 1 87.94 313 MET B N 1
ATOM 5817 C CA . MET B 1 313 ? 15.273 18.125 4.055 1 87.94 313 MET B CA 1
ATOM 5818 C C . MET B 1 313 ? 14.914 18.281 5.527 1 87.94 313 MET B C 1
ATOM 5820 O O . MET B 1 313 ? 14.758 19.391 6.02 1 87.94 313 MET B O 1
ATOM 5824 N N . ILE B 1 314 ? 14.766 17.188 6.227 1 87.69 314 ILE B N 1
ATOM 5825 C CA . ILE B 1 314 ? 14.352 17.25 7.629 1 87.69 314 ILE B CA 1
ATOM 5826 C C . ILE B 1 314 ? 15.453 17.906 8.461 1 87.69 314 ILE B C 1
ATOM 5828 O O . ILE B 1 314 ? 15.172 18.625 9.422 1 87.69 314 ILE B O 1
ATOM 5832 N N . ASP B 1 315 ? 16.625 17.688 8.102 1 83.94 315 ASP B N 1
ATOM 5833 C CA . ASP B 1 315 ? 17.75 18.297 8.805 1 83.94 315 ASP B CA 1
ATOM 5834 C C . ASP B 1 315 ? 17.75 19.812 8.648 1 83.94 315 ASP B C 1
ATOM 5836 O O . ASP B 1 315 ? 18.266 20.531 9.516 1 83.94 315 ASP B O 1
ATOM 5840 N N . ARG B 1 316 ? 17.156 20.281 7.66 1 78.19 316 ARG B N 1
ATOM 5841 C CA . ARG B 1 316 ? 17.094 21.719 7.395 1 78.19 316 ARG B CA 1
ATOM 5842 C C . ARG B 1 316 ? 16.031 22.391 8.25 1 78.19 316 ARG B C 1
ATOM 5844 O O . ARG B 1 316 ? 16.078 23.609 8.469 1 78.19 316 ARG B O 1
ATOM 5851 N N . VAL B 1 317 ? 14.898 21.734 8.641 1 71.81 317 VAL B N 1
ATOM 5852 C CA . VAL B 1 317 ? 13.828 22.281 9.453 1 71.81 317 VAL B CA 1
ATOM 5853 C C . VAL B 1 317 ? 14.406 22.859 10.742 1 71.81 317 VAL B C 1
ATOM 5855 O O . VAL B 1 317 ? 13.898 23.859 11.266 1 71.81 317 VAL B O 1
ATOM 5858 N N . LYS B 1 318 ? 15.375 22.344 11.578 1 58.78 318 LYS B N 1
ATOM 5859 C CA . LYS B 1 318 ? 15.961 22.891 12.805 1 58.78 318 LYS B CA 1
ATOM 5860 C C . LYS B 1 318 ? 16.469 24.312 12.586 1 58.78 318 LYS B C 1
ATOM 5862 O O . LYS B 1 318 ? 16.547 25.094 13.531 1 58.78 318 LYS B O 1
ATOM 5867 N N . GLU B 1 319 ? 16.891 24.516 11.469 1 51.41 319 GLU B N 1
ATOM 5868 C CA . GLU B 1 319 ? 17.578 25.781 11.227 1 51.41 319 GLU B CA 1
ATOM 5869 C C . GLU B 1 319 ? 16.578 26.953 11.195 1 51.41 319 GLU B C 1
ATOM 5871 O O . GLU B 1 319 ? 16.984 28.094 10.969 1 51.41 319 GLU B O 1
ATOM 5876 N N . GLY B 1 320 ? 15.422 26.609 11.438 1 49.28 320 GLY B N 1
ATOM 5877 C CA . GLY B 1 320 ? 14.477 27.703 11.305 1 49.28 320 GLY B CA 1
ATOM 5878 C C . GLY B 1 320 ? 14.438 28.609 12.523 1 49.28 320 GLY B C 1
ATOM 5879 O O . GLY B 1 320 ? 14.281 28.141 13.648 1 49.28 320 GLY B O 1
ATOM 5880 N N . VAL B 1 321 ? 15.273 29.516 12.625 1 50.25 321 VAL B N 1
ATOM 5881 C CA . VAL B 1 321 ? 15.43 30.656 13.516 1 50.25 321 VAL B CA 1
ATOM 5882 C C . VAL B 1 321 ? 14.102 31.391 13.656 1 50.25 321 VAL B C 1
ATOM 5884 O O . VAL B 1 321 ? 13.508 31.812 12.656 1 50.25 321 VAL B O 1
ATOM 5887 N N . ALA B 1 322 ? 13.43 30.984 14.727 1 55.44 322 ALA B N 1
ATOM 5888 C CA . ALA B 1 322 ? 12.289 31.844 15 1 55.44 322 ALA B CA 1
ATOM 5889 C C . ALA B 1 322 ? 12.695 33.312 14.938 1 55.44 322 ALA B C 1
ATOM 5891 O O . ALA B 1 322 ? 13.781 33.688 15.391 1 55.44 322 ALA B O 1
ATOM 5892 N N . ARG B 1 323 ? 11.977 34.094 14.078 1 61.59 323 ARG B N 1
ATOM 5893 C CA . ARG B 1 323 ? 12.195 35.562 14.016 1 61.59 323 ARG B CA 1
ATOM 5894 C C . ARG B 1 323 ? 11.211 36.312 14.906 1 61.59 323 ARG B C 1
ATOM 5896 O O . ARG B 1 323 ? 10 36.281 14.664 1 61.59 323 ARG B O 1
ATOM 5903 N N . ILE B 1 324 ? 11.719 36.812 16 1 70.69 324 ILE B N 1
ATOM 5904 C CA . ILE B 1 324 ? 10.898 37.594 16.906 1 70.69 324 ILE B CA 1
ATOM 5905 C C . ILE B 1 324 ? 11.219 39.094 16.734 1 70.69 324 ILE B C 1
ATOM 5907 O O . ILE B 1 324 ? 12.328 39.531 17.047 1 70.69 324 ILE B O 1
ATOM 5911 N N . PRO B 1 325 ? 10.227 39.844 16.203 1 77.62 325 PRO B N 1
ATOM 5912 C CA . PRO B 1 325 ? 10.508 41.25 15.984 1 77.62 325 PRO B CA 1
ATOM 5913 C C . PRO B 1 325 ? 10.547 42.062 17.281 1 77.62 325 PRO B C 1
ATOM 5915 O O . PRO B 1 325 ? 9.766 41.812 18.188 1 77.62 325 PRO B O 1
ATOM 5918 N N . PHE B 1 326 ? 11.539 43.031 17.359 1 84.69 326 PHE B N 1
ATOM 5919 C CA . PHE B 1 326 ? 11.539 44.031 18.406 1 84.69 326 PHE B CA 1
ATOM 5920 C C . PHE B 1 326 ? 10.438 45.062 18.172 1 84.69 326 PHE B C 1
ATOM 5922 O O . PHE B 1 326 ? 10.062 45.312 17.016 1 84.69 326 PHE B O 1
ATOM 5929 N N . THR B 1 327 ? 9.914 45.562 19.203 1 80.5 327 THR B N 1
ATOM 5930 C CA . THR B 1 327 ? 8.945 46.625 19.109 1 80.5 327 THR B CA 1
ATOM 5931 C C . THR B 1 327 ? 9.625 48 19.297 1 80.5 327 THR B C 1
ATOM 5933 O O . THR B 1 327 ? 10.461 48.156 20.188 1 80.5 327 THR B O 1
ATOM 5936 N N . PHE B 1 328 ? 9.305 48.938 18.312 1 81.69 328 PHE B N 1
ATOM 5937 C CA . PHE B 1 328 ? 9.859 50.281 18.438 1 81.69 328 PHE B CA 1
ATOM 5938 C C . PHE B 1 328 ? 8.945 51.156 19.25 1 81.69 328 PHE B C 1
ATOM 5940 O O . PHE B 1 328 ? 7.805 51.438 18.859 1 81.69 328 PHE B O 1
ATOM 5947 N N . GLU B 1 329 ? 9.398 51.438 20.422 1 79.12 329 GLU B N 1
ATOM 5948 C CA . GLU B 1 329 ? 8.656 52.344 21.312 1 79.12 329 GLU B CA 1
ATOM 5949 C C . GLU B 1 329 ? 9.586 53.344 21.969 1 79.12 329 GLU B C 1
ATOM 5951 O O . GLU B 1 329 ? 10.672 53 22.438 1 79.12 329 GLU B O 1
ATOM 5956 N N . ASP B 1 330 ? 9.172 54.656 22.031 1 77.62 330 ASP B N 1
ATOM 5957 C CA . ASP B 1 330 ? 9.883 55.75 22.703 1 77.62 330 ASP B CA 1
ATOM 5958 C C . ASP B 1 330 ? 11.312 55.875 22.188 1 77.62 330 ASP B C 1
ATOM 5960 O O . ASP B 1 330 ? 12.25 56.031 22.969 1 77.62 330 ASP B O 1
ATOM 5964 N N . GLY B 1 331 ? 11.445 55.594 20.922 1 79.31 331 GLY B N 1
ATOM 5965 C CA . GLY B 1 331 ? 12.734 55.812 20.281 1 79.31 331 GLY B CA 1
ATOM 5966 C C . GLY B 1 331 ? 13.68 54.625 20.484 1 79.31 331 GLY B C 1
ATOM 5967 O O . GLY B 1 331 ? 14.867 54.719 20.141 1 79.31 331 GLY B O 1
ATOM 5968 N N . MET B 1 332 ? 13.219 53.562 21 1 86.81 332 MET B N 1
ATOM 5969 C CA . MET B 1 332 ? 14.047 52.375 21.266 1 86.81 332 MET B CA 1
ATOM 5970 C C . MET B 1 332 ? 13.383 51.125 20.734 1 86.81 332 MET B C 1
ATOM 5972 O O . MET B 1 332 ? 12.148 51.031 20.672 1 86.81 332 MET B O 1
ATOM 5976 N N . PHE B 1 333 ? 14.234 50.219 20.25 1 90.56 333 PHE B N 1
ATOM 5977 C CA . PHE B 1 333 ? 13.758 48.875 19.922 1 90.56 333 PHE B CA 1
ATOM 5978 C C . PHE B 1 333 ? 13.82 47.969 21.156 1 90.56 333 PHE B C 1
ATOM 5980 O O . PHE B 1 333 ? 14.898 47.75 21.719 1 90.56 333 PHE B O 1
ATOM 5987 N N . GLY B 1 334 ? 12.719 47.531 21.594 1 90.06 334 GLY B N 1
ATOM 5988 C CA . GLY B 1 334 ? 12.688 46.688 22.781 1 90.06 334 GLY B CA 1
ATOM 5989 C C . GLY B 1 334 ? 12 45.344 22.562 1 90.06 334 GLY B C 1
ATOM 5990 O O . GLY B 1 334 ? 11.102 45.25 21.734 1 90.06 334 GLY B O 1
ATOM 5991 N N . LEU B 1 335 ? 12.445 44.312 23.266 1 87.38 335 LEU B N 1
ATOM 5992 C CA . LEU B 1 335 ? 11.883 42.969 23.234 1 87.38 335 LEU B CA 1
ATOM 5993 C C . LEU B 1 335 ? 12.008 42.312 24.594 1 87.38 335 LEU B C 1
ATOM 5995 O O . LEU B 1 335 ? 13.102 42.219 25.156 1 87.38 335 LEU B O 1
ATOM 5999 N N . PRO B 1 336 ? 10.852 41.938 25.156 1 82.31 336 PRO B N 1
ATOM 6000 C CA . PRO B 1 336 ? 10.977 41.156 26.375 1 82.31 336 PRO B CA 1
ATOM 6001 C C . PRO B 1 336 ? 11.742 39.844 26.172 1 82.31 336 PRO B C 1
ATOM 6003 O O . PRO B 1 336 ? 11.383 39.031 25.312 1 82.31 336 PRO B O 1
ATOM 6006 N N . MET B 1 337 ? 12.758 39.656 26.906 1 82.06 337 MET B N 1
ATOM 6007 C CA . MET B 1 337 ? 13.664 38.531 26.703 1 82.06 337 MET B CA 1
ATOM 6008 C C . MET B 1 337 ? 13.273 37.375 27.594 1 82.06 337 MET B C 1
ATOM 6010 O O . MET B 1 337 ? 13.195 37.5 28.812 1 82.06 337 MET B O 1
ATOM 6014 N N . ASP B 1 338 ? 12.984 36.25 26.922 1 77.94 338 ASP B N 1
ATOM 6015 C CA . ASP B 1 338 ? 12.789 35 27.641 1 77.94 338 ASP B CA 1
ATOM 6016 C C . ASP B 1 338 ? 14.125 34.406 28.094 1 77.94 338 ASP B C 1
ATOM 6018 O O . ASP B 1 338 ? 15.125 34.5 27.375 1 77.94 338 ASP B O 1
ATOM 6022 N N . GLU B 1 339 ? 14.086 33.812 29.25 1 77.44 339 GLU B N 1
ATOM 6023 C CA . GLU B 1 339 ? 15.305 33.219 29.797 1 77.44 339 GLU B CA 1
ATOM 6024 C C . GLU B 1 339 ? 15.867 32.125 28.891 1 77.44 339 GLU B C 1
ATOM 6026 O O . GLU B 1 339 ? 17.078 31.984 28.781 1 77.44 339 GLU B O 1
ATOM 6031 N N . ALA B 1 340 ? 15.008 31.516 28.25 1 73.94 340 ALA B N 1
ATOM 6032 C CA . ALA B 1 340 ? 15.43 30.406 27.391 1 73.94 340 ALA B CA 1
ATOM 6033 C C . ALA B 1 340 ? 16.266 30.906 26.219 1 73.94 340 ALA B C 1
ATOM 6035 O O . ALA B 1 340 ? 17.141 30.188 25.734 1 73.94 340 ALA B O 1
ATOM 6036 N N . TRP B 1 341 ? 15.953 32.125 25.828 1 75.94 341 TRP B N 1
ATOM 6037 C CA . TRP B 1 341 ? 16.656 32.688 24.672 1 75.94 341 TRP B CA 1
ATOM 6038 C C . TRP B 1 341 ? 18.078 33.094 25.047 1 75.94 341 TRP B C 1
ATOM 6040 O O . TRP B 1 341 ? 18.938 33.219 24.172 1 75.94 341 TRP B O 1
ATOM 6050 N N . LEU B 1 342 ? 18.234 33.281 26.391 1 80.38 342 LEU B N 1
ATOM 6051 C CA . LEU B 1 342 ? 19.5 33.844 26.859 1 80.38 342 LEU B CA 1
ATOM 6052 C C . LEU B 1 342 ? 20.531 32.719 27.094 1 80.38 342 LEU B C 1
ATOM 6054 O O . LEU B 1 342 ? 21.703 33.031 27.359 1 80.38 342 LEU B O 1
ATOM 6058 N N . LYS B 1 343 ? 20.047 31.5 27 1 73.75 343 LYS B N 1
ATOM 6059 C CA . LYS B 1 343 ? 20.938 30.375 27.266 1 73.75 343 LYS B CA 1
ATOM 6060 C C . LYS B 1 343 ? 21.797 30.047 26.031 1 73.75 343 LYS B C 1
ATOM 6062 O O . LYS B 1 343 ? 22.844 29.438 26.156 1 73.75 343 LYS B O 1
ATOM 6067 N N . GLY B 1 344 ? 21.406 30.438 24.875 1 70.62 344 GLY B N 1
ATOM 6068 C CA . GLY B 1 344 ? 22.172 30.188 23.672 1 70.62 344 GLY B CA 1
ATOM 6069 C C . GLY B 1 344 ? 22.719 31.453 23.031 1 70.62 344 GLY B C 1
ATOM 6070 O O . GLY B 1 344 ? 22.906 32.469 23.719 1 70.62 344 GLY B O 1
ATOM 6071 N N . ARG B 1 345 ? 23.094 31.312 21.734 1 75.38 345 ARG B N 1
ATOM 6072 C CA . ARG B 1 345 ? 23.562 32.469 20.953 1 75.38 345 ARG B CA 1
ATOM 6073 C C . ARG B 1 345 ? 22.422 33.406 20.625 1 75.38 345 ARG B C 1
ATOM 6075 O O . ARG B 1 345 ? 21.406 33 20.062 1 75.38 345 ARG B O 1
ATOM 6082 N N . LEU B 1 346 ? 22.578 34.625 21.172 1 84.12 346 LEU B N 1
ATOM 6083 C CA . LEU B 1 346 ? 21.578 35.625 20.906 1 84.12 346 LEU B CA 1
ATOM 6084 C C . LEU B 1 346 ? 21.906 36.375 19.609 1 84.12 346 LEU B C 1
ATOM 6086 O O . LEU B 1 346 ? 22.812 37.219 19.594 1 84.12 346 LEU B O 1
ATOM 6090 N N . VAL B 1 347 ? 21.188 36.031 18.562 1 84.06 347 VAL B N 1
ATOM 6091 C CA . VAL B 1 347 ? 21.438 36.656 17.266 1 84.06 347 VAL B CA 1
ATOM 6092 C C . VAL B 1 347 ? 20.266 37.562 16.906 1 84.06 347 VAL B C 1
ATOM 6094 O O . VAL B 1 347 ? 19.109 37.156 16.969 1 84.06 347 VAL B O 1
ATOM 6097 N N . VAL B 1 348 ? 20.578 38.844 16.594 1 88.12 348 VAL B N 1
ATOM 6098 C CA . VAL B 1 348 ? 19.562 39.812 16.156 1 88.12 348 VAL B CA 1
ATOM 6099 C C . VAL B 1 348 ? 19.859 40.25 14.734 1 88.12 348 VAL B C 1
ATOM 6101 O O . VAL B 1 348 ? 21.016 40.438 14.359 1 88.12 348 VAL B O 1
ATOM 6104 N N . GLY B 1 349 ? 18.844 40.344 13.93 1 84.62 349 GLY B N 1
ATOM 6105 C CA . GLY B 1 349 ? 18.938 40.906 12.594 1 84.62 349 GLY B CA 1
ATOM 6106 C C . GLY B 1 349 ? 18.422 42.312 12.508 1 84.62 349 GLY B C 1
ATOM 6107 O O . GLY B 1 349 ? 17.328 42.625 13 1 84.62 349 GLY B O 1
ATOM 6108 N N . VAL B 1 350 ? 19.234 43.281 11.953 1 87.19 350 VAL B N 1
ATOM 6109 C CA . VAL B 1 350 ? 18.844 44.656 11.766 1 87.19 350 VAL B CA 1
ATOM 6110 C C . VAL B 1 350 ? 18.609 44.938 10.281 1 87.19 350 VAL B C 1
ATOM 6112 O O . VAL B 1 350 ? 19.516 44.75 9.469 1 87.19 350 VAL B O 1
ATOM 6115 N N . ARG B 1 351 ? 17.406 45.312 10.016 1 83.62 351 ARG B N 1
ATOM 6116 C CA . ARG B 1 351 ? 17.062 45.656 8.641 1 83.62 351 ARG B CA 1
ATOM 6117 C C . ARG B 1 351 ? 16.984 47.156 8.461 1 83.62 351 ARG B C 1
ATOM 6119 O O . ARG B 1 351 ? 16.203 47.812 9.148 1 83.62 351 ARG B O 1
ATOM 6126 N N . GLY B 1 352 ? 17.797 47.719 7.621 1 80.25 352 GLY B N 1
ATOM 6127 C CA . GLY B 1 352 ? 17.75 49.125 7.273 1 80.25 352 GLY B CA 1
ATOM 6128 C C . GLY B 1 352 ? 16.797 49.438 6.129 1 80.25 352 GLY B C 1
ATOM 6129 O O . GLY B 1 352 ? 16.25 48.5 5.52 1 80.25 352 GLY B O 1
ATOM 6130 N N . PRO B 1 353 ? 16.453 50.719 5.938 1 76.88 353 PRO B N 1
ATOM 6131 C CA . PRO B 1 353 ? 15.719 51.094 4.734 1 76.88 353 PRO B CA 1
ATOM 6132 C C . PRO B 1 353 ? 16.391 50.625 3.451 1 76.88 353 PRO B C 1
ATOM 6134 O O . PRO B 1 353 ? 17.594 50.375 3.441 1 76.88 353 PRO B O 1
ATOM 6137 N N . ALA B 1 354 ? 15.602 50.25 2.428 1 71.62 354 ALA B N 1
ATOM 6138 C CA . ALA B 1 354 ? 16.062 49.688 1.164 1 71.62 354 ALA B CA 1
ATOM 6139 C C . ALA B 1 354 ? 17.25 50.5 0.614 1 71.62 354 ALA B C 1
ATOM 6141 O O . ALA B 1 354 ? 18.141 49.906 -0.017 1 71.62 354 ALA B O 1
ATOM 6142 N N . SER B 1 355 ? 17.344 51.719 0.857 1 74.25 355 SER B N 1
ATOM 6143 C CA . SER B 1 355 ? 18.359 52.594 0.271 1 74.25 355 SER B CA 1
ATOM 6144 C C . SER B 1 355 ? 19.594 52.656 1.163 1 74.25 355 SER B C 1
ATOM 6146 O O . SER B 1 355 ? 20.641 53.156 0.734 1 74.25 355 SER B O 1
ATOM 6148 N N . ALA B 1 356 ? 19.641 52.062 2.324 1 77.25 356 ALA B N 1
ATOM 6149 C CA . ALA B 1 356 ? 20.75 52.219 3.264 1 77.25 356 ALA B CA 1
ATOM 6150 C C . ALA B 1 356 ? 21.812 51.125 3.055 1 77.25 356 ALA B C 1
ATOM 6152 O O . ALA B 1 356 ? 21.484 49.938 2.947 1 77.25 356 ALA B O 1
ATOM 6153 N N . PRO B 1 357 ? 23 51.562 2.875 1 81.06 357 PRO B N 1
ATOM 6154 C CA . PRO B 1 357 ? 24.078 50.562 2.781 1 81.06 357 PRO B CA 1
ATOM 6155 C C . PRO B 1 357 ? 24.266 49.781 4.074 1 81.06 357 PRO B C 1
ATOM 6157 O O . PRO B 1 357 ? 23.922 50.25 5.156 1 81.06 357 PRO B O 1
ATOM 6160 N N . VAL B 1 358 ? 24.781 48.625 3.951 1 82.19 358 VAL B N 1
ATOM 6161 C CA . VAL B 1 358 ? 25.031 47.688 5.051 1 82.19 358 VAL B CA 1
ATOM 6162 C C . VAL B 1 358 ? 25.922 48.375 6.09 1 82.19 358 VAL B C 1
ATOM 6164 O O . VAL B 1 358 ? 25.75 48.156 7.293 1 82.19 358 VAL B O 1
ATOM 6167 N N . SER B 1 359 ? 26.797 49.219 5.633 1 86.12 359 SER B N 1
ATOM 6168 C CA . SER B 1 359 ? 27.75 49.875 6.52 1 86.12 359 SER B CA 1
ATOM 6169 C C . SER B 1 359 ? 27.047 50.844 7.465 1 86.12 359 SER B C 1
ATOM 6171 O O . SER B 1 359 ? 27.422 50.969 8.625 1 86.12 359 SER B O 1
ATOM 6173 N N . GLU B 1 360 ? 26.031 51.438 7.004 1 86.81 360 GLU B N 1
ATOM 6174 C CA . GLU B 1 360 ? 25.281 52.375 7.836 1 86.81 360 GLU B CA 1
ATOM 6175 C C . GLU B 1 360 ? 24.484 51.656 8.914 1 86.81 360 GLU B C 1
ATOM 6177 O O . GLU B 1 360 ? 24.391 52.125 10.047 1 86.81 360 GLU B O 1
ATOM 6182 N N . VAL B 1 361 ? 24 50.531 8.484 1 87.81 361 VAL B N 1
ATOM 6183 C CA . VAL B 1 361 ? 23.25 49.719 9.438 1 87.81 361 VAL B CA 1
ATOM 6184 C C . VAL B 1 361 ? 24.188 49.219 10.523 1 87.81 361 VAL B C 1
ATOM 6186 O O . VAL B 1 361 ? 23.859 49.25 11.711 1 87.81 361 VAL B O 1
ATOM 6189 N N . ALA B 1 362 ? 25.297 48.812 10.109 1 87.44 362 ALA B N 1
ATOM 6190 C CA . ALA B 1 362 ? 26.281 48.312 11.062 1 87.44 362 ALA B CA 1
ATOM 6191 C C . ALA B 1 362 ? 26.734 49.406 12.016 1 87.44 362 ALA B C 1
ATOM 6193 O O . ALA B 1 362 ? 26.859 49.188 13.219 1 87.44 362 ALA B O 1
ATOM 6194 N N . ALA B 1 363 ? 26.984 50.625 11.453 1 87.25 363 ALA B N 1
ATOM 6195 C CA . ALA B 1 363 ? 27.406 51.75 12.273 1 87.25 363 ALA B CA 1
ATOM 6196 C C . ALA B 1 363 ? 26.328 52.125 13.281 1 87.25 363 ALA B C 1
ATOM 6198 O O . ALA B 1 363 ? 26.641 52.469 14.43 1 87.25 363 ALA B O 1
ATOM 6199 N N . TRP B 1 364 ? 25.172 52.062 12.844 1 90.19 364 TRP B N 1
ATOM 6200 C CA . TRP B 1 364 ? 24.062 52.375 13.734 1 90.19 364 TRP B CA 1
ATOM 6201 C C . TRP B 1 364 ? 24.031 51.406 14.922 1 90.19 364 TRP B C 1
ATOM 6203 O O . TRP B 1 364 ? 23.922 51.844 16.078 1 90.19 364 TRP B O 1
ATOM 6213 N N . MET B 1 365 ? 24.141 50.188 14.672 1 91.56 365 MET B N 1
ATOM 6214 C CA . MET B 1 365 ? 24.094 49.188 15.727 1 91.56 365 MET B CA 1
ATOM 6215 C C . MET B 1 365 ? 25.297 49.281 16.641 1 91.56 365 MET B C 1
ATOM 6217 O O . MET B 1 365 ? 25.188 49.094 17.859 1 91.56 365 MET B O 1
ATOM 6221 N N . GLU B 1 366 ? 26.391 49.531 16.047 1 88.75 366 GLU B N 1
ATOM 6222 C CA . GLU B 1 366 ? 27.609 49.656 16.844 1 88.75 366 GLU B CA 1
ATOM 6223 C C . GLU B 1 366 ? 27.5 50.812 17.828 1 88.75 366 GLU B C 1
ATOM 6225 O O . GLU B 1 366 ? 28.078 50.781 18.922 1 88.75 366 GLU B O 1
ATOM 6230 N N . ASN B 1 367 ? 26.734 51.844 17.453 1 89.12 367 ASN B N 1
ATOM 6231 C CA . ASN B 1 367 ? 26.609 53.031 18.297 1 89.12 367 ASN B CA 1
ATOM 6232 C C . ASN B 1 367 ? 25.422 52.906 19.25 1 89.12 367 ASN B C 1
ATOM 6234 O O . ASN B 1 367 ? 25.141 53.844 20.016 1 89.12 367 ASN B O 1
ATOM 6238 N N . CYS B 1 368 ? 24.797 51.781 19.172 1 92.25 368 CYS B N 1
ATOM 6239 C CA . CYS B 1 368 ? 23.625 51.594 20.031 1 92.25 368 CYS B CA 1
ATOM 6240 C C . CYS B 1 368 ? 24.031 51.188 21.438 1 92.25 368 CYS B C 1
ATOM 6242 O O . CYS B 1 368 ? 25.094 50.562 21.625 1 92.25 368 CYS B O 1
ATOM 6244 N N . ILE B 1 369 ? 23.234 51.562 22.359 1 93.12 369 ILE B N 1
ATOM 6245 C CA . ILE B 1 369 ? 23.281 51 23.703 1 93.12 369 ILE B CA 1
ATOM 6246 C C . ILE B 1 369 ? 22.359 49.781 23.781 1 93.12 369 ILE B C 1
ATOM 6248 O O . ILE B 1 369 ? 21.172 49.875 23.453 1 93.12 369 ILE B O 1
ATOM 6252 N N . VAL B 1 370 ? 22.922 48.625 24.094 1 94.31 370 VAL B N 1
ATOM 6253 C CA . VAL B 1 370 ? 22.156 47.406 24.203 1 94.31 370 VAL B CA 1
ATOM 6254 C C . VAL B 1 370 ? 22.141 46.938 25.656 1 94.31 370 VAL B C 1
ATOM 6256 O O . VAL B 1 370 ? 23.172 46.531 26.219 1 94.31 370 VAL B O 1
ATOM 6259 N N . ALA B 1 371 ? 21 47.031 26.266 1 94.31 371 ALA B N 1
ATOM 6260 C CA . ALA B 1 371 ? 20.875 46.656 27.672 1 94.31 371 ALA B CA 1
ATOM 6261 C C . ALA B 1 371 ? 19.406 46.469 28.062 1 94.31 371 ALA B C 1
ATOM 6263 O O . ALA B 1 371 ? 18.516 46.875 27.312 1 94.31 371 ALA B O 1
ATOM 6264 N N . SER B 1 372 ? 19.25 45.75 29.156 1 93.56 372 SER B N 1
ATOM 6265 C CA . SER B 1 372 ? 17.906 45.656 29.719 1 93.56 372 SER B CA 1
ATOM 6266 C C . SER B 1 372 ? 17.406 47.031 30.172 1 93.56 372 SER B C 1
ATOM 6268 O O . SER B 1 372 ? 18.203 47.906 30.484 1 93.56 372 SER B O 1
ATOM 6270 N N . ARG B 1 373 ? 16.156 47.188 30.172 1 89.94 373 ARG B N 1
ATOM 6271 C CA . ARG B 1 373 ? 15.508 48.438 30.469 1 89.94 373 ARG B CA 1
ATOM 6272 C C . ARG B 1 373 ? 16.031 49.031 31.781 1 89.94 373 ARG B C 1
ATOM 6274 O O . ARG B 1 373 ? 16.281 50.219 31.875 1 89.94 373 ARG B O 1
ATOM 6281 N N . SER B 1 374 ? 16.281 48.25 32.75 1 90.19 374 SER B N 1
ATOM 6282 C CA . SER B 1 374 ? 16.703 48.688 34.094 1 90.19 374 SER B CA 1
ATOM 6283 C C . SER B 1 374 ? 18.125 49.219 34.062 1 90.19 374 SER B C 1
ATOM 6285 O O . SER B 1 374 ? 18.531 50 34.938 1 90.19 374 SER B O 1
ATOM 6287 N N . ARG B 1 375 ? 18.828 48.844 33.125 1 90.06 375 ARG B N 1
ATOM 6288 C CA . ARG B 1 375 ? 20.234 49.219 33.094 1 90.06 375 ARG B CA 1
ATOM 6289 C C . ARG B 1 375 ? 20.469 50.375 32.125 1 90.06 375 ARG B C 1
ATOM 6291 O O . ARG B 1 375 ? 21.531 50.969 32.125 1 90.06 375 ARG B O 1
ATOM 6298 N N . LEU B 1 376 ? 19.5 50.656 31.328 1 88.38 376 LEU B N 1
ATOM 6299 C CA . LEU B 1 376 ? 19.672 51.594 30.219 1 88.38 376 LEU B CA 1
ATOM 6300 C C . LEU B 1 376 ? 20.016 53 30.734 1 88.38 376 LEU B C 1
ATOM 6302 O O . LEU B 1 376 ? 20.875 53.656 30.172 1 88.38 376 LEU B O 1
ATOM 6306 N N . GLU B 1 377 ? 19.312 53.5 31.75 1 83.12 377 GLU B N 1
ATOM 6307 C CA . GLU B 1 377 ? 19.547 54.844 32.281 1 83.12 377 GLU B CA 1
ATOM 6308 C C . GLU B 1 377 ? 20.969 55 32.781 1 83.12 377 GLU B C 1
ATOM 6310 O O . GLU B 1 377 ? 21.625 56.031 32.5 1 83.12 377 GLU B O 1
ATOM 6315 N N . THR B 1 378 ? 21.375 54.031 33.531 1 87 378 THR B N 1
ATOM 6316 C CA . THR B 1 378 ? 22.703 54.094 34.094 1 87 378 THR B CA 1
ATOM 6317 C C . THR B 1 378 ? 23.766 54.094 33 1 87 378 THR B C 1
ATOM 6319 O O . THR B 1 378 ? 24.734 54.844 33.062 1 87 378 THR B O 1
ATOM 6322 N N . LEU B 1 379 ? 23.516 53.312 32.031 1 88.25 379 LEU B N 1
ATOM 6323 C CA . LEU B 1 379 ? 24.516 53.156 30.984 1 88.25 379 LEU B CA 1
ATOM 6324 C C . LEU B 1 379 ? 24.531 54.375 30.078 1 88.25 379 LEU B C 1
ATOM 6326 O O . LEU B 1 379 ? 25.594 54.781 29.594 1 88.25 379 LEU B O 1
ATOM 6330 N N . SER B 1 380 ? 23.453 54.906 29.797 1 84.81 380 SER B N 1
ATOM 6331 C CA . SER B 1 380 ? 23.391 56.125 28.969 1 84.81 380 SER B CA 1
ATOM 6332 C C . SER B 1 380 ? 24.172 57.25 29.594 1 84.81 380 SER B C 1
ATOM 6334 O O . SER B 1 380 ? 24.859 58 28.875 1 84.81 380 SER B O 1
ATOM 6336 N N . GLY B 1 381 ? 24.125 57.406 30.828 1 80.06 381 GLY B N 1
ATOM 6337 C CA . GLY B 1 381 ? 24.859 58.469 31.531 1 80.06 381 GLY B CA 1
ATOM 6338 C C . GLY B 1 381 ? 26.359 58.25 31.484 1 80.06 381 GLY B C 1
ATOM 6339 O O . GLY B 1 381 ? 27.125 59.219 31.438 1 80.06 381 GLY B O 1
ATOM 6340 N N . LEU B 1 382 ? 26.734 56.969 31.469 1 81.75 382 LEU B N 1
ATOM 6341 C CA . LEU B 1 382 ? 28.156 56.656 31.516 1 81.75 382 LEU B CA 1
ATOM 6342 C C . LEU B 1 382 ? 28.734 56.531 30.109 1 81.75 382 LEU B C 1
ATOM 6344 O O . LEU B 1 382 ? 29.953 56.344 29.953 1 81.75 382 LEU B O 1
ATOM 6348 N N . ARG B 1 383 ? 27.984 56.781 29.156 1 81.38 383 ARG B N 1
ATOM 6349 C CA . ARG B 1 383 ? 28.406 56.656 27.766 1 81.38 383 ARG B CA 1
ATOM 6350 C C . ARG B 1 383 ? 29 55.281 27.484 1 81.38 383 ARG B C 1
ATOM 6352 O O . ARG B 1 383 ? 30.047 55.188 26.844 1 81.38 383 ARG B O 1
ATOM 6359 N N . VAL B 1 384 ? 28.344 54.219 28.141 1 88.44 384 VAL B N 1
ATOM 6360 C CA . VAL B 1 384 ? 28.734 52.844 27.922 1 88.44 384 VAL B CA 1
ATOM 6361 C C . VAL B 1 384 ? 27.719 52.156 27.016 1 88.44 384 VAL B C 1
ATOM 6363 O O . VAL B 1 384 ? 26.5 52.344 27.156 1 88.44 384 VAL B O 1
ATOM 6366 N N . LYS B 1 385 ? 28.125 51.344 26.047 1 91.69 385 LYS B N 1
ATOM 6367 C CA . LYS B 1 385 ? 27.297 50.781 25 1 91.69 385 LYS B CA 1
ATOM 6368 C C . LYS B 1 385 ? 26.594 49.5 25.453 1 91.69 385 LYS B C 1
ATOM 6370 O O . LYS B 1 385 ? 25.719 49 24.766 1 91.69 385 LYS B O 1
ATOM 6375 N N . GLY B 1 386 ? 26.875 49.062 26.656 1 93.12 386 GLY B N 1
ATOM 6376 C CA . GLY B 1 386 ? 26.203 47.875 27.203 1 93.12 386 GLY B CA 1
ATOM 6377 C C . GLY B 1 386 ? 26.766 46.562 26.672 1 93.12 386 GLY B C 1
ATOM 6378 O O . GLY B 1 386 ? 27.984 46.406 26.578 1 93.12 386 GLY B O 1
ATOM 6379 N N . ALA B 1 387 ? 25.812 45.594 26.328 1 93.38 387 ALA B N 1
ATOM 6380 C CA . ALA B 1 387 ? 26.219 44.25 25.875 1 93.38 387 ALA B CA 1
ATOM 6381 C C . ALA B 1 387 ? 27.016 44.344 24.562 1 93.38 387 ALA B C 1
ATOM 6383 O O . ALA B 1 387 ? 26.641 45.094 23.656 1 93.38 387 ALA B O 1
ATOM 6384 N N . GLU B 1 388 ? 28.047 43.562 24.562 1 93.19 388 GLU B N 1
ATOM 6385 C CA . GLU B 1 388 ? 28.875 43.531 23.359 1 93.19 388 GLU B CA 1
ATOM 6386 C C . GLU B 1 388 ? 28.109 42.875 22.203 1 93.19 388 GLU B C 1
ATOM 6388 O O . GLU B 1 388 ? 27.328 41.938 22.406 1 93.19 388 GLU B O 1
ATOM 6393 N N . ARG B 1 389 ? 28.219 43.469 21.016 1 91.5 389 ARG B N 1
ATOM 6394 C CA . ARG B 1 389 ? 27.625 42.906 19.812 1 91.5 389 ARG B CA 1
ATOM 6395 C C . ARG B 1 389 ? 28.641 42.781 18.688 1 91.5 389 ARG B C 1
ATOM 6397 O O . ARG B 1 389 ? 29.516 43.656 18.562 1 91.5 389 ARG B O 1
ATOM 6404 N N . VAL B 1 390 ? 28.594 41.656 18.016 1 87.81 390 VAL B N 1
ATOM 6405 C CA . VAL B 1 390 ? 29.516 41.438 16.906 1 87.81 390 VAL B CA 1
ATOM 6406 C C . VAL B 1 390 ? 28.719 41.156 15.633 1 87.81 390 VAL B C 1
ATOM 6408 O O . VAL B 1 390 ? 27.766 40.344 15.633 1 87.81 390 VAL B O 1
ATOM 6411 N N . ALA B 1 391 ? 28.969 42.031 14.609 1 86.12 391 ALA B N 1
ATOM 6412 C CA . ALA B 1 391 ? 28.344 41.781 13.312 1 86.12 391 ALA B CA 1
ATOM 6413 C C . ALA B 1 391 ? 28.781 40.438 12.758 1 86.12 391 ALA B C 1
ATOM 6415 O O . ALA B 1 391 ? 29.969 40.094 12.797 1 86.12 391 ALA B O 1
ATOM 6416 N N . LEU B 1 392 ? 27.781 39.625 12.43 1 77.38 392 LEU B N 1
ATOM 6417 C CA . LEU B 1 392 ? 28.078 38.312 11.859 1 77.38 392 LEU B CA 1
ATOM 6418 C C . LEU B 1 392 ? 28.234 38.406 10.344 1 77.38 392 LEU B C 1
ATOM 6420 O O . LEU B 1 392 ? 27.578 39.219 9.695 1 77.38 392 LEU B O 1
ATOM 6424 N N . ASP B 1 393 ? 29.266 37.781 9.766 1 63.16 393 ASP B N 1
ATOM 6425 C CA . ASP B 1 393 ? 29.453 37.719 8.32 1 63.16 393 ASP B CA 1
ATOM 6426 C C . ASP B 1 393 ? 28.422 36.812 7.656 1 63.16 393 ASP B C 1
ATOM 6428 O O . ASP B 1 393 ? 27.875 35.938 8.297 1 63.16 393 ASP B O 1
ATOM 6432 N N . ASP B 1 394 ? 27.828 37.25 6.461 1 50.84 394 ASP B N 1
ATOM 6433 C CA . ASP B 1 394 ? 26.891 36.5 5.641 1 50.84 394 ASP B CA 1
ATOM 6434 C C . ASP B 1 394 ? 27.297 35.031 5.555 1 50.84 394 ASP B C 1
ATOM 6436 O O . ASP B 1 394 ? 26.594 34.219 4.953 1 50.84 394 ASP B O 1
ATOM 6440 N N . SER B 1 395 ? 28.453 34.719 5.777 1 45.06 395 SER B N 1
ATOM 6441 C CA . SER B 1 395 ? 29.062 33.469 5.352 1 45.06 395 SER B CA 1
ATOM 6442 C C . SER B 1 395 ? 28.578 32.312 6.188 1 45.06 395 SER B C 1
ATOM 6444 O O . SER B 1 395 ? 29.031 31.172 5.996 1 45.06 395 SER B O 1
ATOM 6446 N N . GLY B 1 396 ? 27.312 32.125 6.641 1 43.94 396 GLY B N 1
ATOM 6447 C CA . GLY B 1 396 ? 26.75 30.875 7.141 1 43.94 396 GLY B CA 1
ATOM 6448 C C . GLY B 1 396 ? 27.219 30.516 8.531 1 43.94 396 GLY B C 1
ATOM 6449 O O . GLY B 1 396 ? 26.891 29.453 9.055 1 43.94 396 GLY B O 1
ATOM 6450 N N . GLU B 1 397 ? 28.156 31.016 8.93 1 41.34 397 GLU B N 1
ATOM 6451 C CA . GLU B 1 397 ? 28.797 30.453 10.109 1 41.34 397 GLU B CA 1
ATOM 6452 C C . GLU B 1 397 ? 27.812 30.391 11.289 1 41.34 397 GLU B C 1
ATOM 6454 O O . GLU B 1 397 ? 27.953 29.547 12.164 1 41.34 397 GLU B O 1
ATOM 6459 N N . GLY B 1 398 ? 27.094 31.406 11.555 1 45.59 398 GLY B N 1
ATOM 6460 C CA . GLY B 1 398 ? 26.297 31.297 12.766 1 45.59 398 GLY B CA 1
ATOM 6461 C C . GLY B 1 398 ? 24.984 30.578 12.547 1 45.59 398 GLY B C 1
ATOM 6462 O O . GLY B 1 398 ? 24.141 30.531 13.445 1 45.59 398 GLY B O 1
ATOM 6463 N N . GLY B 1 399 ? 24.891 29.812 11.508 1 46.53 399 GLY B N 1
ATOM 6464 C CA . GLY B 1 399 ? 23.781 28.922 11.234 1 46.53 399 GLY B CA 1
ATOM 6465 C C . GLY B 1 399 ? 22.531 29.641 10.805 1 46.53 399 GLY B C 1
ATOM 6466 O O . GLY B 1 399 ? 21.5 29 10.547 1 46.53 399 GLY B O 1
ATOM 6467 N N . VAL B 1 400 ? 22.438 30.906 11.039 1 47.97 400 VAL B N 1
ATOM 6468 C CA . VAL B 1 400 ? 21.188 31.578 10.703 1 47.97 400 VAL B CA 1
ATOM 6469 C C . VAL B 1 400 ? 21.344 32.344 9.383 1 47.97 400 VAL B C 1
ATOM 6471 O O . VAL B 1 400 ? 22.188 33.219 9.266 1 47.97 400 VAL B O 1
ATOM 6474 N N . ALA B 1 401 ? 20.906 31.875 8.312 1 51.03 401 ALA B N 1
ATOM 6475 C CA . ALA B 1 401 ? 20.875 32.625 7.059 1 51.03 401 ALA B CA 1
ATOM 6476 C C . ALA B 1 401 ? 19.938 33.812 7.16 1 51.03 401 ALA B C 1
ATOM 6478 O O . ALA B 1 401 ? 18.719 33.656 7.25 1 51.03 401 ALA B O 1
ATOM 6479 N N . ALA B 1 402 ? 20.562 35.125 7.359 1 56.12 402 ALA B N 1
ATOM 6480 C CA . ALA B 1 402 ? 19.766 36.344 7.406 1 56.12 402 ALA B CA 1
ATOM 6481 C C . ALA B 1 402 ? 19.203 36.688 6.027 1 56.12 402 ALA B C 1
ATOM 6483 O O . ALA B 1 402 ? 19.891 36.5 5.016 1 56.12 402 ALA B O 1
ATOM 6484 N N . PRO B 1 403 ? 17.906 36.844 5.938 1 56.09 403 PRO B N 1
ATOM 6485 C CA . PRO B 1 403 ? 17.328 37.281 4.672 1 56.09 403 PRO B CA 1
ATOM 6486 C C . PRO B 1 403 ? 18.094 38.469 4.055 1 56.09 403 PRO B C 1
ATOM 6488 O O . PRO B 1 403 ? 18.875 39.125 4.742 1 56.09 403 PRO B O 1
ATOM 6491 N N . ARG B 1 404 ? 17.984 38.656 2.785 1 59.81 404 ARG B N 1
ATOM 6492 C CA . ARG B 1 404 ? 18.609 39.781 2.094 1 59.81 404 ARG B CA 1
ATOM 6493 C C . ARG B 1 404 ? 18.266 41.094 2.76 1 59.81 404 ARG B C 1
ATOM 6495 O O . ARG B 1 404 ? 17.109 41.312 3.111 1 59.81 404 ARG B O 1
ATOM 6502 N N . GLY B 1 405 ? 19.312 42.031 3.078 1 67.31 405 GLY B N 1
ATOM 6503 C CA . GLY B 1 405 ? 19.125 43.344 3.654 1 67.31 405 GLY B CA 1
ATOM 6504 C C . GLY B 1 405 ? 19.172 43.344 5.172 1 67.31 405 GLY B C 1
ATOM 6505 O O . GLY B 1 405 ? 19.094 44.406 5.801 1 67.31 405 GLY B O 1
ATOM 6506 N N . VAL B 1 406 ? 19.281 42.188 5.715 1 76.94 406 VAL B N 1
ATOM 6507 C CA . VAL B 1 406 ? 19.359 42.094 7.168 1 76.94 406 VAL B CA 1
ATOM 6508 C C . VAL B 1 406 ? 20.797 41.844 7.602 1 76.94 406 VAL B C 1
ATOM 6510 O O . VAL B 1 406 ? 21.469 40.969 7.07 1 76.94 406 VAL B O 1
ATOM 6513 N N . VAL B 1 407 ? 21.297 42.719 8.453 1 83.69 407 VAL B N 1
ATOM 6514 C CA . VAL B 1 407 ? 22.625 42.562 9.008 1 83.69 407 VAL B CA 1
ATOM 6515 C C . VAL B 1 407 ? 22.531 41.812 10.352 1 83.69 407 VAL B C 1
ATOM 6517 O O . VAL B 1 407 ? 22 42.375 11.32 1 83.69 407 VAL B O 1
ATOM 6520 N N . PRO B 1 408 ? 22.984 40.594 10.406 1 85.25 408 PRO B N 1
ATOM 6521 C CA . PRO B 1 408 ? 22.922 39.844 11.664 1 85.25 408 PRO B CA 1
ATOM 6522 C C . PRO B 1 408 ? 24.016 40.25 12.656 1 85.25 408 PRO B C 1
ATOM 6524 O O . PRO B 1 408 ? 25.141 40.5 12.25 1 85.25 408 PRO B O 1
ATOM 6527 N N . PHE B 1 409 ? 23.672 40.406 13.953 1 89.12 409 PHE B N 1
ATOM 6528 C CA . PHE B 1 409 ? 24.594 40.688 15.055 1 89.12 409 PHE B CA 1
ATOM 6529 C C . PHE B 1 409 ? 24.438 39.625 16.156 1 89.12 409 PHE B C 1
ATOM 6531 O O . PHE B 1 409 ? 23.312 39.219 16.469 1 89.12 409 PHE B O 1
ATOM 6538 N N . GLU B 1 410 ? 25.469 39.188 16.625 1 89.19 410 GLU B N 1
ATOM 6539 C CA . GLU B 1 410 ? 25.438 38.375 17.844 1 89.19 410 GLU B CA 1
ATOM 6540 C C . GLU B 1 410 ? 25.641 39.25 19.094 1 89.19 410 GLU B C 1
ATOM 6542 O O . GLU B 1 410 ? 26.594 40.031 19.172 1 89.19 410 GLU B O 1
ATOM 6547 N N . ILE B 1 411 ? 24.703 39.156 19.984 1 91.62 411 ILE B N 1
ATOM 6548 C CA . ILE B 1 411 ? 24.781 39.875 21.234 1 91.62 411 ILE B CA 1
ATOM 6549 C C . ILE B 1 411 ? 25.312 38.969 22.344 1 91.62 411 ILE B C 1
ATOM 6551 O O . ILE B 1 411 ? 24.781 37.875 22.562 1 91.62 411 ILE B O 1
ATOM 6555 N N . LYS B 1 412 ? 26.391 39.312 22.906 1 91 412 LYS B N 1
ATOM 6556 C CA . LYS B 1 412 ? 26.938 38.562 24.031 1 91 412 LYS B CA 1
ATOM 6557 C C . LYS B 1 412 ? 26.078 38.719 25.281 1 91 412 LYS B C 1
ATOM 6559 O O . LYS B 1 412 ? 25.859 39.875 25.734 1 91 412 LYS B O 1
ATOM 6564 N N . VAL B 1 413 ? 25.672 37.594 25.719 1 89.38 413 VAL B N 1
ATOM 6565 C CA . VAL B 1 413 ? 24.812 37.656 26.906 1 89.38 413 VAL B CA 1
ATOM 6566 C C . VAL B 1 413 ? 25.672 37.875 28.141 1 89.38 413 VAL B C 1
ATOM 6568 O O . VAL B 1 413 ? 26.328 36.969 28.641 1 89.38 413 VAL B O 1
ATOM 6571 N N . ASP B 1 414 ? 25.766 39.094 28.609 1 89.69 414 ASP B N 1
ATOM 6572 C CA . ASP B 1 414 ? 26.469 39.531 29.828 1 89.69 414 ASP B CA 1
ATOM 6573 C C . ASP B 1 414 ? 25.484 39.875 30.922 1 89.69 414 ASP B C 1
ATOM 6575 O O . ASP B 1 414 ? 24.672 40.812 30.766 1 89.69 414 ASP B O 1
ATOM 6579 N N . PRO B 1 415 ? 25.547 39.188 32.031 1 88.06 415 PRO B N 1
ATOM 6580 C CA . PRO B 1 415 ? 24.609 39.438 33.125 1 88.06 415 PRO B CA 1
ATOM 6581 C C . PRO B 1 415 ? 24.703 40.875 33.656 1 88.06 415 PRO B C 1
ATOM 6583 O O . PRO B 1 415 ? 23.766 41.344 34.344 1 88.06 415 PRO B O 1
ATOM 6586 N N . ARG B 1 416 ? 25.812 41.531 33.406 1 91.19 416 ARG B N 1
ATOM 6587 C CA . ARG B 1 416 ? 25.953 42.906 33.844 1 91.19 416 ARG B CA 1
ATOM 6588 C C . ARG B 1 416 ? 25 43.844 33.125 1 91.19 416 ARG B C 1
ATOM 6590 O O . ARG B 1 416 ? 24.609 44.906 33.625 1 91.19 416 ARG B O 1
ATOM 6597 N N . TYR B 1 417 ? 24.609 43.438 31.906 1 92.94 417 TYR B N 1
ATOM 6598 C CA . TYR B 1 417 ? 23.828 44.344 31.047 1 92.94 417 TYR B CA 1
ATOM 6599 C C . TYR B 1 417 ? 22.469 43.75 30.703 1 92.94 417 TYR B C 1
ATOM 6601 O O . TYR B 1 417 ? 21.531 44.469 30.375 1 92.94 417 TYR B O 1
ATOM 6609 N N . ILE B 1 418 ? 22.438 42.438 30.688 1 92.88 418 ILE B N 1
ATOM 6610 C CA . ILE B 1 418 ? 21.219 41.75 30.281 1 92.88 418 ILE B CA 1
ATOM 6611 C C . ILE B 1 418 ? 20.656 40.969 31.469 1 92.88 418 ILE B C 1
ATOM 6613 O O . ILE B 1 418 ? 21.281 40.031 31.969 1 92.88 418 ILE B O 1
ATOM 6617 N N . VAL B 1 419 ? 19.469 41.406 31.859 1 89.25 419 VAL B N 1
ATOM 6618 C CA . VAL B 1 419 ? 18.766 40.75 32.969 1 89.25 419 VAL B CA 1
ATOM 6619 C C . VAL B 1 419 ? 17.688 39.812 32.438 1 89.25 419 VAL B C 1
ATOM 6621 O O . VAL B 1 419 ? 16.797 40.25 31.703 1 89.25 419 VAL B O 1
ATOM 6624 N N . PRO B 1 420 ? 17.812 38.531 32.812 1 83.94 420 PRO B N 1
ATOM 6625 C CA . PRO B 1 420 ? 16.812 37.594 32.344 1 83.94 420 PRO B CA 1
ATOM 6626 C C . PRO B 1 420 ? 15.391 38 32.719 1 83.94 420 PRO B C 1
ATOM 6628 O O . PRO B 1 420 ? 15.164 38.5 33.844 1 83.94 420 PRO B O 1
ATOM 6631 N N . GLY B 1 421 ? 14.5 37.844 31.781 1 80.62 421 GLY B N 1
ATOM 6632 C CA . GLY B 1 421 ? 13.102 38.156 32.031 1 80.62 421 GLY B CA 1
ATOM 6633 C C . GLY B 1 421 ? 12.758 39.594 31.797 1 80.62 421 GLY B C 1
ATOM 6634 O O . GLY B 1 421 ? 11.586 39.969 31.812 1 80.62 421 GLY B O 1
ATOM 6635 N N . GLU B 1 422 ? 13.773 40.469 31.594 1 86.69 422 GLU B N 1
ATOM 6636 C CA . GLU B 1 422 ? 13.539 41.906 31.375 1 86.69 422 GLU B CA 1
ATOM 6637 C C . GLU B 1 422 ? 13.602 42.25 29.891 1 86.69 422 GLU B C 1
ATOM 6639 O O . GLU B 1 422 ? 14.219 41.531 29.109 1 86.69 422 GLU B O 1
ATOM 6644 N N . ARG B 1 423 ? 12.961 43.344 29.578 1 90.81 423 ARG B N 1
ATOM 6645 C CA . ARG B 1 423 ? 12.961 43.844 28.203 1 90.81 423 ARG B CA 1
ATOM 6646 C C . ARG B 1 423 ? 14.359 44.281 27.797 1 90.81 423 ARG B C 1
ATOM 6648 O O . ARG B 1 423 ? 15.008 45.062 28.5 1 90.81 423 ARG B O 1
ATOM 6655 N N . LEU B 1 424 ? 14.859 43.688 26.703 1 92.56 424 LEU B N 1
ATOM 6656 C CA . LEU B 1 424 ? 16.094 44.125 26.094 1 92.56 424 LEU B CA 1
ATOM 6657 C C . LEU B 1 424 ? 15.852 45.344 25.188 1 92.56 424 LEU B C 1
ATOM 6659 O O . LEU B 1 424 ? 14.953 45.312 24.344 1 92.56 424 LEU B O 1
ATOM 6663 N N . GLU B 1 425 ? 16.594 46.375 25.438 1 93.56 425 GLU B N 1
ATOM 6664 C CA . GLU B 1 425 ? 16.422 47.594 24.688 1 93.56 425 GLU B CA 1
ATOM 6665 C C . GLU B 1 425 ? 17.656 47.906 23.828 1 93.56 425 GLU B C 1
ATOM 6667 O O . GLU B 1 425 ? 18.781 47.719 24.281 1 93.56 425 GLU B O 1
ATOM 6672 N N . ILE B 1 426 ? 17.375 48.188 22.594 1 92.62 426 ILE B N 1
ATOM 6673 C CA . ILE B 1 426 ? 18.391 48.688 21.672 1 92.62 426 ILE B CA 1
ATOM 6674 C C . ILE B 1 426 ? 18.109 50.125 21.297 1 92.62 426 ILE B C 1
ATOM 6676 O O . ILE B 1 426 ? 17.094 50.438 20.656 1 92.62 426 ILE B O 1
ATOM 6680 N N . TRP B 1 427 ? 19.047 51 21.75 1 89.25 427 TRP B N 1
ATOM 6681 C CA . TRP B 1 427 ? 18.812 52.406 21.609 1 89.25 427 TRP B CA 1
ATOM 6682 C C . TRP B 1 427 ? 20.047 53.125 21.047 1 89.25 427 TRP B C 1
ATOM 6684 O O . TRP B 1 427 ? 21.172 52.875 21.5 1 89.25 427 TRP B O 1
ATOM 6694 N N . ASN B 1 428 ? 19.812 53.906 20.094 1 87.31 428 ASN B N 1
ATOM 6695 C CA . ASN B 1 428 ? 20.875 54.75 19.562 1 87.31 428 ASN B CA 1
ATOM 6696 C C . ASN B 1 428 ? 20.703 56.188 20.016 1 87.31 428 ASN B C 1
ATOM 6698 O O . ASN B 1 428 ? 19.766 56.875 19.594 1 87.31 428 ASN B O 1
ATOM 6702 N N . PRO B 1 429 ? 21.609 56.719 20.859 1 80.12 429 PRO B N 1
ATOM 6703 C CA . PRO B 1 429 ? 21.5 58.094 21.359 1 80.12 429 PRO B CA 1
ATOM 6704 C C . PRO B 1 429 ? 21.625 59.125 20.266 1 80.12 429 PRO B C 1
ATOM 6706 O O . PRO B 1 429 ? 21.141 60.25 20.406 1 80.12 429 PRO B O 1
ATOM 6709 N N . ASP B 1 430 ? 22.453 58.781 19.312 1 74.25 430 ASP B N 1
ATOM 6710 C CA . ASP B 1 430 ? 22.672 59.75 18.234 1 74.25 430 ASP B CA 1
ATOM 6711 C C . ASP B 1 430 ? 21.469 59.812 17.297 1 74.25 430 ASP B C 1
ATOM 6713 O O . ASP B 1 430 ? 21.453 60.594 16.344 1 74.25 430 ASP B O 1
ATOM 6717 N N . SER B 1 431 ? 20.531 58.844 17.375 1 63.84 431 SER B N 1
ATOM 6718 C CA . SER B 1 431 ? 19.406 58.719 16.453 1 63.84 431 SER B CA 1
ATOM 6719 C C . SER B 1 431 ? 18.469 59.906 16.578 1 63.84 431 SER B C 1
ATOM 6721 O O . SER B 1 431 ? 17.594 60.125 15.734 1 63.84 431 SER B O 1
ATOM 6723 N N . LEU B 1 432 ? 18.328 60.656 17.672 1 57.12 432 LEU B N 1
ATOM 6724 C CA . LEU B 1 432 ? 17.484 61.844 17.781 1 57.12 432 LEU B CA 1
ATOM 6725 C C . LEU B 1 432 ? 17.859 62.875 16.719 1 57.12 432 LEU B C 1
ATOM 6727 O O . LEU B 1 432 ? 17.016 63.688 16.297 1 57.12 432 LEU B O 1
ATOM 6731 N N . GLY B 1 433 ? 19.062 62.844 16.203 1 53.16 433 GLY B N 1
ATOM 6732 C CA . GLY B 1 433 ? 19.547 63.75 15.164 1 53.16 433 GLY B CA 1
ATOM 6733 C C . GLY B 1 433 ? 19.859 63.031 13.859 1 53.16 433 GLY B C 1
ATOM 6734 O O . GLY B 1 433 ? 20.109 63.688 12.836 1 53.16 433 GLY B O 1
ATOM 6735 N N . SER B 1 434 ? 20.047 61.781 13.844 1 57.53 434 SER B N 1
ATOM 6736 C CA . SER B 1 434 ? 20.516 61.062 12.664 1 57.53 434 SER B CA 1
ATOM 6737 C C . SER B 1 434 ? 19.344 60.594 11.805 1 57.53 434 SER B C 1
ATOM 6739 O O . SER B 1 434 ? 18.25 60.344 12.312 1 57.53 434 SER B O 1
ATOM 6741 N N . ARG B 1 435 ? 19.422 60.812 10.555 1 65.25 435 ARG B N 1
ATOM 6742 C CA . ARG B 1 435 ? 18.453 60.531 9.508 1 65.25 435 ARG B CA 1
ATOM 6743 C C . ARG B 1 435 ? 18.266 59 9.344 1 65.25 435 ARG B C 1
ATOM 6745 O O . ARG B 1 435 ? 17.297 58.562 8.742 1 65.25 435 ARG B O 1
ATOM 6752 N N . PHE B 1 436 ? 19.188 58.188 10.039 1 77.94 436 PHE B N 1
ATOM 6753 C CA . PHE B 1 436 ? 19.062 56.781 9.719 1 77.94 436 PHE B CA 1
ATOM 6754 C C . PHE B 1 436 ? 18.453 56.031 10.883 1 77.94 436 PHE B C 1
ATOM 6756 O O . PHE B 1 436 ? 18.859 56.188 12.031 1 77.94 436 PHE B O 1
ATOM 6763 N N . ARG B 1 437 ? 17.359 55.312 10.664 1 80.88 437 ARG B N 1
ATOM 6764 C CA . ARG B 1 437 ? 16.781 54.375 11.602 1 80.88 437 ARG B CA 1
ATOM 6765 C C . ARG B 1 437 ? 16.453 53.062 10.906 1 80.88 437 ARG B C 1
ATOM 6767 O O . ARG B 1 437 ? 15.82 53.031 9.844 1 80.88 437 ARG B O 1
ATOM 6774 N N . PRO B 1 438 ? 16.906 51.969 11.586 1 86.19 438 PRO B N 1
ATOM 6775 C CA . PRO B 1 438 ? 16.5 50.656 11.008 1 86.19 438 PRO B CA 1
ATOM 6776 C C . PRO B 1 438 ? 14.992 50.5 10.945 1 86.19 438 PRO B C 1
ATOM 6778 O O . PRO B 1 438 ? 14.266 51.031 11.797 1 86.19 438 PRO B O 1
ATOM 6781 N N . VAL B 1 439 ? 14.578 49.844 9.891 1 81.25 439 VAL B N 1
ATOM 6782 C CA . VAL B 1 439 ? 13.156 49.562 9.68 1 81.25 439 VAL B CA 1
ATOM 6783 C C . VAL B 1 439 ? 12.672 48.5 10.664 1 81.25 439 VAL B C 1
ATOM 6785 O O . VAL B 1 439 ? 11.547 48.594 11.164 1 81.25 439 VAL B O 1
ATOM 6788 N N . GLU B 1 440 ? 13.562 47.562 10.922 1 84.56 440 GLU B N 1
ATOM 6789 C CA . GLU B 1 440 ? 13.164 46.469 11.781 1 84.56 440 GLU B CA 1
ATOM 6790 C C . GLU B 1 440 ? 14.375 45.812 12.438 1 84.56 440 GLU B C 1
ATOM 6792 O O . GLU B 1 440 ? 15.461 45.75 11.844 1 84.56 440 GLU B O 1
ATOM 6797 N N . ILE B 1 441 ? 14.234 45.438 13.734 1 88.12 441 ILE B N 1
ATOM 6798 C CA . ILE B 1 441 ? 15.18 44.562 14.422 1 88.12 441 ILE B CA 1
ATOM 6799 C C . ILE B 1 441 ? 14.484 43.281 14.836 1 88.12 441 ILE B C 1
ATOM 6801 O O . ILE B 1 441 ? 13.375 43.312 15.359 1 88.12 441 ILE B O 1
ATOM 6805 N N . THR B 1 442 ? 15.102 42.125 14.461 1 84.19 442 THR B N 1
ATOM 6806 C CA . THR B 1 442 ? 14.492 40.844 14.711 1 84.19 442 THR B CA 1
ATOM 6807 C C . THR B 1 442 ? 15.461 39.938 15.477 1 84.19 442 THR B C 1
ATOM 6809 O O . THR B 1 442 ? 16.656 39.906 15.195 1 84.19 442 THR B O 1
ATOM 6812 N N . LEU B 1 443 ? 14.992 39.281 16.531 1 84.88 443 LEU B N 1
ATOM 6813 C CA . LEU B 1 443 ? 15.758 38.25 17.25 1 84.88 443 LEU B CA 1
ATOM 6814 C C . LEU B 1 443 ? 15.625 36.906 16.562 1 84.88 443 LEU B C 1
ATOM 6816 O O . LEU B 1 443 ? 14.516 36.469 16.234 1 84.88 443 LEU B O 1
ATOM 6820 N N . PHE B 1 444 ? 16.734 36.375 16.219 1 73.94 444 PHE B N 1
ATOM 6821 C CA . PHE B 1 444 ? 16.75 35.031 15.664 1 73.94 444 PHE B CA 1
ATOM 6822 C C . PHE B 1 444 ? 17.016 33.969 16.75 1 73.94 444 PHE B C 1
ATOM 6824 O O . PHE B 1 444 ? 18.031 34.062 17.453 1 73.94 444 PHE B O 1
ATOM 6831 N N . VAL B 1 445 ? 16.094 33.344 17.047 1 64.81 445 VAL B N 1
ATOM 6832 C CA . VAL B 1 445 ? 16.25 32.312 18.078 1 64.81 445 VAL B CA 1
ATOM 6833 C C . VAL B 1 445 ? 16.234 30.938 17.453 1 64.81 445 VAL B C 1
ATOM 6835 O O . VAL B 1 445 ? 15.383 30.641 16.609 1 64.81 445 VAL B O 1
ATOM 6838 N N . SER B 1 446 ? 17.422 30.391 17.422 1 57.22 446 SER B N 1
ATOM 6839 C CA . SER B 1 446 ? 17.438 28.984 17 1 57.22 446 SER B CA 1
ATOM 6840 C C . SER B 1 446 ? 16.422 28.156 17.797 1 57.22 446 SER B C 1
ATOM 6842 O O . SER B 1 446 ? 16.344 28.281 19.016 1 57.22 446 SER B O 1
ATOM 6844 N N . ALA B 1 447 ? 15.438 27.922 17.047 1 49.72 447 ALA B N 1
ATOM 6845 C CA . ALA B 1 447 ? 14.5 27.047 17.734 1 49.72 447 ALA B CA 1
ATOM 6846 C C . ALA B 1 447 ? 15.203 25.781 18.25 1 49.72 447 ALA B C 1
ATOM 6848 O O . ALA B 1 447 ? 16.109 25.266 17.594 1 49.72 447 ALA B O 1
#

Solvent-accessible surface area (backbone atoms only — not comparable to full-atom values): 48786 Å² total; per-residue (Å²): 119,77,49,63,78,64,37,58,65,48,71,56,70,45,90,88,63,81,87,50,73,55,59,56,50,50,51,51,48,25,53,53,40,48,51,39,42,52,50,49,63,65,33,73,75,68,28,22,47,78,42,78,39,69,45,66,73,53,20,37,75,22,35,43,34,49,42,33,35,31,35,30,37,75,69,49,53,73,47,77,48,44,60,86,79,47,81,84,40,49,41,78,50,50,88,67,66,35,88,86,45,78,55,47,35,38,34,23,46,32,30,43,43,86,60,73,75,53,58,69,54,95,92,49,72,58,40,54,40,83,42,82,37,71,68,40,62,44,94,84,63,69,70,63,44,68,46,77,35,78,39,74,42,66,41,48,45,79,38,62,52,96,81,57,70,77,64,80,68,34,42,61,46,53,63,44,32,33,32,29,50,94,92,23,37,42,74,55,90,62,44,43,20,36,56,45,29,34,53,86,36,72,69,23,42,52,51,49,48,52,52,50,53,45,51,51,51,38,50,51,49,39,65,59,46,32,57,77,68,67,64,63,83,39,72,52,19,49,52,41,50,53,52,39,47,32,55,52,67,35,41,59,67,40,50,56,44,48,69,71,28,63,40,38,49,68,60,53,47,40,32,50,29,38,30,37,14,41,39,23,52,56,40,65,74,42,57,64,79,83,75,77,66,70,39,64,67,37,40,52,63,43,49,45,54,52,50,51,51,41,53,55,31,59,63,48,61,52,64,48,49,39,74,46,71,42,46,80,54,97,82,23,37,32,36,75,34,53,56,74,56,60,74,54,76,35,32,34,32,42,24,42,48,92,84,52,52,70,67,55,47,51,51,48,57,70,60,19,31,30,22,10,61,89,45,39,67,63,28,59,76,65,74,45,44,58,40,54,69,44,79,53,71,91,78,49,74,84,66,62,80,63,54,91,72,35,50,37,27,38,43,48,84,38,74,91,27,44,48,78,65,34,38,37,30,44,30,44,80,65,43,88,77,42,91,70,66,66,72,42,43,27,36,37,37,72,79,116,75,50,79,84,67,38,60,76,82,81,86,83,54,91,87,62,83,89,50,41,64,59,57,51,51,52,51,47,24,52,52,42,49,51,43,41,52,48,53,72,73,30,84,76,72,28,21,48,77,43,79,38,69,43,66,75,52,20,38,75,20,36,43,34,51,44,34,36,30,34,30,38,76,70,50,53,74,42,63,46,43,59,89,80,48,80,81,38,49,42,77,50,52,88,66,67,34,88,88,45,75,56,48,35,38,33,22,45,31,31,44,43,85,63,76,93,54,74,68,54,94,94,49,71,57,40,54,41,84,40,83,37,71,70,36,47,29,87,87,75,53,72,66,44,67,46,47,17,36,40,74,43,64,40,50,44,78,36,62,52,97,82,56,70,77,64,80,67,33,45,63,46,52,63,45,32,33,31,27,51,93,91,23,36,42,73,56,89,62,44,43,20,38,44,45,30,33,53,87,37,72,69,24,42,52,50,51,47,51,53,51,54,43,51,51,51,30,49,52,46,31,64,70,42,30,48,56,67,62,59,64,83,39,72,53,18,49,53,40,48,53,51,28,32,33,52,46,24,38,41,42,37,40,50,49,45,48,56,60,26,53,41,38,49,67,61,54,48,49,33,51,50,50,29,39,57,46,37,23,70,58,40,87,81,64,64,65,80,84,76,77,79,81,39,63,67,39,39,51,63,44,50,46,53,51,50,50,52,43,53,54,31,58,63,47,60,57,53,48,44,38,73,45,69,42,46,81,53,96,82,23,36,32,36,75,35,54,55,76,56,62,74,54,77,35,31,34,31,40,23,43,48,93,86,54,54,70,66,56,48,50,50,49,57,70,60,19,31,31,22,11,62,87,44,40,66,65,29,61,76,66,74,44,46,58,37,53,68,44,79,52,71,90,78,50,74,85,58,58,81,63,60,91,72,36,52,38,28,38,42,49,84,38,75,92,27,45,48,81,66,35,38,37,29,43,30,41,78,64,43,88,78,43,92,68,64,66,72,42,45,28,37,36,38,71,94

pLDDT: mean 84.75, std 13.23, range [37.75, 98.38]

Nearest PDB structures (foldseek):
  5y0e-assembly1_B  TM=6.111E-01  e=5.805E-23  Serratia sp. FS14
  5y0e-assembly1_A  TM=6.122E-01  e=1.185E-22  Serratia sp. FS14
  5m30-assembly1_B  TM=7.346E-01  e=2.508E-20  Escherichia coli
  5y0e-assembly1_C  TM=6.469E-01  e=9.046E-21  Serratia sp. FS14
  6gj3-assembly1_D  TM=8.273E-01  e=5.459E-15  Escherichia coli

Sequence (894 aa):
MTEARDIPDAIDWHDGMLLAPQHFQQQALRHERQLTYHVRQARPFHWGVVHLQVDRVQLVSGLVQVRELEAILPDGLVVDYRAGIDEPLEVDISAYADPVGQTQITIHLIVPAARGDRAPGPGETPRYVSVEGAPVADQHGGEELSIARLRPRLALFATTGPTQKPPQKFASMPIAQATFRNDAFVLTDFVPPALTVAANAPLGRLGAEVVRRVREKALFLAERSGVGNGNPATELAEAARAEIRSLVTGLPPLEAQLGVGVCHPFDVYMSLCTLAGHLSAFASGAVPAKLSRYDHDDPMASFGEVRDFILRMIDRVKEGVARIPFTFEDGMFGLPMDEAWLKGRLVVGVRGPASAPVSEVAAWMENCIVASRSRLETLSGLRVKGAERVALDDSGEGGVAAPRGVVPFEIKVDPRYIVPGERLEIWNPDSLGSRFRPVEITLFVSAMTEARDIPDAIDWHDGMLLAPQHFQQQALRHERQLTYHVRQARPFHWGVVHLQVDRVQLVSGLVQVRELEAILPDGLVVDYRAGIDEPLEVDISAYADPVGQTQITIHLIVPAARGDRAPGPGETPRYVSVEGAPVADQHGGEELSIARLRPRLALFATTGPTQKPPQKFASMPIAQATFRNDAFVLTDFVPPALTVAANAPLGRLGAEVVRRVREKALFLAERSGVGNGNPATELAEAARAEIRSLVTGLPPLEAQLGVGVCHPFDVYMSLCTLAGHLSAFASGAVPAKLSRYDHDDPMASFGEVRDFILRMIDRVKEGVARIPFTFEDGMFGLPMDEAWLKGRLVVGVRGPASAPVSEVAAWMENCIVASRSRLETLSGLRVKGAERVALDDSGEGGVAAPRGVVPFEIKVDPRYIVPGERLEIWNPDSLGSRFRPVEITLFVSA

InterPro domains:
  IPR010263 Type VI secretion system TssK [PF05936] (23-390)
  IPR010263 Type VI secretion system TssK [PTHR35566] (9-393)
  IPR010263 Type VI secretion system TssK [TIGR03353] (11-411)

Secondary structure (DSSP, 8-state):
---GGGSPPEE---TTPPP-HHHHHHHHHHHHHHHHHHHHHHSTT--EEEEEEE-HHHHTTTEEEEEEEEEE-TT--EEEEEBTTB---EEE-GGG--TTS---EEEEEEEEPP-TTPPPPTTPPPSEEEEEEEEEE-TTS--EEEEEEEEE--EEEEE-STT----TTEEEEEEEEEEEETTEEEE-S----BS---TTSHHHHHHHHHHHHHHHHHHHHHHHH-GGGT-TTSHHHHHHHHHHHHHHTTHHHHHHHHHHS---HHHHHHHHHHHHHHHGGGSTTSSPPPPPPP-TTSHHHHHHHHHHHHHHHHHHHTT-EEEEEPEEETTEEEEEPPHHHHSS-EEEEEEPPTTS-HHHHHHHHHTSEEEEHHHHHHHHHHT--BS-EEEPPTTSTTS----TTEEEEEEP--TTT--TTSEEEEE-GGGGT-S---SEEEEEEE-/---GGGSPPPP---TTPPP-HHHHHHHHHHHHHHHHHHHHHHSTT--EEEEEEE-HHHHTTTEEEEEEEEEE-TTS-EEEEEBTTB---EEE-GGG--TT---EEEEEEEEEPP-TT-PPPTTPPPSEEEEEEEEE--TTS---EEEEEEEE--EEEEE-SSS----TTEEEEEEEEEEEETTEEEE-S----BS---TTSHHHHHHHHHHHHHHHHHHHHHHHH-GGGT-TTSHHHHHHHHHHHHHHTTHHHHHHHHHHS-S-HHHHHHHHHHHHHHHGGGSTTSSPPPPPPP-TTSHHHHHHHHHHHHHHHHHHHTT-EEEEEPEEETTEEEEEPPGGGGSS-EEEEEEPPTTS-HHHHHHHHHTSEEEEHHHHHHHHHHT--BS-EEEPPTTSTTS--PPTTEEEEEEP--TTT--TTSEEEEE-GGGGT-S---SEEEEEEE-

Radius of gyration: 37.77 Å; Cα contacts (8 Å, |Δi|>4): 1681; chains: 2; bounding box: 78×110×74 Å